Protein 1RP3 (pdb70)

GO terms:
  GO:0045152 antisigma factor binding (F, IDA)
  GO:1903865 sigma factor antagonist complex (C, IDA)
  GO:0097718 disordered domain specific binding (F, IPI)
  GO:0045152 antisigma factor binding (F, IPI)

InterPro domains:
  IPR000943 RNA polymerase sigma-70 [PIRSF000770] (9-232)
  IPR000943 RNA polymerase sigma-70 [PR00046] (41-54)
  IPR000943 RNA polymerase sigma-70 [PR00046] (185-197)
  IPR000943 RNA polymerase sigma-70 [PR00046] (202-217)
  IPR000943 RNA polymerase sigma-70 [PR00046] (217-228)
  IPR000943 RNA polymerase sigma-70 [PS00715] (41-54)
  IPR007624 RNA polymerase sigma-70 region 3 [PF04539] (93-146)
  IPR007627 RNA polymerase sigma-70 region 2 [PF04542] (14-84)
  IPR007630 RNA polymerase sigma-70 region 4 [PF04545] (182-230)
  IPR012845 RNA polymerase sigma factor, FliA/WhiG [TIGR02479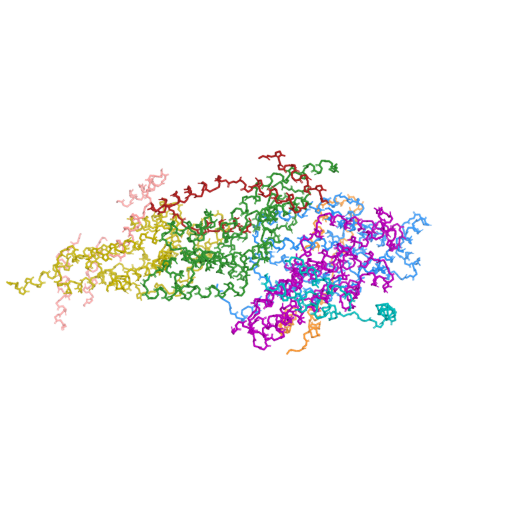] (14-233)
  IPR013324 RNA polymerase sigma factor, region 3/4-like [SSF88659] (88-150)
  IPR013324 RNA polymerase sigma factor, region 3/4-like [SSF88659] (161-234)
  IPR013325 RNA polymerase sigma factor, region 2 [SSF88946] (6-85)
  IPR014284 RNA polymerase sigma-70-like domain [TIGR02937] (10-232)

Secondary structure (DSSP, 8-state):
----HHHHHHHHHHHHHHHHHHHHHHHHHHHTTS-TTS-HHHHHHHHHHHHHHHHHT-----THHHHHHHHHHHHHHHHHHHHTSSTT-HHHHHHHHHHHHHHHHHHHHHSSPPPHHHHHHHHTS-HHHHHHHHHHHHHHHHHHHHHHHHHHHHHHTTTGGGS-HHHHHHHHHHHHHHHHHHHTTS-HHHHHHHIIIIIS---HHHHHHHTTS-HHHHHHHHHHHHHHHHHHHH-/-TTHHHHHHHHHHTT----HHHHHHHHHHHHHHHHTTT----SSHHHHHHHHHHHHHTT-----HHHHHHHHHHHH-/--HHHHHHHHHHHHHHHHHHHHHHHHHHHTTS-TTS-HHHHHHHHHHHHHHHHHTTSS--HHHHHHHHHHHHHHHHHHHHHTSSTT-HHHHHHHHHHHHHHHHHHHHHSSPPPHHHHHHHHTS-HHHHHHHHHHHHHHHHHHHHHHHHHHHHHHHS----SSTHHHHHHHHHHHHHHHHHHHTS-HHHHHHHIIIIITT--HHHHHHHHTS-HHHHHHHHHHHHHHHHHHHH--/-HHHHHHHHHHHHHH--HHHHHHHHHHHH---HHHHHHHHHHHHHHHHHHTT-----HHHHHHHHHHHH-/--HHHHHHHHHHHHHHHHHHHHHHHHHHHTTS-TTS-HHHHHHHHHHHHHHHHHH--S--HHHHHHHHHHHHHHHHHHHHTTSSTT-HHHHHHHHHHHHHHHHHHHHHSSPPPHHHHHHHHTS-HHHHHHHHHHHHHHHHHHHHHHHHHHHHHHHTS---SSSHHHHHHHHHHHHHHHHHHTTS-HHHHHHHIIIIIS---HHHHHHHHTS-HHHHHHHHHHHHHHHHHHHH---/--HHHHHHHHHHH--HHHHHHHHHHHTS---HHHHHHHHHHHHHTT-----HHHHHHHHHHHH-/---HHHHHHHHHHHHHHTHHHHHHHHHHHHTTS-TTS-HHHHHHHHHHHHHHHHHT-----HHHHHHHHHHHHHHHHHHHHHTSSTT-HHHHHHHHHHHHHHHHHHHHHSSPPPHHHHHHHHTS-HHHHHHHHHHHHHHHHHHHHHHHHHHHHH---HHHHHHHHHHHHHHHHTS-HHHHHHHIIIIIS---HHHHHHHHTS-HHHHHHHHHHHHHHHHHHHHS--/---HHHHHHHHHHHHGGGGT--TTHHHHHHHHHTT--HHHHHHHHHHHHHTT-PPP-HHHHHHHHHHHH-

B-factor: mean 50.84, std 18.84, range [17.92, 130.47]

Organism: Aquifex aeolicus (strain VF5) (NCBI:txid224324)

CATH classification: 1.10.1740.10 (+1 more: 1.20.140.160)

Sequence (1211 aa):
HMKNPYSNQIEREELILKYLPLVKAIATNIKKHLPEDVDIRDLISYGVIGLIKAVDNLSTENPKRAEAYIKLRIKGAIYDYLRSLDFGSRQVREKERRIKEVVEKLKEKLGREPTDEEVAKELGISTEELFKTLDKINFSYILSLEEVFRDFARDYSELIPSSTNVEEEVIKRELTEKVKEAVSKLPEREKLVIQLIFYEELPAKEVAKILETSVSRVSQLKAKALERLREMLSNVNRIELSRLIGLLLETSGTNKIEDKVTLSKIAQELSKNDVEEKDLEKKVKELKEKIEKGEYEVSDEKVVKGLIEFFTKNPYSNQIEREELILKYLPLVKAIATNIKKHLPEDVDIRDLISYGVIGLIKAVDNLSTENPKRAEAYIKLRIKGAIYDYLRSLDFGSRQVREKERRIKEVVEKLKEKLGREPTDEEVAKELGISTEELFKTLDKINFSYILSLEEVFRDFARDYSELIPSSTNVEEEVIKRELTEKVKEAVSKLPEREKLVIQLIFYEELPAKEVAKILETSVSRVSQLKAKALERLREMLSNPNRIELSRLIGLLLETEDKVTLSKIAQELSKNDVEEKDLEKKVKELKEKIEKGEYEVSDEKVVKGLIEFFTKNPYSNQIEREELILKYLPLVKAIATNIKKHLPEDVDIRDLISYGVIGLIKAVDNLSTENPKRAEAYIKLRIKGAIYDYLRSLDFGSRQVREKERRIKEVVEKLKEKLGREPTDEEVAKELGISTEELFKTLDKINFSYILSLEEVFRDFARDYSELIPSSTNVEEEVIKRELTEKVKEAVSKLPEREKLVIQLIFYEELPAKEVAKILETSVSRVSQLKAKALERLREMLSNPLRIELSRLIGLLLETDKVTLSKIAQELSKNDDLEKKVKELKEKIEKGEYEVSDEKVVKGLIEFFTMKNPYSNQIEREELILKYLPLVKAIATNIKKHLPEDVDIRDLISYGVIGLIKAVDNLSTENPKRAEAYIKLRIKGAIYDYLRSLDFGSRQVREKERRIKEVVEKLKEKLGREPTDEEVAKELGISTEELFKTLDKINFSYILSLEEVFRDFARDYSEEVIKRELTEKVKEAVSKLPEREKLVIQLIFYEELPAKEVAKILETSVSRVSQLKAKALERLREMLSNPLMVNRIELSRLIGLLLETEKRKDKVTLSKIAQELSKNDLEKKVKELKEKIEKGEYEVSDEKVVKGLIEFFT

Structure (mmCIF, N/CA/C/O backbone):
data_1RP3
#
_entry.id   1RP3
#
_cell.length_a   76.388
_cell.length_b   119.666
_cell.length_c   100.056
_cell.angle_alpha   90.00
_cell.angle_beta   107.00
_cell.angle_gamma   90.00
#
_symmetry.space_group_name_H-M   'P 1 21 1'
#
loop_
_entity.id
_entity.type
_entity.pdbx_description
1 polymer 'RNA polymerase sigma factor SIGMA-28 (FliA)'
2 polymer 'anti sigma factor FlgM'
3 water water
#
loop_
_atom_site.group_PDB
_atom_site.id
_atom_site.type_symbol
_atom_site.label_atom_id
_atom_site.label_alt_id
_atom_site.label_comp_id
_atom_site.label_asym_id
_atom_site.label_entity_id
_atom_site.label_seq_id
_atom_site.pdbx_PDB_ins_code
_atom_site.Cartn_x
_atom_site.Cartn_y
_atom_site.Cartn_z
_atom_site.occupancy
_atom_site.B_iso_or_equiv
_atom_site.auth_seq_id
_atom_site.auth_comp_id
_atom_site.auth_asym_id
_atom_site.auth_atom_id
_atom_site.pdbx_PDB_model_num
ATOM 1 N N . HIS A 1 3 ? -1.709 76.384 92.096 1.00 91.13 0 HIS A N 1
ATOM 2 C CA . HIS A 1 3 ? -0.833 76.969 93.159 1.00 90.63 0 HIS A CA 1
ATOM 3 C C . HIS A 1 3 ? 0.598 76.431 93.052 1.00 90.32 0 HIS A C 1
ATOM 4 O O . HIS A 1 3 ? 0.829 75.220 93.173 1.00 90.73 0 HIS A O 1
ATOM 6 N N . MET A 1 4 ? 1.549 77.342 92.830 1.00 88.41 1 MET A N 1
ATOM 7 C CA . MET A 1 4 ? 2.969 77.001 92.702 1.00 85.84 1 MET A CA 1
ATOM 8 C C . MET A 1 4 ? 3.501 76.170 93.876 1.00 83.28 1 MET A C 1
ATOM 9 O O . MET A 1 4 ? 2.936 76.194 94.975 1.00 83.09 1 MET A O 1
ATOM 11 N N . LYS A 1 5 ? 4.596 75.448 93.632 1.00 79.98 2 LYS A N 1
ATOM 12 C CA . LYS A 1 5 ? 5.210 74.593 94.646 1.00 75.16 2 LYS A CA 1
ATOM 13 C C . LYS A 1 5 ? 6.722 74.821 94.726 1.00 71.19 2 LYS A C 1
ATOM 14 O O . LYS A 1 5 ? 7.414 74.876 93.706 1.00 71.04 2 LYS A O 1
ATOM 20 N N . ASN A 1 6 ? 7.212 74.942 95.958 1.00 66.17 3 ASN A N 1
ATOM 21 C CA . ASN A 1 6 ? 8.625 75.164 96.281 1.00 60.29 3 ASN A CA 1
ATOM 22 C C . ASN A 1 6 ? 9.485 73.916 95.991 1.00 57.85 3 ASN A C 1
ATOM 23 O O . ASN A 1 6 ? 8.994 72.793 96.049 1.00 56.95 3 ASN A O 1
ATOM 28 N N . PRO A 1 7 ? 10.773 74.105 95.650 1.00 55.45 4 PRO A N 1
ATOM 29 C CA . PRO A 1 7 ? 11.692 73.002 95.346 1.00 53.94 4 PRO A CA 1
ATOM 30 C C . PRO A 1 7 ? 11.921 71.954 96.434 1.00 52.80 4 PRO A C 1
ATOM 31 O O . PRO A 1 7 ? 12.062 70.769 96.128 1.00 53.39 4 PRO A O 1
ATOM 35 N N . TYR A 1 8 ? 12.003 72.377 97.691 1.00 50.70 5 TYR A N 1
ATOM 36 C CA . TYR A 1 8 ? 12.206 71.420 98.778 1.00 48.28 5 TYR A CA 1
ATOM 37 C C . TYR A 1 8 ? 10.986 70.508 98.840 1.00 47.18 5 TYR A C 1
ATOM 38 O O . TYR A 1 8 ? 11.108 69.298 99.002 1.00 46.49 5 TYR A O 1
ATOM 47 N N . SER A 1 9 ? 9.814 71.110 98.697 1.00 45.62 6 SER A N 1
ATOM 48 C CA . SER A 1 9 ? 8.562 70.383 98.725 1.00 46.54 6 SER A CA 1
ATOM 49 C C . SER A 1 9 ? 8.488 69.332 97.616 1.00 45.81 6 SER A C 1
ATOM 50 O O . SER A 1 9 ? 8.203 68.170 97.888 1.00 46.07 6 SER A O 1
ATOM 53 N N . ASN A 1 10 ? 8.775 69.734 96.378 1.00 45.48 7 ASN A N 1
ATOM 54 C CA . ASN A 1 10 ? 8.745 68.808 95.251 1.00 45.19 7 ASN A CA 1
ATOM 55 C C . ASN A 1 10 ? 9.656 67.618 95.526 1.00 46.03 7 ASN A C 1
ATOM 56 O O . ASN A 1 10 ? 9.251 66.469 95.349 1.00 44.95 7 ASN A O 1
ATOM 61 N N . GLN A 1 11 ? 10.853 67.904 96.025 1.00 46.09 8 GLN A N 1
ATOM 62 C CA . GLN A 1 11 ? 11.841 66.886 96.337 1.00 48.31 8 GLN A CA 1
ATOM 63 C C . GLN A 1 11 ? 11.324 65.867 97.352 1.00 49.85 8 GLN A C 1
ATOM 64 O O . GLN A 1 11 ? 11.432 64.652 97.137 1.00 47.93 8 GLN A O 1
ATOM 70 N N . ILE A 1 12 ? 10.751 66.370 98.443 1.00 48.65 9 ILE A N 1
ATOM 71 C CA . ILE A 1 12 ? 10.225 65.524 99.504 1.00 48.79 9 ILE A CA 1
ATOM 72 C C . ILE A 1 12 ? 9.020 64.709 99.056 1.00 48.66 9 ILE A C 1
ATOM 73 O O . ILE A 1 12 ? 8.944 63.513 99.342 1.00 47.80 9 ILE A O 1
ATOM 78 N N . GLU A 1 13 ? 8.075 65.352 98.373 1.00 48.70 10 GLU A N 1
ATOM 79 C CA . GLU A 1 13 ? 6.881 64.647 97.908 1.00 50.24 10 GLU A CA 1
ATOM 80 C C . GLU A 1 13 ? 7.312 63.444 97.070 1.00 48.06 10 GLU A C 1
ATOM 81 O O . GLU A 1 13 ? 6.792 62.343 97.237 1.00 47.83 10 GLU A O 1
ATOM 87 N N . ARG A 1 14 ? 8.301 63.668 96.208 1.00 45.12 11 ARG A N 1
ATOM 88 C CA . ARG A 1 14 ? 8.843 62.651 95.330 1.00 43.44 11 ARG A CA 1
ATOM 89 C C . ARG A 1 14 ? 9.417 61.474 96.138 1.00 44.92 11 ARG A C 1
ATOM 90 O O . ARG A 1 14 ? 9.013 60.320 95.935 1.00 44.20 11 ARG A O 1
ATOM 98 N N . GLU A 1 15 ? 10.302 61.771 97.092 1.00 44.20 12 GLU A N 1
ATOM 99 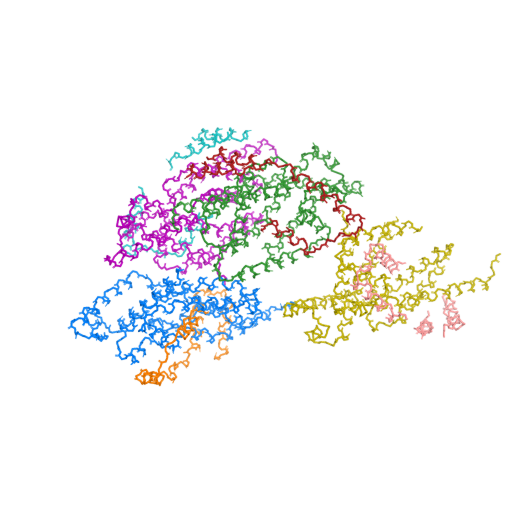C CA . GLU A 1 15 ? 10.910 60.723 97.915 1.00 45.84 12 GLU A CA 1
ATOM 100 C C . GLU A 1 15 ? 9.899 59.916 98.707 1.00 45.11 12 GLU A C 1
ATOM 101 O O . GLU A 1 15 ? 9.987 58.690 98.768 1.00 46.58 12 GLU A O 1
ATOM 107 N N . GLU A 1 16 ? 8.930 60.600 99.294 1.00 43.55 13 GLU A N 1
ATOM 108 C CA . GLU A 1 16 ? 7.897 59.929 100.060 1.00 42.08 13 GLU A CA 1
ATOM 109 C C . GLU A 1 16 ? 7.117 58.994 99.148 1.00 39.80 13 GLU A C 1
ATOM 110 O O . GLU A 1 16 ? 6.741 57.891 99.542 1.00 37.36 13 GLU A O 1
ATOM 116 N N . LEU A 1 17 ? 6.884 59.448 97.919 1.00 40.30 14 LEU A N 1
ATOM 117 C CA . LEU A 1 17 ? 6.138 58.668 96.935 1.00 39.36 14 LEU A CA 1
ATOM 118 C C . LEU A 1 17 ? 6.944 57.406 96.563 1.00 37.17 14 LEU A C 1
ATOM 119 O O . LEU A 1 17 ? 6.402 56.305 96.557 1.00 34.99 14 LEU A O 1
ATOM 124 N N . ILE A 1 18 ? 8.249 57.564 96.343 1.00 35.30 15 ILE A N 1
ATOM 125 C CA . ILE A 1 18 ? 9.124 56.442 96.017 1.00 35.06 15 ILE A CA 1
ATOM 126 C C . ILE A 1 18 ? 9.111 55.459 97.177 1.00 37.34 15 ILE A C 1
ATOM 127 O O . ILE A 1 18 ? 8.789 54.282 97.012 1.00 35.95 15 ILE A O 1
ATOM 132 N N . LEU A 1 19 ? 9.416 55.976 98.361 1.00 39.31 16 LEU A N 1
ATOM 133 C CA . LEU A 1 19 ? 9.441 55.201 99.596 1.00 40.23 16 LEU A CA 1
ATOM 134 C C . LEU A 1 19 ? 8.140 54.432 99.774 1.00 37.79 16 LEU A C 1
ATOM 135 O O . LEU A 1 19 ? 8.155 53.243 100.065 1.00 37.70 16 LEU A O 1
ATOM 140 N N . LYS A 1 20 ? 7.021 55.117 99.557 1.00 35.86 17 LYS A N 1
ATOM 141 C CA . LYS A 1 20 ? 5.695 54.530 99.713 1.00 36.24 17 LYS A CA 1
ATOM 142 C C . LYS A 1 20 ? 5.489 53.270 98.889 1.00 35.49 17 LYS A C 1
ATOM 143 O O . LYS A 1 20 ? 4.906 52.310 99.375 1.00 35.16 17 LYS A O 1
ATOM 149 N N . TYR A 1 21 ? 6.002 53.266 97.662 1.00 34.02 18 TYR A N 1
ATOM 150 C CA . TYR A 1 21 ? 5.832 52.131 96.769 1.00 33.79 18 TYR A CA 1
ATOM 151 C C . TYR A 1 21 ? 6.934 51.070 96.700 1.00 33.04 18 TYR A C 1
ATOM 152 O O . TYR A 1 21 ? 6.814 50.096 95.954 1.00 34.64 18 TYR A O 1
ATOM 161 N N . LEU A 1 22 ? 8.008 51.243 97.464 1.00 32.56 19 LEU A N 1
ATOM 162 C CA . LEU A 1 22 ? 9.065 50.231 97.491 1.00 32.77 19 LEU A CA 1
ATOM 163 C C . LEU A 1 22 ? 8.499 48.813 97.847 1.00 32.73 19 LEU A C 1
ATOM 164 O O . LEU A 1 22 ? 8.958 47.804 97.318 1.00 31.65 19 LEU A O 1
ATOM 169 N N . PRO A 1 23 ? 7.526 48.722 98.777 1.00 31.74 20 PRO A N 1
ATOM 170 C CA . PRO A 1 23 ? 6.979 47.397 99.109 1.00 33.14 20 PRO A CA 1
ATOM 171 C C . PRO A 1 23 ? 6.316 46.768 97.893 1.00 32.84 20 PRO A C 1
ATOM 172 O O . PRO A 1 23 ? 6.306 45.545 97.743 1.00 32.79 20 PRO A O 1
ATOM 176 N N . LEU A 1 24 ? 5.759 47.618 97.031 1.00 32.28 21 LEU A N 1
ATOM 177 C CA . LEU A 1 24 ? 5.116 47.163 95.810 1.00 30.43 21 LEU A CA 1
ATOM 178 C C . LEU A 1 24 ? 6.159 46.542 94.865 1.00 29.97 21 LEU A C 1
ATOM 179 O O . LEU A 1 24 ? 5.914 45.488 94.278 1.00 31.08 21 LEU A O 1
ATOM 184 N N . VAL A 1 25 ? 7.332 47.159 94.753 1.00 27.74 22 VAL A N 1
ATOM 185 C CA . VAL A 1 25 ? 8.380 46.605 93.906 1.00 26.44 22 VAL A CA 1
ATOM 186 C C . VAL A 1 25 ? 8.816 45.220 94.417 1.00 28.64 22 VAL A C 1
ATOM 187 O O . VAL A 1 25 ? 9.108 44.313 93.628 1.00 28.56 22 VAL A O 1
ATOM 191 N N . LYS A 1 26 ? 8.849 45.064 95.739 1.00 29.18 23 LYS A N 1
ATOM 192 C CA . LYS A 1 26 ? 9.255 43.813 96.367 1.00 29.35 23 LYS A CA 1
ATOM 193 C C . LYS A 1 26 ? 8.227 42.754 96.006 1.00 28.09 23 LYS A C 1
ATOM 194 O O . LYS A 1 26 ? 8.573 41.683 95.509 1.00 30.17 23 LYS A O 1
ATOM 200 N N . ALA A 1 27 ? 6.957 43.077 96.230 1.00 25.59 24 ALA A N 1
ATOM 201 C CA . ALA A 1 27 ? 5.864 42.159 95.957 1.00 22.90 24 ALA A CA 1
ATOM 202 C C . ALA A 1 27 ? 5.841 41.661 94.510 1.00 24.47 24 ALA A C 1
ATOM 203 O O . ALA A 1 27 ? 5.701 40.463 94.251 1.00 24.81 24 ALA A O 1
ATOM 205 N N . ILE A 1 28 ? 6.083 42.582 93.581 1.00 25.35 25 ILE A N 1
ATOM 206 C CA . ILE A 1 28 ? 6.088 42.276 92.158 1.00 22.20 25 ILE A CA 1
ATOM 207 C C . ILE A 1 28 ? 7.285 41.408 91.782 1.00 23.80 25 ILE A C 1
ATOM 208 O O . ILE A 1 28 ? 7.140 40.445 91.035 1.00 23.71 25 ILE A O 1
ATOM 213 N N . ALA A 1 29 ? 8.453 41.721 92.329 1.00 24.42 26 ALA A N 1
ATOM 214 C CA . ALA A 1 29 ? 9.662 40.961 92.037 1.00 23.34 26 ALA A CA 1
ATOM 215 C C . ALA A 1 29 ? 9.541 39.543 92.576 1.00 23.91 26 ALA A C 1
ATOM 216 O O . ALA A 1 29 ? 9.890 38.571 91.901 1.00 25.68 26 ALA A O 1
ATOM 218 N N . THR A 1 30 ? 8.971 39.423 93.769 1.00 25.59 27 THR A N 1
ATOM 219 C CA . THR A 1 30 ? 8.785 38.121 94.396 1.00 26.22 27 THR A CA 1
ATOM 220 C C . THR A 1 30 ? 7.820 37.268 93.550 1.00 28.14 27 THR A C 1
ATOM 221 O O . THR A 1 30 ? 8.062 36.087 93.312 1.00 28.60 27 THR A O 1
ATOM 225 N N . ASN A 1 31 ? 6.729 37.875 93.098 1.00 31.05 28 ASN A N 1
ATOM 226 C CA . ASN A 1 31 ? 5.738 37.164 92.305 1.00 32.49 28 ASN A CA 1
ATOM 227 C C . ASN A 1 31 ? 6.282 36.701 90.961 1.00 32.24 28 ASN A C 1
ATOM 228 O O . ASN A 1 31 ? 5.968 35.596 90.499 1.00 30.60 28 ASN A O 1
ATOM 233 N N . ILE A 1 32 ? 7.121 37.534 90.352 1.00 30.22 29 ILE A N 1
ATOM 234 C CA . ILE A 1 32 ? 7.731 37.190 89.078 1.00 29.78 29 ILE A CA 1
ATOM 235 C C . ILE A 1 32 ? 8.782 36.110 89.329 1.00 31.28 29 ILE A C 1
ATOM 236 O O . ILE A 1 32 ? 8.919 35.184 88.535 1.00 33.15 29 ILE A O 1
ATOM 241 N N . LYS A 1 33 ? 9.462 36.191 90.474 1.00 31.09 30 LYS A N 1
ATOM 242 C CA . LYS A 1 33 ? 10.487 35.207 90.836 1.00 30.78 30 LYS A CA 1
ATOM 243 C C . LYS A 1 33 ? 9.954 33.776 90.875 1.00 29.30 30 LYS A C 1
ATOM 244 O O . LYS A 1 33 ? 10.702 32.823 90.675 1.00 29.91 30 LYS A O 1
ATOM 250 N N . LYS A 1 34 ? 8.661 33.619 91.114 1.00 28.20 31 LYS A N 1
ATOM 251 C CA . LYS A 1 34 ? 8.074 32.280 91.163 1.00 31.25 31 LYS A CA 1
ATOM 252 C C . LYS A 1 34 ? 8.098 31.561 89.811 1.00 32.43 31 LYS A C 1
ATOM 253 O O . LYS A 1 34 ? 7.938 30.340 89.744 1.00 32.74 31 LYS A O 1
ATOM 259 N N . HIS A 1 35 ? 8.328 32.318 88.742 1.00 31.75 32 HIS A N 1
ATOM 260 C CA . HIS A 1 35 ? 8.354 31.765 87.393 1.00 32.50 32 HIS A CA 1
ATOM 261 C C . HIS A 1 35 ? 9.743 31.805 86.774 1.00 32.89 32 HIS A C 1
ATOM 262 O O . HIS A 1 35 ? 9.911 31.503 85.597 1.00 34.43 32 HIS A O 1
ATOM 269 N N . LEU A 1 36 ? 10.722 32.259 87.540 1.00 31.82 33 LEU A N 1
ATOM 270 C CA . LEU A 1 36 ? 12.070 32.370 87.031 1.00 30.62 33 LEU A CA 1
ATOM 271 C C . LEU A 1 36 ? 12.998 31.281 87.550 1.00 32.48 33 LEU A C 1
ATOM 272 O O . LEU A 1 36 ? 12.713 30.617 88.541 1.00 31.58 33 LEU A O 1
ATOM 277 N N . PRO A 1 37 ? 14.088 31.023 86.823 1.00 36.31 34 PRO A N 1
ATOM 278 C CA . PRO A 1 37 ? 15.028 30.002 87.286 1.00 37.89 34 PRO A CA 1
ATOM 279 C C . PRO A 1 37 ? 15.562 30.519 88.617 1.00 40.43 34 PRO A C 1
ATOM 280 O O . PRO A 1 37 ? 15.735 31.727 88.802 1.00 38.98 34 PRO A O 1
ATOM 284 N N . GLU A 1 38 ? 15.807 29.600 89.538 1.00 43.93 35 GLU A N 1
ATOM 285 C CA . GLU A 1 38 ? 16.327 29.913 90.860 1.00 47.37 35 GLU A CA 1
ATOM 286 C C . GLU A 1 38 ? 17.566 30.829 90.835 1.00 47.46 35 GLU A C 1
ATOM 287 O O . GLU A 1 38 ? 17.736 31.674 91.717 1.00 48.39 35 GLU A O 1
ATOM 293 N N . ASP A 1 39 ? 18.382 30.706 89.790 1.00 46.83 36 ASP A N 1
ATOM 294 C CA . ASP A 1 39 ? 19.606 31.496 89.648 1.00 47.81 36 ASP A CA 1
ATOM 295 C C . ASP A 1 39 ? 19.411 33.006 89.440 1.00 46.89 36 ASP A C 1
ATOM 296 O O . ASP A 1 39 ? 20.364 33.772 89.559 1.00 46.54 36 ASP A O 1
ATOM 301 N N . VAL A 1 40 ? 18.206 33.432 89.070 1.00 44.80 37 VAL A N 1
ATOM 302 C CA . VAL A 1 40 ? 17.960 34.862 88.871 1.00 42.46 37 VAL A CA 1
ATOM 303 C C . VAL A 1 40 ? 17.850 35.532 90.239 1.00 40.11 37 VAL A C 1
ATOM 304 O O . VAL A 1 40 ? 17.036 35.138 91.069 1.00 40.73 37 VAL A O 1
ATOM 308 N N . ASP A 1 41 ? 18.718 36.513 90.469 1.00 36.02 38 ASP A N 1
ATOM 309 C CA . ASP A 1 41 ? 18.788 37.250 91.726 1.00 33.95 38 ASP A CA 1
ATOM 310 C C . ASP A 1 41 ? 17.665 38.282 91.870 1.00 32.48 38 ASP A C 1
ATOM 311 O O . ASP A 1 41 ? 17.577 39.238 91.091 1.00 30.46 38 ASP A O 1
ATOM 316 N N . ILE A 1 42 ? 16.843 38.107 92.905 1.00 31.48 39 ILE A N 1
ATOM 317 C CA . ILE A 1 42 ? 15.720 39.006 93.139 1.00 31.33 39 ILE A CA 1
ATOM 318 C C . ILE A 1 42 ? 16.149 40.451 93.316 1.00 32.01 39 ILE A C 1
ATOM 319 O O . ILE A 1 42 ? 15.364 41.366 93.104 1.00 32.56 39 ILE A O 1
ATOM 324 N N . ARG A 1 43 ? 17.411 40.654 93.673 1.00 32.50 40 ARG A N 1
ATOM 325 C CA . ARG A 1 43 ? 17.932 41.995 93.862 1.00 31.85 40 ARG A CA 1
ATOM 326 C C . ARG A 1 43 ? 18.070 42.695 92.514 1.00 31.77 40 ARG A C 1
ATOM 327 O O . ARG A 1 43 ? 17.912 43.911 92.432 1.00 31.18 40 ARG A O 1
ATOM 335 N N . ASP A 1 44 ? 18.306 41.929 91.452 1.00 31.80 41 ASP A N 1
ATOM 336 C CA . ASP A 1 44 ? 18.403 42.511 90.110 1.00 32.31 41 ASP A CA 1
ATOM 337 C C . ASP A 1 44 ? 17.020 43.005 89.682 1.00 32.27 41 ASP A C 1
ATOM 338 O O . ASP A 1 44 ? 16.867 44.151 89.218 1.00 32.00 41 ASP A O 1
ATOM 343 N N . LEU A 1 45 ? 16.017 42.155 89.913 1.00 30.59 42 LEU A N 1
ATOM 344 C CA . LEU A 1 45 ? 14.632 42.461 89.586 1.00 30.34 42 LEU A CA 1
ATOM 345 C C . LEU A 1 45 ? 14.222 43.718 90.332 1.00 30.84 42 LEU A C 1
ATOM 346 O O . LEU A 1 45 ? 13.705 44.655 89.740 1.00 32.85 42 LEU A O 1
ATOM 351 N N . ILE A 1 46 ? 14.461 43.735 91.638 1.00 30.97 43 ILE A N 1
ATOM 352 C CA . ILE A 1 46 ? 14.116 44.888 92.454 1.00 28.37 43 ILE A CA 1
ATOM 353 C C . ILE A 1 46 ? 14.848 46.125 91.958 1.00 28.45 43 ILE A C 1
ATOM 354 O O . ILE A 1 46 ? 14.257 47.200 91.860 1.00 27.12 43 ILE A O 1
ATOM 359 N N . SER A 1 47 ? 16.123 45.959 91.616 1.00 28.12 44 SER A N 1
ATOM 360 C CA . SER A 1 47 ? 16.925 47.077 91.126 1.00 29.40 44 SER A CA 1
ATOM 361 C C . SER A 1 47 ? 16.262 47.751 89.948 1.00 28.80 44 SER A C 1
ATOM 362 O O . SER A 1 47 ? 15.982 48.939 90.003 1.00 30.01 44 SER A O 1
ATOM 365 N N . TYR A 1 48 ? 15.961 46.977 88.908 1.00 30.21 45 TYR A N 1
ATOM 366 C CA . TYR A 1 48 ? 15.307 47.514 87.723 1.00 28.41 45 TYR A CA 1
ATOM 367 C C . TYR A 1 48 ? 13.909 48.006 88.063 1.00 27.03 45 TYR A C 1
ATOM 368 O O . TYR A 1 48 ? 13.478 49.040 87.575 1.00 29.44 45 TYR A O 1
ATOM 377 N N . GLY A 1 49 ? 13.254 47.308 88.979 1.00 25.47 46 GLY A N 1
ATOM 378 C CA . GLY A 1 49 ? 11.919 47.672 89.403 1.00 24.54 46 GLY A CA 1
ATOM 379 C C . GLY A 1 49 ? 11.876 49.033 90.072 1.00 27.32 46 GLY A C 1
ATOM 380 O O . GLY A 1 49 ? 10.878 49.742 89.953 1.00 28.18 46 GLY A O 1
ATOM 381 N N . VAL A 1 50 ? 12.946 49.401 90.774 1.00 26.88 47 VAL A N 1
ATOM 382 C CA . VAL A 1 50 ? 13.015 50.689 91.448 1.00 26.59 47 VAL A CA 1
ATOM 383 C C . VAL A 1 50 ? 13.240 51.774 90.414 1.00 28.26 47 VAL A C 1
ATOM 384 O O . VAL A 1 50 ? 12.666 52.854 90.523 1.00 29.21 47 VAL A O 1
ATOM 388 N N . ILE A 1 51 ? 14.075 51.497 89.412 1.00 30.14 48 ILE A N 1
ATOM 389 C CA . ILE A 1 51 ? 14.311 52.481 88.362 1.00 32.22 48 ILE A CA 1
ATOM 390 C C . ILE A 1 51 ? 12.952 52.771 87.706 1.00 32.84 48 ILE A C 1
ATOM 391 O O . ILE A 1 51 ? 12.573 53.935 87.543 1.00 33.50 48 ILE A O 1
ATOM 396 N N . GLY A 1 52 ? 12.200 51.707 87.419 1.00 31.73 49 GLY A N 1
ATOM 397 C CA . GLY A 1 52 ? 10.885 51.853 86.827 1.00 31.89 49 GLY A CA 1
ATOM 398 C C . GLY A 1 52 ? 9.966 52.693 87.701 1.00 31.10 49 GLY A C 1
ATOM 399 O O . GLY A 1 52 ? 9.255 53.565 87.213 1.00 32.10 49 GLY A O 1
ATOM 400 N N . LEU A 1 53 ? 10.027 52.463 89.008 1.00 30.84 50 LEU A N 1
ATOM 401 C CA . LEU A 1 53 ? 9.217 53.193 89.971 1.00 27.68 50 LEU A CA 1
ATOM 402 C C . LEU A 1 53 ? 9.517 54.696 89.983 1.00 27.41 50 LEU A C 1
ATOM 403 O O . LEU A 1 53 ? 8.605 55.517 89.960 1.00 27.14 50 LEU A O 1
ATOM 408 N N . ILE A 1 54 ? 10.797 55.044 89.996 1.00 26.88 51 ILE A N 1
ATOM 409 C CA . ILE A 1 54 ? 11.216 56.438 90.026 1.00 28.27 51 ILE A CA 1
ATOM 410 C C . ILE A 1 54 ? 10.776 57.171 88.761 1.00 29.81 51 ILE A C 1
ATOM 411 O O . ILE A 1 54 ? 10.363 58.321 88.821 1.00 31.36 51 ILE A O 1
ATOM 416 N N . LYS A 1 55 ? 10.904 56.509 87.616 1.00 31.05 52 LYS A N 1
ATOM 417 C CA . LYS A 1 55 ? 10.500 57.098 86.348 1.00 31.70 52 LYS A CA 1
ATOM 418 C C . LYS A 1 55 ? 8.996 57.334 86.287 1.00 32.76 52 LYS A C 1
ATOM 419 O O . LYS A 1 55 ? 8.559 58.376 85.800 1.00 31.49 52 LYS A O 1
ATOM 425 N N . ALA A 1 56 ? 8.220 56.389 86.819 1.00 32.34 53 ALA A N 1
ATOM 426 C CA . ALA A 1 56 ? 6.763 56.497 86.849 1.00 34.50 53 ALA A CA 1
ATOM 427 C C . ALA A 1 56 ? 6.336 57.658 87.738 1.00 35.53 53 ALA A C 1
ATOM 428 O O . ALA A 1 56 ? 5.407 58.394 87.411 1.00 34.50 53 ALA A O 1
ATOM 430 N N . VAL A 1 57 ? 7.025 57.823 88.861 1.00 38.66 54 VAL A N 1
ATOM 431 C CA . VAL A 1 57 ? 6.704 58.900 89.793 1.00 39.90 54 VAL A CA 1
ATOM 432 C C . VAL A 1 57 ? 6.943 60.272 89.160 1.00 42.54 54 VAL A C 1
ATOM 433 O O . VAL A 1 57 ? 6.130 61.180 89.309 1.00 41.15 54 VAL A O 1
ATOM 437 N N . ASP A 1 58 ? 8.024 60.388 88.400 1.00 44.98 55 ASP A N 1
ATOM 438 C CA . ASP A 1 58 ? 8.370 61.641 87.755 1.00 49.38 55 ASP A CA 1
ATOM 439 C C . ASP A 1 58 ? 7.415 62.022 86.632 1.00 52.39 55 ASP A C 1
ATOM 440 O O . ASP A 1 58 ? 7.087 63.199 86.464 1.00 53.78 55 ASP A O 1
ATOM 445 N N . ASN A 1 59 ? 6.993 61.026 85.855 1.00 54.66 56 ASN A N 1
ATOM 446 C CA . ASN A 1 59 ? 6.079 61.240 84.736 1.00 57.13 56 ASN A CA 1
ATOM 447 C C . ASN A 1 59 ? 4.636 61.068 85.199 1.00 59.15 56 ASN A C 1
ATOM 448 O O . ASN A 1 59 ? 3.783 60.600 84.447 1.00 61.17 56 ASN A O 1
ATOM 450 N N . LEU A 1 60 ? 4.371 61.461 86.440 1.00 61.28 57 LEU A N 1
ATOM 451 C CA . LEU A 1 60 ? 3.042 61.346 87.025 1.00 64.16 57 LEU A CA 1
ATOM 452 C C . LEU A 1 60 ? 2.379 62.726 87.128 1.00 69.13 57 LEU A C 1
ATOM 453 O O . LEU A 1 60 ? 3.055 63.738 87.348 1.00 70.19 57 LEU A O 1
ATOM 458 N N . SER A 1 61 ? 1.060 62.757 86.937 1.00 73.44 58 SER A N 1
ATOM 459 C CA . SER A 1 61 ? 0.269 63.990 87.010 1.00 77.97 58 SER A CA 1
ATOM 460 C C . SER A 1 61 ? -1.191 63.667 87.329 1.00 80.70 58 SER A C 1
ATOM 461 O O . SER A 1 61 ? -1.993 64.567 87.602 1.00 81.60 58 SER A O 1
ATOM 464 N N . THR A 1 62 ? -1.517 62.376 87.302 1.00 82.64 59 THR A N 1
ATOM 465 C CA . THR A 1 62 ? -2.862 61.896 87.594 1.00 84.36 59 THR A CA 1
ATOM 466 C C . THR A 1 62 ? -3.170 62.046 89.086 1.00 84.93 59 THR A C 1
ATOM 467 O O . THR A 1 62 ? -2.365 61.669 89.939 1.00 84.97 59 THR A O 1
ATOM 471 N N . GLU A 1 63 ? -4.344 62.591 89.394 1.00 85.77 60 GLU A N 1
ATOM 472 C CA . GLU A 1 63 ? -4.753 62.809 90.781 1.00 85.46 60 GLU A CA 1
ATOM 473 C C . GLU A 1 63 ? -5.843 61.850 91.280 1.00 84.99 60 GLU A C 1
ATOM 474 O O . GLU A 1 63 ? -6.714 62.248 92.064 1.00 86.22 60 GLU A O 1
ATOM 476 N N . ASN A 1 64 ? -5.794 60.594 90.835 1.00 82.67 61 ASN A N 1
ATOM 477 C CA . ASN A 1 64 ? -6.779 59.596 91.259 1.00 80.59 61 ASN A CA 1
ATOM 478 C C . ASN A 1 64 ? -6.062 58.417 91.912 1.00 78.69 61 ASN A C 1
ATOM 479 O O . ASN A 1 64 ? -6.337 57.280 91.553 1.00 79.62 61 ASN A O 1
ATOM 484 N N . PRO A 1 65 ? -5.240 58.665 92.958 1.00 75.54 62 PRO A N 1
ATOM 485 C CA . PRO A 1 65 ? -4.461 57.671 93.705 1.00 72.25 62 PRO A CA 1
ATOM 486 C C . PRO A 1 65 ? -4.484 56.224 93.213 1.00 68.72 62 PRO A C 1
ATOM 487 O O . PRO A 1 65 ? -3.430 55.652 92.932 1.00 68.49 62 PRO A O 1
ATOM 491 N N . LYS A 1 66 ? -5.673 55.627 93.137 1.00 64.55 63 LYS A N 1
ATOM 492 C CA . LYS A 1 66 ? -5.810 54.253 92.654 1.00 61.29 63 LYS A CA 1
ATOM 493 C C . LYS A 1 66 ? -5.261 54.158 91.230 1.00 58.16 63 LYS A C 1
ATOM 494 O O . LYS A 1 66 ? -4.702 53.132 90.842 1.00 58.70 63 LYS A O 1
ATOM 496 N N . ARG A 1 67 ? -5.416 55.242 90.469 1.00 54.67 64 ARG A N 1
ATOM 497 C CA . ARG A 1 67 ? -4.938 55.320 89.093 1.00 50.30 64 ARG A CA 1
ATOM 498 C C . ARG A 1 67 ? -3.438 55.520 89.066 1.00 47.09 64 ARG A C 1
ATOM 499 O O . ARG A 1 67 ? -2.755 54.984 88.201 1.00 46.57 64 ARG A O 1
ATOM 507 N N . ALA A 1 68 ? -2.925 56.275 90.032 1.00 44.97 65 ALA A N 1
ATOM 508 C CA . ALA A 1 68 ? -1.486 56.514 90.128 1.00 43.16 65 ALA A CA 1
ATOM 509 C C . ALA A 1 68 ? -0.805 55.180 90.441 1.00 42.22 65 ALA A C 1
ATOM 510 O O . ALA A 1 68 ? 0.178 54.808 89.801 1.00 40.74 65 ALA A O 1
ATOM 512 N N . GLU A 1 69 ? -1.406 54.433 91.365 1.00 39.50 66 GLU A N 1
ATOM 513 C CA . GLU A 1 69 ? -0.890 53.145 91.777 1.00 39.96 66 GLU A CA 1
ATOM 514 C C . GLU A 1 69 ? -0.892 52.137 90.634 1.00 37.28 66 GLU A C 1
ATOM 515 O O . GLU A 1 69 ? 0.096 51.439 90.427 1.00 36.17 66 GLU A O 1
ATOM 521 N N . ALA A 1 70 ? -1.989 52.072 89.887 1.00 35.56 67 ALA A N 1
ATOM 522 C CA . ALA A 1 70 ? -2.098 51.146 88.757 1.00 34.10 67 ALA A CA 1
ATOM 523 C C . ALA A 1 70 ? -1.039 51.485 87.709 1.00 33.00 67 ALA A C 1
ATOM 524 O O . ALA A 1 70 ? -0.432 50.597 87.099 1.00 32.53 67 ALA A O 1
ATOM 526 N N . TYR A 1 71 ? -0.757 52.772 87.566 1.00 31.12 68 TYR A N 1
ATOM 527 C CA . TYR A 1 71 ? 0.257 53.189 86.616 1.00 32.20 68 TYR A CA 1
ATOM 528 C C . TYR A 1 71 ? 1.648 52.792 87.136 1.00 32.88 68 TYR A C 1
ATOM 529 O O . TYR A 1 71 ? 2.478 52.272 86.383 1.00 33.77 68 TYR A O 1
ATOM 538 N N . ILE A 1 72 ? 1.900 53.074 88.416 1.00 34.33 69 ILE A N 1
ATOM 539 C CA . ILE A 1 72 ? 3.174 52.752 89.068 1.00 34.55 69 ILE A CA 1
ATOM 540 C C . ILE A 1 72 ? 3.434 51.257 88.885 1.00 31.72 69 ILE A C 1
ATOM 541 O O . ILE A 1 72 ? 4.507 50.845 88.453 1.00 30.13 69 ILE A O 1
ATOM 546 N N . LYS A 1 73 ? 2.421 50.456 89.199 1.00 32.70 70 LYS A N 1
ATOM 547 C CA . LYS A 1 73 ? 2.529 49.009 89.094 1.00 35.57 70 LYS A CA 1
ATOM 548 C C . LYS A 1 73 ? 2.879 48.575 87.685 1.00 35.43 70 LYS A C 1
ATOM 549 O O . LYS A 1 73 ? 3.724 47.708 87.476 1.00 35.75 70 LYS A O 1
ATOM 555 N N . LEU A 1 74 ? 2.270 49.234 86.716 1.00 36.13 71 LEU A N 1
ATOM 556 C CA . LEU A 1 74 ? 2.500 48.912 85.325 1.00 36.46 71 LEU A CA 1
ATOM 557 C C . LEU A 1 74 ? 3.938 49.211 84.889 1.00 35.58 71 LEU A C 1
ATOM 558 O O . LEU A 1 74 ? 4.563 48.398 84.193 1.00 34.53 71 LEU A O 1
ATOM 563 N N . ARG A 1 75 ? 4.468 50.362 85.299 1.00 32.09 72 ARG A N 1
ATOM 564 C CA . ARG A 1 75 ? 5.838 50.728 84.939 1.00 29.84 72 ARG A CA 1
ATOM 565 C C . ARG A 1 75 ? 6.883 49.832 85.601 1.00 29.94 72 ARG A C 1
ATOM 566 O O . ARG A 1 75 ? 7.912 49.527 85.000 1.00 32.14 72 ARG A O 1
ATOM 574 N N . ILE A 1 76 ? 6.608 49.398 86.830 1.00 30.73 73 ILE A N 1
ATOM 575 C CA . ILE A 1 76 ? 7.514 48.526 87.572 1.00 27.91 73 ILE A CA 1
ATOM 576 C C . ILE A 1 76 ? 7.636 47.193 86.835 1.00 27.95 73 ILE A C 1
ATOM 577 O O . ILE A 1 76 ? 8.745 46.741 86.563 1.00 26.45 73 ILE A O 1
ATOM 582 N N . LYS A 1 77 ? 6.494 46.586 86.503 1.00 27.08 74 LYS A N 1
ATOM 583 C CA . LYS A 1 77 ? 6.476 45.309 85.775 1.00 28.28 74 LYS A CA 1
ATOM 584 C C . LYS A 1 77 ? 7.183 45.483 84.433 1.00 27.38 74 LYS A C 1
ATOM 585 O O . LYS A 1 77 ? 8.025 44.669 84.055 1.00 26.26 74 LYS A O 1
ATOM 591 N N . GLY A 1 78 ? 6.920 46.624 83.793 1.00 27.97 75 GLY A N 1
ATOM 592 C CA . GLY A 1 78 ? 7.502 46.931 82.505 1.00 27.38 75 GLY A CA 1
ATOM 593 C C . GLY A 1 78 ? 9.003 46.996 82.565 1.00 28.46 75 GLY A C 1
ATOM 594 O O . GLY A 1 78 ? 9.668 46.398 81.727 1.00 29.25 75 GLY A O 1
ATOM 595 N N . ALA A 1 79 ? 9.542 47.671 83.578 1.00 27.82 76 ALA A N 1
ATOM 596 C CA . ALA A 1 79 ? 10.993 47.790 83.709 1.00 26.77 76 ALA A CA 1
ATOM 597 C C . ALA A 1 79 ? 11.642 46.447 84.005 1.00 25.81 76 ALA A C 1
ATOM 598 O O . ALA A 1 79 ? 12.749 46.178 83.555 1.00 28.61 76 ALA A O 1
ATOM 600 N N . ILE A 1 80 ? 10.948 45.599 84.753 1.00 25.52 77 ILE A N 1
ATOM 601 C CA . ILE A 1 80 ? 11.494 44.297 85.105 1.00 26.21 77 ILE A CA 1
ATOM 602 C C . ILE A 1 80 ? 11.486 43.384 83.881 1.00 27.11 77 ILE A C 1
ATOM 603 O O . ILE A 1 80 ? 12.474 42.706 83.610 1.00 27.14 77 ILE A O 1
ATOM 608 N N . TYR A 1 81 ? 10.382 43.373 83.133 1.00 28.21 78 TYR A N 1
ATOM 609 C CA . TYR A 1 81 ? 10.301 42.553 81.923 1.00 29.31 78 TYR A CA 1
ATOM 610 C C . TYR A 1 81 ? 11.246 43.096 80.851 1.00 31.40 78 TYR A C 1
ATOM 611 O O . TYR A 1 81 ? 11.781 42.328 80.043 1.00 33.58 78 TYR A O 1
ATOM 620 N N . ASP A 1 82 ? 11.480 44.409 80.867 1.00 31.37 79 ASP A N 1
ATOM 621 C CA . ASP A 1 82 ? 12.403 45.030 79.917 1.00 31.85 79 ASP A CA 1
ATOM 622 C C . ASP A 1 82 ? 13.779 44.429 80.118 1.00 32.46 79 ASP A C 1
ATOM 623 O O . ASP A 1 82 ? 14.496 44.159 79.149 1.00 32.53 79 ASP A O 1
ATOM 628 N N . TYR A 1 83 ? 14.159 44.265 81.384 1.00 31.19 80 TYR A N 1
ATOM 629 C CA . TYR A 1 83 ? 15.455 43.707 81.709 1.00 33.00 80 TYR A CA 1
ATOM 630 C C . TYR A 1 83 ? 15.501 42.199 81.438 1.00 33.38 80 TYR A C 1
ATOM 631 O O . TYR A 1 83 ? 16.473 41.702 80.875 1.00 35.35 80 TYR A O 1
ATOM 640 N N . LEU A 1 84 ? 14.464 41.478 81.844 1.00 31.45 81 LEU A N 1
ATOM 641 C CA . LEU A 1 84 ? 14.446 40.039 81.628 1.00 31.64 81 LEU A CA 1
ATOM 642 C C . LEU A 1 84 ? 14.453 39.685 80.144 1.00 33.85 81 LEU A C 1
ATOM 643 O O . LEU A 1 84 ? 15.062 38.700 79.739 1.00 32.08 81 LEU A O 1
ATOM 648 N N . ARG A 1 85 ? 13.817 40.521 79.331 1.00 36.78 82 ARG A N 1
ATOM 649 C CA . ARG A 1 85 ? 13.761 40.295 77.894 1.00 39.19 82 ARG A CA 1
ATOM 650 C C . ARG A 1 85 ? 15.109 40.567 77.219 1.00 41.75 82 ARG A C 1
ATOM 651 O O . ARG A 1 85 ? 15.379 40.061 76.133 1.00 44.84 82 ARG A O 1
ATOM 659 N N . SER A 1 86 ? 15.973 41.335 77.873 1.00 44.07 83 SER A N 1
ATOM 660 C CA . SER A 1 86 ? 17.281 41.634 77.296 1.00 46.18 83 SER A CA 1
ATOM 661 C C . SER A 1 86 ? 18.211 40.451 77.510 1.00 47.43 83 SER A C 1
ATOM 662 O O . SER A 1 86 ? 19.340 40.442 77.014 1.00 49.18 83 SER A O 1
ATOM 665 N N . LEU A 1 87 ? 17.727 39.466 78.267 1.00 49.06 84 LEU A N 1
ATOM 666 C CA . LEU A 1 87 ? 18.484 38.251 78.559 1.00 51.06 84 LEU A CA 1
ATOM 667 C C . LEU A 1 87 ? 18.326 37.203 77.462 1.00 52.81 84 LEU A C 1
ATOM 668 O O . LEU A 1 87 ? 17.716 37.465 76.422 1.00 54.81 84 LEU A O 1
ATOM 673 N N . ASP A 1 88 ? 18.852 36.010 77.709 1.00 53.55 85 ASP A N 1
ATOM 674 C CA . ASP A 1 88 ? 18.832 34.931 76.725 1.00 54.02 85 ASP A CA 1
ATOM 675 C C . ASP A 1 88 ? 17.643 33.986 76.780 1.00 52.84 85 ASP A C 1
ATOM 676 O O . ASP A 1 88 ? 17.761 32.833 76.376 1.00 53.05 85 ASP A O 1
ATOM 681 N N . PHE A 1 89 ? 16.497 34.460 77.248 1.00 51.99 86 PHE A N 1
ATOM 682 C CA . PHE A 1 89 ? 15.332 33.588 77.352 1.00 50.85 86 PHE A CA 1
ATOM 683 C C . PHE A 1 89 ? 14.764 33.071 76.046 1.00 52.45 86 PHE A C 1
ATOM 684 O O . PHE A 1 89 ? 14.391 31.903 75.958 1.00 54.25 86 PHE A O 1
ATOM 692 N N . GLY A 1 90 ? 14.697 33.923 75.032 1.00 51.58 87 GLY A N 1
ATOM 693 C CA . GLY A 1 90 ? 14.162 33.473 73.760 1.00 52.63 87 GLY A CA 1
ATOM 694 C C . GLY A 1 90 ? 15.198 32.913 72.793 1.00 52.33 87 GLY A C 1
ATOM 695 O O . GLY A 1 90 ? 14.892 32.712 71.617 1.00 51.47 87 GLY A O 1
ATOM 696 N N . SER A 1 91 ? 16.405 32.637 73.293 1.00 51.22 88 SER A N 1
ATOM 697 C CA . SER A 1 91 ? 17.494 32.121 72.472 1.00 50.91 88 SER A CA 1
ATOM 698 C C . SER A 1 91 ? 17.201 30.767 71.823 1.00 52.11 88 SER A C 1
ATOM 699 O O . SER A 1 91 ? 16.333 30.017 72.276 1.00 51.56 88 SER A O 1
ATOM 702 N N . ARG A 1 92 ? 17.932 30.475 70.749 1.00 52.91 89 ARG A N 1
ATOM 703 C CA . ARG A 1 92 ? 17.778 29.222 70.012 1.00 53.23 89 ARG A CA 1
ATOM 704 C C . ARG A 1 92 ? 18.175 28.003 70.851 1.00 52.13 89 ARG A C 1
ATOM 705 O O . ARG A 1 92 ? 17.519 26.963 70.776 1.00 52.33 89 ARG A O 1
ATOM 707 N N . GLN A 1 93 ? 19.229 28.140 71.655 1.00 50.68 90 GLN A N 1
ATOM 708 C CA . GLN A 1 93 ? 19.686 27.049 72.515 1.00 50.41 90 GLN A CA 1
ATOM 709 C C . GLN A 1 93 ? 18.571 26.593 73.482 1.00 51.54 90 GLN A C 1
ATOM 710 O O . GLN A 1 93 ? 18.409 25.397 73.744 1.00 51.31 90 GLN A O 1
ATOM 712 N N . VAL A 1 94 ? 17.800 27.551 73.993 1.00 50.75 91 VAL A N 1
ATOM 713 C CA . VAL A 1 94 ? 16.707 27.245 74.909 1.00 50.96 91 VAL A CA 1
ATOM 714 C C . VAL A 1 94 ? 15.592 26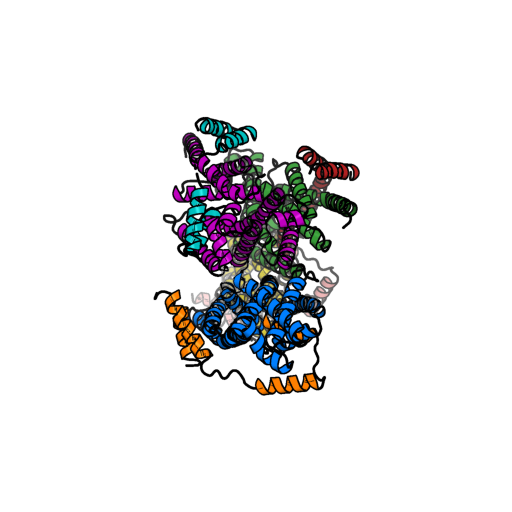.503 74.178 1.00 51.50 91 VAL A C 1
ATOM 715 O O . VAL A 1 94 ? 15.052 25.518 74.687 1.00 52.29 91 VAL A O 1
ATOM 719 N N . ARG A 1 95 ? 15.259 26.972 72.978 1.00 52.39 92 ARG A N 1
ATOM 720 C CA . ARG A 1 95 ? 14.206 26.358 72.176 1.00 51.62 92 ARG A CA 1
ATOM 721 C C . ARG A 1 95 ? 14.614 24.950 71.738 1.00 51.39 92 ARG A C 1
ATOM 722 O O . ARG A 1 95 ? 13.761 24.059 71.608 1.00 50.84 92 ARG A O 1
ATOM 724 N N . GLU A 1 96 ? 15.916 24.755 71.518 1.00 51.05 93 GLU A N 1
ATOM 725 C CA . GLU A 1 96 ? 16.442 23.450 71.116 1.00 50.76 93 GLU A CA 1
ATOM 726 C C . GLU A 1 96 ? 16.305 22.478 72.278 1.00 51.37 93 GLU A C 1
ATOM 727 O O . GLU A 1 96 ? 15.837 21.353 72.091 1.00 53.37 93 GLU A O 1
ATOM 729 N N . LYS A 1 97 ? 16.695 22.915 73.477 1.00 49.92 94 LYS A N 1
ATOM 730 C CA . LYS A 1 97 ? 16.598 22.077 74.671 1.00 48.14 94 LYS A CA 1
ATOM 731 C C . LYS A 1 97 ? 15.147 21.670 74.940 1.00 47.24 94 LYS A C 1
ATOM 732 O O . LYS A 1 97 ? 14.875 20.555 75.392 1.00 45.56 94 LYS A O 1
ATOM 738 N N . GLU A 1 98 ? 14.219 22.564 74.625 1.00 45.73 95 GLU A N 1
ATOM 739 C CA . GLU A 1 98 ? 12.813 22.272 74.815 1.00 46.22 95 GLU A CA 1
ATOM 740 C C . GLU A 1 98 ? 12.411 21.084 73.940 1.00 47.21 95 GLU A C 1
ATOM 741 O O . GLU A 1 98 ? 11.654 20.211 74.378 1.00 47.43 95 GLU A O 1
ATOM 747 N N . ARG A 1 99 ? 12.930 21.053 72.711 1.00 47.46 96 ARG A N 1
ATOM 748 C CA . ARG A 1 99 ? 12.637 19.970 71.775 1.00 47.54 96 ARG A CA 1
ATOM 749 C C . ARG A 1 99 ? 13.198 18.659 72.315 1.00 47.17 96 ARG A C 1
ATOM 750 O O . ARG A 1 99 ? 12.458 17.689 72.492 1.00 46.75 96 ARG A O 1
ATOM 752 N N . ARG A 1 100 ? 14.486 18.672 72.653 1.00 46.46 97 ARG A N 1
ATOM 753 C CA . ARG A 1 100 ? 15.165 17.501 73.190 1.00 48.49 97 ARG A CA 1
ATOM 754 C C . ARG A 1 100 ? 14.412 16.930 74.382 1.00 49.43 97 ARG A C 1
ATOM 755 O O . ARG A 1 100 ? 14.217 15.718 74.461 1.00 50.45 97 ARG A O 1
ATOM 757 N N . ILE A 1 101 ? 13.979 17.803 75.293 1.00 49.62 98 ILE A N 1
ATOM 758 C CA . ILE A 1 101 ? 13.239 17.385 76.487 1.00 49.10 98 ILE A CA 1
ATOM 759 C C . ILE A 1 101 ? 11.895 16.736 76.149 1.00 49.16 98 ILE A C 1
ATOM 760 O O . ILE A 1 101 ? 11.560 15.686 76.690 1.00 48.19 98 ILE A O 1
ATOM 765 N N . LYS A 1 102 ? 11.126 17.352 75.258 1.00 51.30 99 LYS A N 1
ATOM 766 C CA . LYS A 1 102 ? 9.836 16.784 74.864 1.00 53.51 99 LYS A CA 1
ATOM 767 C C . LYS A 1 102 ? 10.045 15.373 74.311 1.00 53.65 99 LYS A C 1
ATOM 768 O O . LYS A 1 102 ? 9.342 14.433 74.694 1.00 53.57 99 LYS A O 1
ATOM 774 N N . GLU A 1 103 ? 11.055 15.227 73.455 1.00 54.05 100 GLU A N 1
ATOM 775 C CA . GLU A 1 103 ? 11.377 13.938 72.850 1.00 54.86 100 GLU A CA 1
ATOM 776 C C . GLU A 1 103 ? 11.704 12.913 73.922 1.00 53.39 100 GLU A C 1
ATOM 777 O O . GLU A 1 103 ? 11.120 11.827 73.949 1.00 53.40 100 GLU A O 1
ATOM 783 N N . VAL A 1 104 ? 12.619 13.280 74.817 1.00 51.20 101 VAL A N 1
ATOM 784 C CA . VAL A 1 104 ? 13.020 12.407 75.906 1.00 48.57 101 VAL A CA 1
ATOM 785 C C . VAL A 1 104 ? 11.814 12.000 76.740 1.00 48.94 101 VAL A C 1
ATOM 786 O O . VAL A 1 104 ? 11.640 10.816 77.034 1.00 48.96 101 VAL A O 1
ATOM 790 N N . VAL A 1 105 ? 10.959 12.963 77.076 1.00 48.36 102 VAL A N 1
ATOM 791 C CA . VAL A 1 105 ? 9.775 12.673 77.881 1.00 49.41 102 VAL A CA 1
ATOM 792 C C . VAL A 1 105 ? 8.880 11.668 77.173 1.00 49.57 102 VAL A C 1
ATOM 793 O O . VAL A 1 105 ? 8.492 10.662 77.763 1.00 48.60 102 VAL A O 1
ATOM 797 N N . GLU A 1 106 ? 8.568 11.943 75.907 1.00 50.38 103 GLU A N 1
ATOM 798 C CA . GLU A 1 106 ? 7.719 11.057 75.114 1.00 51.09 103 GLU A CA 1
ATOM 799 C C . GLU A 1 106 ? 8.321 9.655 74.972 1.00 51.47 103 GLU A C 1
ATOM 800 O O . GLU A 1 106 ? 7.597 8.660 75.061 1.00 50.63 103 GLU A O 1
ATOM 802 N N . LYS A 1 107 ? 9.640 9.582 74.787 1.00 51.85 104 LYS A N 1
ATOM 803 C CA . LYS A 1 107 ? 10.340 8.304 74.645 1.00 54.48 104 LYS A CA 1
ATOM 804 C C . LYS A 1 107 ? 10.234 7.458 75.920 1.00 56.77 104 LYS A C 1
ATOM 805 O O . LYS A 1 107 ? 10.084 6.235 75.851 1.00 57.03 104 LYS A O 1
ATOM 807 N N . LEU A 1 108 ? 10.318 8.117 77.075 1.00 58.23 105 LEU A N 1
ATOM 808 C CA . LEU A 1 108 ? 10.224 7.442 78.368 1.00 60.24 105 LEU A CA 1
ATOM 809 C C . LEU A 1 108 ? 8.786 7.068 78.708 1.00 61.77 105 LEU A C 1
ATOM 810 O O . LEU A 1 108 ? 8.546 6.082 79.403 1.00 62.66 105 LEU A O 1
ATOM 815 N N . LYS A 1 109 ? 7.837 7.865 78.225 1.00 63.91 106 LYS A N 1
ATOM 816 C CA . LYS A 1 109 ? 6.425 7.614 78.472 1.00 67.37 106 LYS A CA 1
ATOM 817 C C . LYS A 1 109 ? 6.014 6.259 77.880 1.00 70.12 106 LYS A C 1
ATOM 818 O O . LYS A 1 109 ? 5.394 5.444 78.563 1.00 71.16 106 LYS A O 1
ATOM 820 N N . GLU A 1 110 ? 6.370 6.016 76.620 1.00 72.28 107 GLU A N 1
ATOM 821 C CA . GLU A 1 110 ? 6.043 4.750 75.969 1.00 73.98 107 GLU A CA 1
ATOM 822 C C . GLU A 1 110 ? 6.836 3.607 76.601 1.00 73.22 107 GLU A C 1
ATOM 823 O O . GLU A 1 110 ? 6.274 2.579 76.980 1.00 73.31 107 GLU A O 1
ATOM 829 N N . LYS A 1 111 ? 8.134 3.829 76.766 1.00 71.93 108 LYS A N 1
ATOM 830 C CA . LYS A 1 111 ? 9.033 2.845 77.353 1.00 71.90 108 LYS A CA 1
ATOM 831 C C . LYS A 1 111 ? 8.672 2.394 78.772 1.00 72.05 108 LYS A C 1
ATOM 832 O O . LYS A 1 111 ? 9.069 1.308 79.188 1.00 72.78 108 LYS A O 1
ATOM 838 N N . LEU A 1 112 ? 7.951 3.224 79.523 1.00 71.48 109 LEU A N 1
ATOM 839 C CA . LEU A 1 112 ? 7.581 2.874 80.898 1.00 69.21 109 LEU A CA 1
ATOM 840 C C . LEU A 1 112 ? 6.083 2.673 81.103 1.00 68.06 109 LEU A C 1
ATOM 841 O O . LEU A 1 112 ? 5.665 2.138 82.126 1.00 68.01 109 LEU A O 1
ATOM 846 N N . GLY A 1 113 ? 5.282 3.106 80.130 1.00 67.55 110 GLY A N 1
ATOM 847 C CA . GLY A 1 113 ? 3.833 2.977 80.226 1.00 65.73 110 GLY A CA 1
ATOM 848 C C . GLY A 1 113 ? 3.192 4.014 81.139 1.00 63.96 110 GLY A C 1
ATOM 849 O O . GLY A 1 113 ? 1.963 4.117 81.224 1.00 63.76 110 GLY A O 1
ATOM 850 N N . ARG A 1 114 ? 4.038 4.804 81.797 1.00 61.22 111 ARG A N 1
ATOM 851 C CA . ARG A 1 114 ? 3.605 5.848 82.722 1.00 57.20 111 ARG A CA 1
ATOM 852 C C . ARG A 1 114 ? 4.388 7.135 82.498 1.00 55.72 111 ARG A C 1
ATOM 853 O O . ARG A 1 114 ? 5.287 7.199 81.655 1.00 56.91 111 ARG A O 1
ATOM 861 N N . GLU A 1 115 ? 4.053 8.155 83.279 1.00 52.56 112 GLU A N 1
ATOM 862 C CA . GLU A 1 115 ? 4.744 9.434 83.206 1.00 50.92 112 GLU A CA 1
ATOM 863 C C . GLU A 1 115 ? 6.090 9.293 83.927 1.00 48.53 112 GLU A C 1
ATOM 864 O O . GLU A 1 115 ? 6.155 8.743 85.022 1.00 49.82 112 GLU A O 1
ATOM 870 N N . PRO A 1 116 ? 7.181 9.788 83.323 1.00 46.39 113 PRO A N 1
ATOM 871 C CA . PRO A 1 116 ? 8.516 9.703 83.937 1.00 44.46 113 PRO A CA 1
ATOM 872 C C . PRO A 1 116 ? 8.651 10.625 85.148 1.00 43.37 113 PRO A C 1
ATOM 873 O O . PRO A 1 116 ? 7.882 11.570 85.302 1.00 44.01 113 PRO A O 1
ATOM 877 N N . THR A 1 117 ? 9.624 10.353 86.007 1.00 41.49 114 THR A N 1
ATOM 878 C CA . THR A 1 117 ? 9.858 11.218 87.159 1.00 41.27 114 THR A CA 1
ATOM 879 C C . THR A 1 117 ? 10.883 12.240 86.684 1.00 40.93 114 THR A C 1
ATOM 880 O O . THR A 1 117 ? 11.487 12.056 85.629 1.00 40.31 114 THR A O 1
ATOM 884 N N . ASP A 1 118 ? 11.102 13.300 87.454 1.00 39.11 115 ASP A N 1
ATOM 885 C CA . ASP A 1 118 ? 12.091 14.303 87.068 1.00 41.88 115 ASP A CA 1
ATOM 886 C C . ASP A 1 118 ? 13.504 13.714 87.115 1.00 42.53 115 ASP A C 1
ATOM 887 O O . ASP A 1 118 ? 14.366 14.054 86.292 1.00 41.78 115 ASP A O 1
ATOM 892 N N . GLU A 1 119 ? 13.724 12.806 88.062 1.00 41.97 116 GLU A N 1
ATOM 893 C CA . GLU A 1 119 ? 15.022 12.160 88.212 1.00 44.88 116 GLU A CA 1
ATOM 894 C C . GLU A 1 119 ? 15.307 11.311 86.981 1.00 44.50 116 GLU A C 1
ATOM 895 O O . GLU A 1 119 ? 16.453 11.244 86.518 1.00 44.77 116 GLU A O 1
ATOM 901 N N . GLU A 1 120 ? 14.257 10.699 86.432 1.00 44.52 117 GLU A N 1
ATOM 902 C CA . GLU A 1 120 ? 14.396 9.857 85.244 1.00 46.87 117 GLU A CA 1
ATOM 903 C C . GLU A 1 120 ? 14.598 10.677 83.970 1.00 47.17 117 GLU A C 1
ATOM 904 O O . GLU A 1 120 ? 15.302 10.246 83.050 1.00 49.65 117 GLU A O 1
ATOM 910 N N . VAL A 1 121 ? 13.987 11.860 83.923 1.00 45.63 118 VAL A N 1
ATOM 911 C CA . VAL A 1 121 ? 14.104 12.745 82.771 1.00 42.96 118 VAL A CA 1
ATOM 912 C C . VAL A 1 121 ? 15.525 13.289 82.715 1.00 43.10 118 VAL A C 1
ATOM 913 O O . VAL A 1 121 ? 16.166 13.279 81.669 1.00 41.87 118 VAL A O 1
ATOM 917 N N . ALA A 1 122 ? 16.018 13.736 83.863 1.00 44.33 119 ALA A N 1
ATOM 918 C CA . ALA A 1 122 ? 17.361 14.290 83.970 1.00 46.78 119 ALA A CA 1
ATOM 919 C C . ALA A 1 122 ? 18.411 13.237 83.623 1.00 47.84 119 ALA A C 1
ATOM 920 O O . ALA A 1 122 ? 19.449 13.560 83.033 1.00 48.43 119 ALA A O 1
ATOM 922 N N . LYS A 1 123 ? 18.118 11.977 83.962 1.00 49.02 120 LYS A N 1
ATOM 923 C CA . LYS A 1 123 ? 19.029 10.860 83.686 1.00 50.53 120 LYS A CA 1
ATOM 924 C C . LYS A 1 123 ? 19.163 10.578 82.189 1.00 49.62 120 LYS A C 1
ATOM 925 O O . LYS A 1 123 ? 20.279 10.457 81.689 1.00 49.61 120 LYS A O 1
ATOM 927 N N . GLU A 1 124 ? 18.043 10.470 81.476 1.00 49.65 121 GLU A N 1
ATOM 928 C CA . GLU A 1 124 ? 18.109 10.228 80.032 1.00 52.00 121 GLU A CA 1
ATOM 929 C C . GLU A 1 124 ? 18.785 11.380 79.299 1.00 52.69 121 GLU A C 1
ATOM 930 O O . GLU A 1 124 ? 19.237 11.213 78.168 1.00 52.77 121 GLU A O 1
ATOM 936 N N . LEU A 1 125 ? 18.836 12.545 79.951 1.00 52.28 122 LEU A N 1
ATOM 937 C CA . LEU A 1 125 ? 19.453 13.744 79.386 1.00 51.22 122 LEU A CA 1
ATOM 938 C C . LEU A 1 125 ? 20.932 13.863 79.774 1.00 52.16 122 LEU A C 1
ATOM 939 O O . LEU A 1 125 ? 21.707 14.541 79.100 1.00 52.55 122 LEU A O 1
ATOM 944 N N . GLY A 1 126 ? 21.323 13.187 80.852 1.00 52.74 123 GLY A N 1
ATOM 945 C CA . GLY A 1 126 ? 22.705 13.236 81.303 1.00 52.27 123 GLY A CA 1
ATOM 946 C C . GLY A 1 126 ? 23.016 14.509 82.066 1.00 53.23 123 GLY A C 1
ATOM 947 O O . GLY A 1 126 ? 24.108 15.064 81.943 1.00 54.06 123 GLY A O 1
ATOM 948 N N . ILE A 1 127 ? 22.053 14.971 82.860 1.00 52.43 124 ILE A N 1
ATOM 949 C CA . ILE A 1 127 ? 22.206 16.190 83.653 1.00 51.65 124 ILE A CA 1
ATOM 950 C C . ILE A 1 127 ? 21.574 15.999 85.031 1.00 51.79 124 ILE A C 1
ATOM 951 O O . ILE A 1 127 ? 20.872 15.018 85.276 1.00 50.87 124 ILE A O 1
ATOM 956 N N . SER A 1 128 ? 21.836 16.933 85.938 1.00 51.72 125 SER A N 1
ATOM 957 C CA . SER A 1 128 ? 21.259 16.852 87.272 1.00 51.95 125 SER A CA 1
ATOM 958 C C . SER A 1 128 ? 19.818 17.356 87.222 1.00 51.62 125 SER A C 1
ATOM 959 O O . SER A 1 128 ? 19.399 17.980 86.238 1.00 50.25 125 SER A O 1
ATOM 962 N N . THR A 1 129 ? 19.058 17.073 88.275 1.00 51.49 126 THR A N 1
ATOM 963 C CA . THR A 1 129 ? 17.673 17.524 88.337 1.00 52.02 126 THR A CA 1
ATOM 964 C C . THR A 1 129 ? 17.635 19.046 88.521 1.00 51.63 126 THR A C 1
ATOM 965 O O . THR A 1 129 ? 16.691 19.713 88.090 1.00 52.38 126 THR A O 1
ATOM 969 N N . GLU A 1 130 ? 18.677 19.596 89.139 1.00 51.60 127 GLU A N 1
ATOM 970 C CA . GLU A 1 130 ? 18.757 21.042 89.329 1.00 51.72 127 GLU A CA 1
ATOM 971 C C . GLU A 1 130 ? 18.924 21.684 87.952 1.00 50.21 127 GLU A C 1
ATOM 972 O O . GLU A 1 130 ? 18.296 22.694 87.661 1.00 48.67 127 GLU A O 1
ATOM 974 N N . GLU A 1 131 ? 19.742 21.065 87.102 1.00 50.13 128 GLU A N 1
ATOM 975 C CA . GLU A 1 131 ? 19.985 21.560 85.745 1.00 49.59 128 GLU A CA 1
ATOM 976 C C . GLU A 1 131 ? 18.700 21.523 84.936 1.00 46.44 128 GLU A C 1
ATOM 977 O O . GLU A 1 131 ? 18.421 22.437 84.159 1.00 45.93 128 GLU A O 1
ATOM 983 N N . LEU A 1 132 ? 17.922 20.464 85.138 1.00 42.59 129 LEU A N 1
ATOM 984 C CA . LEU A 1 132 ? 16.647 20.283 84.455 1.00 39.75 129 LEU A CA 1
ATOM 985 C C . LEU A 1 132 ? 15.649 21.349 84.901 1.00 39.03 129 LEU A C 1
ATOM 986 O O . LEU A 1 132 ? 15.029 22.012 84.073 1.00 38.88 129 LEU A O 1
ATOM 991 N N . PHE A 1 133 ? 15.503 21.512 86.212 1.00 38.93 130 PHE A N 1
ATOM 992 C CA . PHE A 1 133 ? 14.577 22.496 86.759 1.00 39.65 130 PHE A CA 1
ATOM 993 C C . PHE A 1 133 ? 14.881 23.903 86.249 1.00 40.27 130 PHE A C 1
ATOM 994 O O . PHE A 1 133 ? 13.963 24.684 85.991 1.00 39.24 130 PHE A O 1
ATOM 1002 N N . LYS A 1 134 ? 16.165 24.210 86.076 1.00 39.22 131 LYS A N 1
ATOM 1003 C CA . LYS A 1 134 ? 16.566 25.511 85.561 1.00 40.82 131 LYS A CA 1
ATOM 1004 C C . LYS A 1 134 ? 16.076 25.635 84.121 1.00 40.47 131 LYS A C 1
ATOM 1005 O O . LYS A 1 134 ? 15.385 26.596 83.769 1.00 40.70 131 LYS A O 1
ATOM 1007 N N . THR A 1 135 ? 16.403 24.628 83.314 1.00 39.04 132 THR A N 1
ATOM 1008 C CA . THR A 1 135 ? 16.025 24.605 81.906 1.00 38.47 132 THR A CA 1
ATOM 1009 C C . THR A 1 135 ? 14.519 24.735 81.673 1.00 37.19 132 THR A C 1
ATOM 1010 O O . THR A 1 135 ? 14.089 25.514 80.817 1.00 35.35 132 THR A O 1
ATOM 1014 N N . LEU A 1 136 ? 13.732 23.991 82.450 1.00 35.69 133 LEU A N 1
ATOM 1015 C CA . LEU A 1 136 ? 12.275 24.058 82.368 1.00 35.39 133 LEU A CA 1
ATOM 1016 C C . LEU A 1 136 ? 11.785 25.464 82.759 1.00 37.13 133 LEU A C 1
ATOM 1017 O O . LEU A 1 136 ? 10.790 25.945 82.225 1.00 36.60 133 LEU A O 1
ATOM 1022 N N . ASP A 1 137 ? 12.508 26.134 83.663 1.00 37.58 134 ASP A N 1
ATOM 1023 C CA . ASP A 1 137 ? 12.134 27.477 84.086 1.00 38.36 134 ASP A CA 1
ATOM 1024 C C . ASP A 1 137 ? 12.411 28.505 82.997 1.00 37.98 134 ASP A C 1
ATOM 1025 O O . ASP A 1 137 ? 11.592 29.398 82.777 1.00 37.52 134 ASP A O 1
ATOM 1030 N N . LYS A 1 138 ? 13.546 28.369 82.309 1.00 35.51 135 LYS A N 1
ATOM 1031 C CA . LYS A 1 138 ? 13.898 29.280 81.221 1.00 35.96 135 LYS A CA 1
ATOM 1032 C C . LYS A 1 138 ? 12.917 29.106 80.073 1.00 36.27 135 LYS A C 1
ATOM 1033 O O . LYS A 1 138 ? 12.436 30.085 79.505 1.00 37.61 135 LYS A O 1
ATOM 1039 N N . ILE A 1 139 ? 12.589 27.852 79.770 1.00 34.67 136 ILE A N 1
ATOM 1040 C CA . ILE A 1 139 ? 11.661 27.533 78.696 1.00 34.14 136 ILE A CA 1
ATOM 1041 C C . ILE A 1 139 ? 10.314 28.182 78.981 1.00 34.48 136 ILE A C 1
ATOM 1042 O O . ILE A 1 139 ? 9.793 28.951 78.166 1.00 35.32 136 ILE A O 1
ATOM 1047 N N . ASN A 1 140 ? 9.780 27.888 80.159 1.00 35.18 137 ASN A N 1
ATOM 1048 C CA . ASN A 1 140 ? 8.511 28.441 80.598 1.00 36.41 137 ASN A CA 1
ATOM 1049 C C . ASN A 1 140 ? 8.524 29.958 80.681 1.00 34.14 137 ASN A C 1
ATOM 1050 O O . ASN A 1 140 ? 7.507 30.610 80.407 1.00 32.76 137 ASN A O 1
ATOM 1055 N N . PHE A 1 141 ? 9.671 30.536 81.036 1.00 34.13 138 PHE A N 1
ATOM 1056 C CA . PHE A 1 141 ? 9.699 31.984 81.119 1.00 34.43 138 PHE A CA 1
ATOM 1057 C C . PHE A 1 141 ? 9.646 32.640 79.736 1.00 36.32 138 PHE A C 1
ATOM 1058 O O . PHE A 1 141 ? 9.070 33.722 79.580 1.00 37.91 138 PHE A O 1
ATOM 1066 N N . SER A 1 142 ? 10.184 31.951 78.732 1.00 35.90 139 SER A N 1
ATOM 1067 C CA . SER A 1 142 ? 10.156 32.445 77.361 1.00 37.29 139 SER A CA 1
ATOM 1068 C C . SER A 1 142 ? 8.713 32.628 76.920 1.00 35.66 139 SER A C 1
ATOM 1069 O O . SER A 1 142 ? 8.397 33.586 76.224 1.00 34.83 139 SER A O 1
ATOM 1072 N N . TYR A 1 143 ? 7.844 31.703 77.318 1.00 34.68 140 TYR A N 1
ATOM 1073 C CA . TYR A 1 143 ? 6.435 31.794 76.964 1.00 37.73 140 TYR A CA 1
ATOM 1074 C C . TYR A 1 143 ? 5.741 32.873 77.777 1.00 38.61 140 TYR A C 1
ATOM 1075 O O . TYR A 1 143 ? 4.738 33.440 77.348 1.00 40.30 140 TYR A O 1
ATOM 1084 N N . ILE A 1 144 ? 6.279 33.164 78.955 1.00 38.51 141 ILE A N 1
ATOM 1085 C CA . ILE A 1 144 ? 5.717 34.216 79.787 1.00 36.68 141 ILE A CA 1
ATOM 1086 C C . ILE A 1 144 ? 6.055 35.543 79.129 1.00 35.84 141 ILE A C 1
ATOM 1087 O O . ILE A 1 144 ? 5.204 36.416 79.013 1.00 33.95 141 ILE A O 1
ATOM 1092 N N . LEU A 1 145 ? 7.290 35.666 78.660 1.00 35.20 142 LEU A N 1
ATOM 1093 C CA . LEU A 1 145 ? 7.743 36.882 77.996 1.00 37.01 142 LEU A CA 1
ATOM 1094 C C . LEU A 1 145 ? 6.909 37.173 76.758 1.00 39.31 142 LEU A C 1
ATOM 1095 O O . LEU A 1 145 ? 6.401 38.286 76.580 1.00 40.43 142 LEU A O 1
ATOM 1100 N N . SER A 1 146 ? 6.786 36.170 75.895 1.00 40.17 143 SER A N 1
ATOM 1101 C CA . SER A 1 146 ? 5.996 36.310 74.677 1.00 40.19 143 SER A CA 1
ATOM 1102 C C . SER A 1 146 ? 4.563 36.733 74.991 1.00 38.79 143 SER A C 1
ATOM 1103 O O . SER A 1 146 ? 4.008 37.589 74.317 1.00 40.34 143 SER A O 1
ATOM 1106 N N . LEU A 1 147 ? 3.971 36.143 76.020 1.00 37.25 144 LEU A N 1
ATOM 1107 C CA . LEU A 1 147 ? 2.616 36.514 76.383 1.00 38.26 144 LEU A CA 1
ATOM 1108 C C . LEU A 1 147 ? 2.571 37.931 76.960 1.00 37.78 144 LEU A C 1
ATOM 1109 O O . LEU A 1 147 ? 1.584 38.635 76.789 1.00 38.32 144 LEU A O 1
ATOM 1114 N N . GLU A 1 148 ? 3.648 38.345 77.625 1.00 36.78 145 GLU A N 1
ATOM 1115 C CA . GLU A 1 148 ? 3.736 39.679 78.215 1.00 36.73 145 GLU A CA 1
ATOM 1116 C C . GLU A 1 148 ? 3.738 40.735 77.104 1.00 35.70 145 GLU A C 1
ATOM 1117 O O . GLU A 1 148 ? 3.141 41.794 77.257 1.00 34.10 145 GLU A O 1
ATOM 1123 N N . GLU A 1 149 ? 4.407 40.431 75.990 1.00 36.28 146 GLU A N 1
ATOM 1124 C CA . GLU A 1 149 ? 4.464 41.339 74.847 1.00 36.87 146 GLU A CA 1
ATOM 1125 C C . GLU A 1 149 ? 3.056 41.695 74.381 1.00 36.38 146 GLU A C 1
ATOM 1126 O O . GLU A 1 149 ? 2.789 42.838 74.019 1.00 37.68 146 GLU A O 1
ATOM 1132 N N . VAL A 1 150 ? 2.164 40.708 74.413 1.00 35.84 147 VAL A N 1
ATOM 1133 C CA . VAL A 1 150 ? 0.783 40.900 74.006 1.00 37.19 147 VAL A CA 1
ATOM 1134 C C . VAL A 1 150 ? 0.063 41.809 74.992 1.00 37.89 147 VAL A C 1
ATOM 1135 O O . VAL A 1 150 ? -0.531 42.824 74.605 1.00 39.80 147 VAL A O 1
ATOM 1139 N N . PHE A 1 151 ? 0.154 41.467 76.271 1.00 38.57 148 PHE A N 1
ATOM 1140 C CA . PHE A 1 151 ? -0.467 42.268 77.314 1.00 38.35 148 PHE A CA 1
ATOM 1141 C C . PHE A 1 151 ? 0.072 43.688 77.359 1.00 38.15 148 PHE A C 1
ATOM 1142 O O . PHE A 1 151 ? -0.638 44.602 77.765 1.00 38.10 148 PHE A O 1
ATOM 1150 N N . ARG A 1 152 ? 1.341 43.864 76.994 1.00 38.42 149 ARG A N 1
ATOM 1151 C CA . ARG A 1 152 ? 1.940 45.199 76.983 1.00 40.78 149 ARG A CA 1
ATOM 1152 C C . ARG A 1 152 ? 1.364 46.026 75.832 1.00 43.45 149 ARG A C 1
ATOM 1153 O O . ARG A 1 152 ? 1.198 47.242 75.953 1.00 41.66 149 ARG A O 1
ATOM 1161 N N . ASP A 1 153 ? 1.086 45.364 74.710 1.00 46.93 150 ASP A N 1
ATOM 1162 C CA . ASP A 1 153 ? 0.493 46.028 73.554 1.00 50.39 150 ASP A CA 1
ATOM 1163 C C . ASP A 1 153 ? -0.838 46.640 73.999 1.00 50.98 150 ASP A C 1
ATOM 1164 O O . ASP A 1 153 ? -1.139 47.784 73.664 1.00 51.53 150 ASP A O 1
ATOM 1169 N N . PHE A 1 154 ? -1.607 45.895 74.795 1.00 51.38 151 PHE A N 1
ATOM 1170 C CA . PHE A 1 154 ? -2.890 46.391 75.286 1.00 51.89 151 PHE A CA 1
ATOM 1171 C C . PHE A 1 154 ? -2.668 47.562 76.228 1.00 53.93 151 PHE A C 1
ATOM 1172 O O . PHE A 1 154 ? -3.279 48.611 76.061 1.00 54.53 151 PHE A O 1
ATOM 1180 N N . ALA A 1 155 ? -1.771 47.380 77.198 1.00 54.57 152 ALA A N 1
ATOM 1181 C CA . ALA A 1 155 ? -1.450 48.400 78.195 1.00 55.86 152 ALA A CA 1
ATOM 1182 C C . ALA A 1 155 ? -0.910 49.692 77.594 1.00 57.64 152 ALA A C 1
ATOM 1183 O O . ALA A 1 155 ? -1.213 50.782 78.075 1.00 56.16 152 ALA A O 1
ATOM 1185 N N . ARG A 1 156 ? -0.089 49.557 76.556 1.00 60.60 153 ARG A N 1
ATOM 1186 C CA . ARG A 1 156 ? 0.508 50.696 75.867 1.00 63.43 153 ARG A CA 1
ATOM 1187 C C . ARG A 1 156 ? -0.593 51.590 75.297 1.00 65.62 153 ARG A C 1
ATOM 1188 O O . ARG A 1 156 ? -0.444 52.816 75.223 1.00 66.25 153 ARG A O 1
ATOM 1196 N N . ASP A 1 157 ? -1.716 50.967 74.944 1.00 68.05 154 ASP A N 1
ATOM 1197 C CA . ASP A 1 157 ? -2.863 51.680 74.384 1.00 70.55 154 ASP A CA 1
ATOM 1198 C C . ASP A 1 157 ? -3.792 52.281 75.444 1.00 71.08 154 ASP A C 1
ATOM 1199 O O . ASP A 1 157 ? -4.137 53.465 75.371 1.00 70.55 154 ASP A O 1
ATOM 1204 N N . TYR A 1 158 ? -4.188 51.478 76.430 1.00 71.78 155 TYR A N 1
ATOM 1205 C CA . TYR A 1 158 ? -5.087 51.972 77.464 1.00 73.30 155 TYR A CA 1
ATOM 1206 C C . TYR A 1 158 ? -4.479 52.875 78.534 1.00 73.56 155 TYR A C 1
ATOM 1207 O O . TYR A 1 158 ? -5.207 53.608 79.200 1.00 73.74 155 TYR A O 1
ATOM 1216 N N . SER A 1 159 ? -3.159 52.839 78.703 1.00 73.89 156 SER A N 1
ATOM 1217 C CA . SER A 1 159 ? -2.509 53.702 79.691 1.00 73.51 156 SER A CA 1
ATOM 1218 C C . SER A 1 159 ? -2.415 55.130 79.136 1.00 72.91 156 SER A C 1
ATOM 1219 O O . SER A 1 159 ? -1.963 56.050 79.823 1.00 73.63 156 SER A O 1
ATOM 1222 N N . GLU A 1 160 ? -2.843 55.296 77.885 1.00 70.98 157 GLU A N 1
ATOM 1223 C CA . GLU A 1 160 ? -2.843 56.592 77.215 1.00 69.51 157 GLU A CA 1
ATOM 1224 C C . GLU A 1 160 ? -4.260 57.182 77.222 1.00 68.17 157 GLU A C 1
ATOM 1225 O O . GLU A 1 160 ? -4.446 58.383 77.026 1.00 67.29 157 GLU A O 1
ATOM 1227 N N . LEU A 1 161 ? -5.250 56.324 77.459 1.00 67.19 158 LEU A N 1
ATOM 1228 C CA . LEU A 1 161 ? -6.652 56.733 77.492 1.00 66.88 158 LEU A CA 1
ATOM 1229 C C . LEU A 1 161 ? -7.230 56.961 78.885 1.00 66.19 158 LEU A C 1
ATOM 1230 O O . LEU A 1 161 ? -7.872 57.980 79.132 1.00 66.88 158 LEU A O 1
ATOM 1235 N N . ILE A 1 162 ? -6.979 56.029 79.800 1.00 65.38 159 ILE A N 1
ATOM 1236 C CA . ILE A 1 162 ? -7.521 56.127 81.149 1.00 65.34 159 ILE A CA 1
ATOM 1237 C C . ILE A 1 162 ? -7.289 57.446 81.898 1.00 65.25 159 ILE A C 1
ATOM 1238 O O . ILE A 1 162 ? -8.171 57.891 82.636 1.00 65.29 159 ILE A O 1
ATOM 1243 N N . PRO A 1 163 ? -6.125 58.105 81.705 1.00 64.68 160 PRO A N 1
ATOM 1244 C CA . PRO A 1 163 ? -5.925 59.366 82.428 1.00 64.34 160 PRO A CA 1
ATOM 1245 C C . PRO A 1 163 ? -6.918 60.457 82.022 1.00 62.72 160 PRO A C 1
ATOM 1246 O O . PRO A 1 163 ? -7.253 61.323 82.825 1.00 63.88 160 PRO A O 1
ATOM 1250 N N . SER A 1 164 ? -7.377 60.428 80.777 1.00 60.56 161 SER A N 1
ATOM 1251 C CA . SER A 1 164 ? -8.348 61.418 80.328 1.00 58.43 161 SER A CA 1
ATOM 1252 C C . SER A 1 164 ? -9.752 60.802 80.194 1.00 56.61 161 SER A C 1
ATOM 1253 O O . SER A 1 164 ? -10.651 61.392 79.593 1.00 56.35 161 SER A O 1
ATOM 1256 N N . SER A 1 165 ? -9.938 59.618 80.772 1.00 53.55 162 SER A N 1
ATOM 1257 C CA . SER A 1 165 ? -11.230 58.943 80.716 1.00 50.43 162 SER A CA 1
ATOM 1258 C C . SER A 1 165 ? -11.931 59.003 82.067 1.00 49.14 162 SER A C 1
ATOM 1259 O O . SER A 1 165 ? -11.310 59.293 83.085 1.00 49.19 162 SER A O 1
ATOM 1262 N N . THR A 1 166 ? -13.238 58.768 82.059 1.00 48.11 163 THR A N 1
ATOM 1263 C CA . THR A 1 166 ? -14.026 58.775 83.283 1.00 47.33 163 THR A CA 1
ATOM 1264 C C . THR A 1 166 ? -13.991 57.371 83.871 1.00 49.49 163 THR A C 1
ATOM 1265 O O . THR A 1 166 ? -13.612 56.402 83.184 1.00 47.48 163 THR A O 1
ATOM 1269 N N . ASN A 1 167 ? -14.421 57.266 85.128 1.00 50.27 164 ASN A N 1
ATOM 1270 C CA . ASN A 1 167 ? -14.441 55.996 85.830 1.00 52.19 164 ASN A CA 1
ATOM 1271 C C . ASN A 1 167 ? -15.305 54.990 85.102 1.00 51.79 164 ASN A C 1
ATOM 1272 O O . ASN A 1 167 ? -14.937 53.826 84.989 1.00 53.96 164 ASN A O 1
ATOM 1277 N N . VAL A 1 168 ? -16.430 55.451 84.564 1.00 52.13 165 VAL A N 1
ATOM 1278 C CA . VAL A 1 168 ? -17.348 54.576 83.834 1.00 51.29 165 VAL A CA 1
ATOM 1279 C C . VAL A 1 168 ? -16.717 54.064 82.539 1.00 49.88 165 VAL A C 1
ATOM 1280 O O . VAL A 1 168 ? -16.859 52.893 82.185 1.00 48.53 165 VAL A O 1
ATOM 1284 N N . GLU A 1 169 ? -15.983 54.943 81.865 1.00 49.90 166 GLU A N 1
ATOM 1285 C CA . GLU A 1 169 ? -15.299 54.601 80.625 1.00 49.71 166 GLU A CA 1
ATOM 1286 C C . GLU A 1 169 ? -14.131 53.661 80.915 1.00 50.00 166 GLU A C 1
ATOM 1287 O O . GLU A 1 169 ? -13.862 52.741 80.147 1.00 50.29 166 GLU A O 1
ATOM 1293 N N . GLU A 1 170 ? -13.436 53.901 82.026 1.00 50.65 167 GLU A N 1
ATOM 1294 C CA . GLU A 1 170 ? -12.318 53.056 82.431 1.00 50.60 167 GLU A CA 1
ATOM 1295 C C . GLU A 1 170 ? -12.842 51.631 82.639 1.00 49.45 167 GLU A C 1
ATOM 1296 O O . GLU A 1 170 ? -12.261 50.663 82.140 1.00 48.94 167 GLU A O 1
ATOM 1302 N N . GLU A 1 171 ? -13.982 51.527 83.320 1.00 47.60 168 GLU A N 1
ATOM 1303 C CA . GLU A 1 171 ? -14.609 50.242 83.595 1.00 47.68 168 GLU A CA 1
ATOM 1304 C C . GLU A 1 171 ? -14.937 49.518 82.298 1.00 47.75 168 GLU A C 1
ATOM 1305 O O . GLU A 1 171 ? -14.809 48.295 82.222 1.00 47.97 168 GLU A O 1
ATOM 1307 N N . VAL A 1 172 ? -15.332 50.280 81.276 1.00 47.64 169 VAL A N 1
ATOM 1308 C CA . VAL A 1 172 ? -15.662 49.712 79.966 1.00 48.22 169 VAL A CA 1
ATOM 1309 C C . VAL A 1 172 ? -14.402 49.191 79.275 1.00 47.92 169 VAL A C 1
ATOM 1310 O O . VAL A 1 172 ? -14.389 48.088 78.729 1.00 47.60 169 VAL A O 1
ATOM 1314 N N . ILE A 1 173 ? -13.354 50.008 79.285 1.00 48.64 170 ILE A N 1
ATOM 1315 C CA . ILE A 1 173 ? -12.076 49.641 78.690 1.00 49.78 170 ILE A CA 1
ATOM 1316 C C . ILE A 1 173 ? -11.548 48.375 79.373 1.00 50.00 170 ILE A C 1
ATOM 1317 O O . ILE A 1 173 ? -11.069 47.459 78.708 1.00 49.58 170 ILE A O 1
ATOM 1322 N N . LYS A 1 174 ? -11.670 48.324 80.699 1.00 51.53 171 LYS A N 1
ATOM 1323 C CA . LYS A 1 174 ? -11.219 47.167 81.465 1.00 53.67 171 LYS A CA 1
ATOM 1324 C C . LYS A 1 174 ? -12.054 45.932 81.132 1.00 54.62 171 LYS A C 1
ATOM 1325 O O . LYS A 1 174 ? -11.508 44.838 81.019 1.00 54.65 171 LYS A O 1
ATOM 1327 N N . ARG A 1 175 ? -13.366 46.112 80.956 1.00 55.19 172 ARG A N 1
ATOM 1328 C CA . ARG A 1 175 ? -14.254 44.998 80.613 1.00 56.30 172 ARG A CA 1
ATOM 1329 C C . ARG A 1 175 ? -13.945 44.412 79.248 1.00 55.61 172 ARG A C 1
ATOM 1330 O O . ARG A 1 175 ? -14.075 43.209 79.047 1.00 55.76 172 ARG A O 1
ATOM 1338 N N . GLU A 1 176 ? -13.527 45.258 78.312 1.00 54.39 173 GLU A N 1
ATOM 1339 C CA . GLU A 1 176 ? -13.180 44.782 76.981 1.00 54.99 173 GLU A CA 1
ATOM 1340 C C . GLU A 1 176 ? -11.934 43.896 77.067 1.00 55.51 173 GLU A C 1
ATOM 1341 O O . GLU A 1 176 ? -11.778 42.948 76.293 1.00 55.08 173 GLU A O 1
ATOM 1343 N N . LEU A 1 177 ? -11.062 44.197 78.028 1.00 56.78 174 LEU A N 1
ATOM 1344 C CA . LEU A 1 177 ? -9.841 43.427 78.209 1.00 56.96 174 LEU A CA 1
ATOM 1345 C C . LEU A 1 177 ? -10.144 42.097 78.861 1.00 57.25 174 LEU A C 1
ATOM 1346 O O . LEU A 1 177 ? -9.658 41.068 78.402 1.00 57.12 174 LEU A O 1
ATOM 1351 N N . THR A 1 178 ? -10.946 42.116 79.924 1.00 57.93 175 THR A N 1
ATOM 1352 C CA . THR A 1 178 ? -11.292 40.885 80.623 1.00 61.29 175 THR A CA 1
ATOM 1353 C C . THR A 1 178 ? -12.046 39.901 79.730 1.00 62.93 175 THR A C 1
ATOM 1354 O O . THR A 1 178 ? -11.763 38.703 79.750 1.00 63.55 175 THR A O 1
ATOM 1358 N N . GLU A 1 179 ? -12.973 40.412 78.921 1.00 64.56 176 GLU A N 1
ATOM 1359 C CA . GLU A 1 179 ? -13.761 39.567 78.026 1.00 66.34 176 GLU A CA 1
ATOM 1360 C C . GLU A 1 179 ? -12.924 38.990 76.885 1.00 65.45 176 GLU A C 1
ATOM 1361 O O . GLU A 1 179 ? -13.184 37.883 76.415 1.00 64.83 176 GLU A O 1
ATOM 1367 N N . LYS A 1 180 ? -11.917 39.739 76.450 1.00 65.21 177 LYS A N 1
ATOM 1368 C CA . LYS A 1 180 ? -11.041 39.293 75.374 1.00 65.38 177 LYS A CA 1
ATOM 1369 C C . LYS A 1 180 ? -10.170 38.139 75.873 1.00 66.22 177 LYS A C 1
ATOM 1370 O O . LYS A 1 180 ? -9.861 37.212 75.121 1.00 65.73 177 LYS A O 1
ATOM 1376 N N . VAL A 1 181 ? -9.778 38.211 77.145 1.00 65.74 178 VAL A N 1
ATOM 1377 C CA . VAL A 1 181 ? -8.967 37.175 77.774 1.00 65.74 178 VAL A CA 1
ATOM 1378 C C . VAL A 1 181 ? -9.850 35.967 78.092 1.00 65.70 178 VAL A C 1
ATOM 1379 O O . VAL A 1 181 ? -9.410 34.827 77.979 1.00 65.89 178 VAL A O 1
ATOM 1383 N N . LYS A 1 182 ? -11.095 36.229 78.488 1.00 66.29 179 LYS A N 1
ATOM 1384 C CA . LYS A 1 182 ? -12.054 35.175 78.824 1.00 67.06 179 LYS A CA 1
ATOM 1385 C C . LYS A 1 182 ? -12.368 34.309 77.612 1.00 68.01 179 LYS A C 1
ATOM 1386 O O . LYS A 1 182 ? -12.620 33.110 77.740 1.00 68.03 179 LYS A O 1
ATOM 1392 N N . GLU A 1 183 ? -12.352 34.919 76.432 1.00 68.49 180 GLU A N 1
ATOM 1393 C CA . GLU A 1 183 ? -12.626 34.186 75.209 1.00 69.15 180 GLU A CA 1
ATOM 1394 C C . GLU A 1 183 ? -11.515 33.172 74.963 1.00 68.28 180 GLU A C 1
ATOM 1395 O O . GLU A 1 183 ? -11.786 32.008 74.679 1.00 68.99 180 GLU A O 1
ATOM 1401 N N . ALA A 1 184 ? -10.267 33.612 75.110 1.00 66.72 181 ALA A N 1
ATOM 1402 C CA . ALA A 1 184 ? -9.106 32.748 74.907 1.00 64.96 181 ALA A CA 1
ATOM 1403 C C . ALA A 1 184 ? -9.014 31.642 75.958 1.00 64.02 181 ALA A C 1
ATOM 1404 O O . ALA A 1 184 ? -8.764 30.485 75.630 1.00 63.19 181 ALA A O 1
ATOM 1406 N N . VAL A 1 185 ? -9.245 32.002 77.217 1.00 63.09 182 VAL A N 1
ATOM 1407 C CA . VAL A 1 185 ? -9.184 31.050 78.318 1.00 63.15 182 VAL A CA 1
ATOM 1408 C C . VAL A 1 185 ? -10.151 29.883 78.132 1.00 63.56 182 VAL A C 1
ATOM 1409 O O . VAL A 1 185 ? -9.793 28.728 78.367 1.00 63.97 182 VAL A O 1
ATOM 1413 N N . SER A 1 186 ? -11.355 30.188 77.664 1.00 63.53 183 SER A N 1
ATOM 1414 C CA . SER A 1 186 ? -12.382 29.176 77.443 1.00 63.86 183 SER A CA 1
ATOM 1415 C C . SER A 1 186 ? -11.965 28.082 76.467 1.00 63.87 183 SER A C 1
ATOM 1416 O O . SER A 1 186 ? -12.516 26.985 76.500 1.00 64.14 183 SER A O 1
ATOM 1419 N N . LYS A 1 187 ? -10.989 28.377 75.614 1.00 64.28 184 LYS A N 1
ATOM 1420 C CA . LYS A 1 187 ? -10.526 27.409 74.625 1.00 65.10 184 LYS A CA 1
ATOM 1421 C C . LYS A 1 187 ? -9.308 26.576 75.030 1.00 64.31 184 LYS A C 1
ATOM 1422 O O . LYS A 1 187 ? -8.578 26.064 74.179 1.00 64.83 184 LYS A O 1
ATOM 1428 N N . LEU A 1 188 ? -9.117 26.427 76.338 1.00 63.03 185 LEU A N 1
ATOM 1429 C CA . LEU A 1 188 ? -8.018 25.643 76.885 1.00 61.12 185 LEU A CA 1
ATOM 1430 C C . LEU A 1 188 ? -8.560 24.307 77.371 1.00 60.82 185 LEU A C 1
ATOM 1431 O O . LEU A 1 188 ? -9.715 24.216 77.796 1.00 61.11 185 LEU A O 1
ATOM 1436 N N . PRO A 1 189 ? -7.749 23.241 77.272 1.00 60.58 186 PRO A N 1
ATOM 1437 C CA . PRO A 1 189 ? -8.150 21.905 77.720 1.00 60.67 186 PRO A CA 1
ATOM 1438 C C . PRO A 1 189 ? -8.253 21.924 79.244 1.00 61.74 186 PRO A C 1
ATOM 1439 O O . PRO A 1 189 ? -7.529 22.668 79.910 1.00 61.14 186 PRO A O 1
ATOM 1443 N N . GLU A 1 190 ? -9.142 21.103 79.793 1.00 61.83 187 GLU A N 1
ATOM 1444 C CA . GLU A 1 190 ? -9.348 21.047 81.237 1.00 62.35 187 GLU A CA 1
ATOM 1445 C C . GLU A 1 190 ? -8.057 20.933 82.040 1.00 62.28 187 GLU A C 1
ATOM 1446 O O . GLU A 1 190 ? -7.887 21.632 83.033 1.00 63.26 187 GLU A O 1
ATOM 1448 N N . ARG A 1 191 ? -7.138 20.084 81.588 1.00 62.14 188 ARG A N 1
ATOM 1449 C CA . ARG A 1 191 ? -5.876 19.872 82.288 1.00 61.66 188 ARG A CA 1
ATOM 1450 C C . ARG A 1 191 ? -5.020 21.137 82.313 1.00 60.11 188 ARG A C 1
ATOM 1451 O O . ARG A 1 191 ? -4.506 21.514 83.362 1.00 59.14 188 ARG A O 1
ATOM 1459 N N . GLU A 1 192 ? -4.895 21.792 81.161 1.00 57.90 189 GLU A N 1
ATOM 1460 C CA . GLU A 1 192 ? -4.108 23.017 81.041 1.00 57.35 189 GLU A CA 1
ATOM 1461 C C . GLU A 1 192 ? -4.705 24.167 81.856 1.00 56.72 189 GLU A C 1
ATOM 1462 O O . GLU A 1 192 ? -3.988 24.868 82.577 1.00 56.51 189 GLU A O 1
ATOM 1468 N N . LYS A 1 193 ? -6.018 24.344 81.738 1.00 55.63 190 LYS A N 1
ATOM 1469 C CA . LYS A 1 193 ? -6.750 25.382 82.449 1.00 53.88 190 LYS A CA 1
ATOM 1470 C C . LYS A 1 193 ? -6.539 25.221 83.949 1.00 51.92 190 LYS A C 1
ATOM 1471 O O . LYS A 1 193 ? -6.286 26.203 84.646 1.00 51.98 190 LYS A O 1
ATOM 1477 N N . LEU A 1 194 ? -6.595 23.979 84.430 1.00 48.74 191 LEU A N 1
ATOM 1478 C CA . LEU A 1 194 ? -6.392 23.676 85.853 1.00 47.65 191 LEU A CA 1
ATOM 1479 C C . LEU A 1 194 ? -4.985 24.066 86.296 1.00 46.54 191 LEU A C 1
ATOM 1480 O O . LEU A 1 194 ? -4.801 24.598 87.386 1.00 47.14 191 LEU A O 1
ATOM 1485 N N . VAL A 1 195 ? -3.995 23.780 85.457 1.00 44.10 192 VAL A N 1
ATOM 1486 C CA . VAL A 1 195 ? -2.618 24.116 85.773 1.00 43.13 192 VAL A CA 1
ATOM 1487 C C . VAL A 1 195 ? -2.455 25.632 85.798 1.00 43.23 192 VAL A C 1
ATOM 1488 O O . VAL A 1 195 ? -1.813 26.175 86.694 1.00 43.01 192 VAL A O 1
ATOM 1492 N N . ILE A 1 196 ? -3.074 26.317 84.840 1.00 42.28 193 ILE A N 1
ATOM 1493 C CA . ILE A 1 196 ? -2.979 27.766 84.775 1.00 41.28 193 ILE A CA 1
ATOM 1494 C C . ILE A 1 196 ? -3.604 28.405 86.006 1.00 41.56 193 ILE A C 1
ATOM 1495 O O . ILE A 1 196 ? -3.045 29.346 86.570 1.00 40.64 193 ILE A O 1
ATOM 1500 N N . GLN A 1 197 ? -4.732 27.863 86.456 1.00 41.92 194 GLN A N 1
ATOM 1501 C CA . GLN A 1 197 ? -5.396 28.425 87.622 1.00 42.36 194 GLN A CA 1
ATOM 1502 C C . GLN A 1 197 ? -4.545 28.247 88.876 1.00 43.55 194 GLN A C 1
ATOM 1503 O O . GLN A 1 197 ? -4.389 29.188 89.664 1.00 43.94 194 GLN A O 1
ATOM 1509 N N . LEU A 1 198 ? -3.973 27.057 89.057 1.00 41.73 195 LEU A N 1
ATOM 1510 C CA . LEU A 1 198 ? -3.152 26.805 90.237 1.00 41.64 195 LEU A CA 1
ATOM 1511 C C . LEU A 1 198 ? -1.897 27.669 90.250 1.00 41.27 195 LEU A C 1
ATOM 1512 O O . LEU A 1 198 ? -1.425 28.086 91.313 1.00 42.33 195 LEU A O 1
ATOM 1517 N N . ILE A 1 199 ? -1.382 27.966 89.061 1.00 39.98 196 ILE A N 1
ATOM 1518 C CA . ILE A 1 199 ? -0.176 28.764 88.941 1.00 37.32 196 ILE A CA 1
ATOM 1519 C C . ILE A 1 199 ? -0.379 30.262 89.083 1.00 37.41 196 ILE A C 1
ATOM 1520 O O . ILE A 1 199 ? 0.325 30.908 89.854 1.00 35.23 196 ILE A O 1
ATOM 1525 N N . PHE A 1 200 ? -1.375 30.798 88.385 1.00 35.81 197 PHE A N 1
ATOM 1526 C CA . PHE A 1 200 ? -1.625 32.232 88.396 1.00 35.03 197 PHE A CA 1
ATOM 1527 C C . PHE A 1 200 ? -2.701 32.742 89.327 1.00 37.07 197 PHE A C 1
ATOM 1528 O O . PHE A 1 200 ? -2.589 33.851 89.841 1.00 37.00 197 PHE A O 1
ATOM 1536 N N . TYR A 1 201 ? -3.775 31.979 89.495 1.00 39.70 198 TYR A N 1
ATOM 1537 C CA . TYR A 1 201 ? -4.839 32.411 90.385 1.00 42.24 198 TYR A CA 1
ATOM 1538 C C . TYR A 1 201 ? -4.480 32.033 91.820 1.00 42.98 198 TYR A C 1
ATOM 1539 O O . TYR A 1 201 ? -4.714 32.807 92.740 1.00 44.80 198 TYR A O 1
ATOM 1548 N N . GLU A 1 202 ? -3.905 30.849 92.009 1.00 42.15 199 GLU A N 1
ATOM 1549 C CA . GLU A 1 202 ? -3.494 30.422 93.343 1.00 42.11 199 GLU A CA 1
ATOM 1550 C C . GLU A 1 202 ? -2.069 30.892 93.662 1.00 42.06 199 GLU A C 1
ATOM 1551 O O . GLU A 1 202 ? -1.631 30.830 94.805 1.00 41.47 199 GLU A O 1
ATOM 1557 N N . GLU A 1 203 ? -1.361 31.377 92.644 1.00 42.99 200 GLU A N 1
ATOM 1558 C CA . GLU A 1 203 ? 0.004 31.882 92.786 1.00 42.69 200 GLU A CA 1
ATOM 1559 C C . GLU A 1 203 ? 0.969 30.852 93.373 1.00 42.60 200 GLU A C 1
ATOM 1560 O O . GLU A 1 203 ? 1.682 31.104 94.344 1.00 42.92 200 GLU A O 1
ATOM 1566 N N . LEU A 1 204 ? 1.002 29.690 92.733 1.00 42.50 201 LEU A N 1
ATOM 1567 C CA . LEU A 1 204 ? 1.859 28.603 93.157 1.00 40.06 201 LEU A CA 1
ATOM 1568 C C . LEU A 1 204 ? 2.890 28.252 92.109 1.00 38.85 201 LEU A C 1
ATOM 1569 O O . LEU A 1 204 ? 2.561 28.113 90.946 1.00 41.48 201 LEU A O 1
ATOM 1574 N N . PRO A 1 205 ? 4.160 28.113 92.508 1.00 37.71 202 PRO A N 1
ATOM 1575 C CA . PRO A 1 205 ? 5.211 27.760 91.549 1.00 35.87 202 PRO A CA 1
ATOM 1576 C C . PRO A 1 205 ? 4.910 26.365 90.995 1.00 35.75 202 PRO A C 1
ATOM 1577 O O . PRO A 1 205 ? 4.103 25.620 91.553 1.00 34.37 202 PRO A O 1
ATOM 1581 N N . ALA A 1 206 ? 5.562 26.022 89.895 1.00 37.10 203 ALA A N 1
ATOM 1582 C CA . ALA A 1 206 ? 5.367 24.735 89.246 1.00 38.02 203 ALA A CA 1
ATOM 1583 C C . ALA A 1 206 ? 5.664 23.577 90.195 1.00 38.40 203 ALA A C 1
ATOM 1584 O O . ALA A 1 206 ? 4.944 22.575 90.195 1.00 39.62 203 ALA A O 1
ATOM 1586 N N . LYS A 1 207 ? 6.690 23.736 91.033 1.00 38.86 204 LYS A N 1
ATOM 1587 C CA . LYS A 1 207 ? 7.070 22.688 91.983 1.00 39.86 204 LYS A CA 1
ATOM 1588 C C . LYS A 1 207 ? 5.932 22.325 92.939 1.00 40.69 204 LYS A C 1
ATOM 1589 O O . LYS A 1 207 ? 5.730 21.153 93.252 1.00 40.73 204 LYS A O 1
ATOM 1591 N N . GLU A 1 208 ? 5.175 23.324 93.376 1.00 41.02 205 GLU A N 1
ATOM 1592 C CA . GLU A 1 208 ? 4.059 23.092 94.280 1.00 42.35 205 GLU A CA 1
ATOM 1593 C C . GLU A 1 208 ? 2.887 22.493 93.528 1.00 43.41 205 GLU A C 1
ATOM 1594 O O . GLU A 1 208 ? 2.149 21.663 94.058 1.00 45.14 205 GLU A O 1
ATOM 1600 N N . VAL A 1 209 ? 2.719 22.908 92.281 1.00 43.88 206 VAL A N 1
ATOM 1601 C CA . VAL A 1 209 ? 1.628 22.401 91.472 1.00 43.34 206 VAL A CA 1
ATOM 1602 C C . VAL A 1 209 ? 1.850 20.916 91.214 1.00 44.36 206 VAL A C 1
ATOM 1603 O O . VAL A 1 209 ? 0.901 20.136 91.202 1.00 45.92 206 VAL A O 1
ATOM 1607 N N . ALA A 1 210 ? 3.115 20.523 91.082 1.00 44.56 207 ALA A N 1
ATOM 1608 C CA . ALA A 1 210 ? 3.475 19.125 90.849 1.00 46.10 207 ALA A CA 1
ATOM 1609 C C . ALA A 1 210 ? 3.044 18.223 92.011 1.00 46.38 207 ALA A C 1
ATOM 1610 O O . ALA A 1 210 ? 2.601 17.098 91.802 1.00 45.89 207 ALA A O 1
ATOM 1612 N N . LYS A 1 211 ? 3.177 18.734 93.231 1.00 48.15 208 LYS A N 1
ATOM 1613 C CA . LYS A 1 211 ? 2.803 17.997 94.432 1.00 50.13 208 LYS A CA 1
ATOM 1614 C C . LYS A 1 211 ? 1.285 17.844 94.521 1.00 51.30 208 LYS A C 1
ATOM 1615 O O . LYS A 1 211 ? 0.776 16.773 94.860 1.00 52.49 208 LYS A O 1
ATOM 1621 N N . ILE A 1 212 ? 0.568 18.906 94.169 1.00 51.42 209 ILE A N 1
ATOM 1622 C CA . ILE A 1 212 ? -0.888 18.895 94.202 1.00 48.95 209 ILE A CA 1
ATOM 1623 C C . ILE A 1 212 ? -1.439 17.899 93.187 1.00 48.65 209 ILE A C 1
ATOM 1624 O O . ILE A 1 212 ? -2.262 17.056 93.534 1.00 50.76 209 ILE A O 1
ATOM 1629 N N . LEU A 1 213 ? -0.979 17.981 91.941 1.00 47.64 210 LEU A N 1
ATOM 1630 C CA . LEU A 1 213 ? -1.469 17.078 90.897 1.00 47.64 210 LEU A CA 1
ATOM 1631 C C . LEU A 1 213 ? -0.845 15.674 90.897 1.00 47.89 210 LEU A C 1
ATOM 1632 O O . LEU A 1 213 ? -1.190 14.825 90.059 1.00 46.87 210 LEU A O 1
ATOM 1637 N N . GLU A 1 214 ? 0.038 15.429 91.866 1.00 46.27 211 GLU A N 1
ATOM 1638 C CA . GLU A 1 214 ? 0.716 14.145 92.022 1.00 46.35 211 GLU A CA 1
ATOM 1639 C C . GLU A 1 214 ? 1.481 13.698 90.774 1.00 46.02 211 GLU A C 1
ATOM 1640 O O . GLU A 1 214 ? 1.494 12.513 90.439 1.00 46.03 211 GLU A O 1
ATOM 1642 N N . THR A 1 215 ? 2.112 14.646 90.086 1.00 43.02 212 THR A N 1
ATOM 1643 C CA . THR A 1 215 ? 2.883 14.326 88.892 1.00 40.23 212 THR A CA 1
ATOM 1644 C C . THR A 1 215 ? 4.288 14.921 89.004 1.00 39.44 212 THR A C 1
ATOM 1645 O O . THR A 1 215 ? 4.703 15.338 90.092 1.00 39.52 212 THR A O 1
ATOM 1649 N N . SER A 1 216 ? 5.020 14.936 87.887 1.00 37.33 213 SER A N 1
ATOM 1650 C CA . SER A 1 216 ? 6.377 15.488 87.837 1.00 37.27 213 SER A CA 1
ATOM 1651 C C . SER A 1 216 ? 6.366 16.980 87.497 1.00 37.24 213 SER A C 1
ATOM 1652 O O . SER A 1 216 ? 5.371 17.507 87.004 1.00 36.96 213 SER A O 1
ATOM 1655 N N . VAL A 1 217 ? 7.497 17.640 87.732 1.00 37.23 214 VAL A N 1
ATOM 1656 C CA . VAL A 1 217 ? 7.639 19.056 87.422 1.00 36.85 214 VAL A CA 1
ATOM 1657 C C . VAL A 1 217 ? 7.702 19.195 85.903 1.00 37.31 214 VAL A C 1
ATOM 1658 O O . VAL A 1 217 ? 7.145 20.131 85.340 1.00 37.95 214 VAL A O 1
ATOM 1662 N N . SER A 1 218 ? 8.344 18.237 85.243 1.00 37.86 215 SER A N 1
ATOM 1663 C CA . SER A 1 218 ? 8.434 18.241 83.785 1.00 38.70 215 SER A CA 1
ATOM 1664 C C . SER A 1 218 ? 7.044 18.235 83.143 1.00 39.81 215 SER A C 1
ATOM 1665 O O . SER A 1 218 ? 6.805 18.926 82.151 1.00 38.90 215 SER A O 1
ATOM 1668 N N . ARG A 1 219 ? 6.129 17.466 83.728 1.00 39.79 216 ARG A N 1
ATOM 1669 C CA . ARG A 1 219 ? 4.765 17.381 83.227 1.00 41.20 216 ARG A CA 1
ATOM 1670 C C . ARG A 1 219 ? 4.008 18.695 83.424 1.00 41.14 216 ARG A C 1
ATOM 1671 O O . ARG A 1 219 ? 3.322 19.164 82.509 1.00 41.33 216 ARG A O 1
ATOM 1679 N N . VAL A 1 220 ? 4.110 19.276 84.618 1.00 39.31 217 VAL A N 1
ATOM 1680 C CA . VAL A 1 220 ? 3.425 20.531 84.893 1.00 38.29 217 VAL A CA 1
ATOM 1681 C C . VAL A 1 220 ? 3.970 21.628 83.985 1.00 38.19 217 VAL A C 1
ATOM 1682 O O . VAL A 1 220 ? 3.221 22.463 83.488 1.00 36.27 217 VAL A O 1
ATOM 1686 N N . SER A 1 221 ? 5.261 21.542 83.684 1.00 38.69 218 SER A N 1
ATOM 1687 C CA . SER A 1 221 ? 5.917 22.511 82.818 1.00 39.86 218 SER A CA 1
ATOM 1688 C C . SER A 1 221 ? 5.466 22.459 81.364 1.00 40.15 218 SER A C 1
ATOM 1689 O O . SER A 1 221 ? 5.259 23.512 80.754 1.00 39.34 218 SER A O 1
ATOM 1692 N N . GLN A 1 222 ? 5.306 21.259 80.803 1.00 41.03 219 GLN A N 1
ATOM 1693 C CA . GLN A 1 222 ? 4.850 21.158 79.412 1.00 42.89 219 GLN A CA 1
ATOM 1694 C C . GLN A 1 222 ? 3.409 21.665 79.316 1.00 40.33 219 GLN A C 1
ATOM 1695 O O . GLN A 1 222 ? 3.039 22.338 78.361 1.00 38.95 219 GLN A O 1
ATOM 1701 N N . LEU A 1 223 ? 2.610 21.365 80.335 1.00 40.33 220 LEU A N 1
ATOM 1702 C CA . LEU A 1 223 ? 1.228 21.813 80.381 1.00 40.03 220 LEU A CA 1
ATOM 1703 C C . LEU A 1 223 ? 1.133 23.346 80.485 1.00 40.04 220 LEU A C 1
ATOM 1704 O O . LEU A 1 223 ? 0.250 23.954 79.881 1.00 38.98 220 LEU A O 1
ATOM 1709 N N . LYS A 1 224 ? 2.049 23.957 81.244 1.00 40.68 221 LYS A N 1
ATOM 1710 C CA . LYS A 1 224 ? 2.090 25.411 81.423 1.00 38.86 221 LYS A CA 1
ATOM 1711 C C . LYS A 1 224 ? 2.539 26.055 80.113 1.00 38.07 221 LYS A C 1
ATOM 1712 O O . LYS A 1 224 ? 1.902 26.973 79.622 1.00 37.57 221 LYS A O 1
ATOM 1718 N N .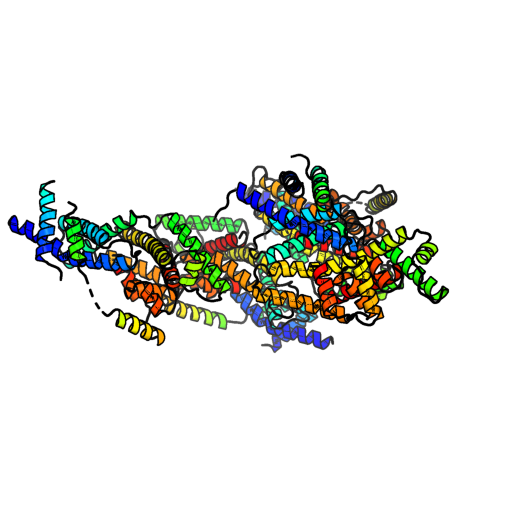 ALA A 1 225 ? 3.620 25.542 79.539 1.00 39.01 222 ALA A N 1
ATOM 1719 C CA . ALA A 1 225 ? 4.146 26.063 78.278 1.00 40.94 222 ALA A CA 1
ATOM 1720 C C . ALA A 1 225 ? 3.125 25.972 77.145 1.00 42.23 222 ALA A C 1
ATOM 1721 O O . ALA A 1 225 ? 2.977 26.916 76.363 1.00 41.93 222 ALA A O 1
ATOM 1723 N N . LYS A 1 226 ? 2.407 24.850 77.073 1.00 42.21 223 LYS A N 1
ATOM 1724 C CA . LYS A 1 226 ? 1.393 24.659 76.037 1.00 41.96 223 LYS A CA 1
ATOM 1725 C C . LYS A 1 226 ? 0.255 25.642 76.244 1.00 41.41 223 LYS A C 1
ATOM 1726 O O . LYS A 1 226 ? -0.161 26.330 75.314 1.00 43.35 223 LYS A O 1
ATOM 1728 N N . ALA A 1 227 ? -0.212 25.755 77.478 1.00 40.22 224 ALA A N 1
ATOM 1729 C CA . ALA A 1 227 ? -1.284 26.693 77.777 1.00 39.51 224 ALA A CA 1
ATOM 1730 C C . ALA A 1 227 ? -0.860 28.133 77.450 1.00 39.58 224 ALA A C 1
ATOM 1731 O O . ALA A 1 227 ? -1.608 28.882 76.829 1.00 39.06 224 ALA A O 1
ATOM 1733 N N . LEU A 1 228 ? 0.363 28.497 77.828 1.00 40.77 225 LEU A N 1
ATOM 1734 C CA . LEU A 1 228 ? 0.866 29.843 77.578 1.00 42.10 225 LEU A CA 1
ATOM 1735 C C . LEU A 1 228 ? 1.031 30.122 76.092 1.00 44.28 225 LEU A C 1
ATOM 1736 O O . LEU A 1 228 ? 0.807 31.247 75.650 1.00 43.44 225 LEU A O 1
ATOM 1741 N N . GLU A 1 229 ? 1.419 29.100 75.328 1.00 46.32 226 GLU A N 1
ATOM 1742 C CA . GLU A 1 229 ? 1.584 29.234 73.885 1.00 47.54 226 GLU A CA 1
ATOM 1743 C C . GLU A 1 229 ? 0.221 29.471 73.251 1.00 49.08 226 GLU A C 1
ATOM 1744 O O . GLU A 1 229 ? 0.064 30.384 72.442 1.00 48.66 226 GLU A O 1
ATOM 1746 N N . ARG A 1 230 ? -0.770 28.667 73.637 1.00 50.03 227 ARG A N 1
ATOM 1747 C CA . ARG A 1 230 ? -2.113 28.827 73.094 1.00 52.01 227 ARG A CA 1
ATOM 1748 C C . ARG A 1 230 ? -2.589 30.258 73.288 1.00 52.09 227 ARG A C 1
ATOM 1749 O O . ARG A 1 230 ? -2.888 30.956 72.317 1.00 53.89 227 ARG A O 1
ATOM 1757 N N . LEU A 1 231 ? -2.604 30.703 74.542 1.00 51.49 228 LEU A N 1
ATOM 1758 C CA . LEU A 1 231 ? -3.054 32.046 74.882 1.00 51.02 228 LEU A CA 1
ATOM 1759 C C . LEU A 1 231 ? -2.427 33.134 74.024 1.00 51.53 228 LEU A C 1
ATOM 1760 O O . LEU A 1 231 ? -3.127 34.034 73.575 1.00 51.07 228 LEU A O 1
ATOM 1765 N N . ARG A 1 232 ? -1.123 33.051 73.774 1.00 52.39 229 ARG A N 1
ATOM 1766 C CA . ARG A 1 232 ? -0.468 34.065 72.955 1.00 54.72 229 ARG A CA 1
ATOM 1767 C C . ARG A 1 232 ? -1.058 34.119 71.543 1.00 56.68 229 ARG A C 1
ATOM 1768 O O . ARG A 1 232 ? -1.363 35.200 71.044 1.00 57.03 229 ARG A O 1
ATOM 1776 N N . GLU A 1 233 ? -1.207 32.956 70.906 1.00 57.76 230 GLU A N 1
ATOM 1777 C CA . GLU A 1 233 ? -1.757 32.877 69.552 1.00 58.16 230 GLU A CA 1
ATOM 1778 C C . GLU A 1 233 ? -3.201 33.362 69.539 1.00 58.62 230 GLU A C 1
ATOM 1779 O O . GLU A 1 233 ? -3.582 34.165 68.695 1.00 58.61 230 GLU A O 1
ATOM 1781 N N . MET A 1 234 ? -3.980 32.901 70.511 1.00 60.94 231 MET A N 1
ATOM 1782 C CA . MET A 1 234 ? -5.384 33.284 70.657 1.00 63.81 231 MET A CA 1
ATOM 1783 C C . MET A 1 234 ? -5.562 34.800 70.777 1.00 64.22 231 MET A C 1
ATOM 1784 O O . MET A 1 234 ? -6.415 35.385 70.115 1.00 64.49 231 MET A O 1
ATOM 1789 N N . LEU A 1 235 ? -4.779 35.422 71.655 1.00 65.67 232 LEU A N 1
ATOM 1790 C CA . LEU A 1 235 ? -4.872 36.860 71.884 1.00 67.03 232 LEU A CA 1
ATOM 1791 C C . LEU A 1 235 ? -4.259 37.699 70.775 1.00 68.53 232 LEU A C 1
ATOM 1792 O O . LEU A 1 235 ? -4.621 38.862 70.610 1.00 69.56 232 LEU A O 1
ATOM 1797 N N . SER A 1 236 ? -3.336 37.107 70.022 1.00 70.06 233 SER A N 1
ATOM 1798 C CA . SER A 1 236 ? -2.688 37.788 68.906 1.00 72.73 233 SER A CA 1
ATOM 1799 C C . SER A 1 236 ? -3.590 37.814 67.671 1.00 74.49 233 SER A C 1
ATOM 1800 O O . SER A 1 236 ? -3.440 38.684 66.813 1.00 74.94 233 SER A O 1
ATOM 1803 N N . ASN A 1 237 ? -4.515 36.856 67.585 1.00 76.44 234 ASN A N 1
ATOM 1804 C CA . ASN A 1 237 ? -5.449 36.756 66.453 1.00 77.36 234 ASN A CA 1
ATOM 1805 C C . ASN A 1 237 ? -6.861 37.268 66.801 1.00 78.16 234 ASN A C 1
ATOM 1806 O O . ASN A 1 237 ? -7.063 38.505 66.742 1.00 78.69 234 ASN A O 1
ATOM 1808 N N . VAL B 2 2 ? 16.688 52.086 109.584 1.00 75.47 2 VAL B N 1
ATOM 1809 C CA . VAL B 2 2 ? 17.001 51.058 108.558 1.00 75.93 2 VAL B CA 1
ATOM 1810 C C . VAL B 2 2 ? 15.800 50.835 107.646 1.00 76.08 2 VAL B C 1
ATOM 1811 O O . VAL B 2 2 ? 15.729 51.390 106.545 1.00 77.64 2 VAL B O 1
ATOM 1813 N N . ASN B 2 3 ? 14.848 50.039 108.117 1.00 74.70 3 ASN B N 1
ATOM 1814 C CA . ASN B 2 3 ? 13.643 49.742 107.358 1.00 72.77 3 ASN B CA 1
ATOM 1815 C C . ASN B 2 3 ? 12.772 50.995 107.235 1.00 70.42 3 ASN B C 1
ATOM 1816 O O . ASN B 2 3 ? 11.549 50.926 107.406 1.00 70.15 3 ASN B O 1
ATOM 1821 N N . ARG B 2 4 ? 13.426 52.129 106.954 1.00 66.33 4 ARG B N 1
ATOM 1822 C CA . ARG B 2 4 ? 12.796 53.441 106.781 1.00 63.52 4 ARG B CA 1
ATOM 1823 C C . ARG B 2 4 ? 13.861 54.532 106.690 1.00 61.98 4 ARG B C 1
ATOM 1824 O O . ARG B 2 4 ? 13.943 55.264 105.699 1.00 61.22 4 ARG B O 1
ATOM 1826 N N . ILE B 2 5 ? 14.676 54.636 107.736 1.00 59.62 5 ILE B N 1
ATOM 1827 C CA . ILE B 2 5 ? 15.740 55.633 107.794 1.00 56.43 5 ILE B CA 1
ATOM 1828 C C . ILE B 2 5 ? 16.802 55.326 106.743 1.00 54.38 5 ILE B C 1
ATOM 1829 O O . ILE B 2 5 ? 17.273 56.222 106.037 1.00 53.69 5 ILE B O 1
ATOM 1834 N N . GLU B 2 6 ? 17.169 54.052 106.642 1.00 51.67 6 GLU B N 1
ATOM 1835 C CA . GLU B 2 6 ? 18.173 53.622 105.680 1.00 49.54 6 GLU B CA 1
ATOM 1836 C C . GLU B 2 6 ? 17.669 53.767 104.242 1.00 48.11 6 GLU B C 1
ATOM 1837 O O . GLU B 2 6 ? 18.395 54.255 103.369 1.00 47.92 6 GLU B O 1
ATOM 1843 N N . LEU B 2 7 ? 16.421 53.372 104.004 1.00 45.67 7 LEU B N 1
ATOM 1844 C CA . LEU B 2 7 ? 15.842 53.474 102.668 1.00 43.84 7 LEU B CA 1
ATOM 1845 C C . LEU B 2 7 ? 15.844 54.921 102.191 1.00 44.29 7 LEU B C 1
ATOM 1846 O O . LEU B 2 7 ? 16.258 55.206 101.066 1.00 43.98 7 LEU B O 1
ATOM 1851 N N . SER B 2 8 ? 15.422 55.831 103.069 1.00 43.90 8 SER B N 1
ATOM 1852 C CA . SER B 2 8 ? 15.372 57.259 102.758 1.00 42.77 8 SER B CA 1
ATOM 1853 C C . SER B 2 8 ? 16.757 57.789 102.427 1.00 40.50 8 SER B C 1
ATOM 1854 O O . SER B 2 8 ? 16.919 58.637 101.560 1.00 40.71 8 SER B O 1
ATOM 1857 N N . ARG B 2 9 ? 17.764 57.255 103.104 1.00 41.17 9 ARG B N 1
ATOM 1858 C CA . ARG B 2 9 ? 19.133 57.684 102.881 1.00 41.05 9 ARG B CA 1
ATOM 1859 C C . ARG B 2 9 ? 19.620 57.164 101.540 1.00 40.07 9 ARG B C 1
ATOM 1860 O O . ARG B 2 9 ? 20.238 57.898 100.767 1.00 42.15 9 ARG B O 1
ATOM 1868 N N . LEU B 2 10 ? 19.304 55.903 101.256 1.00 37.95 10 LEU B N 1
ATOM 1869 C CA . LEU B 2 10 ? 19.704 55.264 100.010 1.00 37.61 10 LEU B CA 1
ATOM 1870 C C . LEU B 2 10 ? 19.064 55.941 98.809 1.00 37.91 10 LEU B C 1
ATOM 1871 O O . LEU B 2 10 ? 19.734 56.187 97.810 1.00 38.42 10 LEU B O 1
ATOM 1876 N N . ILE B 2 11 ? 17.781 56.283 98.927 1.00 38.74 11 ILE B N 1
ATOM 1877 C CA . ILE B 2 11 ? 17.058 56.977 97.862 1.00 39.42 11 ILE B CA 1
ATOM 1878 C C . ILE B 2 11 ? 17.729 58.326 97.599 1.00 39.87 11 ILE B C 1
ATOM 1879 O O . ILE B 2 11 ? 17.877 58.752 96.446 1.00 38.41 11 ILE B O 1
ATOM 1884 N N . GLY B 2 12 ? 18.184 58.961 98.681 1.00 42.20 12 GLY B N 1
ATOM 1885 C CA . GLY B 2 12 ? 18.875 60.236 98.587 1.00 40.79 12 GLY B CA 1
ATOM 1886 C C . GLY B 2 12 ? 20.136 60.160 97.742 1.00 42.54 12 GLY B C 1
ATOM 1887 O O . GLY B 2 12 ? 20.413 61.075 96.964 1.00 40.87 12 GLY B O 1
ATOM 1888 N N . LEU B 2 13 ? 20.890 59.063 97.876 1.00 43.93 13 LEU B N 1
ATOM 1889 C CA . LEU B 2 13 ? 22.128 58.869 97.104 1.00 45.36 13 LEU B CA 1
ATOM 1890 C C . LEU B 2 13 ? 21.790 58.661 95.639 1.00 46.04 13 LEU B C 1
ATOM 1891 O O . LEU B 2 13 ? 22.470 59.169 94.750 1.00 46.79 13 LEU B O 1
ATOM 1896 N N . LEU B 2 14 ? 20.709 57.928 95.411 1.00 46.12 14 LEU B N 1
ATOM 1897 C CA . LEU B 2 14 ? 20.231 57.609 94.078 1.00 46.42 14 LEU B CA 1
ATOM 1898 C C . LEU B 2 14 ? 19.787 58.860 93.328 1.00 48.58 14 LEU B C 1
ATOM 1899 O O . LEU B 2 14 ? 20.227 59.100 92.200 1.00 46.78 14 LEU B O 1
ATOM 1904 N N . LEU B 2 15 ? 18.920 59.650 93.964 1.00 51.58 15 LEU B N 1
ATOM 1905 C CA . LEU B 2 15 ? 18.383 60.877 93.380 1.00 56.23 15 LEU B CA 1
ATOM 1906 C C . LEU B 2 15 ? 19.369 62.039 93.309 1.00 59.18 15 LEU B C 1
ATOM 1907 O O . LEU B 2 15 ? 19.032 63.100 92.771 1.00 59.24 15 LEU B O 1
ATOM 1912 N N . GLU B 2 16 ? 20.558 61.865 93.884 1.00 63.60 16 GLU B N 1
ATOM 1913 C CA . GLU B 2 16 ? 21.588 62.902 93.826 1.00 67.02 16 GLU B CA 1
ATOM 1914 C C . GLU B 2 16 ? 22.461 62.768 92.564 1.00 70.13 16 GLU B C 1
ATOM 1915 O O . GLU B 2 16 ? 23.234 63.672 92.246 1.00 70.89 16 GLU B O 1
ATOM 1917 N N . THR B 2 17 ? 22.346 61.632 91.870 1.00 73.37 17 THR B N 1
ATOM 1918 C CA . THR B 2 17 ? 23.099 61.377 90.636 1.00 75.57 17 THR B CA 1
ATOM 1919 C C . THR B 2 17 ? 22.145 61.488 89.447 1.00 76.82 17 THR B C 1
ATOM 1920 O O . THR B 2 17 ? 22.550 61.378 88.297 1.00 78.52 17 THR B O 1
ATOM 1924 N N . SER B 2 28 ? 29.656 64.579 90.782 1.00 101.46 28 SER B N 1
ATOM 1925 C CA . SER B 2 28 ? 28.968 63.420 90.226 1.00 101.28 28 SER B CA 1
ATOM 1926 C C . SER B 2 28 ? 29.179 62.166 91.091 1.00 101.05 28 SER B C 1
ATOM 1927 O O . SER B 2 28 ? 28.611 62.046 92.181 1.00 101.54 28 SER B O 1
ATOM 1930 N N . GLY B 2 29 ? 30.001 61.242 90.597 1.00 100.18 29 GLY B N 1
ATOM 1931 C CA . GLY B 2 29 ? 30.282 60.013 91.315 1.00 98.20 29 GLY B CA 1
ATOM 1932 C C . GLY B 2 29 ? 30.194 58.798 90.410 1.00 97.28 29 GLY B C 1
ATOM 1933 O O . GLY B 2 29 ? 30.367 57.674 90.871 1.00 97.18 29 GLY B O 1
ATOM 1934 N N . THR B 2 30 ? 29.947 59.031 89.119 1.00 96.34 30 THR B N 1
ATOM 1935 C CA . THR B 2 30 ? 29.814 57.968 88.116 1.00 94.46 30 THR B CA 1
ATOM 1936 C C . THR B 2 30 ? 28.551 57.132 88.373 1.00 93.14 30 THR B C 1
ATOM 1937 O O . THR B 2 30 ? 28.595 56.092 89.046 1.00 92.79 30 THR B O 1
ATOM 1939 N N . ASN B 2 31 ? 27.437 57.603 87.810 1.00 90.90 31 ASN B N 1
ATOM 1940 C CA . ASN B 2 31 ? 26.111 56.989 87.940 1.00 88.04 31 ASN B CA 1
ATOM 1941 C C . ASN B 2 31 ? 26.008 55.460 87.932 1.00 85.63 31 ASN B C 1
ATOM 1942 O O . ASN B 2 31 ? 26.120 54.832 88.985 1.00 86.39 31 ASN B O 1
ATOM 1944 N N . LYS B 2 32 ? 25.777 54.884 86.749 1.00 81.90 32 LYS B N 1
ATOM 1945 C CA . LYS B 2 32 ? 25.614 53.435 86.559 1.00 77.57 32 LYS B CA 1
ATOM 1946 C C . LYS B 2 32 ? 26.330 52.529 87.561 1.00 74.79 32 LYS B C 1
ATOM 1947 O O . LYS B 2 32 ? 25.717 51.611 88.110 1.00 74.23 32 LYS B O 1
ATOM 1949 N N . ILE B 2 33 ? 27.611 52.808 87.810 1.00 70.85 33 ILE B N 1
ATOM 1950 C CA . ILE B 2 33 ? 28.421 52.020 88.740 1.00 66.53 33 ILE B CA 1
ATOM 1951 C C . ILE B 2 33 ? 27.946 52.167 90.170 1.00 63.12 33 ILE B C 1
ATOM 1952 O O . ILE B 2 33 ? 27.630 51.173 90.827 1.00 63.06 33 ILE B O 1
ATOM 1957 N N . GLU B 2 34 ? 27.925 53.407 90.652 1.00 58.35 34 GLU B N 1
ATOM 1958 C CA . GLU B 2 34 ? 27.481 53.704 92.006 1.00 54.78 34 GLU B CA 1
ATOM 1959 C C . GLU B 2 34 ? 26.042 53.266 92.252 1.00 50.41 34 GLU B C 1
ATOM 1960 O O . GLU B 2 34 ? 25.732 52.667 93.282 1.00 48.07 34 GLU B O 1
ATOM 1966 N N . ASP B 2 35 ? 25.169 53.564 91.294 1.00 45.82 35 ASP B N 1
ATOM 1967 C CA . ASP B 2 35 ? 23.759 53.230 91.406 1.00 43.02 35 ASP B CA 1
ATOM 1968 C C . ASP B 2 35 ? 23.489 51.736 91.490 1.00 39.93 35 ASP B C 1
ATOM 1969 O O . ASP B 2 35 ? 22.597 51.308 92.226 1.00 37.24 35 ASP B O 1
ATOM 1974 N N . LYS B 2 36 ? 24.289 50.944 90.782 1.00 38.55 36 LYS B N 1
ATOM 1975 C CA . LYS B 2 36 ? 24.127 49.498 90.824 1.00 38.76 36 LYS B CA 1
ATOM 1976 C C . LYS B 2 36 ? 24.272 49.037 92.276 1.00 39.63 36 LYS B C 1
ATOM 1977 O O . LYS B 2 36 ? 23.473 48.238 92.753 1.00 41.39 36 LYS B O 1
ATOM 1979 N N . VAL B 2 37 ? 25.242 49.594 92.998 1.00 38.31 37 VAL B N 1
ATOM 1980 C CA . VAL B 2 37 ? 25.441 49.231 94.398 1.00 36.89 37 VAL B CA 1
ATOM 1981 C C . VAL B 2 37 ? 24.328 49.771 95.287 1.00 35.62 37 VAL B C 1
ATOM 1982 O O . VAL B 2 37 ? 23.820 49.070 96.162 1.00 38.60 37 VAL B O 1
ATOM 1986 N N . THR B 2 38 ? 23.972 51.028 95.087 1.00 33.74 38 THR B N 1
ATOM 1987 C CA . THR B 2 38 ? 22.911 51.639 95.876 1.00 32.50 38 THR B CA 1
ATOM 1988 C C . THR B 2 38 ? 21.604 50.860 95.683 1.00 31.84 38 THR B C 1
ATOM 1989 O O . THR B 2 38 ? 20.915 50.554 96.654 1.00 32.19 38 THR B O 1
ATOM 1993 N N . LEU B 2 39 ? 21.291 50.518 94.431 1.00 30.05 39 LEU B N 1
ATOM 1994 C CA . LEU B 2 39 ? 20.078 49.761 94.113 1.00 30.70 39 LEU B CA 1
ATOM 1995 C C . LEU B 2 39 ? 20.104 48.407 94.807 1.00 30.34 39 LEU B C 1
ATOM 1996 O O . LEU B 2 39 ? 19.085 47.959 95.359 1.00 28.38 39 LEU B O 1
ATOM 2001 N N . SER B 2 40 ? 21.280 47.782 94.815 1.00 30.74 40 SER B N 1
ATOM 2002 C CA . SER B 2 40 ? 21.448 46.496 95.477 1.00 31.60 40 SER B CA 1
ATOM 2003 C C . SER B 2 40 ? 21.183 46.627 96.980 1.00 33.13 40 SER B C 1
ATOM 2004 O O . SER B 2 40 ? 20.514 45.782 97.587 1.00 33.09 40 SER B O 1
ATOM 2007 N N . LYS B 2 41 ? 21.677 47.710 97.570 1.00 34.41 41 LYS B N 1
ATOM 2008 C CA . LYS B 2 41 ? 21.465 47.928 98.992 1.00 35.92 41 LYS B CA 1
ATOM 2009 C C . LYS B 2 41 ? 19.996 48.131 99.297 1.00 36.36 41 LYS B C 1
ATOM 2010 O O . LYS B 2 41 ? 19.512 47.649 100.317 1.00 37.63 41 LYS B O 1
ATOM 2016 N N . ILE B 2 42 ? 19.296 48.876 98.437 1.00 35.73 42 ILE B N 1
ATOM 2017 C CA . ILE B 2 42 ? 17.864 49.098 98.622 1.00 31.70 42 ILE B CA 1
ATOM 2018 C C . ILE B 2 42 ? 17.152 47.738 98.583 1.00 31.88 42 ILE B C 1
ATOM 2019 O O . ILE B 2 42 ? 16.300 47.461 99.428 1.00 30.34 42 ILE B O 1
ATOM 2024 N N . ALA B 2 43 ? 17.551 46.877 97.645 1.00 29.79 43 ALA B N 1
ATOM 2025 C CA . ALA B 2 43 ? 16.965 45.543 97.517 1.00 32.15 43 ALA B CA 1
ATOM 2026 C C . ALA B 2 43 ? 17.238 44.689 98.759 1.00 34.15 43 ALA B C 1
ATOM 2027 O O . ALA B 2 43 ? 16.360 43.946 99.220 1.00 32.52 43 ALA B O 1
ATOM 2029 N N . GLN B 2 44 ? 18.456 44.803 99.292 1.00 37.13 44 GLN B N 1
ATOM 2030 C CA . GLN B 2 44 ? 18.858 44.054 100.480 1.00 39.41 44 GLN B CA 1
ATOM 2031 C C . GLN B 2 44 ? 17.992 44.441 101.673 1.00 42.19 44 GLN B C 1
ATOM 2032 O O . GLN B 2 44 ? 17.586 43.575 102.447 1.00 42.13 44 GLN B O 1
ATOM 2038 N N . GLU B 2 45 ? 17.659 45.727 101.787 1.00 44.39 45 GLU B N 1
ATOM 2039 C CA . GLU B 2 45 ? 16.817 46.202 102.889 1.00 49.74 45 GLU B CA 1
ATOM 2040 C C . GLU B 2 45 ? 15.382 45.704 102.787 1.00 51.87 45 GLU B C 1
ATOM 2041 O O . GLU B 2 45 ? 14.754 45.372 103.796 1.00 52.91 45 GLU B O 1
ATOM 2047 N N . LEU B 2 46 ? 14.872 45.642 101.564 1.00 52.88 46 LEU B N 1
ATOM 2048 C CA . LEU B 2 46 ? 13.506 45.205 101.337 1.00 55.30 46 LEU B CA 1
ATOM 2049 C C . LEU B 2 46 ? 13.290 43.711 101.517 1.00 57.74 46 LEU B C 1
ATOM 2050 O O . LEU B 2 46 ? 12.174 43.271 101.777 1.00 58.12 46 LEU B O 1
ATOM 2055 N N . SER B 2 47 ? 14.352 42.931 101.365 1.00 61.64 47 SER B N 1
ATOM 2056 C CA . SER B 2 47 ? 14.240 41.487 101.496 1.00 66.54 47 SER B CA 1
ATOM 2057 C C . SER B 2 47 ? 15.119 40.931 102.604 1.00 70.70 47 SER B C 1
ATOM 2058 O O . SER B 2 47 ? 15.551 39.779 102.549 1.00 72.02 47 SER B O 1
ATOM 2061 N N . LYS B 2 48 ? 15.332 41.743 103.635 1.00 75.70 48 LYS B N 1
ATOM 2062 C CA . LYS B 2 48 ? 16.163 41.355 104.768 1.00 80.14 48 LYS B CA 1
ATOM 2063 C C . LYS B 2 48 ? 15.537 40.224 105.586 1.00 84.07 48 LYS B C 1
ATOM 2064 O O . LYS B 2 48 ? 16.143 39.160 105.753 1.00 84.19 48 LYS B O 1
ATOM 2066 N N . ASN B 2 49 ? 14.316 40.453 106.069 1.00 88.15 49 ASN B N 1
ATOM 2067 C CA . ASN B 2 49 ? 13.602 39.477 106.894 1.00 91.79 49 ASN B CA 1
ATOM 2068 C C . ASN B 2 49 ? 12.676 38.562 106.090 1.00 94.02 49 ASN B C 1
ATOM 2069 O O . ASN B 2 49 ? 11.522 38.338 106.473 1.00 94.38 49 ASN B O 1
ATOM 2074 N N . ASP B 2 50 ? 13.200 38.002 105.003 1.00 96.53 50 ASP B N 1
ATOM 2075 C CA . ASP B 2 50 ? 12.418 37.122 104.137 1.00 99.19 50 ASP B CA 1
ATOM 2076 C C . ASP B 2 50 ? 12.281 35.660 104.563 1.00 100.98 50 ASP B C 1
ATOM 2077 O O . ASP B 2 50 ? 13.258 34.907 104.619 1.00 100.95 50 ASP B O 1
ATOM 2082 N N . VAL B 2 51 ? 11.038 35.283 104.850 1.00 102.80 51 VAL B N 1
ATOM 2083 C CA . VAL B 2 51 ? 10.658 33.928 105.243 1.00 104.44 51 VAL B CA 1
ATOM 2084 C C . VAL B 2 51 ? 9.410 33.634 104.405 1.00 105.79 51 VAL B C 1
ATOM 2085 O O . VAL B 2 51 ? 8.396 33.146 104.912 1.00 106.32 51 VAL B O 1
ATOM 2087 N N . GLU B 2 52 ? 9.518 33.973 103.117 1.00 106.68 52 GLU B N 1
ATOM 2088 C CA . GLU B 2 52 ? 8.472 33.833 102.097 1.00 107.42 52 GLU B CA 1
ATOM 2089 C C . GLU B 2 52 ? 7.262 32.930 102.364 1.00 107.76 52 GLU B C 1
ATOM 2090 O O . GLU B 2 52 ? 6.120 33.398 102.342 1.00 108.32 52 GLU B O 1
ATOM 2092 N N . GLU B 2 53 ? 7.509 31.642 102.591 1.00 107.34 53 GLU B N 1
ATOM 2093 C CA . GLU B 2 53 ? 6.434 30.682 102.834 1.00 107.16 53 GLU B CA 1
ATOM 2094 C C . GLU B 2 53 ? 5.705 30.886 104.163 1.00 106.67 53 GLU B C 1
ATOM 2095 O O . GLU B 2 53 ? 6.206 30.505 105.226 1.00 106.67 53 GLU B O 1
ATOM 2097 N N . LYS B 2 54 ? 4.520 31.491 104.088 1.00 105.81 54 LYS B N 1
ATOM 2098 C CA . LYS B 2 54 ? 3.697 31.747 105.270 1.00 104.68 54 LYS B CA 1
ATOM 2099 C C . LYS B 2 54 ? 2.802 30.541 105.546 1.00 103.71 54 LYS B C 1
ATOM 2100 O O . LYS B 2 54 ? 2.914 29.900 106.593 1.00 104.17 54 LYS B O 1
ATOM 2102 N N . ASP B 2 55 ? 1.918 30.239 104.598 1.00 101.98 55 ASP B N 1
ATOM 2103 C CA . ASP B 2 55 ? 1.005 29.102 104.709 1.00 100.00 55 ASP B CA 1
ATOM 2104 C C . ASP B 2 55 ? 1.101 28.265 103.436 1.00 98.66 55 ASP B C 1
ATOM 2105 O O . ASP B 2 55 ? 0.153 27.580 103.054 1.00 98.14 55 ASP B O 1
ATOM 2107 N N . LEU B 2 56 ? 2.269 28.316 102.801 1.00 97.38 56 LEU B N 1
ATOM 2108 C CA . LEU B 2 56 ? 2.537 27.594 101.565 1.00 95.86 56 LEU B CA 1
ATOM 2109 C C . LEU B 2 56 ? 2.261 26.095 101.701 1.00 95.05 56 LEU B C 1
ATOM 2110 O O . LEU B 2 56 ? 1.475 25.539 100.931 1.00 94.57 56 LEU B O 1
ATOM 2115 N N . GLU B 2 57 ? 2.860 25.461 102.710 1.00 93.97 57 GLU B N 1
ATOM 2116 C CA . GLU B 2 57 ? 2.680 24.025 102.946 1.00 92.73 57 GLU B CA 1
ATOM 2117 C C . GLU B 2 57 ? 1.221 23.631 103.203 1.00 91.86 57 GLU B C 1
ATOM 2118 O O . GLU B 2 57 ? 0.751 22.603 102.706 1.00 91.64 57 GLU B O 1
ATOM 2120 N N . LYS B 2 58 ? 0.515 24.453 103.978 1.00 90.59 58 LYS B N 1
ATOM 2121 C CA . LYS B 2 58 ? -0.888 24.205 104.301 1.00 88.99 58 LYS B CA 1
ATOM 2122 C C . LYS B 2 58 ? -1.773 24.437 103.081 1.00 88.46 58 LYS B C 1
ATOM 2123 O O . LYS B 2 58 ? -2.672 23.644 102.797 1.00 88.25 58 LYS B O 1
ATOM 2125 N N . LYS B 2 59 ? -1.500 25.519 102.357 1.00 88.04 59 LYS B N 1
ATOM 2126 C CA . LYS B 2 59 ? -2.257 25.871 101.158 1.00 87.52 59 LYS B CA 1
ATOM 2127 C C . LYS B 2 59 ? -2.201 24.734 100.148 1.00 87.92 59 LYS B C 1
ATOM 2128 O O . LYS B 2 59 ? -3.203 24.414 99.506 1.00 87.78 59 LYS B O 1
ATOM 2134 N N . VAL B 2 60 ? -1.020 24.130 100.022 1.00 88.07 60 VAL B N 1
ATOM 2135 C CA . VAL B 2 60 ? -0.800 23.021 99.105 1.00 87.83 60 VAL B CA 1
ATOM 2136 C C . VAL B 2 60 ? -1.659 21.838 99.530 1.00 87.81 60 VAL B C 1
ATOM 2137 O O . VAL B 2 60 ? -2.412 21.289 98.726 1.00 87.63 60 VAL B O 1
ATOM 2141 N N . LYS B 2 61 ? -1.566 21.478 100.808 1.00 87.71 61 LYS B N 1
ATOM 2142 C CA . LYS B 2 61 ? -2.334 20.365 101.354 1.00 87.58 61 LYS B CA 1
ATOM 2143 C C . LYS B 2 61 ? -3.838 20.602 101.216 1.00 87.51 61 LYS B C 1
ATOM 2144 O O . LYS B 2 61 ? -4.560 19.749 100.696 1.00 87.35 61 LYS B O 1
ATOM 2146 N N . GLU B 2 62 ? -4.296 21.772 101.657 1.00 87.00 62 GLU B N 1
ATOM 2147 C CA . GLU B 2 62 ? -5.710 22.131 101.587 1.00 86.84 62 GLU B CA 1
ATOM 2148 C C . GLU B 2 62 ? -6.221 22.076 100.150 1.00 87.23 62 GLU B C 1
ATOM 2149 O O . GLU B 2 62 ? -7.335 21.614 99.895 1.00 87.55 62 GLU B O 1
ATOM 2151 N N . LEU B 2 63 ? -5.389 22.531 99.215 1.00 87.39 63 LEU B N 1
ATOM 2152 C CA . LEU B 2 63 ? -5.739 22.536 97.797 1.00 87.27 63 LEU B CA 1
ATOM 2153 C C . LEU B 2 63 ? -5.765 21.126 97.211 1.00 87.54 63 LEU B C 1
ATOM 2154 O O . LEU B 2 63 ? -6.700 20.769 96.498 1.00 86.78 63 LEU B O 1
ATOM 2159 N N . LYS B 2 64 ? -4.740 20.331 97.520 1.00 88.29 64 LYS B N 1
ATOM 2160 C CA . LYS B 2 64 ? -4.639 18.953 97.026 1.00 88.86 64 LYS B CA 1
ATOM 2161 C C . LYS B 2 64 ? -5.772 18.091 97.574 1.00 88.73 64 LYS B C 1
ATOM 2162 O O . LYS B 2 64 ? -6.395 17.326 96.834 1.00 87.59 64 LYS B O 1
ATOM 2164 N N . GLU B 2 65 ? -6.034 18.235 98.873 1.00 89.04 65 GLU B N 1
ATOM 2165 C CA . GLU B 2 65 ? -7.101 17.500 99.546 1.00 89.32 65 GLU B CA 1
ATOM 2166 C C . GLU B 2 65 ? -8.453 17.868 98.939 1.00 88.89 65 GLU B C 1
ATOM 2167 O O . GLU B 2 65 ? -9.331 17.019 98.806 1.00 88.99 65 GLU B O 1
ATOM 2169 N N . LYS B 2 66 ? -8.601 19.135 98.555 1.00 88.28 66 LYS B N 1
ATOM 2170 C CA . LYS B 2 66 ? -9.835 19.626 97.952 1.00 87.91 66 LYS B CA 1
ATOM 2171 C C . LYS B 2 66 ? -9.981 19.188 96.495 1.00 87.72 66 LYS B C 1
ATOM 2172 O O . LYS B 2 66 ? -11.093 19.074 95.992 1.00 87.18 66 LYS B O 1
ATOM 2174 N N . ILE B 2 67 ? -8.859 18.953 95.815 1.00 88.01 67 ILE B N 1
ATOM 2175 C CA . ILE B 2 67 ? -8.893 18.524 94.415 1.00 88.13 67 ILE B CA 1
ATOM 2176 C C . ILE B 2 67 ? -9.205 17.036 94.317 1.00 88.71 67 ILE B C 1
ATOM 2177 O O . ILE B 2 67 ? -9.854 16.587 93.368 1.00 88.46 67 ILE B O 1
ATOM 2182 N N . GLU B 2 68 ? -8.729 16.276 95.300 1.00 89.33 68 GLU B N 1
ATOM 2183 C CA . GLU B 2 68 ? -8.965 14.838 95.346 1.00 89.68 68 GLU B CA 1
ATOM 2184 C C . GLU B 2 68 ? -10.389 14.586 95.816 1.00 89.58 68 GLU B C 1
ATOM 2185 O O . GLU B 2 68 ? -11.046 13.649 95.357 1.00 89.88 68 GLU B O 1
ATOM 2191 N N . LYS B 2 69 ? -10.862 15.436 96.727 1.00 88.83 69 LYS B N 1
ATOM 2192 C CA . LYS B 2 69 ? -12.220 15.334 97.255 1.00 88.15 69 LYS B CA 1
ATOM 2193 C C . LYS B 2 69 ? -13.223 15.828 96.209 1.00 87.68 69 LYS B C 1
ATOM 2194 O O . LYS B 2 69 ? -14.435 15.799 96.436 1.00 88.12 69 LYS B O 1
ATOM 2196 N N . GLY B 2 70 ? -12.707 16.259 95.056 1.00 87.26 70 GLY B N 1
ATOM 2197 C CA . GLY B 2 70 ? -13.554 16.767 93.987 1.00 86.67 70 GLY B CA 1
ATOM 2198 C C . GLY B 2 70 ? -14.192 18.096 94.366 1.00 85.86 70 GLY B C 1
ATOM 2199 O O . GLY B 2 70 ? -15.204 18.502 93.789 1.00 85.55 70 GLY B O 1
ATOM 2200 N N . GLU B 2 71 ? -13.578 18.769 95.338 1.00 84.47 71 GLU B N 1
ATOM 2201 C CA . GLU B 2 71 ? -14.052 20.050 95.852 1.00 82.71 71 GLU B CA 1
ATOM 2202 C C . GLU B 2 71 ? -13.146 21.232 95.469 1.00 80.83 71 GLU B C 1
ATOM 2203 O O . GLU B 2 71 ? -12.595 21.921 96.338 1.00 80.10 71 GLU B O 1
ATOM 2209 N N . TYR B 2 72 ? -12.972 21.433 94.163 1.00 77.37 72 TYR B N 1
ATOM 2210 C CA . TYR B 2 72 ? -12.172 22.535 93.644 1.00 73.89 72 TYR B CA 1
ATOM 2211 C C . TYR B 2 72 ? -12.743 22.953 92.306 1.00 72.68 72 TYR B C 1
ATOM 2212 O O . TYR B 2 72 ? -12.754 22.179 91.349 1.00 71.71 72 TYR B O 1
ATOM 2221 N N . GLU B 2 73 ? -13.204 24.195 92.247 1.00 71.89 73 GLU B N 1
ATOM 2222 C CA . GLU B 2 73 ? -13.801 24.724 91.035 1.00 70.95 73 GLU B CA 1
ATOM 2223 C C . GLU B 2 73 ? -12.811 25.432 90.125 1.00 69.54 73 GLU B C 1
ATOM 2224 O O . GLU B 2 73 ? -12.065 26.305 90.561 1.00 69.23 73 GLU B O 1
ATOM 2226 N N . VAL B 2 74 ? -12.800 25.017 88.863 1.00 68.47 74 VAL B N 1
ATOM 2227 C CA . VAL B 2 74 ? -11.949 25.613 87.845 1.00 67.42 74 VAL B CA 1
ATOM 2228 C C . VAL B 2 74 ? -12.885 26.431 86.958 1.00 69.05 74 VAL B C 1
ATOM 2229 O O . VAL B 2 74 ? -13.732 25.870 86.259 1.00 69.64 74 VAL B O 1
ATOM 2233 N N . SER B 2 75 ? -12.765 27.753 87.020 1.00 69.44 75 SER B N 1
ATOM 2234 C CA . SER B 2 75 ? -13.612 28.626 86.214 1.00 69.34 75 SER B CA 1
ATOM 2235 C C . SER B 2 75 ? -12.776 29.524 85.324 1.00 69.05 75 SER B C 1
ATOM 2236 O O . SER B 2 75 ? -11.616 29.811 85.625 1.00 70.26 75 SER B O 1
ATOM 2239 N N . ASP B 2 76 ? -13.372 29.976 84.228 1.00 67.52 76 ASP B N 1
ATOM 2240 C CA . ASP B 2 76 ? -12.680 30.862 83.310 1.00 66.11 76 ASP B CA 1
ATOM 2241 C C . ASP B 2 76 ? -12.475 32.222 83.966 1.00 64.19 76 ASP B C 1
ATOM 2242 O O . ASP B 2 76 ? -11.507 32.914 83.667 1.00 64.03 76 ASP B O 1
ATOM 2247 N N . GLU B 2 77 ? -13.368 32.584 84.886 1.00 62.27 77 GLU B N 1
ATOM 2248 C CA . GLU B 2 77 ? -13.266 33.858 85.593 1.00 60.87 77 GLU B CA 1
ATOM 2249 C C . GLU B 2 77 ? -11.969 33.914 86.400 1.00 59.51 77 GLU B C 1
ATOM 2250 O O . GLU B 2 77 ? -11.172 34.839 86.248 1.00 60.13 77 GLU B O 1
ATOM 2252 N N . LYS B 2 78 ? -11.748 32.900 87.231 1.00 57.98 78 LYS B N 1
ATOM 2253 C CA . LYS B 2 78 ? -10.551 32.819 88.063 1.00 55.37 78 LYS B CA 1
ATOM 2254 C C . LYS B 2 78 ? -9.252 32.835 87.250 1.00 52.89 78 LYS B C 1
ATOM 2255 O O . LYS B 2 78 ? -8.296 33.510 87.617 1.00 52.86 78 LYS B O 1
ATOM 2261 N N . VAL B 2 79 ? -9.224 32.088 86.150 1.00 50.43 79 VAL B N 1
ATOM 2262 C CA . VAL B 2 79 ? -8.049 32.022 85.286 1.00 49.37 79 VAL B CA 1
ATOM 2263 C C . VAL B 2 79 ? -7.804 33.394 84.675 1.00 48.85 79 VAL B C 1
ATOM 2264 O O . VAL B 2 79 ? -6.661 33.812 84.496 1.00 47.94 79 VAL B O 1
ATOM 2268 N N . VAL B 2 80 ? -8.892 34.081 84.338 1.00 47.84 80 VAL B N 1
ATOM 2269 C CA . VAL B 2 80 ? -8.810 35.417 83.759 1.00 46.55 80 VAL B CA 1
ATOM 2270 C C . VAL B 2 80 ? -8.281 36.380 84.815 1.00 44.77 80 VAL B C 1
ATOM 2271 O O . VAL B 2 80 ? -7.382 37.176 84.538 1.00 44.87 80 VAL B O 1
ATOM 2275 N N . LYS B 2 81 ? -8.825 36.292 86.026 1.00 41.71 81 LYS B N 1
ATOM 2276 C CA . LYS B 2 81 ? -8.384 37.151 87.122 1.00 40.57 81 LYS B CA 1
ATOM 2277 C C . LYS B 2 81 ? -6.897 36.904 87.376 1.00 38.68 81 LYS B C 1
ATOM 2278 O O . LYS B 2 81 ? -6.125 37.851 87.562 1.00 37.90 81 LYS B O 1
ATOM 2280 N N . GLY B 2 82 ? -6.501 35.634 87.301 1.00 35.93 82 GLY B N 1
ATOM 2281 C CA . GLY B 2 82 ? -5.114 35.257 87.513 1.00 36.12 82 GLY B CA 1
ATOM 2282 C C . GLY B 2 82 ? -4.144 35.873 86.521 1.00 35.16 82 GLY B C 1
ATOM 2283 O O . GLY B 2 82 ? -3.177 36.547 86.897 1.00 36.69 82 GLY B O 1
ATOM 2284 N N . LEU B 2 83 ? -4.417 35.660 85.242 1.00 35.91 83 LEU B N 1
ATOM 2285 C CA . LEU B 2 83 ? -3.568 36.176 84.180 1.00 37.36 83 LEU B CA 1
ATOM 2286 C C . LEU B 2 83 ? -3.529 37.695 84.140 1.00 37.58 83 LEU B C 1
ATOM 2287 O O . LEU B 2 83 ? -2.456 38.294 84.039 1.00 37.04 83 LEU B O 1
ATOM 2292 N N . ILE B 2 84 ? -4.692 38.321 84.255 1.00 38.03 84 ILE B N 1
ATOM 2293 C CA . ILE B 2 84 ? -4.748 39.771 84.207 1.00 40.71 84 ILE B CA 1
ATOM 2294 C C . ILE B 2 84 ? -4.015 40.416 85.377 1.00 40.24 84 ILE B C 1
ATOM 2295 O O . ILE B 2 84 ? -3.268 41.366 85.184 1.00 40.20 84 ILE B O 1
ATOM 2300 N N . GLU B 2 85 ? -4.225 39.900 86.583 1.00 41.46 85 GLU B N 1
ATOM 2301 C CA . GLU B 2 85 ? -3.559 40.431 87.774 1.00 43.37 85 GLU B CA 1
ATOM 2302 C C . GLU B 2 85 ? -2.044 40.260 87.673 1.00 41.68 85 GLU B C 1
ATOM 2303 O O . GLU B 2 85 ? -1.288 41.122 88.105 1.00 44.45 85 GLU B O 1
ATOM 2309 N N . PHE B 2 86 ? -1.603 39.150 87.089 1.00 38.60 86 PHE B N 1
ATOM 2310 C CA . PHE B 2 86 ? -0.184 38.893 86.944 1.00 37.07 86 PHE B CA 1
ATOM 2311 C C . PHE B 2 86 ? 0.491 39.777 85.900 1.00 38.42 86 PHE B C 1
ATOM 2312 O O . PHE B 2 86 ? 1.569 40.327 86.147 1.00 36.94 86 PHE B O 1
ATOM 2320 N N . PHE B 2 87 ? -0.134 39.906 84.733 1.00 39.48 87 PHE B N 1
ATOM 2321 C CA . PHE B 2 87 ? 0.461 40.698 83.655 1.00 43.74 87 PHE B CA 1
ATOM 2322 C C . PHE B 2 87 ? 0.289 42.225 83.687 1.00 45.19 87 PHE B C 1
ATOM 2323 O O . PHE B 2 87 ? 1.229 42.957 83.367 1.00 46.16 87 PHE B O 1
ATOM 2331 N N . THR B 2 88 ? -0.879 42.701 84.114 1.00 47.10 88 THR B N 1
ATOM 2332 C CA . THR B 2 88 ? -1.157 44.142 84.164 1.00 48.04 88 THR B CA 1
ATOM 2333 C C . THR B 2 88 ? -0.890 44.811 85.519 1.00 49.15 88 THR B C 1
ATOM 2334 O O . THR B 2 88 ? -0.711 46.048 85.533 1.00 51.03 88 THR B O 1
ATOM 2339 N N . LYS C 1 5 ? -15.124 36.884 51.064 1.00 60.15 2 LYS C N 1
ATOM 2340 C CA . LYS C 1 5 ? -13.813 36.272 50.679 1.00 59.32 2 LYS C CA 1
ATOM 2341 C C . LYS C 1 5 ? -13.751 35.943 49.185 1.00 57.95 2 LYS C C 1
ATOM 2342 O O . LYS C 1 5 ? -12.681 35.636 48.658 1.00 58.83 2 LYS C O 1
ATOM 2344 N N . ASN C 1 6 ? -14.908 35.960 48.521 1.00 54.70 3 ASN C N 1
ATOM 2345 C CA . ASN C 1 6 ? -14.986 35.688 47.082 1.00 51.28 3 ASN C CA 1
ATOM 2346 C C . ASN C 1 6 ? -14.420 36.928 46.386 1.00 48.70 3 ASN C C 1
ATOM 2347 O O . ASN C 1 6 ? -14.857 38.041 46.654 1.00 47.14 3 ASN C O 1
ATOM 2352 N N . PRO C 1 7 ? -13.457 36.740 45.467 1.00 47.22 4 PRO C N 1
ATOM 2353 C CA . PRO C 1 7 ? -12.788 37.808 44.708 1.00 45.22 4 PRO C CA 1
ATOM 2354 C C . PRO C 1 7 ? -13.701 38.838 44.051 1.00 44.10 4 PRO C C 1
ATOM 2355 O O . PRO C 1 7 ? -13.421 40.037 44.099 1.00 45.26 4 PRO C O 1
ATOM 2359 N N . TYR C 1 8 ? -14.768 38.368 43.410 1.00 42.34 5 TYR C N 1
ATOM 2360 C CA . TYR C 1 8 ? -15.698 39.252 42.728 1.00 40.40 5 TYR C CA 1
ATOM 2361 C C . TYR C 1 8 ? -16.438 40.126 43.725 1.00 42.09 5 TYR C C 1
ATOM 2362 O O . TYR C 1 8 ? -16.686 41.299 43.461 1.00 42.77 5 TYR C O 1
ATOM 2371 N N . SER C 1 9 ? -16.817 39.539 44.855 1.00 42.89 6 SER C N 1
ATOM 2372 C CA . SER C 1 9 ? -17.498 40.287 45.893 1.00 43.16 6 SER C CA 1
ATOM 2373 C C . SER C 1 9 ? -16.553 41.395 46.327 1.00 44.26 6 SER C C 1
ATOM 2374 O O . SER C 1 9 ? -16.939 42.559 46.356 1.00 44.29 6 SER C O 1
ATOM 2377 N N . ASN C 1 10 ? -15.294 41.031 46.584 1.00 45.20 7 ASN C N 1
ATOM 2378 C CA . ASN C 1 10 ? -14.272 41.989 47.005 1.00 47.34 7 ASN C CA 1
ATOM 2379 C C . ASN C 1 10 ? -14.083 43.137 46.021 1.00 47.59 7 ASN C C 1
ATOM 2380 O O . ASN C 1 10 ? -14.154 44.300 46.423 1.00 47.64 7 ASN C O 1
ATOM 2385 N N . GLN C 1 11 ? -13.881 42.810 44.743 1.00 47.43 8 GLN C N 1
ATOM 2386 C CA . GLN C 1 11 ? -13.677 43.816 43.701 1.00 48.90 8 GLN C CA 1
ATOM 2387 C C . GLN C 1 11 ? -14.847 44.783 43.581 1.00 47.47 8 GLN C C 1
ATOM 2388 O O . GLN C 1 11 ? -14.644 45.979 43.388 1.00 46.61 8 GLN C O 1
ATOM 2394 N N . ILE C 1 12 ? -16.066 44.252 43.657 1.00 46.50 9 ILE C N 1
ATOM 2395 C CA . ILE C 1 12 ? -17.272 45.065 43.554 1.00 45.78 9 ILE C CA 1
ATOM 2396 C C . ILE C 1 12 ? -17.451 45.935 44.795 1.00 45.06 9 ILE C C 1
ATOM 2397 O O . ILE C 1 12 ? -17.677 47.140 44.688 1.00 43.86 9 ILE C O 1
ATOM 2402 N N . GLU C 1 13 ? -17.312 45.333 45.971 1.00 45.34 10 GLU C N 1
ATOM 2403 C CA . GLU C 1 13 ? -17.451 46.074 47.219 1.00 47.55 10 GLU C CA 1
ATOM 2404 C C . GLU C 1 13 ? -16.428 47.213 47.267 1.00 49.49 10 GLU C C 1
ATOM 2405 O O . GLU C 1 13 ? -16.709 48.296 47.789 1.00 49.81 10 GLU C O 1
ATOM 2411 N N . ARG C 1 14 ? -15.258 46.962 46.680 1.00 49.08 11 ARG C N 1
ATOM 2412 C CA . ARG C 1 14 ? -14.171 47.927 46.625 1.00 49.14 11 ARG C CA 1
ATOM 2413 C C . ARG C 1 14 ? -14.560 49.116 45.745 1.00 47.88 11 ARG C C 1
ATOM 2414 O O . ARG C 1 14 ? -14.509 50.262 46.189 1.00 46.60 11 ARG C O 1
ATOM 2422 N N . GLU C 1 15 ? -14.940 48.834 44.502 1.00 46.25 12 GLU C N 1
ATOM 2423 C CA . GLU C 1 15 ? -15.333 49.870 43.558 1.00 47.04 12 GLU C CA 1
ATOM 2424 C C . GLU C 1 15 ? -16.529 50.686 44.056 1.00 47.23 12 GLU C C 1
ATOM 2425 O O . GLU C 1 15 ? -16.557 51.904 43.889 1.00 46.77 12 GLU C O 1
ATOM 2427 N N . GLU C 1 16 ? -17.485 50.024 44.706 1.00 47.45 13 GLU C N 1
ATOM 2428 C CA . GLU C 1 16 ? -18.675 50.699 45.225 1.00 49.00 13 GLU C CA 1
ATOM 2429 C C . GLU C 1 16 ? -18.316 51.664 46.347 1.00 47.68 13 GLU C C 1
ATOM 2430 O O . GLU C 1 16 ? -18.826 52.779 46.411 1.00 46.29 13 GLU C O 1
ATOM 2436 N N . LEU C 1 17 ? -17.447 51.212 47.240 1.00 47.36 14 LEU C N 1
ATOM 2437 C CA . LEU C 1 17 ? -16.999 52.017 48.366 1.00 47.20 14 LEU C CA 1
ATOM 2438 C C . LEU C 1 17 ? -16.263 53.257 47.844 1.00 46.24 14 LEU C C 1
ATOM 2439 O O . LEU C 1 17 ? -16.422 54.360 48.372 1.00 46.15 14 LEU C O 1
ATOM 2444 N N . ILE C 1 18 ? -15.507 53.083 46.764 1.00 44.64 15 ILE C N 1
ATOM 2445 C CA . ILE C 1 18 ? -14.783 54.190 46.158 1.00 43.66 15 ILE C CA 1
ATOM 2446 C C . ILE C 1 18 ? -15.772 55.187 45.560 1.00 45.13 15 ILE C C 1
ATOM 2447 O O . ILE C 1 18 ? -15.687 56.384 45.827 1.00 46.26 15 ILE C O 1
ATOM 2452 N N . LEU C 1 19 ? -16.704 54.698 44.745 1.00 45.57 16 LEU C N 1
ATOM 2453 C CA . LEU C 1 19 ? -17.702 55.567 44.115 1.00 45.16 16 LEU C CA 1
ATOM 2454 C C . LEU C 1 19 ? -18.487 56.373 45.157 1.00 43.29 16 LEU C C 1
ATOM 2455 O O . LEU C 1 19 ? -18.750 57.559 44.970 1.00 44.42 16 LEU C O 1
ATOM 2457 N N . LYS C 1 20 ? -18.813 55.732 46.270 1.00 42.16 17 LYS C N 1
ATOM 2458 C CA . LYS C 1 20 ? -19.558 56.372 47.348 1.00 41.88 17 LYS C CA 1
ATOM 2459 C C . LYS C 1 20 ? -18.857 57.621 47.911 1.00 42.42 17 LYS C C 1
ATOM 2460 O O . LYS C 1 20 ? -19.502 58.636 48.155 1.00 41.13 17 LYS C O 1
ATOM 2466 N N . TYR C 1 21 ? -17.533 57.555 48.067 1.00 44.33 18 TYR C N 1
ATOM 2467 C CA . TYR C 1 21 ? -16.767 58.666 48.622 1.00 41.96 18 TYR C CA 1
ATOM 2468 C C . TYR C 1 21 ? -16.094 59.624 47.653 1.00 42.38 18 TYR C C 1
ATOM 2469 O O . TYR C 1 21 ? -15.365 60.523 48.068 1.00 43.84 18 TYR C O 1
ATOM 2478 N N . LEU C 1 22 ? -16.369 59.463 46.365 1.00 40.92 19 LEU C N 1
ATOM 2479 C CA . LEU C 1 22 ? -15.820 60.362 45.367 1.00 42.57 19 LEU C CA 1
ATOM 2480 C C . LEU C 1 22 ? -16.388 61.781 45.611 1.00 43.87 19 LEU C C 1
ATOM 2481 O O . LEU C 1 22 ? -15.690 62.774 45.391 1.00 44.87 19 LEU C O 1
ATOM 2486 N N . PRO C 1 23 ? -17.662 61.898 46.057 1.00 43.00 20 PRO C N 1
ATOM 2487 C CA . PRO C 1 23 ? -18.192 63.247 46.301 1.00 43.18 20 PRO C CA 1
ATOM 2488 C C . PRO C 1 23 ? -17.478 63.912 47.480 1.00 42.97 20 PRO C C 1
ATOM 2489 O O . PRO C 1 23 ? -17.333 65.139 47.518 1.00 43.74 20 PRO C O 1
ATOM 2493 N N . LEU C 1 24 ? -17.056 63.101 48.449 1.00 41.45 21 LEU C N 1
ATOM 2494 C CA . LEU C 1 24 ? -16.340 63.604 49.620 1.00 40.46 21 LEU C CA 1
ATOM 2495 C C . LEU C 1 24 ? -14.997 64.244 49.235 1.00 39.04 21 LEU C C 1
ATOM 2496 O O . LEU C 1 24 ? -14.666 65.321 49.723 1.00 38.65 21 LEU C O 1
ATOM 2501 N N . VAL C 1 25 ? -14.243 63.605 48.341 1.00 38.32 22 VAL C N 1
ATOM 2502 C CA . VAL C 1 25 ? -12.958 64.166 47.938 1.00 38.50 22 VAL C CA 1
ATOM 2503 C C . VAL C 1 25 ? -13.179 65.481 47.215 1.00 38.22 22 VAL C C 1
ATOM 2504 O O . VAL C 1 25 ? -12.348 66.397 47.277 1.00 38.12 22 VAL C O 1
ATOM 2508 N N . LYS C 1 26 ? -14.314 65.579 46.540 1.00 37.65 23 LYS C N 1
ATOM 2509 C CA . LYS C 1 26 ? -14.648 66.801 45.825 1.00 36.46 23 LYS C CA 1
ATOM 2510 C C . LYS C 1 26 ? -14.928 67.900 46.856 1.00 33.18 23 LYS C C 1
ATOM 2511 O O . LYS C 1 26 ? -14.412 69.007 46.739 1.00 33.61 23 LYS C O 1
ATOM 2517 N N . ALA C 1 27 ? -15.713 67.575 47.878 1.00 30.08 24 ALA C N 1
ATOM 2518 C CA . ALA C 1 27 ? -16.060 68.536 48.920 1.00 30.51 24 ALA C CA 1
ATOM 2519 C C . ALA C 1 27 ? -14.842 68.996 49.716 1.00 30.74 24 ALA C C 1
ATOM 2520 O O . ALA C 1 27 ? -14.711 70.180 50.041 1.00 31.56 24 ALA C O 1
ATOM 2522 N N . ILE C 1 28 ? -13.952 68.053 50.013 1.00 30.56 25 ILE C N 1
ATOM 2523 C CA . ILE C 1 28 ? -12.735 68.340 50.755 1.00 29.61 25 ILE C CA 1
ATOM 2524 C C . ILE C 1 28 ? -11.780 69.226 49.965 1.00 29.65 25 ILE C C 1
ATOM 2525 O O . ILE C 1 28 ? -11.291 70.223 50.480 1.00 29.85 25 ILE C O 1
ATOM 2530 N N . ALA C 1 29 ? -11.538 68.880 48.705 1.00 30.81 26 ALA C N 1
ATOM 2531 C CA . ALA C 1 29 ? -10.633 69.661 47.857 1.00 29.29 26 ALA C CA 1
ATOM 2532 C C . ALA C 1 29 ? -11.154 71.090 47.697 1.00 29.62 26 ALA C C 1
ATOM 2533 O O . ALA C 1 29 ? -10.391 72.058 47.695 1.00 27.29 26 ALA C O 1
ATOM 2535 N N . THR C 1 30 ? -12.470 71.201 47.558 1.00 29.67 27 THR C N 1
ATOM 2536 C CA . THR C 1 30 ? -13.134 72.485 47.386 1.00 31.10 27 THR C CA 1
ATOM 2537 C C . THR C 1 30 ? -12.981 73.350 48.652 1.00 30.55 27 THR C C 1
ATOM 2538 O O . THR C 1 30 ? -12.747 74.551 48.578 1.00 30.32 27 THR C O 1
ATOM 2542 N N . ASN C 1 31 ? -13.116 72.722 49.812 1.00 31.46 28 ASN C N 1
ATOM 2543 C CA . ASN C 1 31 ? -12.974 73.426 51.069 1.00 30.64 28 ASN C CA 1
ATOM 2544 C C . ASN C 1 31 ? -11.534 73.919 51.260 1.00 30.22 28 ASN C C 1
ATOM 2545 O O . ASN C 1 31 ? -11.307 75.088 51.568 1.00 30.14 28 ASN C O 1
ATOM 2550 N N . ILE C 1 32 ? -10.569 73.045 50.988 1.00 27.67 29 ILE C N 1
ATOM 2551 C CA . ILE C 1 32 ? -9.163 73.385 51.127 1.00 29.10 29 ILE C CA 1
ATOM 2552 C C . ILE C 1 32 ? -8.801 74.497 50.168 1.00 29.12 29 ILE C C 1
ATOM 2553 O O . ILE C 1 32 ? -8.017 75.374 50.504 1.00 30.30 29 ILE C O 1
ATOM 2558 N N . LYS C 1 33 ? -9.400 74.459 48.982 1.00 29.84 30 LYS C N 1
ATOM 2559 C CA . LYS C 1 33 ? -9.156 75.454 47.942 1.00 28.95 30 LYS C CA 1
ATOM 2560 C C . LYS C 1 33 ? -9.559 76.865 48.384 1.00 28.47 30 LYS C C 1
ATOM 2561 O O . LYS C 1 33 ? -9.015 77.847 47.899 1.00 26.50 30 LYS C O 1
ATOM 2567 N N . LYS C 1 34 ? -10.472 76.971 49.343 1.00 28.57 31 LYS C N 1
ATOM 2568 C CA . LYS C 1 34 ? -10.883 78.281 49.833 1.00 31.89 31 LYS C CA 1
ATOM 2569 C C . LYS C 1 34 ? -9.722 79.015 50.516 1.00 34.45 31 LYS C C 1
ATOM 2570 O O . LYS C 1 34 ? -9.746 80.244 50.640 1.00 37.18 31 LYS C O 1
ATOM 2576 N N . HIS C 1 35 ? -8.695 78.272 50.926 1.00 35.03 32 HIS C N 1
ATOM 2577 C CA . HIS C 1 35 ? -7.550 78.865 51.619 1.00 37.09 32 HIS C CA 1
ATOM 2578 C C . HIS C 1 35 ? -6.307 78.901 50.748 1.00 37.62 32 HIS C C 1
ATOM 2579 O O . HIS C 1 35 ? -5.250 79.389 51.166 1.00 38.27 32 HIS C O 1
ATOM 2586 N N . LEU C 1 36 ? -6.411 78.340 49.553 1.00 36.91 33 LEU C N 1
ATOM 2587 C CA . LEU C 1 36 ? -5.276 78.307 48.654 1.00 36.43 33 LEU C CA 1
ATOM 2588 C C . LEU C 1 36 ? -5.229 79.456 47.664 1.00 38.11 33 LEU C C 1
ATOM 2589 O O . LEU C 1 36 ? -6.228 80.156 47.458 1.00 37.53 33 LEU C O 1
ATOM 2594 N N . PRO C 1 37 ? -4.027 79.739 47.123 1.00 38.84 34 PRO C N 1
ATOM 2595 C CA . PRO C 1 37 ? -3.854 80.806 46.133 1.00 40.19 34 PRO C CA 1
ATOM 2596 C C . PRO C 1 37 ? -4.672 80.346 44.932 1.00 41.11 34 PRO C C 1
ATOM 2597 O O . PRO C 1 37 ? -4.796 79.145 44.703 1.00 39.62 34 PRO C O 1
ATOM 2601 N N . GLU C 1 38 ? -5.215 81.287 44.169 1.00 42.96 35 GLU C N 1
ATOM 2602 C CA . GLU C 1 38 ? -6.039 80.955 43.017 1.00 45.62 35 GLU C CA 1
ATOM 2603 C C . GLU C 1 38 ? -5.332 80.108 41.966 1.00 47.05 35 GLU C C 1
ATOM 2604 O O . GLU C 1 38 ? -5.967 79.296 41.306 1.00 49.13 35 GLU C O 1
ATOM 2606 N N . ASP C 1 39 ? -4.013 80.234 41.854 1.00 49.28 36 ASP C N 1
ATOM 2607 C CA . ASP C 1 39 ? -3.274 79.464 40.853 1.00 51.56 36 ASP C CA 1
ATOM 2608 C C . ASP C 1 39 ? -3.049 77.961 41.123 1.00 51.35 36 ASP C C 1
ATOM 2609 O O . ASP C 1 39 ? -2.254 77.306 40.431 1.00 51.27 36 ASP C O 1
ATOM 2614 N N . VAL C 1 40 ? -3.714 77.430 42.147 1.00 49.69 37 VAL C N 1
ATOM 2615 C CA . VAL C 1 40 ? -3.616 76.009 42.473 1.00 47.16 37 VAL C CA 1
ATOM 2616 C C . VAL C 1 40 ? -4.877 75.364 41.908 1.00 46.45 37 VAL C C 1
ATOM 2617 O O . VAL C 1 40 ? -5.989 75.677 42.332 1.00 45.24 37 VAL C O 1
ATOM 2621 N N . ASP C 1 41 ? -4.684 74.497 40.919 1.00 45.06 38 ASP C N 1
ATOM 2622 C CA . ASP C 1 41 ? -5.772 73.808 40.228 1.00 44.53 38 ASP C CA 1
ATOM 2623 C C . ASP C 1 41 ? -6.479 72.795 41.115 1.00 43.14 38 ASP C C 1
ATOM 2624 O O . ASP C 1 41 ? -5.855 71.845 41.589 1.00 43.24 38 ASP C O 1
ATOM 2629 N N . ILE C 1 42 ? -7.789 72.959 41.292 1.00 41.19 39 ILE C N 1
ATOM 2630 C CA . ILE C 1 42 ? -8.545 72.027 42.128 1.00 41.83 39 ILE C CA 1
ATOM 2631 C C . ILE C 1 42 ? -8.486 70.605 41.560 1.00 43.22 39 ILE C C 1
ATOM 2632 O O . ILE C 1 42 ? -8.665 69.625 42.289 1.00 41.92 39 ILE C O 1
ATOM 2637 N N . ARG C 1 43 ? -8.223 70.504 40.256 1.00 44.42 40 ARG C N 1
ATOM 2638 C CA . ARG C 1 43 ? -8.120 69.209 39.588 1.00 45.60 40 ARG C CA 1
ATOM 2639 C C . ARG C 1 43 ? -6.900 68.447 40.091 1.00 44.93 40 ARG C C 1
ATOM 2640 O O . ARG C 1 43 ? -6.887 67.218 40.098 1.00 45.34 40 ARG C O 1
ATOM 2648 N N . ASP C 1 44 ? -5.870 69.175 40.512 1.00 44.23 41 ASP C N 1
ATOM 2649 C CA . ASP C 1 44 ? -4.676 68.540 41.058 1.00 43.83 41 ASP C CA 1
ATOM 2650 C C . ASP C 1 44 ? -5.035 67.955 42.422 1.00 42.62 41 ASP C C 1
ATOM 2651 O O . ASP C 1 44 ? -4.740 66.798 42.705 1.00 43.42 41 ASP C O 1
ATOM 2656 N N . LEU C 1 45 ? -5.718 68.752 43.240 1.00 40.13 42 LEU C N 1
ATOM 2657 C CA . LEU C 1 45 ? -6.137 68.335 44.573 1.00 38.45 42 LEU C CA 1
ATOM 2658 C C . LEU C 1 45 ? -7.022 67.098 44.520 1.00 36.67 42 LEU C C 1
ATOM 2659 O O . LEU C 1 45 ? -6.805 66.143 45.269 1.00 37.06 42 LEU C O 1
ATOM 2664 N N . ILE C 1 46 ? -8.021 67.120 43.643 1.00 37.09 43 ILE C N 1
ATOM 2665 C CA . ILE C 1 46 ? -8.931 65.984 43.499 1.00 37.14 43 ILE C CA 1
ATOM 2666 C C . ILE C 1 46 ? -8.152 64.743 43.086 1.00 36.16 43 ILE C C 1
ATOM 2667 O O . ILE C 1 46 ? -8.388 63.664 43.618 1.00 35.77 43 ILE C O 1
ATOM 2672 N N . SER C 1 47 ? -7.203 64.909 42.168 1.00 35.20 44 SER C N 1
ATOM 2673 C CA . SER C 1 47 ? -6.379 63.788 41.731 1.00 37.47 44 SER C CA 1
ATOM 2674 C C . SER C 1 47 ? -5.740 63.107 42.940 1.00 36.78 44 SER C C 1
ATOM 2675 O O . SER C 1 47 ? -5.948 61.908 43.160 1.00 35.37 44 SER C O 1
ATOM 2678 N N . TYR C 1 48 ? -5.009 63.879 43.745 1.00 35.09 45 TYR C N 1
ATOM 2679 C CA . TYR C 1 48 ? -4.366 63.328 44.932 1.00 34.79 45 TYR C CA 1
ATOM 2680 C C . TYR C 1 48 ? -5.370 62.827 45.952 1.00 33.67 45 TYR C C 1
ATOM 2681 O O . TYR C 1 48 ? -5.144 61.801 46.582 1.00 34.80 45 TYR C O 1
ATOM 2690 N N . GLY C 1 49 ? -6.493 63.524 46.087 1.00 32.70 46 GLY C N 1
ATOM 2691 C CA . GLY C 1 49 ? -7.518 63.086 47.015 1.00 33.41 46 GLY C CA 1
ATOM 2692 C C . GLY C 1 49 ? -8.057 61.725 46.602 1.00 35.53 46 GLY C C 1
ATOM 2693 O O . GLY C 1 49 ? -8.362 60.892 47.460 1.00 35.02 46 GLY C O 1
ATOM 2694 N N . VAL C 1 50 ? -8.162 61.490 45.290 1.00 34.86 47 VAL C N 1
ATOM 2695 C CA . VAL C 1 50 ? -8.656 60.222 44.772 1.00 34.95 47 VAL C CA 1
ATOM 2696 C C . VAL C 1 50 ? -7.651 59.118 45.062 1.00 34.63 47 VAL C C 1
ATOM 2697 O O . VAL C 1 50 ? -8.042 58.010 45.435 1.00 36.29 47 VAL C O 1
ATOM 2701 N N . ILE C 1 51 ? -6.362 59.427 44.913 1.00 34.47 48 ILE C N 1
ATOM 2702 C CA . ILE C 1 51 ? -5.306 58.465 45.208 1.00 33.26 48 ILE C CA 1
ATOM 2703 C C . ILE C 1 51 ? -5.388 58.070 46.691 1.00 33.70 48 ILE C C 1
ATOM 2704 O O . ILE C 1 51 ? -5.311 56.892 47.035 1.00 33.84 48 ILE C O 1
ATOM 2709 N N . GLY C 1 52 ? -5.633 59.048 47.556 1.00 32.40 49 GLY C N 1
ATOM 2710 C CA . GLY C 1 52 ? -5.737 58.761 48.973 1.00 33.74 49 GLY C CA 1
ATOM 2711 C C . GLY C 1 52 ? -6.956 57.944 49.341 1.00 35.30 49 GLY C C 1
ATOM 2712 O O . GLY C 1 52 ? -6.939 57.176 50.310 1.00 37.64 49 GLY C O 1
ATOM 2713 N N . LEU C 1 53 ? -8.041 58.159 48.602 1.00 35.25 50 LEU C N 1
ATOM 2714 C CA . LEU C 1 53 ? -9.285 57.439 48.823 1.00 32.49 50 LEU C CA 1
ATOM 2715 C C . LEU C 1 53 ? -9.091 55.957 48.513 1.00 32.55 50 LEU C C 1
ATOM 2716 O O . LEU C 1 53 ? -9.489 55.098 49.287 1.00 29.98 50 LEU C O 1
ATOM 2721 N N . ILE C 1 54 ? -8.481 55.667 47.373 1.00 33.02 51 ILE C N 1
ATOM 2722 C CA . ILE C 1 54 ? -8.260 54.281 46.987 1.00 35.96 51 ILE C CA 1
ATOM 2723 C C . ILE C 1 54 ? -7.357 53.553 47.994 1.00 38.01 51 ILE C C 1
ATOM 2724 O O . ILE C 1 54 ? -7.659 52.422 48.402 1.00 38.21 51 ILE C O 1
ATOM 2729 N N . LYS C 1 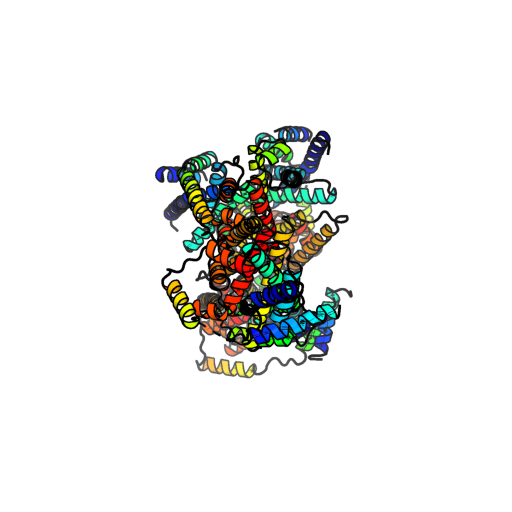55 ? -6.287 54.214 48.434 1.00 37.37 52 LYS C N 1
ATOM 2730 C CA . LYS C 1 55 ? -5.389 53.607 49.408 1.00 37.41 52 LYS C CA 1
ATOM 2731 C C . LYS C 1 55 ? -6.136 53.318 50.710 1.00 37.07 52 LYS C C 1
ATOM 2732 O O . LYS C 1 55 ? -5.974 52.251 51.302 1.00 35.41 52 LYS C O 1
ATOM 2738 N N . ALA C 1 56 ? -6.978 54.257 51.137 1.00 38.17 53 ALA C N 1
ATOM 2739 C CA . ALA C 1 56 ? -7.757 54.074 52.360 1.00 39.56 53 ALA C CA 1
ATOM 2740 C C . ALA C 1 56 ? -8.715 52.887 52.223 1.00 41.20 53 ALA C C 1
ATOM 2741 O O . ALA C 1 56 ? -8.893 52.111 53.165 1.00 42.69 53 ALA C O 1
ATOM 2743 N N . VAL C 1 57 ? -9.334 52.754 51.053 1.00 42.02 54 VAL C N 1
ATOM 2744 C CA . VAL C 1 57 ? -10.258 51.655 50.827 1.00 43.47 54 VAL C CA 1
ATOM 2745 C C . VAL C 1 57 ? -9.505 50.313 50.849 1.00 45.24 54 VAL C C 1
ATOM 2746 O O . VAL C 1 57 ? -9.927 49.380 51.520 1.00 43.32 54 VAL C O 1
ATOM 2750 N N . ASP C 1 58 ? -8.364 50.247 50.168 1.00 48.07 55 ASP C N 1
ATOM 2751 C CA . ASP C 1 58 ? -7.565 49.026 50.139 1.00 52.39 55 ASP C CA 1
ATOM 2752 C C . ASP C 1 58 ? -7.024 48.651 51.508 1.00 54.34 55 ASP C C 1
ATOM 2753 O O . ASP C 1 58 ? -6.813 47.479 51.799 1.00 54.08 55 ASP C O 1
ATOM 2758 N N . ASN C 1 59 ? -6.844 49.653 52.356 1.00 57.05 56 ASN C N 1
ATOM 2759 C CA . ASN C 1 59 ? -6.304 49.446 53.686 1.00 60.82 56 ASN C CA 1
ATOM 2760 C C . ASN C 1 59 ? -7.407 49.260 54.722 1.00 63.40 56 ASN C C 1
ATOM 2761 O O . ASN C 1 59 ? -7.144 49.201 55.923 1.00 65.06 56 ASN C O 1
ATOM 2766 N N . LEU C 1 60 ? -8.644 49.146 54.255 1.00 67.18 57 LEU C N 1
ATOM 2767 C CA . LEU C 1 60 ? -9.779 48.991 55.154 1.00 71.30 57 LEU C CA 1
ATOM 2768 C C . LEU C 1 60 ? -10.069 47.543 55.565 1.00 74.82 57 LEU C C 1
ATOM 2769 O O . LEU C 1 60 ? -9.808 47.162 56.707 1.00 75.74 57 LEU C O 1
ATOM 2774 N N . SER C 1 61 ? -10.581 46.742 54.628 1.00 78.11 58 SER C N 1
ATOM 2775 C CA . SER C 1 61 ? -10.944 45.334 54.869 1.00 81.36 58 SER C CA 1
ATOM 2776 C C . SER C 1 61 ? -12.278 45.164 55.608 1.00 82.49 58 SER C C 1
ATOM 2777 O O . SER C 1 61 ? -13.301 44.886 54.980 1.00 83.06 58 SER C O 1
ATOM 2779 N N . THR C 1 62 ? -12.270 45.329 56.931 1.00 83.41 59 THR C N 1
ATOM 2780 C CA . THR C 1 62 ? -13.494 45.179 57.719 1.00 85.17 59 THR C CA 1
ATOM 2781 C C . THR C 1 62 ? -13.500 45.985 59.005 1.00 86.48 59 THR C C 1
ATOM 2782 O O . THR C 1 62 ? -12.763 45.668 59.945 1.00 87.53 59 THR C O 1
ATOM 2784 N N . GLU C 1 63 ? -14.353 47.007 59.047 1.00 86.68 60 GLU C N 1
ATOM 2785 C CA . GLU C 1 63 ? -14.502 47.868 60.219 1.00 86.55 60 GLU C CA 1
ATOM 2786 C C . GLU C 1 63 ? -15.897 48.509 60.235 1.00 86.63 60 GLU C C 1
ATOM 2787 O O . GLU C 1 63 ? -16.650 48.440 59.255 1.00 86.17 60 GLU C O 1
ATOM 2793 N N . ASN C 1 64 ? -16.235 49.105 61.376 1.00 86.25 61 ASN C N 1
ATOM 2794 C CA . ASN C 1 64 ? -17.507 49.792 61.576 1.00 85.26 61 ASN C CA 1
ATOM 2795 C C . ASN C 1 64 ? -17.657 50.883 60.504 1.00 83.68 61 ASN C C 1
ATOM 2796 O O . ASN C 1 64 ? -16.764 51.707 60.318 1.00 84.33 61 ASN C O 1
ATOM 2801 N N . PRO C 1 65 ? -18.779 50.877 59.766 1.00 81.75 62 PRO C N 1
ATOM 2802 C CA . PRO C 1 65 ? -19.077 51.843 58.701 1.00 79.79 62 PRO C CA 1
ATOM 2803 C C . PRO C 1 65 ? -18.770 53.302 59.035 1.00 78.36 62 PRO C C 1
ATOM 2804 O O . PRO C 1 65 ? -18.423 54.077 58.147 1.00 78.31 62 PRO C O 1
ATOM 2808 N N . LYS C 1 66 ? -18.917 53.675 60.305 1.00 76.65 63 LYS C N 1
ATOM 2809 C CA . LYS C 1 66 ? -18.654 55.045 60.748 1.00 74.08 63 LYS C CA 1
ATOM 2810 C C . LYS C 1 66 ? -17.160 55.262 60.965 1.00 72.05 63 LYS C C 1
ATOM 2811 O O . LYS C 1 66 ? -16.651 56.368 60.769 1.00 70.77 63 LYS C O 1
ATOM 2813 N N . ARG C 1 67 ? -16.476 54.207 61.403 1.00 69.80 64 ARG C N 1
ATOM 2814 C CA . ARG C 1 67 ? -15.032 54.256 61.624 1.00 67.94 64 ARG C CA 1
ATOM 2815 C C . ARG C 1 67 ? -14.344 54.290 60.254 1.00 66.35 64 ARG C C 1
ATOM 2816 O O . ARG C 1 67 ? -13.311 54.940 60.076 1.00 66.59 64 ARG C O 1
ATOM 2818 N N . ALA C 1 68 ? -14.951 53.603 59.288 1.00 63.93 65 ALA C N 1
ATOM 2819 C CA . ALA C 1 68 ? -14.442 53.546 57.923 1.00 61.23 65 ALA C CA 1
ATOM 2820 C C . ALA C 1 68 ? -14.461 54.937 57.284 1.00 59.52 65 ALA C C 1
ATOM 2821 O O . ALA C 1 68 ? -13.456 55.390 56.739 1.00 59.19 65 ALA C O 1
ATOM 2823 N N . GLU C 1 69 ? -15.603 55.615 57.372 1.00 57.69 66 GLU C N 1
ATOM 2824 C CA . GLU C 1 69 ? -15.749 56.952 56.809 1.00 56.29 66 GLU C CA 1
ATOM 2825 C C . GLU C 1 69 ? -14.759 57.924 57.438 1.00 53.62 66 GLU C C 1
ATOM 2826 O O . GLU C 1 69 ? -14.180 58.759 56.740 1.00 52.97 66 GLU C O 1
ATOM 2832 N N . ALA C 1 70 ? -14.563 57.806 58.750 1.00 50.72 67 ALA C N 1
ATOM 2833 C CA . ALA C 1 70 ? -13.640 58.684 59.462 1.00 47.66 67 ALA C CA 1
ATOM 2834 C C . ALA C 1 70 ? -12.226 58.486 58.935 1.00 45.74 67 ALA C C 1
ATOM 2835 O O . ALA C 1 70 ? -11.522 59.455 58.639 1.00 44.05 67 ALA C O 1
ATOM 2837 N N . TYR C 1 71 ? -11.850 57.221 58.761 1.00 43.07 68 TYR C N 1
ATOM 2838 C CA . TYR C 1 71 ? -10.531 56.862 58.262 1.00 41.07 68 TYR C CA 1
ATOM 2839 C C . TYR C 1 71 ? -10.357 57.302 56.818 1.00 40.36 68 TYR C C 1
ATOM 2840 O O . TYR C 1 71 ? -9.271 57.718 56.425 1.00 42.78 68 TYR C O 1
ATOM 2849 N N . ILE C 1 72 ? -11.426 57.220 56.033 1.00 38.69 69 ILE C N 1
ATOM 2850 C CA . ILE C 1 72 ? -11.369 57.611 54.633 1.00 37.18 69 ILE C CA 1
ATOM 2851 C C . ILE C 1 72 ? -11.177 59.119 54.514 1.00 36.77 69 ILE C C 1
ATOM 2852 O O . ILE C 1 72 ? -10.398 59.592 53.681 1.00 38.23 69 ILE C O 1
ATOM 2857 N N . LYS C 1 73 ? -11.860 59.867 55.375 1.00 35.95 70 LYS C N 1
ATOM 2858 C CA . LYS C 1 73 ? -11.763 61.317 55.369 1.00 37.99 70 LYS C CA 1
ATOM 2859 C C . LYS C 1 73 ? -10.337 61.739 55.725 1.00 36.67 70 LYS C C 1
ATOM 2860 O O . LYS C 1 73 ? -9.745 62.606 55.067 1.00 36.07 70 LYS C O 1
ATOM 2866 N N . LEU C 1 74 ? -9.779 61.078 56.735 1.00 34.56 71 LEU C N 1
ATOM 2867 C CA . LEU C 1 74 ? -8.430 61.368 57.195 1.00 35.07 71 LEU C CA 1
ATOM 2868 C C . LEU C 1 74 ? -7.413 61.115 56.097 1.00 34.16 71 LEU C C 1
ATOM 2869 O O . LEU C 1 74 ? -6.525 61.935 55.877 1.00 34.63 71 LEU C O 1
ATOM 2871 N N . ARG C 1 75 ? -7.564 59.991 55.395 1.00 33.58 72 ARG C N 1
ATOM 2872 C CA . ARG C 1 75 ? -6.650 59.625 54.319 1.00 30.44 72 ARG C CA 1
ATOM 2873 C C . ARG C 1 75 ? -6.748 60.551 53.122 1.00 28.40 72 ARG C C 1
ATOM 2874 O O . ARG C 1 75 ? -5.737 60.872 52.516 1.00 28.96 72 ARG C O 1
ATOM 2882 N N . ILE C 1 76 ? -7.958 60.999 52.785 1.00 29.27 73 ILE C N 1
ATOM 2883 C CA . ILE C 1 76 ? -8.141 61.908 51.649 1.00 27.89 73 ILE C CA 1
ATOM 2884 C C . ILE C 1 76 ? -7.414 63.223 51.959 1.00 26.95 73 ILE C C 1
ATOM 2885 O O . ILE C 1 76 ? -6.608 63.694 51.161 1.00 24.98 73 ILE C O 1
ATOM 2890 N N . LYS C 1 77 ? -7.658 63.773 53.149 1.00 28.15 74 LYS C N 1
ATOM 2891 C CA . LYS C 1 77 ? -7.018 65.025 53.558 1.00 29.46 74 LYS C CA 1
ATOM 2892 C C . LYS C 1 77 ? -5.511 64.890 53.629 1.00 28.00 74 LYS C C 1
ATOM 2893 O O . LYS C 1 77 ? -4.793 65.770 53.152 1.00 28.81 74 LYS C O 1
ATOM 2899 N N . GLY C 1 78 ? -5.048 63.741 54.125 1.00 25.21 75 GLY C N 1
ATOM 2900 C CA . GLY C 1 78 ? -3.623 63.477 54.243 1.00 25.20 75 GLY C CA 1
ATOM 2901 C C . GLY C 1 78 ? -2.918 63.513 52.906 1.00 26.02 75 GLY C C 1
ATOM 2902 O O . GLY C 1 78 ? -1.897 64.184 52.746 1.00 26.46 75 GLY C O 1
ATOM 2903 N N . ALA C 1 79 ? -3.480 62.797 51.939 1.00 26.71 76 ALA C N 1
ATOM 2904 C CA . ALA C 1 79 ? -2.914 62.735 50.593 1.00 26.90 76 ALA C CA 1
ATOM 2905 C C . ALA C 1 79 ? -2.857 64.110 49.939 1.00 26.89 76 ALA C C 1
ATOM 2906 O O . ALA C 1 79 ? -1.913 64.407 49.220 1.00 30.32 76 ALA C O 1
ATOM 2908 N N . ILE C 1 80 ? -3.860 64.944 50.208 1.00 27.98 77 ILE C N 1
ATOM 2909 C CA . ILE C 1 80 ? -3.898 66.302 49.664 1.00 28.83 77 ILE C CA 1
ATOM 2910 C C . ILE C 1 80 ? -2.833 67.162 50.343 1.00 30.42 77 ILE C C 1
ATOM 2911 O O . ILE C 1 80 ? -2.054 67.834 49.666 1.00 30.77 77 ILE C O 1
ATOM 2916 N N . TYR C 1 81 ? -2.768 67.117 51.672 1.00 30.38 78 TYR C N 1
ATOM 2917 C CA . TYR C 1 81 ? -1.747 67.879 52.393 1.00 33.71 78 TYR C CA 1
ATOM 2918 C C . TYR C 1 81 ? -0.304 67.441 52.039 1.00 33.61 78 TYR C C 1
ATOM 2919 O O . TYR C 1 81 ? 0.586 68.291 51.907 1.00 31.83 78 TYR C O 1
ATOM 2928 N N . ASP C 1 82 ? -0.093 66.134 51.828 1.00 33.79 79 ASP C N 1
ATOM 2929 C CA . ASP C 1 82 ? 1.231 65.615 51.443 1.00 34.66 79 ASP C CA 1
ATOM 2930 C C . ASP C 1 82 ? 1.636 66.285 50.132 1.00 35.33 79 ASP C C 1
ATOM 2931 O O . ASP C 1 82 ? 2.769 66.765 49.995 1.00 36.32 79 ASP C O 1
ATOM 2936 N N . TYR C 1 83 ? 0.695 66.368 49.191 1.00 34.89 80 TYR C N 1
ATOM 2937 C CA . TYR C 1 83 ? 0.981 67.014 47.918 1.00 35.92 80 TYR C CA 1
ATOM 2938 C C . TYR C 1 83 ? 1.256 68.513 48.090 1.00 35.24 80 TYR C C 1
ATOM 2939 O O . TYR C 1 83 ? 2.223 69.027 47.540 1.00 34.06 80 TYR C O 1
ATOM 2948 N N . LEU C 1 84 ? 0.405 69.200 48.853 1.00 34.84 81 LEU C N 1
ATOM 2949 C CA . LEU C 1 84 ? 0.555 70.640 49.082 1.00 35.84 81 LEU C CA 1
ATOM 2950 C C . LEU C 1 84 ? 1.861 70.962 49.794 1.00 37.06 81 LEU C C 1
ATOM 2951 O O . LEU C 1 84 ? 2.521 71.947 49.475 1.00 35.31 81 LEU C O 1
ATOM 2956 N N . ARG C 1 85 ? 2.265 70.079 50.697 1.00 38.93 82 ARG C N 1
ATOM 2957 C CA . ARG C 1 85 ? 3.499 70.247 51.455 1.00 40.97 82 ARG C CA 1
ATOM 2958 C C . ARG C 1 85 ? 4.724 70.112 50.530 1.00 43.31 82 ARG C C 1
ATOM 2959 O O . ARG C 1 85 ? 5.825 70.531 50.885 1.00 43.78 82 ARG C O 1
ATOM 2967 N N . SER C 1 86 ? 4.523 69.565 49.331 1.00 43.91 83 SER C N 1
ATOM 2968 C CA . SER C 1 86 ? 5.622 69.411 48.382 1.00 44.35 83 SER C CA 1
ATOM 2969 C C . SER C 1 86 ? 5.799 70.672 47.538 1.00 46.96 83 SER C C 1
ATOM 2970 O O . SER C 1 86 ? 6.699 70.751 46.699 1.00 46.83 83 SER C O 1
ATOM 2973 N N . LEU C 1 87 ? 4.885 71.621 47.704 1.00 48.74 84 LEU C N 1
ATOM 2974 C CA . LEU C 1 87 ? 4.971 72.882 46.980 1.00 50.78 84 LEU C CA 1
ATOM 2975 C C . LEU C 1 87 ? 5.890 73.840 47.766 1.00 51.64 84 LEU C C 1
ATOM 2976 O O . LEU C 1 87 ? 6.585 73.409 48.695 1.00 51.61 84 LEU C O 1
ATOM 2981 N N . ASP C 1 88 ? 5.891 75.125 47.426 1.00 52.34 85 ASP C N 1
ATOM 2982 C CA . ASP C 1 88 ? 6.790 76.071 48.096 1.00 55.27 85 ASP C CA 1
ATOM 2983 C C . ASP C 1 88 ? 6.204 76.925 49.218 1.00 54.22 85 ASP C C 1
ATOM 2984 O O . ASP C 1 88 ? 6.672 78.043 49.446 1.00 53.84 85 ASP C O 1
ATOM 2989 N N . PHE C 1 89 ? 5.249 76.383 49.964 1.00 52.20 86 PHE C N 1
ATOM 2990 C CA . PHE C 1 89 ? 4.599 77.138 51.030 1.00 50.26 86 PHE C CA 1
ATOM 2991 C C . PHE C 1 89 ? 5.460 77.570 52.216 1.00 49.47 86 PHE C C 1
ATOM 2992 O O . PHE C 1 89 ? 5.407 78.726 52.632 1.00 50.01 86 PHE C O 1
ATOM 3000 N N . GLY C 1 90 ? 6.253 76.664 52.769 1.00 48.15 87 GLY C N 1
ATOM 3001 C CA . GLY C 1 90 ? 7.075 77.044 53.903 1.00 47.64 87 GLY C CA 1
ATOM 3002 C C . GLY C 1 90 ? 8.474 77.522 53.543 1.00 47.32 87 GLY C C 1
ATOM 3003 O O . GLY C 1 90 ? 9.380 77.383 54.355 1.00 47.16 87 GLY C O 1
ATOM 3004 N N . SER C 1 91 ? 8.635 78.118 52.361 1.00 46.80 88 SER C N 1
ATOM 3005 C CA . SER C 1 91 ? 9.932 78.589 51.874 1.00 49.73 88 SER C CA 1
ATOM 3006 C C . SER C 1 91 ? 10.446 79.879 52.515 1.00 51.92 88 SER C C 1
ATOM 3007 O O . SER C 1 91 ? 9.679 80.644 53.101 1.00 51.92 88 SER C O 1
ATOM 3010 N N . ARG C 1 92 ? 11.749 80.121 52.367 1.00 53.44 89 ARG C N 1
ATOM 3011 C CA . ARG C 1 92 ? 12.397 81.307 52.914 1.00 54.57 89 ARG C CA 1
ATOM 3012 C C . ARG C 1 92 ? 11.921 82.545 52.166 1.00 53.67 89 ARG C C 1
ATOM 3013 O O . ARG C 1 92 ? 11.782 83.614 52.748 1.00 54.44 89 ARG C O 1
ATOM 3021 N N . GLN C 1 93 ? 11.627 82.376 50.885 1.00 52.83 90 GLN C N 1
ATOM 3022 C CA . GLN C 1 93 ? 11.147 83.471 50.060 1.00 53.29 90 GLN C CA 1
ATOM 3023 C C . GLN C 1 93 ? 9.711 83.885 50.416 1.00 52.40 90 GLN C C 1
ATOM 3024 O O . GLN C 1 93 ? 9.355 85.056 50.288 1.00 52.74 90 GLN C O 1
ATOM 3030 N N . VAL C 1 94 ? 8.900 82.944 50.891 1.00 51.78 91 VAL C N 1
ATOM 3031 C CA . VAL C 1 94 ? 7.529 83.264 51.287 1.00 51.09 91 VAL C CA 1
ATOM 3032 C C . VAL C 1 94 ? 7.596 84.007 52.612 1.00 51.42 91 VAL C C 1
ATOM 3033 O O . VAL C 1 94 ? 6.830 84.938 52.841 1.00 50.63 91 VAL C O 1
ATOM 3037 N N . ARG C 1 95 ? 8.519 83.589 53.476 1.00 52.54 92 ARG C N 1
ATOM 3038 C CA . ARG C 1 95 ? 8.710 84.229 54.775 1.00 53.79 92 ARG C CA 1
ATOM 3039 C C . ARG C 1 95 ? 9.270 85.651 54.595 1.00 53.18 92 ARG C C 1
ATOM 3040 O O . ARG C 1 95 ? 8.947 86.554 55.361 1.00 50.84 92 ARG C O 1
ATOM 3048 N N . GLU C 1 96 ? 10.086 85.837 53.559 1.00 53.38 93 GLU C N 1
ATOM 3049 C CA . GLU C 1 96 ? 10.674 87.135 53.248 1.00 54.46 93 GLU C CA 1
ATOM 3050 C C . GLU C 1 96 ? 9.538 88.074 52.832 1.00 53.44 93 GLU C C 1
ATOM 3051 O O . GLU C 1 96 ? 9.524 89.259 53.183 1.00 53.36 93 GLU C O 1
ATOM 3057 N N . LYS C 1 97 ? 8.590 87.537 52.073 1.00 50.30 94 LYS C N 1
ATOM 3058 C CA . LYS C 1 97 ? 7.452 88.324 51.624 1.00 47.47 94 LYS C CA 1
ATOM 3059 C C . LYS C 1 97 ? 6.541 88.699 52.791 1.00 44.57 94 LYS C C 1
ATOM 3060 O O . LYS C 1 97 ? 6.034 89.810 52.842 1.00 41.46 94 LYS C O 1
ATOM 3066 N N . GLU C 1 98 ? 6.392 87.795 53.758 1.00 43.56 95 GLU C N 1
ATOM 3067 C CA . GLU C 1 98 ? 5.551 88.070 54.924 1.00 43.47 95 GLU C CA 1
ATOM 3068 C C . GLU C 1 98 ? 6.115 89.248 55.707 1.00 44.83 95 GLU C C 1
ATOM 3069 O O . GLU C 1 98 ? 5.372 90.152 56.101 1.00 45.46 95 GLU C O 1
ATOM 3075 N N . ARG C 1 99 ? 7.436 89.253 55.893 1.00 45.98 96 ARG C N 1
ATOM 3076 C CA . ARG C 1 99 ? 8.105 90.328 56.627 1.00 47.13 96 ARG C CA 1
ATOM 3077 C C . ARG C 1 99 ? 7.936 91.665 55.897 1.00 46.10 96 ARG C C 1
ATOM 3078 O O . ARG C 1 99 ? 7.652 92.687 56.521 1.00 45.90 96 ARG C O 1
ATOM 3080 N N . ARG C 1 100 ? 8.061 91.631 54.572 1.00 45.01 97 ARG C N 1
ATOM 3081 C CA . ARG C 1 100 ? 7.918 92.821 53.745 1.00 45.16 97 ARG C CA 1
ATOM 3082 C C . ARG C 1 100 ? 6.496 93.391 53.805 1.00 47.08 97 ARG C C 1
ATOM 3083 O O . ARG C 1 100 ? 6.307 94.604 53.930 1.00 48.40 97 ARG C O 1
ATOM 3085 N N . ILE C 1 101 ? 5.494 92.515 53.751 1.00 47.17 98 ILE C N 1
ATOM 3086 C CA . ILE C 1 101 ? 4.105 92.962 53.804 1.00 45.75 98 ILE C CA 1
ATOM 3087 C C . ILE C 1 101 ? 3.782 93.572 55.164 1.00 46.86 98 ILE C C 1
ATOM 3088 O O . ILE C 1 101 ? 3.169 94.639 55.240 1.00 46.32 98 ILE C O 1
ATOM 3093 N N . LYS C 1 102 ? 4.228 92.912 56.229 1.00 46.23 99 LYS C N 1
ATOM 3094 C CA . LYS C 1 102 ? 3.992 93.400 57.577 1.00 47.12 99 LYS C CA 1
ATOM 3095 C C . LYS C 1 102 ? 4.582 94.795 57.790 1.00 47.35 99 LYS C C 1
ATOM 3096 O O . LYS C 1 102 ? 3.971 95.632 58.456 1.00 45.51 99 LYS C O 1
ATOM 3102 N N . GLU C 1 103 ? 5.765 95.038 57.226 1.00 48.05 100 GLU C N 1
ATOM 3103 C CA . GLU C 1 103 ? 6.423 96.333 57.368 1.00 49.94 100 GLU C CA 1
ATOM 3104 C C . GLU C 1 103 ? 5.596 97.395 56.668 1.00 49.66 100 GLU C C 1
ATOM 3105 O O . GLU C 1 103 ? 5.298 98.436 57.251 1.00 50.60 100 GLU C O 1
ATOM 3107 N N . VAL C 1 104 ? 5.209 97.117 55.427 1.00 49.48 101 VAL C N 1
ATOM 3108 C CA . VAL C 1 104 ? 4.392 98.044 54.656 1.00 50.98 101 VAL C CA 1
ATOM 3109 C C . VAL C 1 104 ? 3.085 98.403 55.370 1.00 51.45 101 VAL C C 1
ATOM 3110 O O . VAL C 1 104 ? 2.741 99.584 55.480 1.00 52.22 101 VAL C O 1
ATOM 3114 N N . VAL C 1 105 ? 2.388 97.397 55.893 1.00 50.22 102 VAL C N 1
ATOM 3115 C CA . VAL C 1 105 ? 1.126 97.630 56.582 1.00 49.89 102 VAL C CA 1
ATOM 3116 C C . VAL C 1 105 ? 1.338 98.525 57.798 1.00 51.58 102 VAL C C 1
ATOM 3117 O O . VAL C 1 105 ? 0.523 99.407 58.061 1.00 49.92 102 VAL C O 1
ATOM 3121 N N . GLU C 1 106 ? 2.440 98.320 58.517 1.00 52.98 103 GLU C N 1
ATOM 3122 C CA . GLU C 1 106 ? 2.732 99.135 59.693 1.00 55.71 103 GLU C CA 1
ATOM 3123 C C . GLU C 1 106 ? 3.134 100.567 59.339 1.00 54.56 103 GLU C C 1
ATOM 3124 O O . GLU C 1 106 ? 2.731 101.511 60.019 1.00 52.96 103 GLU C O 1
ATOM 3130 N N . LYS C 1 107 ? 3.890 100.729 58.253 1.00 53.78 104 LYS C N 1
ATOM 3131 C CA . LYS C 1 107 ? 4.313 102.056 57.807 1.00 53.67 104 LYS C CA 1
ATOM 3132 C C . LYS C 1 107 ? 3.081 102.842 57.359 1.00 54.13 104 LYS C C 1
ATOM 3133 O O . LYS C 1 107 ? 2.833 103.954 57.841 1.00 54.48 104 LYS C O 1
ATOM 3135 N N . LEU C 1 108 ? 2.300 102.241 56.461 1.00 53.31 105 LEU C N 1
ATOM 3136 C CA . LEU C 1 108 ? 1.082 102.863 55.951 1.00 53.29 105 LEU C CA 1
ATOM 3137 C C . LEU C 1 108 ? 0.133 103.220 57.088 1.00 54.00 105 LEU C C 1
ATOM 3138 O O . LEU C 1 108 ? -0.435 104.305 57.109 1.00 55.53 105 LEU C O 1
ATOM 3143 N N . LYS C 1 109 ? 0.004 102.319 58.051 1.00 54.15 106 LYS C N 1
ATOM 3144 C CA . LYS C 1 109 ? -0.868 102.528 59.191 1.00 56.13 106 LYS C CA 1
ATOM 3145 C C . LYS C 1 109 ? -0.455 103.757 59.995 1.00 58.08 106 LYS C C 1
ATOM 3146 O O . LYS C 1 109 ? -1.308 104.514 60.461 1.00 57.63 106 LYS C O 1
ATOM 3152 N N . GLU C 1 110 ? 0.854 103.952 60.153 1.00 59.82 107 GLU C N 1
ATOM 3153 C CA . GLU C 1 110 ? 1.396 105.084 60.910 1.00 60.06 107 GLU C CA 1
ATOM 3154 C C . GLU C 1 110 ? 1.205 106.404 60.175 1.00 60.28 107 GLU C C 1
ATOM 3155 O O . GLU C 1 110 ? 0.860 107.419 60.788 1.00 60.71 107 GLU C O 1
ATOM 3157 N N . LYS C 1 111 ? 1.412 106.373 58.860 1.00 59.83 108 LYS C N 1
ATOM 3158 C CA . LYS C 1 111 ? 1.276 107.556 58.020 1.00 59.98 108 LYS C CA 1
ATOM 3159 C C . LYS C 1 111 ? -0.173 107.987 57.853 1.00 60.12 108 LYS C C 1
ATOM 3160 O O . LYS C 1 111 ? -0.490 109.167 57.994 1.00 62.40 108 LYS C O 1
ATOM 3166 N N . LEU C 1 112 ? -1.045 107.022 57.571 1.00 59.08 109 LEU C N 1
ATOM 3167 C CA . LEU C 1 112 ? -2.462 107.281 57.338 1.00 56.19 109 LEU C CA 1
ATOM 3168 C C . LEU C 1 112 ? -3.328 107.387 58.583 1.00 55.44 109 LEU C C 1
ATOM 3169 O O . LEU C 1 112 ? -4.393 108.000 58.544 1.00 56.73 109 LEU C O 1
ATOM 3174 N N . GLY C 1 113 ? -2.876 106.801 59.686 1.00 54.45 110 GLY C N 1
ATOM 3175 C CA . GLY C 1 113 ? -3.653 106.845 60.919 1.00 52.55 110 GLY C CA 1
ATOM 3176 C C . GLY C 1 113 ? -4.863 105.919 60.900 1.00 52.18 110 GLY C C 1
ATOM 3177 O O . GLY C 1 113 ? -5.795 106.078 61.696 1.00 53.70 110 GLY C O 1
ATOM 3178 N N . ARG C 1 114 ? -4.835 104.936 60.001 1.00 49.81 111 ARG C N 1
ATOM 3179 C CA . ARG C 1 114 ? -5.926 103.974 59.847 1.00 46.40 111 ARG C CA 1
ATOM 3180 C C . ARG C 1 114 ? -5.452 102.739 59.084 1.00 44.57 111 ARG C C 1
ATOM 3181 O O . ARG C 1 114 ? -4.365 102.737 58.507 1.00 43.13 111 ARG C O 1
ATOM 3189 N N . GLU C 1 115 ? -6.289 101.705 59.058 1.00 42.92 112 GLU C N 1
ATOM 3190 C CA . GLU C 1 115 ? -5.956 100.484 58.337 1.00 42.61 112 GLU C CA 1
ATOM 3191 C C . GLU C 1 115 ? -5.887 100.844 56.867 1.00 40.44 112 GLU C C 1
ATOM 3192 O O . GLU C 1 115 ? -6.790 101.491 56.351 1.00 41.69 112 GLU C O 1
ATOM 3198 N N . PRO C 1 116 ? -4.778 100.506 56.194 1.00 38.02 113 PRO C N 1
ATOM 3199 C CA . PRO C 1 116 ? -4.674 100.833 54.772 1.00 35.90 113 PRO C CA 1
ATOM 3200 C C . PRO C 1 116 ? -5.567 99.905 53.959 1.00 37.29 113 PRO C C 1
ATOM 3201 O O . PRO C 1 116 ? -5.929 98.816 54.419 1.00 37.14 113 PRO C O 1
ATOM 3205 N N . THR C 1 117 ? -5.964 100.346 52.775 1.00 37.37 114 THR C N 1
ATOM 3206 C CA . THR C 1 117 ? -6.795 99.510 51.917 1.00 39.01 114 THR C CA 1
ATOM 3207 C C . THR C 1 117 ? -5.852 98.521 51.236 1.00 40.27 114 THR C C 1
ATOM 3208 O O . THR C 1 117 ? -4.622 98.685 51.272 1.00 39.73 114 THR C O 1
ATOM 3212 N N . ASP C 1 118 ? -6.430 97.514 50.593 1.00 39.59 115 ASP C N 1
ATOM 3213 C CA . ASP C 1 118 ? -5.624 96.531 49.898 1.00 40.68 115 ASP C CA 1
ATOM 3214 C C . ASP C 1 118 ? -4.838 97.228 48.788 1.00 41.21 115 ASP C C 1
ATOM 3215 O O . ASP C 1 118 ? -3.619 97.054 48.685 1.00 41.27 115 ASP C O 1
ATOM 3220 N N . GLU C 1 119 ? -5.523 98.096 48.040 1.00 41.59 116 GLU C N 1
ATOM 3221 C CA . GLU C 1 119 ? -4.915 98.851 46.940 1.00 42.75 116 GLU C CA 1
ATOM 3222 C C . GLU C 1 119 ? -3.734 99.701 47.414 1.00 40.95 116 GLU C C 1
ATOM 3223 O O . GLU C 1 119 ? -2.744 99.865 46.693 1.00 40.71 116 GLU C O 1
ATOM 3229 N N . GLU C 1 120 ? -3.849 100.248 48.622 1.00 41.99 117 GLU C N 1
ATOM 3230 C CA . GLU C 1 120 ? -2.776 101.064 49.191 1.00 41.26 117 GLU C CA 1
ATOM 3231 C C . GLU C 1 120 ? -1.598 100.179 49.567 1.00 41.08 117 GLU C C 1
ATOM 3232 O O . GLU C 1 120 ? -0.449 100.543 49.313 1.00 40.13 117 GLU C O 1
ATOM 3238 N N . VAL C 1 121 ? -1.890 99.002 50.129 1.00 40.45 118 VAL C N 1
ATOM 3239 C CA . VAL C 1 121 ? -0.849 98.053 50.517 1.00 38.15 118 VAL C CA 1
ATOM 3240 C C . VAL C 1 121 ? -0.127 97.586 49.247 1.00 38.03 118 VAL C C 1
ATOM 3241 O O . VAL C 1 121 ? 1.101 97.596 49.179 1.00 37.51 118 VAL C O 1
ATOM 3245 N N . ALA C 1 122 ? -0.906 97.249 48.224 1.00 39.68 119 ALA C N 1
ATOM 3246 C CA . ALA C 1 122 ? -0.354 96.806 46.949 1.00 42.06 119 ALA C CA 1
ATOM 3247 C C . ALA C 1 122 ? 0.474 97.878 46.230 1.00 45.32 119 ALA C C 1
ATOM 3248 O O . ALA C 1 122 ? 1.507 97.559 45.640 1.00 46.46 119 ALA C O 1
ATOM 3250 N N . LYS C 1 123 ? 0.023 99.138 46.267 1.00 46.39 120 LYS C N 1
ATOM 3251 C CA . LYS C 1 123 ? 0.747 100.223 45.601 1.00 47.93 120 LYS C CA 1
ATOM 3252 C C . LYS C 1 123 ? 2.139 100.385 46.198 1.00 49.33 120 LYS C C 1
ATOM 3253 O O . LYS C 1 123 ? 3.131 100.447 45.464 1.00 49.02 120 LYS C O 1
ATOM 3255 N N . GLU C 1 124 ? 2.207 100.435 47.527 1.00 49.88 121 GLU C N 1
ATOM 3256 C CA . GLU C 1 124 ? 3.476 100.554 48.231 1.00 52.73 121 GLU C CA 1
ATOM 3257 C C . GLU C 1 124 ? 4.459 99.469 47.767 1.00 53.78 121 GLU C C 1
ATOM 3258 O O . GLU C 1 124 ? 5.610 99.755 47.415 1.00 54.65 121 GLU C O 1
ATOM 3264 N N . LEU C 1 125 ? 3.963 98.237 47.698 1.00 53.25 122 LEU C N 1
ATOM 3265 C CA . LEU C 1 125 ? 4.767 97.090 47.301 1.00 52.65 122 LEU C CA 1
ATOM 3266 C C . LEU C 1 125 ? 5.155 97.028 45.827 1.00 52.78 122 LEU C C 1
ATOM 3267 O O . LEU C 1 125 ? 6.042 96.264 45.461 1.00 53.58 122 LEU C O 1
ATOM 3272 N N . GLY C 1 126 ? 4.493 97.819 44.988 1.00 53.27 123 GLY C N 1
ATOM 3273 C CA . GLY C 1 126 ? 4.800 97.815 43.565 1.00 52.86 123 GLY C CA 1
ATOM 3274 C C . GLY C 1 126 ? 4.171 96.648 42.822 1.00 52.30 123 GLY C C 1
ATOM 3275 O O . GLY C 1 126 ? 4.550 96.335 41.685 1.00 53.09 123 GLY C O 1
ATOM 3276 N N . ILE C 1 127 ? 3.190 96.014 43.455 1.00 50.61 124 ILE C N 1
ATOM 3277 C CA . ILE C 1 127 ? 2.512 94.872 42.852 1.00 49.28 124 ILE C CA 1
ATOM 3278 C C . ILE C 1 127 ? 1.031 95.138 42.673 1.00 47.06 124 ILE C C 1
ATOM 3279 O O . ILE C 1 127 ? 0.512 96.167 43.109 1.00 48.17 124 ILE C O 1
ATOM 3284 N N . SER C 1 128 ? 0.362 94.229 41.979 1.00 44.70 125 SER C N 1
ATOM 3285 C CA . SER C 1 128 ? -1.069 94.351 41.776 1.00 44.73 125 SER C CA 1
ATOM 3286 C C . SER C 1 128 ? -1.738 93.695 42.981 1.00 45.42 125 SER C C 1
ATOM 3287 O O . SER C 1 128 ? -1.116 92.903 43.693 1.00 44.25 125 SER C O 1
ATOM 3290 N N . THR C 1 129 ? -2.994 94.046 43.232 1.00 45.78 126 THR C N 1
ATOM 3291 C CA . THR C 1 129 ? -3.712 93.455 44.350 1.00 45.11 126 THR C CA 1
ATOM 3292 C C . THR C 1 129 ? -3.849 91.953 44.109 1.00 46.00 126 THR C C 1
ATOM 3293 O O . THR C 1 129 ? -3.912 91.164 45.051 1.00 45.95 126 THR C O 1
ATOM 3297 N N . GLU C 1 130 ? -3.875 91.565 42.837 1.00 47.18 127 GLU C N 1
ATOM 3298 C CA . GLU C 1 130 ? -3.988 90.163 42.472 1.00 49.69 127 GLU C CA 1
ATOM 3299 C C . GLU C 1 130 ? -2.782 89.400 42.993 1.00 48.20 127 GLU C C 1
ATOM 3300 O O . GLU C 1 130 ? -2.926 88.308 43.525 1.00 48.38 127 GLU C O 1
ATOM 3306 N N . GLU C 1 131 ? -1.594 89.972 42.828 1.00 47.66 128 GLU C N 1
ATOM 3307 C CA . GLU C 1 131 ? -0.375 89.328 43.305 1.00 48.14 128 GLU C CA 1
ATOM 3308 C C . GLU C 1 131 ? -0.344 89.399 44.834 1.00 46.51 128 GLU C C 1
ATOM 3309 O O . GLU C 1 131 ? 0.157 88.487 45.499 1.00 45.98 128 GLU C O 1
ATOM 3315 N N . LEU C 1 132 ? -0.892 90.475 45.395 1.00 43.65 129 LEU C N 1
ATOM 3316 C CA . LEU C 1 132 ? -0.921 90.609 46.844 1.00 42.36 129 LEU C CA 1
ATOM 3317 C C . LEU C 1 132 ? -1.778 89.506 47.464 1.00 40.46 129 LEU C C 1
ATOM 3318 O O . LEU C 1 132 ? -1.342 88.844 48.405 1.00 40.84 129 LEU C O 1
ATOM 3323 N N . PHE C 1 133 ? -2.977 89.298 46.916 1.00 38.57 130 PHE C N 1
ATOM 3324 C CA . PHE C 1 133 ? -3.896 88.280 47.428 1.00 37.23 130 PHE C CA 1
ATOM 3325 C C . PHE C 1 133 ? -3.331 86.868 47.328 1.00 37.42 130 PHE C C 1
ATOM 3326 O O . PHE C 1 133 ? -3.524 86.057 48.233 1.00 36.78 130 PHE C O 1
ATOM 3334 N N . LYS C 1 134 ? -2.614 86.588 46.242 1.00 38.17 131 LYS C N 1
ATOM 3335 C CA . LYS C 1 134 ? -1.991 85.286 46.057 1.00 39.51 131 LYS C CA 1
ATOM 3336 C C . LYS C 1 134 ? -0.916 85.062 47.123 1.00 38.01 131 LYS C C 1
ATOM 3337 O O . LYS C 1 134 ? -0.797 83.963 47.677 1.00 37.97 131 LYS C O 1
ATOM 3343 N N . THR C 1 135 ? -0.150 86.108 47.420 1.00 35.48 132 THR C N 1
ATOM 3344 C CA . THR C 1 135 ? 0.910 86.015 48.424 1.00 33.64 132 THR C CA 1
ATOM 3345 C C . THR C 1 135 ? 0.332 85.799 49.818 1.00 33.83 132 THR C C 1
ATOM 3346 O O . THR C 1 135 ? 0.836 84.975 50.585 1.00 32.34 132 THR C O 1
ATOM 3350 N N . LEU C 1 136 ? -0.745 86.519 50.124 1.00 32.28 133 LEU C N 1
ATOM 3351 C CA . LEU C 1 136 ? -1.402 86.383 51.413 1.00 33.30 133 LEU C CA 1
ATOM 3352 C C . LEU C 1 136 ? -1.932 84.968 51.614 1.00 33.90 133 LEU C C 1
ATOM 3353 O O . LEU C 1 136 ? -1.801 84.409 52.702 1.00 36.22 133 LEU C O 1
ATOM 3358 N N . ASP C 1 137 ? -2.501 84.374 50.569 1.00 35.08 134 ASP C N 1
ATOM 3359 C CA . ASP C 1 137 ? -2.999 83.005 50.691 1.00 36.31 134 ASP C CA 1
ATOM 3360 C C . ASP C 1 137 ? -1.824 82.031 50.850 1.00 36.00 134 ASP C C 1
ATOM 3361 O O . ASP C 1 137 ? -1.926 81.052 51.573 1.00 35.78 134 ASP C O 1
ATOM 3366 N N . LYS C 1 138 ? -0.712 82.301 50.170 1.00 35.10 135 LYS C N 1
ATOM 3367 C CA . LYS C 1 138 ? 0.460 81.441 50.269 1.00 36.12 135 LYS C CA 1
ATOM 3368 C C . LYS C 1 138 ? 1.023 81.513 51.685 1.00 34.78 135 LYS C C 1
ATOM 3369 O O . LYS C 1 138 ? 1.302 80.484 52.305 1.00 35.24 135 LYS C O 1
ATOM 3375 N N . ILE C 1 139 ? 1.075 82.724 52.236 1.00 33.10 136 ILE C N 1
ATOM 3376 C CA . ILE C 1 139 ? 1.565 82.907 53.595 1.00 31.24 136 ILE C CA 1
ATOM 3377 C C . ILE C 1 139 ? 0.659 82.186 54.584 1.00 31.62 136 ILE C C 1
ATOM 3378 O O . ILE C 1 139 ? 1.121 81.420 55.432 1.00 31.89 136 ILE C O 1
ATOM 3383 N N . ASN C 1 140 ? -0.639 82.412 54.454 1.00 30.04 137 ASN C N 1
ATOM 3384 C CA . ASN C 1 140 ? -1.599 81.778 55.339 1.00 30.80 137 ASN C CA 1
ATOM 3385 C C . ASN C 1 140 ? -1.629 80.266 55.220 1.00 30.02 137 ASN C C 1
ATOM 3386 O O . ASN C 1 140 ? -1.802 79.571 56.226 1.00 29.58 137 ASN C O 1
ATOM 3391 N N . PHE C 1 141 ? -1.449 79.738 54.011 1.00 28.35 138 PHE C N 1
ATOM 3392 C CA . PHE C 1 141 ? -1.491 78.291 53.874 1.00 30.22 138 PHE C CA 1
ATOM 3393 C C . PHE C 1 141 ? -0.294 77.628 54.566 1.00 31.93 138 PHE C C 1
ATOM 3394 O O . PHE C 1 141 ? -0.410 76.501 55.056 1.00 30.68 138 PHE C O 1
ATOM 3402 N N . SER C 1 142 ? 0.829 78.350 54.648 1.00 30.89 139 SER C N 1
ATOM 3403 C CA . SER C 1 142 ? 2.025 77.856 55.332 1.00 29.29 139 SER C CA 1
ATOM 3404 C C . SER C 1 142 ? 1.632 77.610 56.778 1.00 27.43 139 SER C C 1
ATOM 3405 O O . SER C 1 142 ? 1.970 76.583 57.359 1.00 28.11 139 SER C O 1
ATOM 3408 N N . TYR C 1 143 ? 0.879 78.550 57.342 1.00 28.38 140 TYR C N 1
ATOM 3409 C CA . TYR C 1 143 ? 0.399 78.408 58.705 1.00 29.30 140 TYR C CA 1
ATOM 3410 C C . TYR C 1 143 ? -0.584 77.269 58.811 1.00 30.49 140 TYR C C 1
ATOM 3411 O O . TYR C 1 143 ? -0.521 76.496 59.762 1.00 33.46 140 TYR C O 1
ATOM 3420 N N . ILE C 1 144 ? -1.458 77.123 57.814 1.00 32.56 141 ILE C N 1
ATOM 3421 C CA . ILE C 1 144 ? -2.420 76.020 57.834 1.00 31.92 141 ILE C CA 1
ATOM 3422 C C . ILE C 1 144 ? -1.630 74.708 57.830 1.00 32.56 141 ILE C C 1
ATOM 3423 O O . ILE C 1 144 ? -1.897 73.816 58.634 1.00 31.29 141 ILE C O 1
ATOM 3428 N N . LEU C 1 145 ? -0.604 74.634 56.986 1.00 33.83 142 LEU C N 1
ATOM 3429 C CA . LEU C 1 145 ? 0.246 73.443 56.932 1.00 35.78 142 LEU C CA 1
ATOM 3430 C C . LEU C 1 145 ? 0.941 73.183 58.277 1.00 34.89 142 LEU C C 1
ATOM 3431 O O . LEU C 1 145 ? 0.907 72.068 58.787 1.00 33.98 142 LEU C O 1
ATOM 3436 N N . SER C 1 146 ? 1.523 74.217 58.878 1.00 36.09 143 SER C N 1
ATOM 3437 C CA . SER C 1 146 ? 2.183 74.036 60.165 1.00 35.42 143 SER C CA 1
ATOM 3438 C C . SER C 1 146 ? 1.212 73.558 61.221 1.00 34.06 143 SER C C 1
ATOM 3439 O O . SER C 1 146 ? 1.537 72.650 61.966 1.00 38.69 143 SER C O 1
ATOM 3442 N N . LEU C 1 147 ? 0.018 74.139 61.276 1.00 33.12 144 LEU C N 1
ATOM 3443 C CA . LEU C 1 147 ? -0.976 73.722 62.265 1.00 33.67 144 LEU C CA 1
ATOM 3444 C C . LEU C 1 147 ? -1.500 72.316 61.977 1.00 34.58 144 LEU C C 1
ATOM 3445 O O . LEU C 1 147 ? -1.812 71.569 62.903 1.00 34.18 144 LEU C O 1
ATOM 3450 N N . GLU C 1 148 ? -1.551 71.944 60.698 1.00 35.28 145 GLU C N 1
ATOM 3451 C CA . GLU C 1 148 ? -2.014 70.611 60.302 1.00 36.83 145 GLU C CA 1
ATOM 3452 C C . GLU C 1 148 ? -1.076 69.511 60.817 1.00 37.71 145 GLU C C 1
ATOM 3453 O O . GLU C 1 148 ? -1.534 68.418 61.101 1.00 36.81 145 GLU C O 1
ATOM 3459 N N . GLU C 1 149 ? 0.222 69.797 60.940 1.00 39.32 146 GLU C N 1
ATOM 3460 C CA . GLU C 1 149 ? 1.190 68.824 61.460 1.00 42.65 146 GLU C CA 1
ATOM 3461 C C . GLU C 1 149 ? 0.828 68.449 62.895 1.00 42.73 146 GLU C C 1
ATOM 3462 O O . GLU C 1 149 ? 0.851 67.281 63.264 1.00 40.79 146 GLU C O 1
ATOM 3468 N N . VAL C 1 150 ? 0.498 69.455 63.700 1.00 43.36 147 VAL C N 1
ATOM 3469 C CA . VAL C 1 150 ? 0.124 69.247 65.091 1.00 44.09 147 VAL C CA 1
ATOM 3470 C C . VAL C 1 150 ? -1.131 68.376 65.228 1.00 46.77 147 VAL C C 1
ATOM 3471 O O . VAL C 1 150 ? -1.228 67.545 66.139 1.00 47.91 147 VAL C O 1
ATOM 3475 N N . PHE C 1 151 ? -2.089 68.555 64.321 1.00 47.76 148 PHE C N 1
ATOM 3476 C CA . PHE C 1 151 ? -3.308 67.753 64.362 1.00 47.72 148 PHE C CA 1
ATOM 3477 C C . PHE C 1 151 ? -3.035 66.348 63.839 1.00 50.92 148 PHE C C 1
ATOM 3478 O O . PHE C 1 151 ? -3.742 65.408 64.197 1.00 51.18 148 PHE C O 1
ATOM 3486 N N . ARG C 1 152 ? -2.044 66.209 62.957 1.00 53.02 149 ARG C N 1
ATOM 3487 C CA . ARG C 1 152 ? -1.709 64.896 62.417 1.00 56.65 149 ARG C CA 1
ATOM 3488 C C . ARG C 1 152 ? -0.961 64.065 63.474 1.00 61.16 149 ARG C C 1
ATOM 3489 O O . ARG C 1 152 ? -1.069 62.835 63.492 1.00 62.10 149 ARG C O 1
ATOM 3497 N N . ASP C 1 153 ? -0.230 64.741 64.365 1.00 64.97 150 ASP C N 1
ATOM 3498 C CA . ASP C 1 153 ? 0.508 64.075 65.443 1.00 69.39 150 ASP C CA 1
ATOM 3499 C C . ASP C 1 153 ? -0.480 63.398 66.380 1.00 72.88 150 ASP C C 1
ATOM 3500 O O . ASP C 1 153 ? -0.101 62.560 67.200 1.00 74.53 150 ASP C O 1
ATOM 3505 N N . PHE C 1 154 ? -1.737 63.820 66.291 1.00 76.46 151 PHE C N 1
ATOM 3506 C CA . PHE C 1 154 ? -2.811 63.247 67.091 1.00 79.85 151 PHE C CA 1
ATOM 3507 C C . PHE C 1 154 ? -3.593 62.262 66.213 1.00 82.57 151 PHE C C 1
ATOM 3508 O O . PHE C 1 154 ? -4.250 61.357 66.718 1.00 83.73 151 PHE C O 1
ATOM 3510 N N . ALA C 1 155 ? -3.503 62.438 64.896 1.00 85.95 152 ALA C N 1
ATOM 3511 C CA . ALA C 1 155 ? -4.186 61.566 63.939 1.00 90.06 152 ALA C CA 1
ATOM 3512 C C . ALA C 1 155 ? -3.462 60.227 63.785 1.00 93.04 152 ALA C C 1
ATOM 3513 O O . ALA C 1 155 ? -3.955 59.319 63.108 1.00 92.95 152 ALA C O 1
ATOM 3515 N N . ARG C 1 156 ? -2.278 60.124 64.388 1.00 96.42 153 ARG C N 1
ATOM 3516 C CA . ARG C 1 156 ? -1.487 58.898 64.334 1.00 99.83 153 ARG C CA 1
ATOM 3517 C C . ARG C 1 156 ? -1.919 57.927 65.429 1.00 101.93 153 ARG C C 1
ATOM 3518 O O . ARG C 1 156 ? -1.976 56.713 65.209 1.00 102.30 153 ARG C O 1
ATOM 3526 N N . ASP C 1 157 ? -2.252 58.472 66.596 1.00 103.84 154 ASP C N 1
ATOM 3527 C CA . ASP C 1 157 ? -2.701 57.662 67.722 1.00 105.69 154 ASP C CA 1
ATOM 3528 C C . ASP C 1 157 ? -4.193 57.338 67.599 1.00 107.29 154 ASP C C 1
ATOM 3529 O O . ASP C 1 157 ? -4.661 56.336 68.143 1.00 106.94 154 ASP C O 1
ATOM 3531 N N . TYR C 1 158 ? -4.922 58.173 66.855 1.00 109.46 155 TYR C N 1
ATOM 3532 C CA . TYR C 1 158 ? -6.366 58.005 66.655 1.00 111.21 155 TYR C CA 1
ATOM 3533 C C . TYR C 1 158 ? -6.753 57.069 65.509 1.00 112.21 155 TYR C C 1
ATOM 3534 O O . TYR C 1 158 ? -7.809 56.434 65.558 1.00 112.21 155 TYR C O 1
ATOM 3536 N N . SER C 1 159 ? -5.920 57.011 64.471 1.00 113.40 156 SER C N 1
ATOM 3537 C CA . SER C 1 159 ? -6.173 56.149 63.314 1.00 114.68 156 SER C CA 1
ATOM 3538 C C . SER C 1 159 ? -5.784 54.702 63.620 1.00 115.51 156 SER C C 1
ATOM 3539 O O . SER C 1 159 ? -6.597 53.780 63.474 1.00 115.42 156 SER C O 1
ATOM 3542 N N . GLU C 1 160 ? -4.531 54.516 64.032 1.00 115.98 157 GLU C N 1
ATOM 3543 C CA . GLU C 1 160 ? -4.006 53.199 64.373 1.00 116.11 157 GLU C CA 1
ATOM 3544 C C . GLU C 1 160 ? -4.310 52.865 65.836 1.00 116.09 157 GLU C C 1
ATOM 3545 O O . GLU C 1 160 ? -3.405 52.672 66.650 1.00 116.30 157 GLU C O 1
ATOM 3547 N N . LEU C 1 161 ? -5.597 52.837 66.166 1.00 116.12 158 LEU C N 1
ATOM 3548 C CA . LEU C 1 161 ? -6.044 52.521 67.517 1.00 116.07 158 LEU C CA 1
ATOM 3549 C C . LEU C 1 161 ? -6.541 51.081 67.540 1.00 116.09 158 LEU C C 1
ATOM 3550 O O . LEU C 1 161 ? -7.150 50.619 66.570 1.00 116.37 158 LEU C O 1
ATOM 3552 N N . ILE C 1 162 ? -6.254 50.367 68.628 1.00 115.73 159 ILE C N 1
ATOM 3553 C CA . ILE C 1 162 ? -6.691 48.977 68.775 1.00 115.07 159 ILE C CA 1
ATOM 3554 C C . ILE C 1 162 ? -8.220 48.964 68.800 1.00 114.76 159 ILE C C 1
ATOM 3555 O O . ILE C 1 162 ? -8.833 49.362 69.794 1.00 114.77 159 ILE C O 1
ATOM 3557 N N . PRO C 1 163 ? -8.853 48.500 67.704 1.00 114.30 160 PRO C N 1
ATOM 3558 C CA . PRO C 1 163 ? -10.316 48.437 67.585 1.00 113.69 160 PRO C CA 1
ATOM 3559 C C . PRO C 1 163 ? -11.019 47.697 68.729 1.00 113.30 160 PRO C C 1
ATOM 3560 O O . PRO C 1 163 ? -10.863 46.484 68.895 1.00 113.43 160 PRO C O 1
ATOM 3564 N N . SER C 1 164 ? -11.771 48.456 69.527 1.00 112.49 161 SER C N 1
ATOM 3565 C CA . SER C 1 164 ? -12.517 47.916 70.663 1.00 111.51 161 SER C CA 1
ATOM 3566 C C . SER C 1 164 ? -13.964 47.609 70.278 1.00 110.92 161 SER C C 1
ATOM 3567 O O . SER C 1 164 ? -14.416 47.970 69.190 1.00 111.47 161 SER C O 1
ATOM 3569 N N . SER C 1 165 ? -14.683 46.942 71.179 1.00 109.65 162 SER C N 1
ATOM 3570 C CA . SER C 1 165 ? -16.083 46.580 70.958 1.00 108.04 162 SER C CA 1
ATOM 3571 C C . SER C 1 165 ? -16.970 47.827 70.906 1.00 107.06 162 SER C C 1
ATOM 3572 O O . SER C 1 165 ? -17.997 47.849 70.223 1.00 107.37 162 SER C O 1
ATOM 3575 N N . THR C 1 166 ? -16.563 48.860 71.639 1.00 105.52 163 THR C N 1
ATOM 3576 C CA . THR C 1 166 ? -17.290 50.123 71.688 1.00 103.38 163 THR C CA 1
ATOM 3577 C C . THR C 1 166 ? -16.361 51.231 71.192 1.00 101.41 163 THR C C 1
ATOM 3578 O O . THR C 1 166 ? -15.134 51.079 71.199 1.00 101.28 163 THR C O 1
ATOM 3582 N N . ASN C 1 167 ? -16.951 52.327 70.729 1.00 98.79 164 ASN C N 1
ATOM 3583 C CA . ASN C 1 167 ? -16.174 53.459 70.247 1.00 96.41 164 ASN C CA 1
ATOM 3584 C C . ASN C 1 167 ? -15.728 54.314 71.432 1.00 94.27 164 ASN C C 1
ATOM 3585 O O . ASN C 1 167 ? -15.487 55.514 71.280 1.00 94.66 164 ASN C O 1
ATOM 3587 N N . VAL C 1 168 ? -15.626 53.688 72.607 1.00 90.61 165 VAL C N 1
ATOM 3588 C CA . VAL C 1 168 ? -15.212 54.364 73.835 1.00 85.98 165 VAL C CA 1
ATOM 3589 C C . VAL C 1 168 ? -13.832 54.992 73.668 1.00 83.60 165 VAL C C 1
ATOM 3590 O O . VAL C 1 168 ? -13.544 56.042 74.239 1.00 83.53 165 VAL C O 1
ATOM 3594 N N . GLU C 1 169 ? -12.991 54.358 72.859 1.00 80.57 166 GLU C N 1
ATOM 3595 C CA . GLU C 1 169 ? -11.655 54.873 72.604 1.00 78.57 166 GLU C CA 1
ATOM 3596 C C . GLU C 1 169 ? -11.777 56.196 71.843 1.00 76.74 166 GLU C C 1
ATOM 3597 O O . GLU C 1 169 ? -11.139 57.190 72.197 1.00 76.25 166 GLU C O 1
ATOM 3599 N N . GLU C 1 170 ? -12.641 56.207 70.829 1.00 75.24 167 GLU C N 1
ATOM 3600 C CA . GLU C 1 170 ? -12.863 57.393 70.004 1.00 73.84 167 GLU C CA 1
ATOM 3601 C C . GLU C 1 170 ? -13.531 58.525 70.780 1.00 71.90 167 GLU C C 1
ATOM 3602 O O . GLU C 1 170 ? -13.255 59.695 70.535 1.00 72.15 167 GLU C O 1
ATOM 3604 N N . GLU C 1 171 ? -14.406 58.171 71.715 1.00 70.37 168 GLU C N 1
ATOM 3605 C CA . GLU C 1 171 ? -15.103 59.157 72.536 1.00 68.85 168 GLU C CA 1
ATOM 3606 C C . GLU C 1 171 ? -14.123 59.892 73.442 1.00 66.56 168 GLU C C 1
ATOM 3607 O O . GLU C 1 171 ? -14.195 61.111 73.584 1.00 66.99 168 GLU C O 1
ATOM 3613 N N . VAL C 1 172 ? -13.208 59.137 74.047 1.00 62.99 169 VAL C N 1
ATOM 3614 C CA . VAL C 1 172 ? -12.212 59.689 74.956 1.00 59.58 169 VAL C CA 1
ATOM 3615 C C . VAL C 1 172 ? -11.209 60.551 74.215 1.00 58.72 169 VAL C C 1
ATOM 3616 O O . VAL C 1 172 ? -10.874 61.652 74.666 1.00 57.37 169 VAL C O 1
ATOM 3620 N N . ILE C 1 173 ? -10.740 60.043 73.077 1.00 58.11 170 ILE C N 1
ATOM 3621 C CA . ILE C 1 173 ? -9.778 60.759 72.249 1.00 58.96 170 ILE C CA 1
ATOM 3622 C C . ILE C 1 173 ? -10.389 62.084 71.789 1.00 58.40 170 ILE C C 1
ATOM 3623 O O . ILE C 1 173 ? -9.753 63.136 71.885 1.00 57.06 170 ILE C O 1
ATOM 3628 N N . LYS C 1 174 ? -11.640 62.016 71.334 1.00 58.83 171 LYS C N 1
ATOM 3629 C CA . LYS C 1 174 ? -12.378 63.181 70.846 1.00 58.90 171 LYS C CA 1
ATOM 3630 C C . LYS C 1 174 ? -12.507 64.269 71.900 1.00 58.81 171 LYS C C 1
ATOM 3631 O O . LYS C 1 174 ? -12.262 65.444 71.618 1.00 59.65 171 LYS C O 1
ATOM 3633 N N . ARG C 1 175 ? -12.887 63.881 73.115 1.00 58.79 172 ARG C N 1
ATOM 3634 C CA . ARG C 1 175 ? -13.041 64.844 74.194 1.00 58.65 172 ARG C CA 1
ATOM 3635 C C . ARG C 1 175 ? -11.694 65.470 74.545 1.00 58.69 172 ARG C C 1
ATOM 3636 O O . ARG C 1 175 ? -11.625 66.644 74.900 1.00 58.87 172 ARG C O 1
ATOM 3644 N N . GLU C 1 176 ? -10.628 64.683 74.412 1.00 59.09 173 GLU C N 1
ATOM 3645 C CA . GLU C 1 176 ? -9.268 65.133 74.701 1.00 60.01 173 GLU C CA 1
ATOM 3646 C C . GLU C 1 176 ? -8.855 66.251 73.748 1.00 58.74 173 GLU C C 1
ATOM 3647 O O . GLU C 1 176 ? -8.344 67.286 74.177 1.00 59.11 173 GLU C O 1
ATOM 3653 N N . LEU C 1 177 ? -9.060 66.017 72.454 1.00 57.76 174 LEU C N 1
ATOM 3654 C CA . LEU C 1 177 ? -8.725 66.979 71.404 1.00 56.60 174 LEU C CA 1
ATOM 3655 C C . LEU C 1 177 ? -9.513 68.272 71.591 1.00 54.97 174 LEU C C 1
ATOM 3656 O O . LEU C 1 177 ? -8.944 69.364 71.579 1.00 54.83 174 LEU C O 1
ATOM 3661 N N . THR C 1 178 ? -10.827 68.137 71.747 1.00 53.08 175 THR C N 1
ATOM 3662 C CA . THR C 1 178 ? -11.695 69.289 71.937 1.00 53.17 175 THR C CA 1
ATOM 3663 C C . THR C 1 178 ? -11.229 70.181 73.083 1.00 52.55 175 THR C C 1
ATOM 3664 O O . THR C 1 178 ? -11.079 71.388 72.910 1.00 50.97 175 THR C O 1
ATOM 3668 N N . GLU C 1 179 ? -10.952 69.572 74.233 1.00 53.07 176 GLU C N 1
ATOM 3669 C CA . GLU C 1 179 ? -10.509 70.312 75.410 1.00 52.93 176 GLU C CA 1
ATOM 3670 C C . GLU C 1 179 ? -9.143 70.953 75.220 1.00 50.99 176 GLU C C 1
ATOM 3671 O O . GLU C 1 179 ? -8.868 72.012 75.774 1.00 51.69 176 GLU C O 1
ATOM 3677 N N . LYS C 1 180 ? -8.313 70.342 74.387 1.00 50.32 177 LYS C N 1
ATOM 3678 C CA . LYS C 1 180 ? -6.985 70.875 74.113 1.00 49.55 177 LYS C CA 1
ATOM 3679 C C . LYS C 1 180 ? -7.096 72.071 73.167 1.00 48.91 177 LYS C C 1
ATOM 3680 O O . LYS C 1 180 ? -6.406 73.082 73.352 1.00 50.14 177 LYS C O 1
ATOM 3682 N N . VAL C 1 181 ? -7.969 71.959 72.164 1.00 46.92 178 VAL C N 1
ATOM 3683 C CA . VAL C 1 181 ? -8.179 73.042 71.195 1.00 45.64 178 VAL C CA 1
ATOM 3684 C C . VAL C 1 181 ? -8.917 74.212 71.866 1.00 44.56 178 VAL C C 1
ATOM 3685 O O . VAL C 1 181 ? -8.604 75.377 71.629 1.00 40.20 178 VAL C O 1
ATOM 3689 N N . LYS C 1 182 ? -9.841 73.879 72.761 1.00 45.71 179 LYS C N 1
ATOM 3690 C CA . LYS C 1 182 ? -10.626 74.874 73.483 1.00 49.08 179 LYS C CA 1
ATOM 3691 C C . LYS C 1 182 ? -9.729 75.760 74.337 1.00 49.04 179 LYS C C 1
ATOM 3692 O O . LYS C 1 182 ? -9.868 76.984 74.322 1.00 50.30 179 LYS C O 1
ATOM 3698 N N . GLU C 1 183 ? -8.762 75.145 75.014 1.00 48.46 180 GLU C N 1
ATOM 3699 C CA . GLU C 1 183 ? -7.834 75.881 75.865 1.00 47.60 180 GLU C CA 1
ATOM 3700 C C . GLU C 1 183 ? -6.941 76.841 75.087 1.00 46.97 180 GLU C C 1
ATOM 3701 O O . GLU C 1 183 ? -6.586 77.910 75.584 1.00 48.16 180 GLU C O 1
ATOM 3703 N N . ALA C 1 184 ? -6.543 76.454 73.883 1.00 44.86 181 ALA C N 1
ATOM 3704 C CA . ALA C 1 184 ? -5.693 77.321 73.076 1.00 44.85 181 ALA C CA 1
ATOM 3705 C C . ALA C 1 184 ? -6.526 78.496 72.571 1.00 45.53 181 ALA C C 1
ATOM 3706 O O . ALA C 1 184 ? -6.121 79.651 72.674 1.00 46.04 181 ALA C O 1
ATOM 3708 N N . VAL C 1 185 ? -7.733 78.187 72.117 1.00 44.93 182 VAL C N 1
ATOM 3709 C CA . VAL C 1 185 ? -8.650 79.177 71.582 1.00 45.98 182 VAL C CA 1
ATOM 3710 C C . VAL C 1 185 ? -8.997 80.273 72.586 1.00 47.62 182 VAL C C 1
ATOM 3711 O O . VAL C 1 185 ? -9.023 81.460 72.234 1.00 45.37 182 VAL C O 1
ATOM 3715 N N . SER C 1 186 ? -9.238 79.870 73.833 1.00 49.52 183 SER C N 1
ATOM 3716 C CA . SER C 1 186 ? -9.595 80.802 74.899 1.00 50.10 183 SER C CA 1
ATOM 3717 C C . SER C 1 186 ? -8.507 81.842 75.139 1.00 50.04 183 SER C C 1
ATOM 3718 O O . SER C 1 186 ? -8.791 82.922 75.656 1.00 51.30 183 SER C O 1
ATOM 3721 N N . LYS C 1 187 ? -7.271 81.532 74.744 1.00 47.55 184 LYS C N 1
ATOM 3722 C CA . LYS C 1 187 ? -6.176 82.486 74.901 1.00 46.63 184 LYS C CA 1
ATOM 3723 C C . LYS C 1 187 ? -6.095 83.445 73.708 1.00 45.01 184 LYS C C 1
ATOM 3724 O O . LYS C 1 187 ? -5.320 84.403 73.723 1.00 45.97 184 LYS C O 1
ATOM 3726 N N . LEU C 1 188 ? -6.899 83.191 72.677 1.00 43.20 185 LEU C N 1
ATOM 3727 C CA . LEU C 1 188 ? -6.906 84.029 71.478 1.00 39.37 185 LEU C CA 1
ATOM 3728 C C . LEU C 1 188 ? -7.605 85.357 71.677 1.00 36.33 185 LEU C C 1
ATOM 3729 O O . LEU C 1 188 ? -8.565 85.470 72.440 1.00 35.72 185 LEU C O 1
ATOM 3734 N N . PRO C 1 189 ? -7.091 86.406 71.028 1.00 35.99 186 PRO C N 1
ATOM 3735 C CA . PRO C 1 189 ? -7.726 87.716 71.154 1.00 35.07 186 PRO C CA 1
ATOM 3736 C C . PRO C 1 189 ? -9.110 87.611 70.470 1.00 37.39 186 PRO C C 1
ATOM 3737 O O . PRO C 1 189 ? -9.274 86.875 69.480 1.00 35.46 186 PRO C O 1
ATOM 3741 N N . GLU C 1 190 ? -10.096 88.319 71.014 1.00 38.75 187 GLU C N 1
ATOM 3742 C CA . GLU C 1 190 ? -11.459 88.294 70.484 1.00 39.99 187 GLU C CA 1
ATOM 3743 C C . GLU C 1 190 ? -11.534 88.577 68.984 1.00 39.55 187 GLU C C 1
ATOM 3744 O O . GLU C 1 190 ? -12.186 87.829 68.244 1.00 39.68 187 GLU C O 1
ATOM 3750 N N . ARG C 1 191 ? -10.811 89.595 68.526 1.00 35.81 188 ARG C N 1
ATOM 3751 C CA . ARG C 1 191 ? -10.805 89.937 67.109 1.00 35.51 188 ARG C CA 1
ATOM 3752 C C . ARG C 1 191 ? -10.248 88.788 66.235 1.00 35.43 188 ARG C C 1
ATOM 3753 O O . ARG C 1 191 ? -10.667 88.614 65.096 1.00 33.85 188 ARG C O 1
ATOM 3761 N N . GLU C 1 192 ? -9.329 87.988 66.769 1.00 34.42 189 GLU C N 1
ATOM 3762 C CA . GLU C 1 192 ? -8.793 86.865 66.002 1.00 36.48 189 GLU C CA 1
ATOM 3763 C C . GLU C 1 192 ? -9.781 85.692 65.975 1.00 34.59 189 GLU C C 1
ATOM 3764 O O . GLU C 1 192 ? -9.823 84.919 65.022 1.00 34.18 189 GLU C O 1
ATOM 3770 N N . LYS C 1 193 ? -10.552 85.566 67.045 1.00 32.62 190 LYS C N 1
ATOM 3771 C CA . LYS C 1 193 ? -11.556 84.527 67.195 1.00 34.75 190 LYS C CA 1
ATOM 3772 C C . LYS C 1 193 ? -12.655 84.747 66.147 1.00 33.86 190 LYS C C 1
ATOM 3773 O O . LYS C 1 193 ? -13.173 83.805 65.545 1.00 33.11 190 LYS C O 1
ATOM 3779 N N . LEU C 1 194 ? -12.987 86.011 65.929 1.00 33.01 191 LEU C N 1
ATOM 3780 C CA . LEU C 1 194 ? -13.993 86.391 64.959 1.00 31.79 191 LEU C CA 1
ATOM 3781 C C . LEU C 1 194 ? -13.583 85.963 63.551 1.00 31.82 191 LEU C C 1
ATOM 3782 O O . LEU C 1 194 ? -14.363 85.363 62.813 1.00 34.82 191 LEU C O 1
ATOM 3787 N N . VAL C 1 195 ? -12.359 86.300 63.176 1.00 29.05 192 VAL C N 1
ATOM 3788 C CA . VAL C 1 195 ? -11.842 85.970 61.861 1.00 28.78 192 VAL C CA 1
ATOM 3789 C C . VAL C 1 195 ? -11.759 84.466 61.649 1.00 30.82 192 VAL C C 1
ATOM 3790 O O . VAL C 1 195 ? -12.203 83.958 60.617 1.00 32.98 192 VAL C O 1
ATOM 3794 N N . ILE C 1 196 ? -11.259 83.756 62.657 1.00 29.51 193 ILE C N 1
ATOM 3795 C CA . ILE C 1 196 ? -11.120 82.311 62.596 1.00 26.93 193 ILE C CA 1
ATOM 3796 C C . ILE C 1 196 ? -12.481 81.633 62.501 1.00 27.67 193 ILE C C 1
ATOM 3797 O O . ILE C 1 196 ? -12.612 80.621 61.818 1.00 27.11 193 ILE C O 1
ATOM 3802 N N . GLN C 1 197 ? -13.492 82.194 63.162 1.00 27.37 194 GLN C N 1
ATOM 3803 C CA . GLN C 1 197 ? -14.829 81.621 63.124 1.00 27.93 194 GLN C CA 1
ATOM 3804 C C . GLN C 1 197 ? -15.452 81.804 61.748 1.00 28.10 194 GLN C C 1
ATOM 3805 O O . GLN C 1 197 ? -15.990 80.860 61.173 1.00 27.86 194 GLN C O 1
ATOM 3811 N N . LEU C 1 198 ? -15.339 83.009 61.202 1.00 28.50 195 LEU C N 1
ATOM 3812 C CA . LEU C 1 198 ? -15.899 83.276 59.890 1.00 30.15 195 LEU C CA 1
ATOM 3813 C C . LEU C 1 198 ? -15.205 82.452 58.811 1.00 30.12 195 LEU C C 1
ATOM 3814 O O . LEU C 1 198 ? -15.865 81.881 57.940 1.00 30.61 195 LEU C O 1
ATOM 3819 N N . ILE C 1 199 ? -13.892 82.295 58.943 1.00 30.14 196 ILE C N 1
ATOM 3820 C CA . ILE C 1 199 ? -13.125 81.534 57.970 1.00 29.03 196 ILE C CA 1
ATOM 3821 C C . ILE C 1 199 ? -13.296 80.017 58.032 1.00 31.28 196 ILE C C 1
ATOM 3822 O O . ILE C 1 199 ? -13.602 79.394 57.016 1.00 32.66 196 ILE C O 1
ATOM 3827 N N . PHE C 1 200 ? -13.121 79.436 59.218 1.00 29.67 197 PHE C N 1
ATOM 3828 C CA . PHE C 1 200 ? -13.199 77.997 59.387 1.00 29.11 197 PHE C CA 1
ATOM 3829 C C . PHE C 1 200 ? -14.551 77.389 59.742 1.00 31.39 197 PHE C C 1
ATOM 3830 O O . PHE C 1 200 ? -14.918 76.355 59.195 1.00 37.55 197 PHE C O 1
ATOM 3838 N N . TYR C 1 201 ? -15.264 77.977 60.686 1.00 31.94 198 TYR C N 1
ATOM 3839 C CA . TYR C 1 201 ? -16.563 77.466 61.087 1.00 31.63 198 TYR C CA 1
ATOM 3840 C C . TYR C 1 201 ? -17.611 77.739 60.002 1.00 33.01 198 TYR C C 1
ATOM 3841 O O . TYR C 1 201 ? -18.454 76.888 59.721 1.00 32.19 198 TYR C O 1
ATOM 3850 N N . GLU C 1 202 ? -17.576 78.942 59.430 1.00 33.42 199 GLU C N 1
ATOM 3851 C CA . GLU C 1 202 ? -18.501 79.329 58.374 1.00 34.01 199 GLU C CA 1
ATOM 3852 C C . GLU C 1 202 ? -17.951 78.956 56.993 1.00 33.95 199 GLU C C 1
ATOM 3853 O O . GLU C 1 202 ? -18.645 79.104 55.994 1.00 31.85 199 GLU C O 1
ATOM 3859 N N . GLU C 1 203 ? -16.700 78.502 56.944 1.00 34.31 200 GLU C N 1
ATOM 3860 C CA . GLU C 1 203 ? -16.053 78.069 55.697 1.00 35.80 200 GLU C CA 1
ATOM 3861 C C . GLU C 1 203 ? -16.061 79.123 54.592 1.00 35.61 200 GLU C C 1
ATOM 3862 O O . GLU C 1 203 ? -16.530 78.871 53.486 1.00 34.85 200 GLU C O 1
ATOM 3868 N N . LEU C 1 204 ? -15.527 80.301 54.893 1.00 36.38 201 LEU C N 1
ATOM 3869 C CA . LEU C 1 204 ? -15.484 81.389 53.927 1.00 35.03 201 LEU C CA 1
ATOM 3870 C C . LEU C 1 204 ? -14.074 81.786 53.544 1.00 33.58 201 LEU C C 1
ATOM 3871 O O . LEU C 1 204 ? -13.168 81.674 54.352 1.00 34.98 201 LEU C O 1
ATOM 3876 N N . PRO C 1 205 ? -13.854 82.159 52.269 1.00 34.22 202 PRO C N 1
ATOM 3877 C CA . PRO C 1 205 ? -12.517 82.575 51.827 1.00 32.39 202 PRO C CA 1
ATOM 3878 C C . PRO C 1 205 ? -12.278 83.947 52.463 1.00 31.99 202 PRO C C 1
ATOM 3879 O O . PRO C 1 205 ? -13.234 84.634 52.869 1.00 31.20 202 PRO C O 1
ATOM 3883 N N . ALA C 1 206 ? -11.018 84.358 52.523 1.00 31.56 203 ALA C N 1
ATOM 3884 C CA . ALA C 1 206 ? -10.654 85.640 53.108 1.00 30.29 203 ALA C CA 1
ATOM 3885 C C . ALA C 1 206 ? -11.345 86.843 52.452 1.00 30.15 203 ALA C C 1
ATOM 3886 O O . ALA C 1 206 ? -11.764 87.752 53.164 1.00 29.36 203 ALA C O 1
ATOM 3888 N N . LYS C 1 207 ? -11.498 86.852 51.125 1.00 30.32 204 LYS C N 1
ATOM 3889 C CA . LYS C 1 207 ? -12.160 87.992 50.457 1.00 34.54 204 LYS C CA 1
ATOM 3890 C C . LYS C 1 207 ? -13.601 88.172 50.948 1.00 33.89 204 LYS C C 1
ATOM 3891 O O . LYS C 1 207 ? -14.062 89.301 51.152 1.00 36.34 204 LYS C O 1
ATOM 3893 N N . GLU C 1 208 ? -14.275 87.059 51.218 1.00 34.13 205 GLU C N 1
ATOM 3894 C CA . GLU C 1 208 ? -15.655 87.102 51.703 1.00 36.17 205 GLU C CA 1
ATOM 3895 C C . GLU C 1 208 ? -15.752 87.614 53.132 1.00 33.79 205 GLU C C 1
ATOM 3896 O O . GLU C 1 208 ? -16.648 88.386 53.463 1.00 32.96 205 GLU C O 1
ATOM 3902 N N . VAL C 1 209 ? -14.839 87.167 53.986 1.00 31.18 206 VAL C N 1
ATOM 3903 C CA . VAL C 1 209 ? -14.839 87.605 55.371 1.00 29.38 206 VAL C CA 1
ATOM 3904 C C . VAL C 1 209 ? -14.500 89.108 55.447 1.00 28.99 206 VAL C C 1
ATOM 3905 O O . VAL C 1 209 ? -15.032 89.845 56.288 1.00 28.19 206 VAL C O 1
ATOM 3909 N N . ALA C 1 210 ? -13.624 89.560 54.554 1.00 27.05 207 ALA C N 1
ATOM 3910 C CA . ALA C 1 210 ? -13.266 90.967 54.528 1.00 29.67 207 ALA C CA 1
ATOM 3911 C C . ALA C 1 210 ? -14.487 91.780 54.094 1.00 31.90 207 ALA C C 1
ATOM 3912 O O . ALA C 1 210 ? -14.717 92.858 54.641 1.00 33.33 207 ALA C O 1
ATOM 3914 N N . LYS C 1 211 ? -15.288 91.256 53.152 1.00 31.33 208 LYS C N 1
ATOM 3915 C CA . LYS C 1 211 ? -16.484 91.986 52.709 1.00 33.75 208 LYS C CA 1
ATOM 3916 C C . LYS C 1 211 ? -17.522 92.012 53.827 1.00 33.91 208 LYS C C 1
ATOM 3917 O O . LYS C 1 211 ? -18.170 93.033 54.049 1.00 35.84 208 LYS C O 1
ATOM 3919 N N . ILE C 1 212 ? -17.649 90.909 54.555 1.00 34.24 209 ILE C N 1
ATOM 3920 C CA . ILE C 1 212 ? -18.593 90.823 55.672 1.00 35.56 209 ILE C CA 1
ATOM 3921 C C . ILE C 1 212 ? -18.243 91.757 56.847 1.00 37.70 209 ILE C C 1
ATOM 3922 O O . ILE C 1 212 ? -19.131 92.370 57.445 1.00 37.96 209 ILE C O 1
ATOM 3927 N N . LEU C 1 213 ? -16.958 91.827 57.191 1.00 38.36 210 LEU C N 1
ATOM 3928 C CA . LEU C 1 213 ? -16.503 92.636 58.315 1.00 37.87 210 LEU C CA 1
ATOM 3929 C C . LEU C 1 213 ? -16.205 94.070 57.937 1.00 40.04 210 LEU C C 1
ATOM 3930 O O . LEU C 1 213 ? -15.911 94.895 58.810 1.00 41.65 210 LEU C O 1
ATOM 3935 N N . GLU C 1 214 ? -16.266 94.357 56.639 1.00 39.96 211 GLU C N 1
ATOM 3936 C CA . GLU C 1 214 ? -16.008 95.693 56.107 1.00 40.67 211 GLU C CA 1
ATOM 3937 C C . GLU C 1 214 ? -14.602 96.187 56.412 1.00 39.82 211 GLU C C 1
ATOM 3938 O O . GLU C 1 214 ? -14.401 97.311 56.883 1.00 40.54 211 GLU C O 1
ATOM 3944 N N . THR C 1 215 ? -13.630 95.326 56.142 1.00 37.70 212 THR C N 1
ATOM 3945 C CA . THR C 1 215 ? -12.231 95.663 56.335 1.00 35.27 212 THR C CA 1
ATOM 3946 C C . THR C 1 215 ? -11.485 95.113 55.134 1.00 33.43 212 THR C C 1
ATOM 3947 O O . THR C 1 215 ? -12.109 94.542 54.245 1.00 33.92 212 THR C O 1
ATOM 3951 N N . SER C 1 216 ? -10.175 95.333 55.062 1.00 31.02 213 SER C N 1
ATOM 3952 C CA . SER C 1 216 ? -9.388 94.851 53.927 1.00 29.88 213 SER C CA 1
ATOM 3953 C C . SER C 1 216 ? -9.106 93.363 54.056 1.00 30.30 213 SER C C 1
ATOM 3954 O O . SER C 1 216 ? -9.250 92.798 55.140 1.00 30.36 213 SER C O 1
ATOM 3957 N N . VAL C 1 217 ? -8.731 92.716 52.955 1.00 30.31 214 VAL C N 1
ATOM 3958 C CA . VAL C 1 217 ? -8.402 91.304 53.029 1.00 34.18 214 VAL C CA 1
ATOM 3959 C C . VAL C 1 217 ? -7.035 91.205 53.723 1.00 33.55 214 VAL C C 1
ATOM 3960 O O . VAL C 1 217 ? -6.754 90.232 54.411 1.00 31.63 214 VAL C O 1
ATOM 3964 N N . SER C 1 218 ? -6.218 92.250 53.579 1.00 32.86 215 SER C N 1
ATOM 3965 C CA . SER C 1 218 ? -4.917 92.298 54.218 1.00 33.42 215 SER C CA 1
ATOM 3966 C C . SER C 1 218 ? -5.106 92.207 55.734 1.00 33.75 215 SER C C 1
ATOM 3967 O O . SER C 1 218 ? -4.376 91.491 56.423 1.00 33.03 215 SER C O 1
ATOM 3970 N N . ARG C 1 219 ? -6.116 92.900 56.245 1.00 31.64 216 ARG C N 1
ATOM 3971 C CA . ARG C 1 219 ? -6.384 92.877 57.670 1.00 32.63 216 ARG C CA 1
ATOM 3972 C C . ARG C 1 219 ? -6.885 91.507 58.112 1.00 33.78 216 ARG C C 1
ATOM 3973 O O . ARG C 1 219 ? -6.472 91.014 59.161 1.00 35.92 216 ARG C O 1
ATOM 3981 N N . VAL C 1 220 ? -7.752 90.876 57.320 1.00 31.81 217 VAL C N 1
ATOM 3982 C CA . VAL C 1 220 ? -8.262 89.554 57.694 1.00 27.49 217 VAL C CA 1
ATOM 3983 C C . VAL C 1 220 ? -7.122 88.527 57.677 1.00 28.38 217 VAL C C 1
ATOM 3984 O O . VAL C 1 220 ? -7.011 87.691 58.584 1.00 22.58 217 VAL C O 1
ATOM 3988 N N . SER C 1 221 ? -6.264 88.615 56.662 1.00 27.04 218 SER C N 1
ATOM 3989 C CA . SER C 1 221 ? -5.136 87.696 56.506 1.00 30.65 218 SER C CA 1
ATOM 3990 C C . SER C 1 221 ? -4.109 87.778 57.624 1.00 31.66 218 SER C C 1
ATOM 3991 O O . SER C 1 221 ? -3.541 86.763 58.047 1.00 33.64 218 SER C O 1
ATOM 3994 N N . GLN C 1 222 ? -3.867 88.999 58.079 1.00 32.24 219 GLN C N 1
ATOM 3995 C CA . GLN C 1 222 ? -2.922 89.252 59.146 1.00 33.25 219 GLN C CA 1
ATOM 3996 C C . GLN C 1 222 ? -3.461 88.629 60.429 1.00 31.22 219 GLN C C 1
ATOM 3997 O O . GLN C 1 222 ? -2.717 87.966 61.161 1.00 32.40 219 GLN C O 1
ATOM 4003 N N . LEU C 1 223 ? -4.754 88.803 60.679 1.00 26.87 220 LEU C N 1
ATOM 4004 C CA . LEU C 1 223 ? -5.356 88.247 61.873 1.00 27.85 220 LEU C CA 1
ATOM 4005 C C . LEU C 1 223 ? -5.445 86.735 61.813 1.00 29.88 220 LEU C C 1
ATOM 4006 O O . LEU C 1 223 ? -5.243 86.065 62.816 1.00 32.15 220 LEU C O 1
ATOM 4011 N N . LYS C 1 224 ? -5.705 86.200 60.625 1.00 31.54 221 LYS C N 1
ATOM 4012 C CA . LYS C 1 224 ? -5.791 84.764 60.423 1.00 30.48 221 LYS C CA 1
ATOM 4013 C C . LYS C 1 224 ? -4.400 84.143 60.654 1.00 30.14 221 LYS C C 1
ATOM 4014 O O . LYS C 1 224 ? -4.260 83.189 61.427 1.00 27.22 221 LYS C O 1
ATOM 4020 N N . ALA C 1 225 ? -3.375 84.718 60.031 1.00 29.03 222 ALA C N 1
ATOM 4021 C CA . ALA C 1 225 ? -2.016 84.207 60.185 1.00 31.11 222 ALA C CA 1
ATOM 4022 C C . ALA C 1 225 ? -1.596 84.270 61.646 1.00 32.56 222 ALA C C 1
ATOM 4023 O O . ALA C 1 225 ? -1.076 83.294 62.190 1.00 32.90 222 ALA C O 1
ATOM 4025 N N . LYS C 1 226 ? -1.860 85.403 62.285 1.00 31.61 223 LYS C N 1
ATOM 4026 C CA . LYS C 1 226 ? -1.511 85.573 63.675 1.00 32.28 223 LYS C CA 1
ATOM 4027 C C . LYS C 1 226 ? -2.183 84.514 64.557 1.00 32.97 223 LYS C C 1
ATOM 4028 O O . LYS C 1 226 ? -1.513 83.882 65.370 1.00 34.61 223 LYS C O 1
ATOM 4034 N N . ALA C 1 227 ? -3.481 84.283 64.370 1.00 32.52 224 ALA C N 1
ATOM 4035 C CA . ALA C 1 227 ? -4.201 83.295 65.178 1.00 32.40 224 ALA C CA 1
ATOM 4036 C C . ALA C 1 227 ? -3.712 81.867 64.962 1.00 33.90 224 ALA C C 1
ATOM 4037 O O . ALA C 1 227 ? -3.641 81.081 65.912 1.00 33.33 224 ALA C O 1
ATOM 4039 N N . LEU C 1 228 ? -3.424 81.516 63.709 1.00 33.49 225 LEU C N 1
ATOM 4040 C CA . LEU C 1 228 ? -2.950 80.173 63.401 1.00 37.25 225 LEU C CA 1
ATOM 4041 C C . LEU C 1 228 ? -1.606 79.910 64.066 1.00 39.50 225 LEU C C 1
ATOM 4042 O O . LEU C 1 228 ? -1.388 78.850 64.662 1.00 39.66 225 LEU C O 1
ATOM 4047 N N . GLU C 1 229 ? -0.717 80.896 63.983 1.00 42.37 226 GLU C N 1
ATOM 4048 C CA . GLU C 1 229 ? 0.602 80.794 64.586 1.00 46.58 226 GLU C CA 1
ATOM 4049 C C . GLU C 1 229 ? 0.451 80.617 66.096 1.00 46.63 226 GLU C C 1
ATOM 4050 O O . GLU C 1 229 ? 1.101 79.760 66.688 1.00 46.95 226 GLU C O 1
ATOM 4056 N N . ARG C 1 230 ? -0.471 81.367 66.689 1.00 46.55 227 ARG C N 1
ATOM 4057 C CA . ARG C 1 230 ? -0.726 81.288 68.120 1.00 48.06 227 ARG C CA 1
ATOM 4058 C C . ARG C 1 230 ? -1.257 79.892 68.482 1.00 48.26 227 ARG C C 1
ATOM 4059 O O . ARG C 1 230 ? -0.749 79.247 69.404 1.00 50.09 227 ARG C O 1
ATOM 4067 N N . LEU C 1 231 ? -2.249 79.413 67.732 1.00 45.82 228 LEU C N 1
ATOM 4068 C CA . LEU C 1 231 ? -2.823 78.095 67.971 1.00 44.57 228 LEU C CA 1
ATOM 4069 C C . LEU C 1 231 ? -1.792 76.985 67.849 1.00 45.60 228 LEU C C 1
ATOM 4070 O O . LEU C 1 231 ? -1.810 76.034 68.622 1.00 44.45 228 LEU C O 1
ATOM 4075 N N . ARG C 1 232 ? -0.880 77.094 66.889 1.00 46.91 229 ARG C N 1
ATOM 4076 C CA . ARG C 1 232 ? 0.104 76.036 66.745 1.00 49.69 229 ARG C CA 1
ATOM 4077 C C . ARG C 1 232 ? 1.122 76.063 67.866 1.00 48.57 229 ARG C C 1
ATOM 4078 O O . ARG C 1 232 ? 1.583 75.019 68.292 1.00 48.28 229 ARG C O 1
ATOM 4086 N N . GLU C 1 233 ? 1.450 77.253 68.357 1.00 48.43 230 GLU C N 1
ATOM 4087 C CA . GLU C 1 233 ? 2.428 77.381 69.424 1.00 49.36 230 GLU C CA 1
ATOM 4088 C C . GLU C 1 233 ? 1.886 76.789 70.714 1.00 51.80 230 GLU C C 1
ATOM 4089 O O . GLU C 1 233 ? 2.598 76.080 71.418 1.00 53.16 230 GLU C O 1
ATOM 4091 N N . MET C 1 234 ? 0.611 77.043 70.991 1.00 53.42 231 MET C N 1
ATOM 4092 C CA . MET C 1 234 ? -0.037 76.540 72.193 1.00 55.31 231 MET C CA 1
ATOM 4093 C C . MET C 1 234 ? -0.448 75.075 72.130 1.00 56.26 231 MET C C 1
ATOM 4094 O O . MET C 1 234 ? -0.679 74.447 73.158 1.00 56.45 231 MET C O 1
ATOM 4099 N N . LEU C 1 235 ? -0.575 74.534 70.927 1.00 58.42 232 LEU C N 1
ATOM 4100 C CA . LEU C 1 235 ? -0.964 73.141 70.780 1.00 60.05 232 LEU C CA 1
ATOM 4101 C C . LEU C 1 235 ? 0.240 72.205 70.722 1.00 62.64 232 LEU C C 1
ATOM 4102 O O . LEU C 1 235 ? 0.218 71.142 71.336 1.00 62.78 232 LEU C O 1
ATOM 4107 N N . SER C 1 236 ? 1.296 72.619 70.021 1.00 65.90 233 SER C N 1
ATOM 4108 C CA . SER C 1 236 ? 2.509 71.811 69.894 1.00 70.91 233 SER C CA 1
ATOM 4109 C C . SER C 1 236 ? 3.200 71.621 71.250 1.00 74.91 233 SER C C 1
ATOM 4110 O O . SER C 1 236 ? 3.599 70.505 71.599 1.00 76.36 233 SER C O 1
ATOM 4113 N N . ASN C 1 237 ? 3.388 72.715 71.988 1.00 78.28 234 ASN C N 1
ATOM 4114 C CA . ASN C 1 237 ? 3.976 72.640 73.327 1.00 81.70 234 ASN C CA 1
ATOM 4115 C C . ASN C 1 237 ? 2.912 73.115 74.323 1.00 83.36 234 ASN C C 1
ATOM 4116 O O . ASN C 1 237 ? 2.828 74.300 74.664 1.00 82.48 234 ASN C O 1
ATOM 4121 N N . PRO C 1 238 ? 2.071 72.173 74.789 1.00 85.24 235 PRO C N 1
ATOM 4122 C CA . PRO C 1 238 ? 0.966 72.370 75.737 1.00 86.83 235 PRO C CA 1
ATOM 4123 C C . PRO C 1 238 ? 1.259 73.232 76.965 1.00 87.88 235 PRO C C 1
ATOM 4124 O O . PRO C 1 238 ? 0.587 74.280 77.096 1.00 88.68 235 PRO C O 1
ATOM 4128 N N . ASN D 2 3 ? -23.050 62.011 37.092 1.00 89.20 3 ASN D N 1
ATOM 4129 C CA . ASN D 2 3 ? -22.988 60.920 36.073 1.00 88.71 3 ASN D CA 1
ATOM 4130 C C . ASN D 2 3 ? -22.255 59.702 36.635 1.00 88.33 3 ASN D C 1
ATOM 4131 O O . ASN D 2 3 ? -21.105 59.433 36.282 1.00 88.61 3 ASN D O 1
ATOM 4133 N N . ARG D 2 4 ? -22.943 58.971 37.509 1.00 87.52 4 ARG D N 1
ATOM 4134 C CA . ARG D 2 4 ? -22.400 57.778 38.159 1.00 86.52 4 ARG D CA 1
ATOM 4135 C C . ARG D 2 4 ? -21.956 56.672 37.204 1.00 85.92 4 ARG D C 1
ATOM 4136 O O . ARG D 2 4 ? -21.107 55.850 37.559 1.00 86.24 4 ARG D O 1
ATOM 4138 N N . ILE D 2 5 ? -22.548 56.633 36.012 1.00 84.82 5 ILE D N 1
ATOM 4139 C CA . ILE D 2 5 ? -22.199 55.621 35.014 1.00 82.83 5 ILE D CA 1
ATOM 4140 C C . ILE D 2 5 ? -20.795 55.879 34.458 1.00 81.07 5 ILE D C 1
ATOM 4141 O O . ILE D 2 5 ? -20.009 54.947 34.264 1.00 80.16 5 ILE D O 1
ATOM 4143 N N . GLU D 2 6 ? -20.481 57.156 34.248 1.00 78.69 6 GLU D N 1
ATOM 4144 C CA . GLU D 2 6 ? -19.185 57.566 33.724 1.00 77.16 6 GLU D CA 1
ATOM 4145 C C . GLU D 2 6 ? -18.052 57.407 34.736 1.00 75.92 6 GLU D C 1
ATOM 4146 O O . GLU D 2 6 ? -16.931 57.044 34.372 1.00 75.39 6 GLU D O 1
ATOM 4152 N N . LEU D 2 7 ? -18.353 57.691 36.002 1.00 73.79 7 LEU D N 1
ATOM 4153 C CA . LEU D 2 7 ? -17.380 57.580 37.087 1.00 70.09 7 LEU D CA 1
ATOM 4154 C C . LEU D 2 7 ? -16.908 56.137 37.280 1.00 68.40 7 LEU D C 1
ATOM 4155 O O . LEU D 2 7 ? -15.707 55.873 37.335 1.00 67.66 7 LEU D O 1
ATOM 4160 N N . SER D 2 8 ? -17.860 55.207 37.342 1.00 66.45 8 SER D N 1
ATOM 4161 C CA . SER D 2 8 ? -17.556 53.790 37.522 1.00 64.92 8 SER D CA 1
ATOM 4162 C C . SER D 2 8 ? -16.653 53.287 36.409 1.00 64.63 8 SER D C 1
ATOM 4163 O O . SER D 2 8 ? -15.814 52.412 36.629 1.00 64.35 8 SER D O 1
ATOM 4165 N N . ARG D 2 9 ? -16.813 53.862 35.220 1.00 64.00 9 ARG D N 1
ATOM 4166 C CA . ARG D 2 9 ? -16.004 53.472 34.072 1.00 64.26 9 ARG D CA 1
ATOM 4167 C C . ARG D 2 9 ? -14.554 53.874 34.304 1.00 64.79 9 ARG D C 1
ATOM 4168 O O . ARG D 2 9 ? -13.645 53.047 34.175 1.00 65.24 9 ARG D O 1
ATOM 4176 N N . LEU D 2 10 ? -14.345 55.147 34.640 1.00 64.36 10 LEU D N 1
ATOM 4177 C CA . LEU D 2 10 ? -13.002 55.669 34.878 1.00 64.56 10 LEU D CA 1
ATOM 4178 C C . LEU D 2 10 ? -12.318 54.969 36.040 1.00 63.86 10 LEU D C 1
ATOM 4179 O O . LEU D 2 10 ? -11.132 54.659 35.970 1.00 63.07 10 LEU D O 1
ATOM 4184 N N . ILE D 2 11 ? -13.074 54.716 37.102 1.00 64.81 11 ILE D N 1
ATOM 4185 C CA . ILE D 2 11 ? -12.540 54.027 38.267 1.00 65.88 11 ILE D CA 1
ATOM 4186 C C . ILE D 2 11 ? -12.074 52.647 37.824 1.00 66.74 11 ILE D C 1
ATOM 4187 O O . ILE D 2 11 ? -10.972 52.220 38.165 1.00 67.70 11 ILE D O 1
ATOM 4192 N N . GLY D 2 12 ? -12.908 51.973 37.034 1.00 67.64 12 GLY D N 1
ATOM 4193 C CA . GLY D 2 12 ? -12.567 50.651 36.540 1.00 67.91 12 GLY D CA 1
ATOM 4194 C C . GLY D 2 12 ? -11.258 50.692 35.780 1.00 68.82 12 GLY D C 1
ATOM 4195 O O . GLY D 2 12 ? -10.358 49.898 36.047 1.00 67.63 12 GLY D O 1
ATOM 4196 N N . LEU D 2 13 ? -11.142 51.650 34.863 1.00 70.36 13 LEU D N 1
ATOM 4197 C CA . LEU D 2 13 ? -9.935 51.819 34.065 1.00 72.88 13 LEU D CA 1
ATOM 4198 C C . LEU D 2 13 ? -8.737 52.078 34.966 1.00 74.10 13 LEU D C 1
ATOM 4199 O O . LEU D 2 13 ? -7.637 51.596 34.695 1.00 75.38 13 LEU D O 1
ATOM 4204 N N . LEU D 2 14 ? -8.952 52.844 36.033 1.00 74.90 14 LEU D N 1
ATOM 4205 C CA . LEU D 2 14 ? -7.882 53.164 36.970 1.00 75.24 14 LEU D CA 1
ATOM 4206 C C . LEU D 2 14 ? -7.498 51.931 37.786 1.00 75.92 14 LEU D C 1
ATOM 4207 O O . LEU D 2 14 ? -6.328 51.554 37.840 1.00 75.74 14 LEU D O 1
ATOM 4212 N N . LEU D 2 15 ? -8.503 51.288 38.375 1.00 77.66 15 LEU D N 1
ATOM 4213 C CA . LEU D 2 15 ? -8.315 50.095 39.196 1.00 79.65 15 LEU D CA 1
ATOM 4214 C C . LEU D 2 15 ? -7.708 48.915 38.441 1.00 81.47 15 LEU D C 1
ATOM 4215 O O . LEU D 2 15 ? -6.943 48.136 39.013 1.00 81.89 15 LEU D O 1
ATOM 4220 N N . GLU D 2 16 ? -8.052 48.787 37.161 1.00 83.76 16 GLU D N 1
ATOM 4221 C CA . GLU D 2 16 ? -7.545 47.692 36.330 1.00 85.72 16 GLU D CA 1
ATOM 4222 C C . GLU D 2 16 ? -6.148 47.979 35.796 1.00 86.80 16 GLU D C 1
ATOM 4223 O O . GLU D 2 16 ? -5.332 47.062 35.667 1.00 87.54 16 GLU D O 1
ATOM 4225 N N . THR D 2 17 ? -5.873 49.249 35.502 1.00 87.74 17 THR D N 1
ATOM 4226 C CA . THR D 2 17 ? -4.565 49.659 34.990 1.00 88.22 17 THR D CA 1
ATOM 4227 C C . THR D 2 17 ? -3.491 49.393 36.031 1.00 88.44 17 THR D C 1
ATOM 4228 O O . THR D 2 17 ? -2.304 49.381 35.718 1.00 88.76 17 THR D O 1
ATOM 4230 N N . GLU D 2 18 ? -3.926 49.182 37.271 1.00 89.41 18 GLU D N 1
ATOM 4231 C CA . GLU D 2 18 ? -3.027 48.900 38.383 1.00 89.71 18 GLU D CA 1
ATOM 4232 C C . GLU D 2 18 ? -3.103 47.420 38.759 1.00 89.53 18 GLU D C 1
ATOM 4233 O O . GLU D 2 18 ? -2.194 46.877 39.390 1.00 89.22 18 GLU D O 1
ATOM 4235 N N . ASP D 2 35 ? -3.500 55.205 34.379 1.00 86.21 35 ASP D N 1
ATOM 4236 C CA . ASP D 2 35 ? -2.548 55.823 35.296 1.00 85.28 35 ASP D CA 1
ATOM 4237 C C . ASP D 2 35 ? -2.822 57.321 35.486 1.00 84.52 35 ASP D C 1
ATOM 4238 O O . ASP D 2 35 ? -3.811 57.702 36.113 1.00 84.28 35 ASP D O 1
ATOM 4240 N N . LYS D 2 36 ? -1.957 58.162 34.925 1.00 83.94 36 LYS D N 1
ATOM 4241 C CA . LYS D 2 36 ? -2.085 59.615 35.043 1.00 83.15 36 LYS D CA 1
ATOM 4242 C C . LYS D 2 36 ? -3.299 60.202 34.325 1.00 82.59 36 LYS D C 1
ATOM 4243 O O . LYS D 2 36 ? -4.124 60.889 34.938 1.00 82.55 36 LYS D O 1
ATOM 4245 N N . VAL D 2 37 ? -3.398 59.929 33.025 1.00 81.15 37 VAL D N 1
ATOM 4246 C CA . VAL D 2 37 ? -4.488 60.440 32.197 1.00 79.42 37 VAL D CA 1
ATOM 4247 C C . VAL D 2 37 ? -5.888 60.140 32.747 1.00 77.76 37 VAL D C 1
ATOM 4248 O O . VAL D 2 37 ? -6.703 61.055 32.909 1.00 77.44 37 VAL D O 1
ATOM 4250 N N . THR D 2 38 ? -6.153 58.867 33.042 1.00 75.36 38 THR D N 1
ATOM 4251 C CA . THR D 2 38 ? -7.451 58.438 33.566 1.00 72.48 38 THR D CA 1
ATOM 4252 C C . THR D 2 38 ? -7.816 59.178 34.856 1.00 70.93 38 THR D C 1
ATOM 4253 O O . THR D 2 38 ? -8.982 59.511 35.087 1.00 70.80 38 THR D O 1
ATOM 4255 N N . LEU D 2 39 ? -6.809 59.452 35.681 1.00 68.45 39 LEU D N 1
ATOM 4256 C CA . LEU D 2 39 ? -7.017 60.153 36.944 1.00 65.59 39 LEU D CA 1
ATOM 4257 C C . LEU D 2 39 ? -7.455 61.591 36.687 1.00 63.43 39 LEU D C 1
ATOM 4258 O O . LEU D 2 39 ? -8.347 62.107 37.357 1.00 62.25 39 LEU D O 1
ATOM 4263 N N . SER D 2 40 ? -6.839 62.215 35.687 1.00 62.20 40 SER D N 1
ATOM 4264 C CA . SER D 2 40 ? -7.154 63.587 35.308 1.00 61.45 40 SER D CA 1
ATOM 4265 C C . SER D 2 40 ? -8.601 63.704 34.837 1.00 61.77 40 SER D C 1
ATOM 4266 O O . SER D 2 40 ? -9.250 64.730 35.063 1.00 62.78 40 SER D O 1
ATOM 4268 N N . LYS D 2 41 ? -9.102 62.647 34.196 1.00 60.56 41 LYS D N 1
ATOM 4269 C CA . LYS D 2 41 ? -10.476 62.617 33.696 1.00 59.44 41 LYS D CA 1
ATOM 4270 C C . LYS D 2 41 ? -11.482 62.478 34.838 1.00 58.77 41 LYS D C 1
ATOM 4271 O O . LYS D 2 41 ? -12.602 62.983 34.747 1.00 59.41 41 LYS D O 1
ATOM 4273 N N . ILE D 2 42 ? -11.103 61.764 35.896 1.00 57.95 42 ILE D N 1
ATOM 4274 C CA . ILE D 2 42 ? -11.983 61.610 37.054 1.00 57.68 42 ILE D CA 1
ATOM 4275 C C . ILE D 2 42 ? -12.117 62.980 37.739 1.00 59.91 42 ILE D C 1
ATOM 4276 O O . ILE D 2 42 ? -13.200 63.365 38.187 1.00 58.66 42 ILE D O 1
ATOM 4281 N N . ALA D 2 43 ? -11.013 63.727 37.757 1.00 61.46 43 ALA D N 1
ATOM 4282 C CA . ALA D 2 43 ? -10.972 65.055 38.359 1.00 64.45 43 ALA D CA 1
ATOM 4283 C C . ALA D 2 43 ? -11.821 66.047 37.570 1.00 66.59 43 ALA D C 1
ATOM 4284 O O . ALA D 2 43 ? -12.533 66.856 38.158 1.00 65.97 43 ALA D O 1
ATOM 4286 N N . GLN D 2 44 ? -11.735 65.986 36.241 1.00 69.81 44 GLN D N 1
ATOM 4287 C CA . GLN D 2 44 ? -12.516 66.869 35.376 1.00 72.24 44 GLN D CA 1
ATOM 4288 C C . GLN D 2 44 ? -14.011 66.609 35.529 1.00 73.53 44 GLN D C 1
ATOM 4289 O O . GLN D 2 44 ? -14.818 67.539 35.500 1.00 73.74 44 GLN D O 1
ATOM 4295 N N . GLU D 2 45 ? -14.376 65.342 35.703 1.00 75.32 45 GLU D N 1
ATOM 4296 C CA . GLU D 2 45 ? -15.779 64.971 35.854 1.00 77.45 45 GLU D CA 1
ATOM 4297 C C . GLU D 2 45 ? -16.346 65.432 37.195 1.00 78.37 45 GLU D C 1
ATOM 4298 O O . GLU D 2 45 ? -17.524 65.787 37.290 1.00 78.56 45 GLU D O 1
ATOM 4304 N N . LEU D 2 46 ? -15.510 65.415 38.229 1.00 79.29 46 LEU D N 1
ATOM 4305 C CA . LEU D 2 46 ? -15.931 65.855 39.556 1.00 80.72 46 LEU D CA 1
ATOM 4306 C C . LEU D 2 46 ? -15.812 67.371 39.682 1.00 81.64 46 LEU D C 1
ATOM 4307 O O . LEU D 2 46 ? -16.566 68.003 40.422 1.00 81.22 46 LEU D O 1
ATOM 4312 N N . SER D 2 47 ? -14.875 67.942 38.929 1.00 83.65 47 SER D N 1
ATOM 4313 C CA . SER D 2 47 ? -14.619 69.380 38.929 1.00 87.00 47 SER D CA 1
ATOM 4314 C C . SER D 2 47 ? -15.814 70.178 38.417 1.00 89.61 47 SER D C 1
ATOM 4315 O O . SER D 2 47 ? -16.006 71.334 38.805 1.00 89.60 47 SER D O 1
ATOM 4318 N N . LYS D 2 48 ? -16.600 69.557 37.537 1.00 92.54 48 LYS D N 1
ATOM 4319 C CA . LYS D 2 48 ? -17.784 70.184 36.954 1.00 94.88 48 LYS D CA 1
ATOM 4320 C C . LYS D 2 48 ? -18.823 70.475 38.036 1.00 96.63 48 LYS D C 1
ATOM 4321 O O . LYS D 2 48 ? -19.716 69.661 38.294 1.00 96.37 48 LYS D O 1
ATOM 4323 N N . ASN D 2 49 ? -18.683 71.636 38.672 1.00 99.12 49 ASN D N 1
ATOM 4324 C CA . ASN D 2 49 ? -19.590 72.055 39.737 1.00 101.31 49 ASN D CA 1
ATOM 4325 C C . ASN D 2 49 ? -19.621 73.571 39.913 1.00 102.36 49 ASN D C 1
ATOM 4326 O O . ASN D 2 49 ? -18.640 74.182 40.349 1.00 102.07 49 ASN D O 1
ATOM 4328 N N . ASP D 2 50 ? -20.759 74.162 39.553 1.00 103.38 50 ASP D N 1
ATOM 4329 C CA . ASP D 2 50 ? -20.984 75.601 39.670 1.00 103.43 50 ASP D CA 1
ATOM 4330 C C . ASP D 2 50 ? -22.028 75.864 40.761 1.00 103.79 50 ASP D C 1
ATOM 4331 O O . ASP D 2 50 ? -22.276 77.014 41.128 1.00 103.94 50 ASP D O 1
ATOM 4333 N N . VAL D 2 51 ? -22.626 74.786 41.274 1.00 103.84 51 VAL D N 1
ATOM 4334 C CA . VAL D 2 51 ? -23.645 74.860 42.324 1.00 103.71 51 VAL D CA 1
ATOM 4335 C C . VAL D 2 51 ? -23.049 75.215 43.687 1.00 103.80 51 VAL D C 1
ATOM 4336 O O . VAL D 2 51 ? -23.781 75.533 44.628 1.00 103.31 51 VAL D O 1
ATOM 4338 N N . GLU D 2 52 ? -21.723 75.138 43.788 1.00 103.94 52 GLU D N 1
ATOM 4339 C CA . GLU D 2 52 ? -21.013 75.459 45.024 1.00 103.75 52 GLU D CA 1
ATOM 4340 C C . GLU D 2 52 ? -20.839 76.972 45.160 1.00 103.35 52 GLU D C 1
ATOM 4341 O O . GLU D 2 52 ? -20.980 77.523 46.253 1.00 103.35 52 GLU D O 1
ATOM 4343 N N . GLU D 2 53 ? -20.547 77.634 44.041 1.00 102.48 53 GLU D N 1
ATOM 4344 C CA . GLU D 2 53 ? -20.358 79.082 44.013 1.00 101.59 53 GLU D CA 1
ATOM 4345 C C . GLU D 2 53 ? -21.647 79.824 44.383 1.00 101.34 53 GLU D C 1
ATOM 4346 O O . GLU D 2 53 ? -21.603 80.947 44.896 1.00 101.32 53 GLU D O 1
ATOM 4348 N N . LYS D 2 54 ? -22.789 79.185 44.125 1.00 100.69 54 LYS D N 1
ATOM 4349 C CA . LYS D 2 54 ? -24.099 79.761 44.428 1.00 99.25 54 LYS D CA 1
ATOM 4350 C C . LYS D 2 54 ? -24.360 79.755 45.933 1.00 98.01 54 LYS D C 1
ATOM 4351 O O . LYS D 2 54 ? -24.876 80.732 46.482 1.00 97.55 54 LYS D O 1
ATOM 4353 N N . ASP D 2 55 ? -23.992 78.655 46.590 1.00 96.56 55 ASP D N 1
ATOM 4354 C CA . ASP D 2 55 ? -24.171 78.511 48.035 1.00 95.51 55 ASP D CA 1
ATOM 4355 C C . ASP D 2 55 ? -23.221 79.388 48.852 1.00 93.55 55 ASP D C 1
ATOM 4356 O O . ASP D 2 55 ? -23.402 79.539 50.060 1.00 94.12 55 ASP D O 1
ATOM 4361 N N . LEU D 2 56 ? -22.198 79.935 48.198 1.00 90.36 56 LEU D N 1
ATOM 4362 C CA . LEU D 2 56 ? -21.236 80.807 48.867 1.00 87.42 56 LEU D CA 1
ATOM 4363 C C . LEU D 2 56 ? -21.806 82.215 48.953 1.00 85.15 56 LEU D C 1
ATOM 4364 O O . LEU D 2 56 ? -21.899 82.786 50.039 1.00 85.40 56 LEU D O 1
ATOM 4366 N N . GLU D 2 57 ? -22.215 82.754 47.806 1.00 81.81 57 GLU D N 1
ATOM 4367 C CA . GLU D 2 57 ? -22.781 84.095 47.728 1.00 78.82 57 GLU D CA 1
ATOM 4368 C C . GLU D 2 57 ? -24.032 84.230 48.594 1.00 76.96 57 GLU D C 1
ATOM 4369 O O . GLU D 2 57 ? -24.357 85.323 49.071 1.00 76.95 57 GLU D O 1
ATOM 4371 N N . LYS D 2 58 ? -24.724 83.112 48.799 1.00 74.50 58 LYS D N 1
ATOM 4372 C CA . LYS D 2 58 ? -25.937 83.086 49.611 1.00 72.13 58 LYS D CA 1
ATOM 4373 C C . LYS D 2 58 ? -25.583 83.321 51.079 1.00 70.47 58 LYS D C 1
ATOM 4374 O O . LYS D 2 58 ? -26.019 84.302 51.690 1.00 69.79 58 LYS D O 1
ATOM 4376 N N . LYS D 2 59 ? -24.756 82.422 51.611 1.00 68.47 59 LYS D N 1
ATOM 4377 C CA . LYS D 2 59 ? -24.296 82.450 52.995 1.00 65.27 59 LYS D CA 1
ATOM 4378 C C . LYS D 2 59 ? -23.734 83.814 53.380 1.00 62.62 59 LYS D C 1
ATOM 4379 O O . LYS D 2 59 ? -24.067 84.351 54.435 1.00 61.88 59 LYS D O 1
ATOM 4385 N N . VAL D 2 60 ? -22.928 84.390 52.494 1.00 59.89 60 VAL D N 1
ATOM 4386 C CA . VAL D 2 60 ? -22.328 85.697 52.725 1.00 58.30 60 VAL D CA 1
ATOM 4387 C C . VAL D 2 60 ? -23.380 86.754 53.011 1.00 58.67 60 VAL D C 1
ATOM 4388 O O . VAL D 2 60 ? -23.207 87.590 53.891 1.00 59.17 60 VAL D O 1
ATOM 4392 N N . LYS D 2 61 ? -24.477 86.705 52.263 1.00 60.33 61 LYS D N 1
ATOM 4393 C CA . LYS D 2 61 ? -25.567 87.665 52.424 1.00 59.13 61 LYS D CA 1
ATOM 4394 C C . LYS D 2 61 ? -26.283 87.467 53.758 1.00 57.27 61 LYS D C 1
ATOM 4395 O O . LYS D 2 61 ? -26.490 88.426 54.501 1.00 56.78 61 LYS D O 1
ATOM 4397 N N . GLU D 2 62 ? -26.630 86.221 54.066 1.00 55.68 62 GLU D N 1
ATOM 4398 C CA . GLU D 2 62 ? -27.310 85.901 55.319 1.00 55.70 62 GLU D CA 1
ATOM 4399 C C . GLU D 2 62 ? -26.456 86.317 56.522 1.00 55.48 62 GLU D C 1
ATOM 4400 O O . GLU D 2 62 ? -26.920 87.059 57.395 1.00 55.07 62 GLU D O 1
ATOM 4402 N N . LEU D 2 63 ? -25.207 85.849 56.539 1.00 53.91 63 LEU D N 1
ATOM 4403 C CA . LEU D 2 63 ? -24.250 86.147 57.606 1.00 52.03 63 LEU D CA 1
ATOM 4404 C C . LEU D 2 63 ? -24.138 87.643 57.862 1.00 52.31 63 LEU D C 1
ATOM 4405 O O . LEU D 2 63 ? -24.304 88.095 58.996 1.00 52.08 63 LEU D O 1
ATOM 4410 N N . LYS D 2 64 ? -23.911 88.421 56.809 1.00 52.11 64 LYS D N 1
ATOM 4411 C CA . LYS D 2 64 ? -23.789 89.864 56.978 1.00 53.93 64 LYS D CA 1
ATOM 4412 C C . LYS D 2 64 ? -25.066 90.515 57.518 1.00 53.93 64 LYS D C 1
ATOM 4413 O O . LYS D 2 64 ? -25.005 91.549 58.185 1.00 54.81 64 LYS D O 1
ATOM 4419 N N . GLU D 2 65 ? -26.218 89.906 57.240 1.00 52.65 65 GLU D N 1
ATOM 4420 C CA . GLU D 2 65 ? -27.487 90.437 57.721 1.00 51.39 65 GLU D CA 1
ATOM 4421 C C . GLU D 2 65 ? -27.629 90.168 59.217 1.00 50.95 65 GLU D C 1
ATOM 4422 O O . GLU D 2 65 ? -28.106 91.027 59.961 1.00 50.42 65 GLU D O 1
ATOM 4424 N N . LYS D 2 66 ? -27.239 88.963 59.642 1.00 49.91 66 LYS D N 1
ATOM 4425 C CA . LYS D 2 66 ? -27.297 88.569 61.048 1.00 49.56 66 LYS D CA 1
ATOM 4426 C C . LYS D 2 66 ? -26.306 89.423 61.843 1.00 50.82 66 LYS D C 1
ATOM 4427 O O . LYS D 2 66 ? -26.580 89.823 62.978 1.00 49.44 66 LYS D O 1
ATOM 4429 N N . ILE D 2 67 ? -25.178 89.738 61.213 1.00 52.18 67 ILE D N 1
ATOM 4430 C CA . ILE D 2 67 ? -24.146 90.557 61.833 1.00 56.36 67 ILE D CA 1
ATOM 4431 C C . ILE D 2 67 ? -24.606 92.011 61.958 1.00 59.10 67 ILE D C 1
ATOM 4432 O O . ILE D 2 67 ? -24.481 92.615 63.024 1.00 60.51 67 ILE D O 1
ATOM 4437 N N . GLU D 2 68 ? -25.147 92.565 60.874 1.00 60.96 68 GLU D N 1
ATOM 4438 C CA . GLU D 2 68 ? -25.636 93.947 60.873 1.00 61.69 68 GLU D CA 1
ATOM 4439 C C . GLU D 2 68 ? -26.806 94.130 61.849 1.00 61.56 68 GLU D C 1
ATOM 4440 O O . GLU D 2 68 ? -27.010 95.219 62.396 1.00 62.43 68 GLU D O 1
ATOM 4442 N N . LYS D 2 69 ? -27.564 93.058 62.069 1.00 61.73 69 LYS D N 1
ATOM 4443 C CA . LYS D 2 69 ? -28.698 93.089 62.988 1.00 61.64 69 LYS D CA 1
ATOM 4444 C C . LYS D 2 69 ? -28.223 92.743 64.400 1.00 62.24 69 LYS D C 1
ATOM 4445 O O . LYS D 2 69 ? -29.028 92.672 65.339 1.00 62.26 69 LYS D O 1
ATOM 4447 N N . GLY D 2 70 ? -26.914 92.515 64.534 1.00 62.25 70 GLY D N 1
ATOM 4448 C CA . GLY D 2 70 ? -26.325 92.173 65.819 1.00 61.51 70 GLY D CA 1
ATOM 4449 C C . GLY D 2 70 ? -26.867 90.897 66.445 1.00 60.86 70 GLY D C 1
ATOM 4450 O O . GLY D 2 70 ? -27.122 90.858 67.649 1.00 61.67 70 GLY D O 1
ATOM 4451 N N . GLU D 2 71 ? -27.071 89.864 65.631 1.00 59.35 71 GLU D N 1
ATOM 4452 C CA . GLU D 2 71 ? -27.578 88.585 66.122 1.00 58.07 71 GLU D CA 1
ATOM 4453 C C . GLU D 2 71 ? -26.612 87.448 65.793 1.00 54.77 71 GLU D C 1
ATOM 4454 O O . GLU D 2 71 ? -27.005 86.280 65.739 1.00 54.19 71 GLU D O 1
ATOM 4460 N N . TYR D 2 72 ? -25.344 87.799 65.596 1.00 50.42 72 TYR D N 1
ATOM 4461 C CA . TYR D 2 72 ? -24.322 86.814 65.282 1.00 47.56 72 TYR D CA 1
ATOM 4462 C C . TYR D 2 72 ? -23.291 86.719 66.398 1.00 46.83 72 TYR D C 1
ATOM 4463 O O . TYR D 2 72 ? -22.527 87.663 66.647 1.00 46.66 72 TYR D O 1
ATOM 4472 N N . GLU D 2 73 ? -23.268 85.568 67.058 1.00 44.84 73 GLU D N 1
ATOM 4473 C CA . GLU D 2 73 ? -22.344 85.344 68.155 1.00 45.79 73 GLU D CA 1
ATOM 4474 C C . GLU D 2 73 ? -21.020 84.663 67.792 1.00 44.60 73 GLU D C 1
ATOM 4475 O O . GLU D 2 73 ? -20.968 83.742 66.970 1.00 45.07 73 GLU D O 1
ATOM 4481 N N . VAL D 2 74 ? -19.942 85.176 68.372 1.00 43.33 74 VAL D N 1
ATOM 4482 C CA . VAL D 2 74 ? -18.620 84.582 68.191 1.00 44.34 74 VAL D CA 1
ATOM 4483 C C . VAL D 2 74 ? -18.327 83.886 69.516 1.00 44.31 74 VAL D C 1
ATOM 4484 O O . VAL D 2 74 ? -18.326 84.524 70.577 1.00 43.25 74 VAL D O 1
ATOM 4488 N N . SER D 2 75 ? -18.117 82.576 69.464 1.00 43.49 75 SER D N 1
ATOM 4489 C CA . SER D 2 75 ? -17.845 81.841 70.684 1.00 44.05 75 SER D CA 1
ATOM 4490 C C . SER D 2 75 ? -16.748 80.811 70.522 1.00 44.04 75 SER D C 1
ATOM 4491 O O . SER D 2 75 ? -16.568 80.245 69.445 1.00 45.38 75 SER D O 1
ATOM 4494 N N . ASP D 2 76 ? -16.039 80.555 71.617 1.00 45.18 76 ASP D N 1
ATOM 4495 C CA . ASP D 2 76 ? -14.958 79.582 71.644 1.00 46.05 76 ASP D CA 1
ATOM 4496 C C . ASP D 2 76 ? -15.438 78.224 71.139 1.00 45.87 76 ASP D C 1
ATOM 4497 O O . ASP D 2 76 ? -14.713 77.526 70.432 1.00 47.01 76 ASP D O 1
ATOM 4502 N N . GLU D 2 77 ? -16.690 77.896 71.441 1.00 44.22 77 GLU D N 1
ATOM 4503 C CA . GLU D 2 77 ? -17.287 76.637 71.021 1.00 43.07 77 GLU D CA 1
ATOM 4504 C C . GLU D 2 77 ? -17.319 76.515 69.491 1.00 42.06 77 GLU D C 1
ATOM 4505 O O . GLU D 2 77 ? -16.850 75.522 68.929 1.00 41.67 77 GLU D O 1
ATOM 4511 N N . LYS D 2 78 ? -17.829 77.542 68.813 1.00 40.10 78 LYS D N 1
ATOM 4512 C CA . LYS D 2 78 ? -17.901 77.514 67.353 1.00 37.85 78 LYS D CA 1
ATOM 4513 C C . LYS D 2 78 ? -16.529 77.523 66.684 1.00 34.57 78 LYS D C 1
ATOM 4514 O O . LYS D 2 78 ? -16.320 76.838 65.688 1.00 32.56 78 LYS D O 1
ATOM 4520 N N . VAL D 2 79 ? -15.598 78.293 67.237 1.00 33.49 79 VAL D N 1
ATOM 4521 C CA . VAL D 2 79 ? -14.236 78.361 66.713 1.00 33.97 79 VAL D CA 1
ATOM 4522 C C . VAL D 2 79 ? -13.618 76.959 66.766 1.00 34.92 79 VAL D C 1
ATOM 4523 O O . VAL D 2 79 ? -13.048 76.483 65.782 1.00 35.28 79 VAL D O 1
ATOM 4527 N N . VAL D 2 80 ? -13.788 76.289 67.910 1.00 35.40 80 VAL D N 1
ATOM 4528 C CA . VAL D 2 80 ? -13.276 74.935 68.128 1.00 32.76 80 VAL D CA 1
ATOM 4529 C C . VAL D 2 80 ? -13.904 73.947 67.139 1.00 32.23 80 VAL D C 1
ATOM 4530 O O . VAL D 2 80 ? -13.200 73.158 66.522 1.00 32.90 80 VAL D O 1
ATOM 4534 N N . LYS D 2 81 ? -15.215 74.011 66.952 1.00 31.94 81 LYS D N 1
ATOM 4535 C CA . LYS D 2 81 ? -15.869 73.101 66.008 1.00 32.42 81 LYS D CA 1
ATOM 4536 C C . LYS D 2 81 ? -15.340 73.341 64.578 1.00 32.58 81 LYS D C 1
ATOM 4537 O O . LYS D 2 81 ? -15.091 72.394 63.826 1.00 32.32 81 LYS D O 1
ATOM 4539 N N . GLY D 2 82 ? -15.103 74.610 64.242 1.00 32.43 82 GLY D N 1
ATOM 4540 C CA . GLY D 2 82 ? -14.580 74.961 62.936 1.00 30.94 82 GLY D CA 1
ATOM 4541 C C . GLY D 2 82 ? -13.188 74.401 62.703 1.00 33.22 82 GLY D C 1
ATOM 4542 O O . GLY D 2 82 ? -12.942 73.742 61.685 1.00 31.42 82 GLY D O 1
ATOM 4543 N N . LEU D 2 83 ? -12.284 74.639 63.660 1.00 33.51 83 LEU D N 1
ATOM 4544 C CA . LEU D 2 83 ? -10.902 74.162 63.568 1.00 34.96 83 LEU D CA 1
ATOM 4545 C C . LEU D 2 83 ? -10.819 72.645 63.521 1.00 35.64 83 LEU D C 1
ATOM 4546 O O . LEU D 2 83 ? -10.097 72.084 62.701 1.00 35.46 83 LEU D O 1
ATOM 4551 N N . ILE D 2 84 ? -11.572 71.985 64.390 1.00 36.13 84 ILE D N 1
ATOM 4552 C CA . ILE D 2 84 ? -11.574 70.533 64.441 1.00 37.31 84 ILE D CA 1
ATOM 4553 C C . ILE D 2 84 ? -12.176 69.915 63.173 1.00 37.97 84 ILE D C 1
ATOM 4554 O O . ILE D 2 84 ? -11.658 68.925 62.664 1.00 37.17 84 ILE D O 1
ATOM 4559 N N . GLU D 2 85 ? -13.265 70.490 62.665 1.00 38.84 85 GLU D N 1
ATOM 4560 C CA . GLU D 2 85 ? -13.883 69.976 61.446 1.00 38.33 85 GLU D CA 1
ATOM 4561 C C . GLU D 2 85 ? -12.945 70.159 60.260 1.00 38.24 85 GLU D C 1
ATOM 4562 O O . GLU D 2 85 ? -12.911 69.318 59.367 1.00 39.22 85 GLU D O 1
ATOM 4564 N N . PHE D 2 86 ? -12.160 71.234 60.253 1.00 36.63 86 PHE D N 1
ATOM 4565 C CA . PHE D 2 86 ? -11.260 71.457 59.134 1.00 36.86 86 PHE D CA 1
ATOM 4566 C C . PHE D 2 86 ? -10.037 70.546 59.166 1.00 40.13 86 PHE D C 1
ATOM 4567 O O . PHE D 2 86 ? -9.780 69.810 58.213 1.00 40.22 86 PHE D O 1
ATOM 4575 N N . PHE D 2 87 ? -9.317 70.565 60.283 1.00 42.88 87 PHE D N 1
ATOM 4576 C CA . PHE D 2 87 ? -8.095 69.782 60.428 1.00 45.73 87 PHE D CA 1
ATOM 4577 C C . PHE D 2 87 ? -8.205 68.263 60.630 1.00 49.51 87 PHE D C 1
ATOM 4578 O O . PHE D 2 87 ? -7.204 67.554 60.496 1.00 51.18 87 PHE D O 1
ATOM 4586 N N . THR D 2 88 ? -9.399 67.772 60.972 1.00 51.41 88 THR D N 1
ATOM 4587 C CA . THR D 2 88 ? -9.636 66.336 61.161 1.00 52.75 88 THR D CA 1
ATOM 4588 C C . THR D 2 88 ? -10.939 65.914 60.444 1.00 55.24 88 THR D C 1
ATOM 4589 O O . THR D 2 88 ? -12.020 65.840 61.081 1.00 57.70 88 THR D O 1
ATOM 4594 N N . LYS E 1 5 ? 21.956 88.810 49.315 1.00 61.96 2 LYS E N 1
ATOM 4595 C CA . LYS E 1 5 ? 22.751 89.979 48.828 1.00 61.09 2 LYS E CA 1
ATOM 4596 C C . LYS E 1 5 ? 22.576 90.143 47.321 1.00 60.15 2 LYS E C 1
ATOM 4597 O O . LYS E 1 5 ? 21.460 90.029 46.801 1.00 61.16 2 LYS E O 1
ATOM 4599 N N . ASN E 1 6 ? 23.688 90.419 46.636 1.00 56.69 3 ASN E N 1
ATOM 4600 C CA . ASN E 1 6 ? 23.718 90.605 45.189 1.00 52.56 3 ASN E CA 1
ATOM 4601 C C . ASN E 1 6 ? 23.198 89.344 44.483 1.00 50.31 3 ASN E C 1
ATOM 4602 O O . ASN E 1 6 ? 23.703 88.241 44.699 1.00 48.70 3 ASN E O 1
ATOM 4607 N N . PRO E 1 7 ? 22.156 89.493 43.656 1.00 48.16 4 PRO E N 1
ATOM 4608 C CA . PRO E 1 7 ? 21.549 88.378 42.920 1.00 47.56 4 PRO E CA 1
ATOM 4609 C C . PRO E 1 7 ? 22.479 87.506 42.077 1.00 45.97 4 PRO E C 1
ATOM 4610 O O . PRO E 1 7 ? 22.282 86.286 42.006 1.00 48.28 4 PRO E O 1
ATOM 4614 N N . TYR E 1 8 ? 23.502 88.092 41.465 1.00 42.06 5 TYR E N 1
ATOM 4615 C CA . TYR E 1 8 ? 24.405 87.280 40.666 1.00 39.99 5 TYR E CA 1
ATOM 4616 C C . TYR E 1 8 ? 25.169 86.311 41.557 1.00 40.16 5 TYR E C 1
ATOM 4617 O O . TYR E 1 8 ? 25.313 85.141 41.222 1.00 41.91 5 TYR E O 1
ATOM 4626 N N . SER E 1 9 ? 25.658 86.809 42.686 1.00 40.14 6 SER E N 1
ATOM 4627 C CA . SER E 1 9 ? 26.397 85.987 43.634 1.00 39.42 6 SER E CA 1
ATOM 4628 C C . SER E 1 9 ? 25.545 84.856 44.154 1.00 40.06 6 SER E C 1
ATOM 4629 O O . SER E 1 9 ? 26.010 83.722 44.229 1.00 42.69 6 SER E O 1
ATOM 4632 N N . ASN E 1 10 ? 24.311 85.173 44.533 1.00 40.70 7 ASN E N 1
ATOM 4633 C CA . ASN E 1 10 ? 23.408 84.162 45.057 1.00 43.93 7 ASN E CA 1
ATOM 4634 C C . ASN E 1 10 ? 23.125 83.053 44.044 1.00 45.11 7 ASN E C 1
ATOM 4635 O O . ASN E 1 10 ? 23.108 81.883 44.408 1.00 45.54 7 ASN E O 1
ATOM 4640 N N . GLN E 1 11 ? 22.973 83.409 42.769 1.00 46.38 8 GLN E N 1
ATOM 4641 C CA . GLN E 1 11 ? 22.691 82.417 41.729 1.00 47.11 8 GLN E CA 1
ATOM 4642 C C . GLN E 1 11 ? 23.882 81.482 41.529 1.00 46.08 8 GLN E C 1
ATOM 4643 O O . GLN E 1 11 ? 23.720 80.271 41.351 1.00 45.87 8 GLN E O 1
ATOM 4649 N N . ILE E 1 12 ? 25.077 82.059 41.548 1.00 43.67 9 ILE E N 1
ATOM 4650 C CA . ILE E 1 12 ? 26.298 81.298 41.368 1.00 41.90 9 ILE E CA 1
ATOM 4651 C C . ILE E 1 12 ? 26.543 80.376 42.553 1.00 42.12 9 ILE E C 1
ATOM 4652 O O . ILE E 1 12 ? 26.823 79.191 42.365 1.00 41.77 9 ILE E O 1
ATOM 4657 N N . GLU E 1 13 ? 26.444 80.917 43.766 1.00 41.29 10 GLU E N 1
ATOM 4658 C CA . GLU E 1 13 ? 26.667 80.118 44.967 1.00 43.78 10 GLU E CA 1
ATOM 4659 C C . GLU E 1 13 ? 25.620 79.023 45.135 1.00 43.63 10 GLU E C 1
ATOM 4660 O O . GLU E 1 13 ? 25.935 77.926 45.587 1.00 42.64 10 GLU E O 1
ATOM 4666 N N . ARG E 1 14 ? 24.395 79.311 44.705 1.00 43.34 11 ARG E N 1
ATOM 4667 C CA . ARG E 1 14 ? 23.299 78.365 44.779 1.00 44.95 11 ARG E CA 1
ATOM 4668 C C . ARG E 1 14 ? 23.668 77.159 43.924 1.00 45.39 11 ARG E C 1
ATOM 4669 O O . ARG E 1 14 ? 23.590 76.016 44.377 1.00 44.73 11 ARG E O 1
ATOM 4677 N N . GLU E 1 15 ? 24.103 77.426 42.696 1.00 45.83 12 GLU E N 1
ATOM 4678 C CA . GLU E 1 15 ? 24.497 76.364 41.781 1.00 48.12 12 GLU E CA 1
ATOM 4679 C C . GLU E 1 15 ? 25.646 75.494 42.260 1.00 47.30 12 GLU E C 1
ATOM 4680 O O . GLU E 1 15 ? 25.536 74.269 42.244 1.00 48.79 12 GLU E O 1
ATOM 4686 N N . GLU E 1 16 ? 26.742 76.110 42.697 1.00 46.00 13 GLU E N 1
ATOM 4687 C CA . GLU E 1 16 ? 27.877 75.314 43.146 1.00 46.09 13 GLU E CA 1
ATOM 4688 C C . GLU E 1 16 ? 27.624 74.540 44.442 1.00 42.17 13 GLU E C 1
ATOM 4689 O O . GLU E 1 16 ? 28.255 73.521 44.674 1.00 38.97 13 GLU E O 1
ATOM 4695 N N . LEU E 1 17 ? 26.675 74.996 45.256 1.00 40.25 14 LEU E N 1
ATOM 4696 C CA . LEU E 1 17 ? 26.345 74.285 46.482 1.00 40.31 14 LEU E CA 1
ATOM 4697 C C . LEU E 1 17 ? 25.553 73.018 46.118 1.00 40.56 14 LEU E C 1
ATOM 4698 O O . LEU E 1 17 ? 25.816 71.935 46.651 1.00 38.05 14 LEU E O 1
ATOM 4703 N N . ILE E 1 18 ? 24.635 73.146 45.160 1.00 40.44 15 ILE E N 1
ATOM 4704 C CA . ILE E 1 18 ? 23.845 72.008 44.702 1.00 41.68 15 ILE E CA 1
ATOM 4705 C C . ILE E 1 18 ? 24.791 70.977 44.101 1.00 42.87 15 ILE E C 1
ATOM 4706 O O . ILE E 1 18 ? 24.681 69.784 44.369 1.00 43.01 15 ILE E O 1
ATOM 4711 N N . LEU E 1 19 ? 25.727 71.461 43.291 1.00 43.64 16 LEU E N 1
ATOM 4712 C CA . LEU E 1 19 ? 26.724 70.622 42.638 1.00 43.78 16 LEU E CA 1
ATOM 4713 C C . LEU E 1 19 ? 27.594 69.883 43.648 1.00 42.51 16 LEU E C 1
ATOM 4714 O O . LEU E 1 19 ? 27.872 68.687 43.493 1.00 43.24 16 LEU E O 1
ATOM 4719 N N . LYS E 1 20 ? 28.029 70.605 44.676 1.00 41.59 17 LYS E N 1
ATOM 4720 C CA . LYS E 1 20 ? 28.884 70.036 45.711 1.00 42.15 17 LYS E CA 1
ATOM 4721 C C . LYS E 1 20 ? 28.210 68.871 46.442 1.00 42.24 17 LYS E C 1
ATOM 4722 O O . LYS E 1 20 ? 28.882 67.941 46.886 1.00 41.99 17 LYS E O 1
ATOM 4728 N N . TYR E 1 21 ? 26.883 68.912 46.538 1.00 40.46 18 TYR E N 1
ATOM 4729 C CA . TYR E 1 21 ? 26.158 67.869 47.234 1.00 38.98 18 TYR E CA 1
ATOM 4730 C C . TYR E 1 21 ? 25.472 66.795 46.396 1.00 39.05 18 TYR E C 1
ATOM 4731 O O . TYR E 1 21 ? 24.867 65.866 46.939 1.00 37.90 18 TYR E O 1
ATOM 4740 N N . LEU E 1 22 ? 25.607 66.896 45.077 1.00 38.85 19 LEU E N 1
ATOM 4741 C CA . LEU E 1 22 ? 25.052 65.897 44.173 1.00 39.58 19 LEU E CA 1
ATOM 4742 C C . LEU E 1 22 ? 25.581 64.510 44.568 1.00 39.74 19 LEU E C 1
ATOM 4743 O O . LEU E 1 22 ? 24.841 63.528 44.541 1.00 40.39 19 LEU E O 1
ATOM 4748 N N . PRO E 1 23 ? 26.876 64.413 44.944 1.00 39.00 20 PRO E N 1
ATOM 4749 C CA . PRO E 1 23 ? 27.403 63.103 45.334 1.00 38.31 20 PRO E CA 1
ATOM 4750 C C . PRO E 1 23 ? 26.748 62.569 46.603 1.00 37.17 20 PRO E C 1
ATOM 4751 O O . PRO E 1 23 ? 26.524 61.367 46.724 1.00 38.60 20 PRO E O 1
ATOM 4755 N N . LEU E 1 24 ? 26.451 63.464 47.546 1.00 36.02 21 LEU E N 1
ATOM 4756 C CA . LEU E 1 24 ? 25.822 63.075 48.806 1.00 34.19 21 LEU E CA 1
ATOM 4757 C C . LEU E 1 24 ? 24.477 62.417 48.528 1.00 34.80 21 LEU E C 1
ATOM 4758 O O . LEU E 1 24 ? 24.141 61.412 49.152 1.00 34.92 21 LEU E O 1
ATOM 4763 N N . VAL E 1 25 ? 23.727 62.964 47.573 1.00 32.75 22 VAL E N 1
ATOM 4764 C CA . VAL E 1 25 ? 22.439 62.392 47.196 1.00 31.94 22 VAL E CA 1
ATOM 4765 C C . VAL E 1 25 ? 22.655 60.948 46.723 1.00 32.93 22 VAL E C 1
ATOM 4766 O O . VAL E 1 25 ? 21.888 60.045 47.066 1.00 31.47 22 VAL E O 1
ATOM 4770 N N . LYS E 1 26 ? 23.709 60.746 45.937 1.00 32.50 23 LYS E N 1
ATOM 4771 C CA . LYS E 1 26 ? 24.041 59.423 45.413 1.00 34.52 23 LYS E CA 1
ATOM 4772 C C . LYS E 1 26 ? 24.289 58.437 46.555 1.00 31.72 23 LYS E C 1
ATOM 4773 O O . LYS E 1 26 ? 23.699 57.357 46.609 1.00 29.78 23 LYS E O 1
ATOM 4779 N N . ALA E 1 27 ? 25.165 58.836 47.465 1.00 29.33 24 ALA E N 1
ATOM 4780 C CA . ALA E 1 27 ? 25.523 58.005 48.599 1.00 30.10 24 ALA E CA 1
ATOM 4781 C C . ALA E 1 27 ? 24.304 57.614 49.443 1.00 28.75 24 ALA E C 1
ATOM 4782 O O . ALA E 1 27 ? 24.092 56.439 49.741 1.00 30.94 24 ALA E O 1
ATOM 4784 N N . ILE E 1 28 ? 23.480 58.602 49.768 1.00 28.27 25 ILE E N 1
ATOM 4785 C CA . ILE E 1 28 ? 22.284 58.384 50.560 1.00 27.72 25 ILE E CA 1
ATOM 4786 C C . ILE E 1 28 ? 21.319 57.393 49.895 1.00 29.45 25 ILE E C 1
ATOM 4787 O O . ILE E 1 28 ? 20.877 56.433 50.531 1.00 29.71 25 ILE E O 1
ATOM 4792 N N . ALA E 1 29 ? 21.013 57.613 48.616 1.00 30.84 26 ALA E N 1
ATOM 4793 C CA . ALA E 1 29 ? 20.117 56.722 47.871 1.00 30.24 26 ALA E CA 1
ATOM 4794 C C . ALA E 1 29 ? 20.714 55.314 47.809 1.00 30.06 26 ALA E C 1
ATOM 4795 O O . ALA E 1 29 ? 20.003 54.311 47.950 1.00 28.79 26 ALA E O 1
ATOM 4797 N N . THR E 1 30 ? 22.026 55.253 47.610 1.00 30.31 27 THR E N 1
ATOM 4798 C CA . THR E 1 30 ? 22.739 53.989 47.546 1.00 32.56 27 THR E CA 1
ATOM 4799 C C . THR E 1 30 ? 22.581 53.197 48.854 1.00 32.52 27 THR E C 1
ATOM 4800 O O . THR E 1 30 ? 22.276 52.003 48.823 1.00 30.51 27 THR E O 1
ATOM 4804 N N . ASN E 1 31 ? 22.756 53.874 49.990 1.00 31.91 28 ASN E N 1
ATOM 4805 C CA . ASN E 1 31 ? 22.639 53.240 51.290 1.00 32.27 28 ASN E CA 1
ATOM 4806 C C . ASN E 1 31 ? 21.201 52.780 51.557 1.00 31.20 28 ASN E C 1
ATOM 4807 O O . ASN E 1 31 ? 20.980 51.667 52.039 1.00 29.26 28 ASN E O 1
ATOM 4812 N N . ILE E 1 32 ? 20.225 53.613 51.200 1.00 30.83 29 ILE E N 1
ATOM 4813 C CA . ILE E 1 32 ? 18.822 53.254 51.394 1.00 30.49 29 ILE E CA 1
ATOM 4814 C C . ILE E 1 32 ? 18.478 52.050 50.511 1.00 30.38 29 ILE E C 1
ATOM 4815 O O . ILE E 1 32 ? 17.704 51.191 50.913 1.00 33.16 29 ILE E O 1
ATOM 4820 N N . LYS E 1 33 ? 19.095 51.968 49.334 1.00 31.09 30 LYS E N 1
ATOM 4821 C CA . LYS E 1 33 ? 18.852 50.856 48.407 1.00 33.86 30 LYS E CA 1
ATOM 4822 C C . LYS E 1 33 ? 19.211 49.489 48.969 1.00 31.74 30 LYS E C 1
ATOM 4823 O O . LYS E 1 33 ? 18.671 48.479 48.542 1.00 31.27 30 LYS E O 1
ATOM 4829 N N . LYS E 1 34 ? 20.112 49.461 49.938 1.00 30.45 31 LYS E N 1
ATOM 4830 C CA . LYS E 1 34 ? 20.511 48.210 50.573 1.00 32.34 31 LYS E CA 1
ATOM 4831 C C . LYS E 1 34 ? 19.347 47.565 51.350 1.00 30.61 31 LYS E C 1
ATOM 4832 O O . LYS E 1 34 ? 19.363 46.366 51.619 1.00 32.70 31 LYS E O 1
ATOM 4838 N N . HIS E 1 35 ? 18.339 48.365 51.694 1.00 32.32 32 HIS E N 1
ATOM 4839 C CA . HIS E 1 35 ? 17.177 47.887 52.452 1.00 33.04 32 HIS E CA 1
ATOM 4840 C C . HIS E 1 35 ? 15.907 47.794 51.618 1.00 33.26 32 HIS E C 1
ATOM 4841 O O . HIS E 1 35 ? 14.872 47.371 52.117 1.00 34.73 32 HIS E O 1
ATOM 4848 N N . LEU E 1 36 ? 15.979 48.215 50.362 1.00 33.75 33 LEU E N 1
ATOM 4849 C CA . LEU E 1 36 ? 14.822 48.189 49.486 1.00 32.91 33 LEU E CA 1
ATOM 4850 C C . LEU E 1 36 ? 14.758 47.004 48.558 1.00 33.95 33 LEU E C 1
ATOM 4851 O O . LEU E 1 36 ? 15.773 46.373 48.270 1.00 36.50 33 LEU E O 1
ATOM 4856 N N . PRO E 1 37 ? 13.546 46.629 48.135 1.00 33.96 34 PRO E N 1
ATOM 4857 C CA . PRO E 1 37 ? 13.438 45.501 47.214 1.00 35.43 34 PRO E CA 1
ATOM 4858 C C . PRO E 1 37 ? 14.254 45.843 45.972 1.00 39.09 34 PRO E C 1
ATOM 4859 O O . PRO E 1 37 ? 14.466 47.024 45.679 1.00 38.57 34 PRO E O 1
ATOM 4863 N N . GLU E 1 38 ? 14.773 44.830 45.283 1.00 43.26 35 GLU E N 1
ATOM 4864 C CA . GLU E 1 38 ? 15.592 45.072 44.097 1.00 47.27 35 GLU E CA 1
ATOM 4865 C C . GLU E 1 38 ? 14.888 45.875 42.998 1.00 47.39 35 GLU E C 1
ATOM 4866 O O . GLU E 1 38 ? 15.531 46.658 42.300 1.00 47.20 35 GLU E O 1
ATOM 4872 N N . ASP E 1 39 ? 13.568 45.736 42.892 1.00 48.72 36 ASP E N 1
ATOM 4873 C CA . ASP E 1 39 ? 12.818 46.443 41.863 1.00 51.77 36 ASP E CA 1
ATOM 4874 C C . ASP E 1 39 ? 12.579 47.939 42.061 1.00 51.59 36 ASP E C 1
ATOM 4875 O O . ASP E 1 39 ? 11.857 48.563 41.276 1.00 52.79 36 ASP E O 1
ATOM 4880 N N . VAL E 1 40 ? 13.154 48.525 43.105 1.00 48.90 37 VAL E N 1
ATOM 4881 C CA . VAL E 1 40 ? 13.002 49.963 43.291 1.00 47.70 37 VAL E CA 1
ATOM 4882 C C . VAL E 1 40 ? 14.208 50.598 42.626 1.00 46.26 37 VAL E C 1
ATOM 4883 O O . VAL E 1 40 ? 15.348 50.357 43.024 1.00 48.29 37 VAL E O 1
ATOM 4887 N N . ASP E 1 41 ? 13.956 51.366 41.575 1.00 44.86 38 ASP E N 1
ATOM 4888 C CA . ASP E 1 41 ? 15.019 52.018 40.826 1.00 42.83 38 ASP E CA 1
ATOM 4889 C C . ASP E 1 41 ? 15.663 53.168 41.598 1.00 41.17 38 ASP E C 1
ATOM 4890 O O . ASP E 1 41 ? 14.980 54.086 42.046 1.00 38.61 38 ASP E O 1
ATOM 4895 N N . ILE E 1 42 ? 16.989 53.124 41.695 1.00 41.51 39 ILE E N 1
ATOM 4896 C CA . ILE E 1 42 ? 17.763 54.129 42.406 1.00 41.29 39 ILE E CA 1
ATOM 4897 C C . ILE E 1 42 ? 17.679 55.524 41.774 1.00 43.75 39 ILE E C 1
ATOM 4898 O O . ILE E 1 42 ? 17.895 56.531 42.456 1.00 43.32 39 ILE E O 1
ATOM 4903 N N . ARG E 1 43 ? 17.367 55.586 40.480 1.00 45.34 40 ARG E N 1
ATOM 4904 C CA . ARG E 1 43 ? 17.244 56.873 39.790 1.00 46.59 40 ARG E CA 1
ATOM 4905 C C . ARG E 1 43 ? 15.997 57.621 40.276 1.00 45.06 40 ARG E C 1
ATOM 4906 O O . ARG E 1 43 ? 15.972 58.848 40.296 1.00 45.98 40 ARG E O 1
ATOM 4914 N N . ASP E 1 44 ? 14.975 56.880 40.694 1.00 43.94 41 ASP E N 1
ATOM 4915 C CA . ASP E 1 44 ? 13.773 57.510 41.214 1.00 43.88 41 ASP E CA 1
ATOM 4916 C C . ASP E 1 44 ? 14.117 58.116 42.572 1.00 42.78 41 ASP E C 1
ATOM 4917 O O . ASP E 1 44 ? 13.646 59.210 42.919 1.00 40.58 41 ASP E O 1
ATOM 4922 N N . LEU E 1 45 ? 14.951 57.398 43.326 1.00 38.15 42 LEU E N 1
ATOM 4923 C CA . LEU E 1 45 ? 15.398 57.846 44.638 1.00 36.13 42 LEU E CA 1
ATOM 4924 C C . LEU E 1 45 ? 16.274 59.094 44.505 1.00 34.72 42 LEU E C 1
ATOM 4925 O O . LEU E 1 45 ? 16.078 60.092 45.201 1.00 33.89 42 LEU E O 1
ATOM 4930 N N . ILE E 1 46 ? 17.244 59.022 43.603 1.00 34.28 43 ILE E N 1
ATOM 4931 C CA . ILE E 1 46 ? 18.146 60.128 43.360 1.00 33.71 43 ILE E CA 1
ATOM 4932 C C . ILE E 1 46 ? 17.364 61.352 42.878 1.00 35.86 43 ILE E C 1
ATOM 4933 O O . ILE E 1 46 ? 17.665 62.479 43.281 1.00 34.57 43 ILE E O 1
ATOM 4938 N N . SER E 1 47 ? 16.290 61.122 42.125 1.00 36.21 44 SER E N 1
ATOM 4939 C CA . SER E 1 47 ? 15.505 62.235 41.597 1.00 37.85 44 SER E CA 1
ATOM 4940 C C . SER E 1 47 ? 14.801 63.036 42.659 1.00 37.57 44 SER E C 1
ATOM 4941 O O . SER E 1 47 ? 14.821 64.269 42.627 1.00 38.00 44 SER E O 1
ATOM 4944 N N . TYR E 1 48 ? 14.151 62.341 43.583 1.00 36.58 45 TYR E N 1
ATOM 4945 C CA . TYR E 1 48 ? 13.463 63.024 44.658 1.00 36.72 45 TYR E CA 1
ATOM 4946 C C . TYR E 1 48 ? 14.493 63.613 45.607 1.00 36.09 45 TYR E C 1
ATOM 4947 O O . TYR E 1 48 ? 14.308 64.709 46.124 1.00 36.08 45 TYR E O 1
ATOM 4956 N N . GLY E 1 49 ? 15.627 62.921 45.738 1.00 36.07 46 GLY E N 1
ATOM 4957 C CA . GLY E 1 49 ? 16.707 63.379 46.590 1.00 34.88 46 GLY E CA 1
ATOM 4958 C C . GLY E 1 49 ? 17.292 64.685 46.078 1.00 35.60 46 GLY E C 1
ATOM 4959 O O . GLY E 1 49 ? 17.581 65.594 46.871 1.00 37.61 46 GLY E O 1
ATOM 4960 N N . VAL E 1 50 ? 17.460 64.800 44.760 1.00 34.22 47 VAL E N 1
ATOM 4961 C CA . VAL E 1 50 ? 18.009 66.024 44.187 1.00 33.68 47 VAL E CA 1
ATOM 4962 C C . VAL E 1 50 ? 17.053 67.171 44.475 1.00 34.60 47 VAL E C 1
ATOM 4963 O O . VAL E 1 50 ? 17.488 68.254 44.891 1.00 34.67 47 VAL E O 1
ATOM 4967 N N . ILE E 1 51 ? 15.753 66.891 44.345 1.00 34.04 48 ILE E N 1
ATOM 4968 C CA . ILE E 1 51 ? 14.708 67.879 44.603 1.00 34.00 48 ILE E CA 1
ATOM 4969 C C . ILE E 1 51 ? 14.820 68.391 46.027 1.00 32.84 48 ILE E C 1
ATOM 4970 O O . ILE E 1 51 ? 14.789 69.598 46.251 1.00 31.20 48 ILE E O 1
ATOM 4975 N N . GLY E 1 52 ? 14.944 67.472 46.984 1.00 31.07 49 GLY E N 1
ATOM 4976 C CA . GLY E 1 52 ? 15.086 67.868 48.375 1.00 31.77 49 GLY E CA 1
ATOM 4977 C C . GLY E 1 52 ? 16.324 68.730 48.599 1.00 30.25 49 GLY E C 1
ATOM 4978 O O . GLY E 1 52 ? 16.271 69.707 49.341 1.00 28.86 49 GLY E O 1
ATOM 4979 N N . LEU E 1 53 ? 17.424 68.389 47.924 1.00 29.25 50 LEU E N 1
ATOM 4980 C CA . LEU E 1 53 ? 18.668 69.136 48.043 1.00 29.50 50 LEU E CA 1
ATOM 4981 C C . LEU E 1 53 ? 18.512 70.586 47.595 1.00 30.60 50 LEU E C 1
ATOM 4982 O O . LEU E 1 53 ? 19.014 71.486 48.255 1.00 30.69 50 LEU E O 1
ATOM 4987 N N . ILE E 1 54 ? 17.833 70.799 46.469 1.00 33.15 51 ILE E N 1
ATOM 4988 C CA . ILE E 1 54 ? 17.609 72.139 45.919 1.00 33.70 51 ILE E CA 1
ATOM 4989 C C . ILE E 1 54 ? 16.727 72.951 46.841 1.00 34.59 51 ILE E C 1
ATOM 4990 O O . ILE E 1 54 ? 17.004 74.118 47.087 1.00 34.21 51 ILE E O 1
ATOM 4995 N N . LYS E 1 55 ? 15.671 72.331 47.358 1.00 36.25 52 LYS E N 1
ATOM 4996 C CA . LYS E 1 55 ? 14.777 73.016 48.280 1.00 38.54 52 LYS E CA 1
ATOM 4997 C C . LYS E 1 55 ? 15.567 73.405 49.516 1.00 39.13 52 LYS E C 1
ATOM 4998 O O . LYS E 1 55 ? 15.453 74.523 49.998 1.00 39.49 52 LYS E O 1
ATOM 5004 N N . ALA E 1 56 ? 16.395 72.481 49.998 1.00 38.23 53 ALA E N 1
ATOM 5005 C CA . ALA E 1 56 ? 17.219 72.718 51.174 1.00 38.94 53 ALA E CA 1
ATOM 5006 C C . ALA E 1 56 ? 18.132 73.913 50.959 1.00 38.08 53 ALA E C 1
ATOM 5007 O O . ALA E 1 56 ? 18.210 74.802 51.803 1.00 36.41 53 ALA E O 1
ATOM 5009 N N . VAL E 1 57 ? 18.805 73.935 49.815 1.00 38.00 54 VAL E N 1
ATOM 5010 C CA . VAL E 1 57 ? 19.717 75.019 49.492 1.00 39.03 54 VAL E CA 1
ATOM 5011 C C . VAL E 1 57 ? 18.989 76.367 49.476 1.00 41.36 54 VAL E C 1
ATOM 5012 O O . VAL E 1 57 ? 19.448 77.332 50.084 1.00 40.08 54 VAL E O 1
ATOM 5016 N N . ASP E 1 58 ? 17.818 76.406 48.849 1.00 43.71 55 ASP E N 1
ATOM 5017 C CA . ASP E 1 58 ? 17.037 77.634 48.784 1.00 46.33 55 ASP E CA 1
ATOM 5018 C C . ASP E 1 58 ? 16.410 78.042 50.118 1.00 49.30 55 ASP E C 1
ATOM 5019 O O . ASP E 1 58 ? 15.835 79.121 50.235 1.00 52.08 55 ASP E O 1
ATOM 5024 N N . ASN E 1 59 ? 16.529 77.189 51.128 1.00 50.49 56 ASN E N 1
ATOM 5025 C CA . ASN E 1 59 ? 15.984 77.503 52.439 1.00 52.09 56 ASN E CA 1
ATOM 5026 C C . ASN E 1 59 ? 17.100 78.001 53.350 1.00 53.33 56 ASN E C 1
ATOM 5027 O O . ASN E 1 59 ? 16.838 78.597 54.392 1.00 54.31 56 ASN E O 1
ATOM 5032 N N . LEU E 1 60 ? 18.346 77.770 52.939 1.00 54.40 57 LEU E N 1
ATOM 5033 C CA . LEU E 1 60 ? 19.507 78.196 53.705 1.00 56.16 57 LEU E CA 1
ATOM 5034 C C . LEU E 1 60 ? 19.752 79.684 53.541 1.00 59.92 57 LEU E C 1
ATOM 5035 O O . LEU E 1 60 ? 19.620 80.230 52.439 1.00 60.37 57 LEU E O 1
ATOM 5040 N N . SER E 1 61 ? 20.134 80.327 54.640 1.00 63.13 58 SER E N 1
ATOM 5041 C CA . SER E 1 61 ? 20.428 81.752 54.647 1.00 67.46 58 SER E CA 1
ATOM 5042 C C . SER E 1 61 ? 21.399 82.098 55.770 1.00 70.44 58 SER E C 1
ATOM 5043 O O . SER E 1 61 ? 20.994 82.234 56.934 1.00 71.36 58 SER E O 1
ATOM 5045 N N . THR E 1 62 ? 22.677 82.231 55.413 1.00 72.29 59 THR E N 1
ATOM 5046 C CA . THR E 1 62 ? 23.736 82.584 56.365 1.00 74.79 59 THR E CA 1
ATOM 5047 C C . THR E 1 62 ? 23.755 81.700 57.617 1.00 75.28 59 THR E C 1
ATOM 5048 O O . THR E 1 62 ? 23.343 82.120 58.705 1.00 76.72 59 THR E O 1
ATOM 5050 N N . GLU E 1 63 ? 24.231 80.471 57.447 1.00 75.2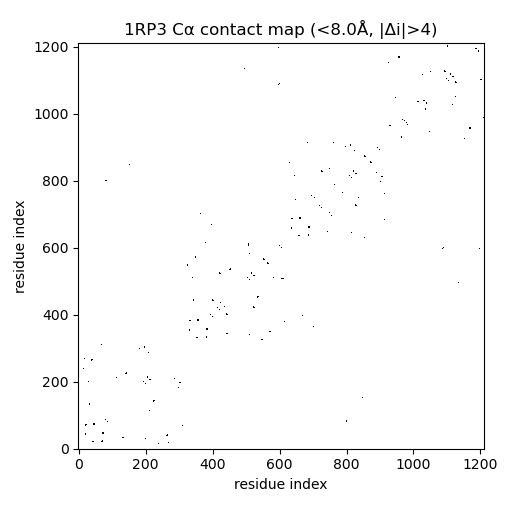3 60 GLU E N 1
ATOM 5051 C CA . GLU E 1 63 ? 24.311 79.506 58.537 1.00 74.58 60 GLU E CA 1
ATOM 5052 C C . GLU E 1 63 ? 25.636 78.751 58.420 1.00 73.58 60 GLU E C 1
ATOM 5053 O O . GLU E 1 63 ? 26.161 78.573 57.316 1.00 73.28 60 GLU E O 1
ATOM 5059 N N . ASN E 1 64 ? 26.186 78.337 59.561 1.00 72.58 61 ASN E N 1
ATOM 5060 C CA . ASN E 1 64 ? 27.457 77.604 59.608 1.00 70.62 61 ASN E CA 1
ATOM 5061 C C . ASN E 1 64 ? 27.492 76.465 58.588 1.00 69.10 61 ASN E C 1
ATOM 5062 O O . ASN E 1 64 ? 26.495 75.771 58.392 1.00 70.00 61 ASN E O 1
ATOM 5064 N N . PRO E 1 65 ? 28.642 76.264 57.921 1.00 67.46 62 PRO E N 1
ATOM 5065 C CA . PRO E 1 65 ? 28.821 75.212 56.911 1.00 65.49 62 PRO E CA 1
ATOM 5066 C C . PRO E 1 65 ? 28.605 73.794 57.438 1.00 63.91 62 PRO E C 1
ATOM 5067 O O . PRO E 1 65 ? 28.377 72.866 56.660 1.00 62.88 62 PRO E O 1
ATOM 5071 N N . LYS E 1 66 ? 28.702 73.625 58.755 1.00 61.16 63 LYS E N 1
ATOM 5072 C CA . LYS E 1 66 ? 28.493 72.317 59.367 1.00 58.40 63 LYS E CA 1
ATOM 5073 C C . LYS E 1 66 ? 26.999 72.080 59.554 1.00 56.45 63 LYS E C 1
ATOM 5074 O O . LYS E 1 66 ? 26.508 70.978 59.300 1.00 56.16 63 LYS E O 1
ATOM 5076 N N . ARG E 1 67 ? 26.292 73.122 59.996 1.00 53.70 64 ARG E N 1
ATOM 5077 C CA . ARG E 1 67 ? 24.852 73.061 60.217 1.00 52.35 64 ARG E CA 1
ATOM 5078 C C . ARG E 1 67 ? 24.115 72.965 58.882 1.00 52.20 64 ARG E C 1
ATOM 5079 O O . ARG E 1 67 ? 23.098 72.277 58.778 1.00 52.22 64 ARG E O 1
ATOM 5081 N N . ALA E 1 68 ? 24.651 73.643 57.869 1.00 51.12 65 ALA E N 1
ATOM 5082 C CA . ALA E 1 68 ? 24.083 73.654 56.527 1.00 50.05 65 ALA E CA 1
ATOM 5083 C C . ALA E 1 68 ? 24.146 72.262 55.941 1.00 49.80 65 ALA E C 1
ATOM 5084 O O . ALA E 1 68 ? 23.171 71.773 55.373 1.00 49.81 65 ALA E O 1
ATOM 5086 N N . GLU E 1 69 ? 25.300 71.622 56.085 1.00 48.33 66 GLU E N 1
ATOM 5087 C CA . GLU E 1 69 ? 25.490 70.275 55.578 1.00 47.34 66 GLU E CA 1
ATOM 5088 C C . GLU E 1 69 ? 24.553 69.307 56.295 1.00 45.91 66 GLU E C 1
ATOM 5089 O O . GLU E 1 69 ? 23.931 68.449 55.666 1.00 45.26 66 GLU E O 1
ATOM 5095 N N . ALA E 1 70 ? 24.427 69.476 57.608 1.00 43.45 67 ALA E N 1
ATOM 5096 C CA . ALA E 1 70 ? 23.569 68.615 58.406 1.00 41.25 67 ALA E CA 1
ATOM 5097 C C . ALA E 1 70 ? 22.137 68.757 57.924 1.00 40.50 67 ALA E C 1
ATOM 5098 O O . ALA E 1 70 ? 21.451 67.755 57.705 1.00 41.62 67 ALA E O 1
ATOM 5100 N N . TYR E 1 71 ? 21.720 70.005 57.709 1.00 38.22 68 TYR E N 1
ATOM 5101 C CA . TYR E 1 71 ? 20.378 70.325 57.236 1.00 37.06 68 TYR E CA 1
ATOM 5102 C C . TYR E 1 71 ? 20.128 69.770 55.837 1.00 36.78 68 TYR E C 1
ATOM 5103 O O . TYR E 1 71 ? 19.051 69.243 55.553 1.00 37.42 68 TYR E O 1
ATOM 5112 N N . ILE E 1 72 ? 21.125 69.901 54.965 1.00 35.20 69 ILE E N 1
ATOM 5113 C CA . ILE E 1 72 ? 21.026 69.398 53.596 1.00 33.90 69 ILE E CA 1
ATOM 5114 C C . ILE E 1 72 ? 20.840 67.882 53.606 1.00 33.03 69 ILE E C 1
ATOM 5115 O O . ILE E 1 72 ? 19.999 67.362 52.882 1.00 31.89 69 ILE E O 1
ATOM 5120 N N . LYS E 1 73 ? 21.595 67.176 54.447 1.00 34.35 70 LYS E N 1
ATOM 5121 C CA . LYS E 1 73 ? 21.466 65.713 54.530 1.00 34.82 70 LYS E CA 1
ATOM 5122 C C . LYS E 1 73 ? 20.058 65.339 55.010 1.00 33.77 70 LYS E C 1
ATOM 5123 O O . LYS E 1 73 ? 19.493 64.336 54.577 1.00 32.46 70 LYS E O 1
ATOM 5129 N N . LEU E 1 74 ? 19.498 66.147 55.905 1.00 32.64 71 LEU E N 1
ATOM 5130 C CA . LEU E 1 74 ? 18.159 65.895 56.405 1.00 34.71 71 LEU E CA 1
ATOM 5131 C C . LEU E 1 74 ? 17.112 66.004 55.299 1.00 32.60 71 LEU E C 1
ATOM 5132 O O . LEU E 1 74 ? 16.252 65.140 55.158 1.00 32.62 71 LEU E O 1
ATOM 5137 N N . ARG E 1 75 ? 17.161 67.096 54.552 1.00 29.43 72 ARG E N 1
ATOM 5138 C CA . ARG E 1 75 ? 16.210 67.307 53.490 1.00 28.91 72 ARG E CA 1
ATOM 5139 C C . ARG E 1 75 ? 16.291 66.250 52.399 1.00 29.79 72 ARG E C 1
ATOM 5140 O O . ARG E 1 75 ? 15.267 65.807 51.915 1.00 33.17 72 ARG E O 1
ATOM 5148 N N . ILE E 1 76 ? 17.491 65.806 52.039 1.00 30.08 73 ILE E N 1
ATOM 5149 C CA . ILE E 1 76 ? 17.631 64.788 51.010 1.00 27.93 73 ILE E CA 1
ATOM 5150 C C . ILE E 1 76 ? 16.952 63.519 51.499 1.00 30.02 73 ILE E C 1
ATOM 5151 O O . ILE E 1 76 ? 16.094 62.982 50.816 1.00 30.67 73 ILE E O 1
ATOM 5156 N N . LYS E 1 77 ? 17.303 63.070 52.702 1.00 30.72 74 LYS E N 1
ATOM 5157 C CA . LYS E 1 77 ? 16.700 61.868 53.278 1.00 31.57 74 LYS E CA 1
ATOM 5158 C C . LYS E 1 77 ? 15.196 62.036 53.432 1.00 29.30 74 LYS E C 1
ATOM 5159 O O . LYS E 1 77 ? 14.432 61.143 53.070 1.00 28.65 74 LYS E O 1
ATOM 5165 N N . GLY E 1 78 ? 14.784 63.187 53.970 1.00 28.82 75 GLY E N 1
ATOM 5166 C CA . GLY E 1 78 ? 13.371 63.483 54.149 1.00 27.79 75 GLY E CA 1
ATOM 5167 C C . GLY E 1 78 ? 12.617 63.320 52.831 1.00 26.62 75 GLY E C 1
ATOM 5168 O O . GLY E 1 78 ? 11.638 62.559 52.742 1.00 24.56 75 GLY E O 1
ATOM 5169 N N . ALA E 1 79 ? 13.142 63.968 51.793 1.00 23.87 76 ALA E N 1
ATOM 5170 C CA . ALA E 1 79 ? 12.583 63.935 50.449 1.00 24.83 76 ALA E CA 1
ATOM 5171 C C . ALA E 1 79 ? 12.497 62.508 49.918 1.00 26.73 76 ALA E C 1
ATOM 5172 O O . ALA E 1 79 ? 11.480 62.114 49.342 1.00 28.15 76 ALA E O 1
ATOM 5174 N N . ILE E 1 80 ? 13.564 61.737 50.116 1.00 27.08 77 ILE E N 1
ATOM 5175 C CA . ILE E 1 80 ? 13.587 60.353 49.670 1.00 27.37 77 ILE E CA 1
ATOM 5176 C C . ILE E 1 80 ? 12.569 59.511 50.432 1.00 29.74 77 ILE E C 1
ATOM 5177 O O . ILE E 1 80 ? 11.844 58.718 49.834 1.00 29.28 77 ILE E O 1
ATOM 5182 N N . TYR E 1 81 ? 12.496 59.694 51.745 1.00 30.09 78 TYR E N 1
ATOM 5183 C CA . TYR E 1 81 ? 11.555 58.930 52.534 1.00 31.73 78 TYR E CA 1
ATOM 5184 C C . TYR E 1 81 ? 10.127 59.329 52.218 1.00 33.56 78 TYR E C 1
ATOM 5185 O O . TYR E 1 81 ? 9.248 58.473 52.204 1.00 33.92 78 TYR E O 1
ATOM 5194 N N . ASP E 1 82 ? 9.901 60.605 51.894 1.00 33.63 79 ASP E N 1
ATOM 5195 C CA . ASP E 1 82 ? 8.550 61.072 51.540 1.00 33.78 79 ASP E CA 1
ATOM 5196 C C . ASP E 1 82 ? 8.080 60.318 50.301 1.00 33.52 79 ASP E C 1
ATOM 5197 O O . ASP E 1 82 ? 6.932 59.876 50.223 1.00 35.64 79 ASP E O 1
ATOM 5202 N N . TYR E 1 83 ? 8.973 60.163 49.332 1.00 33.15 80 TYR E N 1
ATOM 5203 C CA . TYR E 1 83 ? 8.625 59.445 48.117 1.00 35.39 80 TYR E CA 1
ATOM 5204 C C . TYR E 1 83 ? 8.348 57.960 48.395 1.00 36.56 80 TYR E C 1
ATOM 5205 O O . TYR E 1 83 ? 7.334 57.415 47.940 1.00 36.27 80 TYR E O 1
ATOM 5214 N N . LEU E 1 84 ? 9.251 57.305 49.126 1.00 35.64 81 LEU E N 1
ATOM 5215 C CA . LEU E 1 84 ? 9.086 55.889 49.450 1.00 34.51 81 LEU E CA 1
ATOM 5216 C C . LEU E 1 84 ? 7.822 55.632 50.260 1.00 36.12 81 LEU E C 1
ATOM 5217 O O . LEU E 1 84 ? 7.152 54.623 50.063 1.00 35.65 81 LEU E O 1
ATOM 5222 N N . ARG E 1 85 ? 7.510 56.554 51.166 1.00 37.03 82 ARG E N 1
ATOM 5223 C CA . ARG E 1 85 ? 6.328 56.459 52.014 1.00 40.26 82 ARG E CA 1
ATOM 5224 C C . ARG E 1 85 ? 5.026 56.652 51.221 1.00 43.43 82 ARG E C 1
ATOM 5225 O O . ARG E 1 85 ? 3.931 56.413 51.736 1.00 44.39 82 ARG E O 1
ATOM 5233 N N . SER E 1 86 ? 5.150 57.071 49.964 1.00 44.73 83 SER E N 1
ATOM 5234 C CA . SER E 1 86 ? 3.984 57.256 49.116 1.00 44.98 83 SER E CA 1
ATOM 5235 C C . SER E 1 86 ? 3.670 55.968 48.353 1.00 46.82 83 SER E C 1
ATOM 5236 O O . SER E 1 86 ? 2.675 55.894 47.645 1.00 48.98 83 SER E O 1
ATOM 5239 N N . LEU E 1 87 ? 4.533 54.967 48.461 1.00 47.06 84 LEU E N 1
ATOM 5240 C CA . LEU E 1 87 ? 4.301 53.691 47.792 1.00 47.07 84 LEU E CA 1
ATOM 5241 C C . LEU E 1 87 ? 3.407 52.766 48.654 1.00 48.96 84 LEU E C 1
ATOM 5242 O O . LEU E 1 87 ? 2.717 53.236 49.567 1.00 48.01 84 LEU E O 1
ATOM 5247 N N . ASP E 1 88 ? 3.423 51.462 48.393 1.00 50.42 85 ASP E N 1
ATOM 5248 C CA . ASP E 1 88 ? 2.559 50.549 49.148 1.00 53.04 85 ASP E CA 1
ATOM 5249 C C . ASP E 1 88 ? 3.216 49.716 50.245 1.00 53.61 85 ASP E C 1
ATOM 5250 O O . ASP E 1 88 ? 2.709 48.648 50.594 1.00 54.90 85 ASP E O 1
ATOM 5255 N N . PHE E 1 89 ? 4.310 50.207 50.813 1.00 51.91 86 PHE E N 1
ATOM 5256 C CA . PHE E 1 89 ? 5.002 49.461 51.848 1.00 50.61 86 PHE E CA 1
ATOM 5257 C C . PHE E 1 89 ? 4.148 49.108 53.056 1.00 51.22 86 PHE E C 1
ATOM 5258 O O . PHE E 1 89 ? 4.119 47.948 53.465 1.00 52.58 86 PHE E O 1
ATOM 5266 N N . GLY E 1 90 ? 3.415 50.074 53.597 1.00 50.06 87 GLY E N 1
ATOM 5267 C CA . GLY E 1 90 ? 2.602 49.778 54.767 1.00 49.88 87 GLY E CA 1
ATOM 5268 C C . GLY E 1 90 ? 1.197 49.237 54.527 1.00 50.00 87 GLY E C 1
ATOM 5269 O O . GLY E 1 90 ? 0.415 49.127 55.480 1.00 48.91 87 GLY E O 1
ATOM 5270 N N . SER E 1 91 ? 0.885 48.854 53.289 1.00 48.89 88 SER E N 1
ATOM 5271 C CA . SER E 1 91 ? -0.451 48.358 52.949 1.00 49.64 88 SER E CA 1
ATOM 5272 C C . SER E 1 91 ? -0.897 47.145 53.750 1.00 50.90 88 SER E C 1
ATOM 5273 O O . SER E 1 91 ? -0.084 46.454 54.372 1.00 50.98 88 SER E O 1
ATOM 5276 N N . ARG E 1 92 ? -2.204 46.894 53.727 1.00 51.90 89 ARG E N 1
ATOM 5277 C CA . ARG E 1 92 ? -2.771 45.756 54.428 1.00 51.87 89 ARG E CA 1
ATOM 5278 C C . ARG E 1 92 ? -2.342 44.466 53.726 1.00 49.93 89 ARG E C 1
ATOM 5279 O O . ARG E 1 92 ? -2.148 43.445 54.375 1.00 48.13 89 ARG E O 1
ATOM 5287 N N . GLN E 1 93 ? -2.137 44.528 52.412 1.00 48.21 90 GLN E N 1
ATOM 5288 C CA . GLN E 1 93 ? -1.707 43.346 51.663 1.00 47.96 90 GLN E CA 1
ATOM 5289 C C . GLN E 1 93 ? -0.324 42.867 52.140 1.00 47.98 90 GLN E C 1
ATOM 5290 O O . GLN E 1 93 ? -0.068 41.663 52.228 1.00 46.94 90 GLN E O 1
ATOM 5292 N N . VAL E 1 94 ? 0.560 43.816 52.450 1.00 47.84 91 VAL E N 1
ATOM 5293 C CA . VAL E 1 94 ? 1.899 43.494 52.940 1.00 46.75 91 VAL E CA 1
ATOM 5294 C C . VAL E 1 94 ? 1.817 42.910 54.351 1.00 46.71 91 VAL E C 1
ATOM 5295 O O . VAL E 1 94 ? 2.528 41.955 54.664 1.00 46.67 91 VAL E O 1
ATOM 5299 N N . ARG E 1 95 ? 0.955 43.470 55.197 1.00 46.53 92 ARG E N 1
ATOM 5300 C CA . ARG E 1 95 ? 0.809 42.953 56.559 1.00 49.09 92 ARG E CA 1
ATOM 5301 C C . ARG E 1 95 ? 0.251 41.524 56.536 1.00 48.86 92 ARG E C 1
ATOM 5302 O O . ARG E 1 95 ? 0.511 40.734 57.446 1.00 47.26 92 ARG E O 1
ATOM 5310 N N . GLU E 1 96 ? -0.512 41.204 55.494 1.00 48.32 93 GLU E N 1
ATOM 5311 C CA . GLU E 1 96 ? -1.085 39.872 55.340 1.00 49.98 93 GLU E CA 1
ATOM 5312 C C . GLU E 1 96 ? 0.010 38.911 54.887 1.00 49.82 93 GLU E C 1
ATOM 5313 O O . GLU E 1 96 ? 0.110 37.791 55.394 1.00 48.25 93 GLU E O 1
ATOM 5319 N N . LYS E 1 97 ? 0.821 39.352 53.926 1.00 48.35 94 LYS E N 1
ATOM 5320 C CA . LYS E 1 97 ? 1.929 38.543 53.434 1.00 47.85 94 LYS E CA 1
ATOM 5321 C C . LYS E 1 97 ? 2.912 38.265 54.572 1.00 46.89 94 LYS E C 1
ATOM 5322 O O . LYS E 1 97 ? 3.476 37.175 54.667 1.00 46.19 94 LYS E O 1
ATOM 5328 N N . GLU E 1 98 ? 3.092 39.239 55.458 1.00 45.42 95 GLU E N 1
ATOM 5329 C CA . GLU E 1 98 ? 3.993 39.035 56.578 1.00 44.34 95 GLU E CA 1
ATOM 5330 C C . GLU E 1 98 ? 3.451 37.926 57.477 1.00 42.08 95 GLU E C 1
ATOM 5331 O O . GLU E 1 98 ? 4.159 36.971 57.753 1.00 42.58 95 GLU E O 1
ATOM 5337 N N . ARG E 1 99 ? 2.181 38.024 57.869 1.00 40.52 96 ARG E N 1
ATOM 5338 C CA . ARG E 1 99 ? 1.563 37.032 58.752 1.00 43.44 96 ARG E CA 1
ATOM 5339 C C . ARG E 1 99 ? 1.635 35.606 58.189 1.00 43.27 96 ARG E C 1
ATOM 5340 O O . ARG E 1 99 ? 1.916 34.655 58.920 1.00 44.42 96 ARG E O 1
ATOM 5342 N N . ARG E 1 100 ? 1.391 35.470 56.890 1.00 42.06 97 ARG E N 1
ATOM 5343 C CA . ARG E 1 100 ? 1.447 34.174 56.230 1.00 42.75 97 ARG E CA 1
ATOM 5344 C C . ARG E 1 100 ? 2.864 33.580 56.246 1.00 42.62 97 ARG E C 1
ATOM 5345 O O . ARG E 1 100 ? 3.030 32.369 56.401 1.00 42.97 97 ARG E O 1
ATOM 5347 N N . ILE E 1 101 ? 3.879 34.424 56.056 1.00 42.56 98 ILE E N 1
ATOM 5348 C CA . ILE E 1 101 ? 5.259 33.946 56.055 1.00 40.00 98 ILE E CA 1
ATOM 5349 C C . ILE E 1 101 ? 5.618 33.468 57.454 1.00 39.91 98 ILE E C 1
ATOM 5350 O O . ILE E 1 101 ? 6.240 32.427 57.616 1.00 39.85 98 ILE E O 1
ATOM 5355 N N . LYS E 1 102 ? 5.169 34.198 58.466 1.00 41.75 99 LYS E N 1
ATOM 5356 C CA . LYS E 1 102 ? 5.441 33.814 59.843 1.00 44.92 99 LYS E CA 1
ATOM 5357 C C . LYS E 1 102 ? 4.863 32.432 60.146 1.00 45.72 99 LYS E C 1
ATOM 5358 O O . LYS E 1 102 ? 5.558 31.557 60.673 1.00 45.44 99 LYS E O 1
ATOM 5364 N N . GLU E 1 103 ? 3.593 32.246 59.791 1.00 46.28 100 GLU E N 1
ATOM 5365 C CA . GLU E 1 103 ? 2.890 30.988 60.017 1.00 46.89 100 GLU E CA 1
ATOM 5366 C C . GLU E 1 103 ? 3.614 29.843 59.323 1.00 46.23 100 GLU E C 1
ATOM 5367 O O . GLU E 1 103 ? 3.884 28.811 59.939 1.00 46.40 100 GLU E O 1
ATOM 5369 N N . VAL E 1 104 ? 3.947 30.043 58.051 1.00 44.34 101 VAL E N 1
ATOM 5370 C CA . VAL E 1 104 ? 4.670 29.041 57.279 1.00 44.49 101 VAL E CA 1
ATOM 5371 C C . VAL E 1 104 ? 6.017 28.713 57.917 1.00 44.65 101 VAL E C 1
ATOM 5372 O O . VAL E 1 104 ? 6.366 27.541 58.051 1.00 44.63 101 VAL E O 1
ATOM 5376 N N . VAL E 1 105 ? 6.739 29.740 58.361 1.00 43.51 102 VAL E N 1
ATOM 5377 C CA . VAL E 1 105 ? 8.044 29.536 58.984 1.00 42.52 102 VAL E CA 1
ATOM 5378 C C . VAL E 1 105 ? 7.927 28.771 60.298 1.00 43.21 102 VAL E C 1
ATOM 5379 O O . VAL E 1 105 ? 8.751 27.898 60.570 1.00 42.55 102 VAL E O 1
ATOM 5383 N N . GLU E 1 106 ? 6.899 29.076 61.092 1.00 43.88 103 GLU E N 1
ATOM 5384 C CA . GLU E 1 106 ? 6.696 28.386 62.367 1.00 45.76 103 GLU E CA 1
ATOM 5385 C C . GLU E 1 106 ? 6.225 26.944 62.146 1.00 44.85 103 GLU E C 1
ATOM 5386 O O . GLU E 1 106 ? 6.691 26.032 62.834 1.00 42.95 103 GLU E O 1
ATOM 5392 N N . LYS E 1 107 ? 5.333 26.736 61.174 1.00 42.83 104 LYS E N 1
ATOM 5393 C CA . LYS E 1 107 ? 4.841 25.389 60.872 1.00 43.53 104 LYS E CA 1
ATOM 5394 C C . LYS E 1 107 ? 6.014 24.550 60.400 1.00 44.07 104 LYS E C 1
ATOM 5395 O O . LYS E 1 107 ? 6.252 23.468 60.921 1.00 46.18 104 LYS E O 1
ATOM 5397 N N . LEU E 1 108 ? 6.762 25.070 59.434 1.00 44.48 105 LEU E N 1
ATOM 5398 C CA . LEU E 1 108 ? 7.931 24.377 58.893 1.00 46.02 105 LEU E CA 1
ATOM 5399 C C . LEU E 1 108 ? 8.988 24.091 59.970 1.00 46.83 105 LEU E C 1
ATOM 5400 O O . LEU E 1 108 ? 9.586 23.024 59.979 1.00 47.06 105 LEU E O 1
ATOM 5405 N N . LYS E 1 109 ? 9.189 25.034 60.888 1.00 48.76 106 LYS E N 1
ATOM 5406 C CA . LYS E 1 109 ? 10.169 24.881 61.966 1.00 51.68 106 LYS E CA 1
ATOM 5407 C C . LYS E 1 109 ? 9.768 23.793 62.967 1.00 53.00 106 LYS E C 1
ATOM 5408 O O . LYS E 1 109 ? 10.616 23.136 63.567 1.00 52.96 106 LYS E O 1
ATOM 5414 N N . GLU E 1 110 ? 8.466 23.601 63.130 1.00 55.01 107 GLU E N 1
ATOM 5415 C CA . GLU E 1 110 ? 7.933 22.586 64.026 1.00 56.48 107 GLU E CA 1
ATOM 5416 C C . GLU E 1 110 ? 8.113 21.206 63.378 1.00 55.31 107 GLU E C 1
ATOM 5417 O O . GLU E 1 110 ? 8.630 20.276 63.994 1.00 55.25 107 GLU E O 1
ATOM 5423 N N . LYS E 1 111 ? 7.683 21.097 62.125 1.00 52.95 108 LYS E N 1
ATOM 5424 C CA . LYS E 1 111 ? 7.763 19.863 61.357 1.00 51.27 108 LYS E CA 1
ATOM 5425 C C . LYS E 1 111 ? 9.197 19.406 61.082 1.00 50.32 108 LYS E C 1
ATOM 5426 O O . LYS E 1 111 ? 9.508 18.224 61.198 1.00 50.13 108 LYS E O 1
ATOM 5432 N N . LEU E 1 112 ? 10.072 20.351 60.754 1.00 50.09 109 LEU E N 1
ATOM 5433 C CA . LEU E 1 112 ? 11.469 20.050 60.447 1.00 48.74 109 LEU E CA 1
ATOM 5434 C C . LEU E 1 112 ? 12.379 19.985 61.666 1.00 48.31 109 LEU E C 1
ATOM 5435 O O . LEU E 1 112 ? 13.430 19.349 61.616 1.00 48.93 109 LEU E O 1
ATOM 5440 N N . GLY E 1 113 ? 11.983 20.651 62.750 1.00 47.41 110 GLY E N 1
ATOM 5441 C CA . GLY E 1 113 ? 12.798 20.665 63.954 1.00 45.02 110 GLY E CA 1
ATOM 5442 C C . GLY E 1 113 ? 14.058 21.504 63.772 1.00 44.28 110 GLY E C 1
ATOM 5443 O O . GLY E 1 113 ? 15.050 21.316 64.482 1.00 44.16 110 GLY E O 1
ATOM 5444 N N . ARG E 1 114 ? 14.017 22.436 62.823 1.00 41.59 111 ARG E N 1
ATOM 5445 C CA . ARG E 1 114 ? 15.155 23.309 62.528 1.00 40.02 111 ARG E CA 1
ATOM 5446 C C . ARG E 1 114 ? 14.681 24.479 61.668 1.00 40.06 111 ARG E C 1
ATOM 5447 O O . ARG E 1 114 ? 13.582 24.439 61.110 1.00 40.90 111 ARG E O 1
ATOM 5455 N N . GLU E 1 115 ? 15.523 25.500 61.535 1.00 38.40 112 GLU E N 1
ATOM 5456 C CA . GLU E 1 115 ? 15.179 26.634 60.700 1.00 38.87 112 GLU E CA 1
ATOM 5457 C C . GLU E 1 115 ? 15.009 26.152 59.264 1.00 37.86 112 GLU E C 1
ATOM 5458 O O . GLU E 1 115 ? 15.869 25.439 58.724 1.00 36.33 112 GLU E O 1
ATOM 5464 N N . PRO E 1 116 ? 13.873 26.499 58.643 1.00 35.82 113 PRO E N 1
ATOM 5465 C CA . PRO E 1 116 ? 13.615 26.101 57.260 1.00 33.60 113 PRO E CA 1
ATOM 5466 C C . PRO E 1 116 ? 14.577 26.913 56.396 1.00 32.78 113 PRO E C 1
ATOM 5467 O O . PRO E 1 116 ? 15.051 27.987 56.815 1.00 30.32 113 PRO E O 1
ATOM 5471 N N . THR E 1 117 ? 14.907 26.396 55.219 1.00 32.06 114 THR E N 1
ATOM 5472 C CA . THR E 1 117 ? 15.768 27.157 54.314 1.00 32.73 114 THR E CA 1
ATOM 5473 C C . THR E 1 117 ? 14.850 28.127 53.583 1.00 31.47 114 THR E C 1
ATOM 5474 O O . THR E 1 117 ? 13.632 27.985 53.621 1.00 30.15 114 THR E O 1
ATOM 5478 N N . ASP E 1 118 ? 15.433 29.094 52.896 1.00 32.85 115 ASP E N 1
ATOM 5479 C CA . ASP E 1 118 ? 14.637 30.042 52.136 1.00 35.35 115 ASP E CA 1
ATOM 5480 C C . ASP E 1 118 ? 13.848 29.291 51.047 1.00 35.90 115 ASP E C 1
ATOM 5481 O O . ASP E 1 118 ? 12.663 29.564 50.825 1.00 32.86 115 ASP E O 1
ATOM 5486 N N . GLU E 1 119 ? 14.483 28.273 50.462 1.00 37.10 116 GLU E N 1
ATOM 5487 C CA . GLU E 1 119 ? 13.853 27.459 49.431 1.00 38.69 116 GLU E CA 1
ATOM 5488 C C . GLU E 1 119 ? 12.630 26.708 49.943 1.00 39.63 116 GLU E C 1
ATOM 5489 O O . GLU E 1 119 ? 11.622 26.606 49.240 1.00 40.84 116 GLU E O 1
ATOM 5495 N N . GLU E 1 120 ? 12.724 26.195 51.170 1.00 40.57 117 GLU E N 1
ATOM 5496 C CA . GLU E 1 120 ? 11.627 25.457 51.786 1.00 40.80 117 GLU E CA 1
ATOM 5497 C C . GLU E 1 120 ? 10.470 26.380 52.112 1.00 40.89 117 GLU E C 1
ATOM 5498 O O . GLU E 1 120 ? 9.312 26.009 51.929 1.00 41.66 117 GLU E O 1
ATOM 5504 N N . VAL E 1 121 ? 10.781 27.577 52.603 1.00 39.28 118 VAL E N 1
ATOM 5505 C CA . VAL E 1 121 ? 9.752 28.558 52.935 1.00 38.79 118 VAL E CA 1
ATOM 5506 C C . VAL E 1 121 ? 9.034 28.938 51.640 1.00 37.77 118 VAL E C 1
ATOM 5507 O O . VAL E 1 121 ? 7.803 28.919 51.576 1.00 35.86 118 VAL E O 1
ATOM 5511 N N . ALA E 1 122 ? 9.819 29.222 50.599 1.00 39.52 119 ALA E N 1
ATOM 5512 C CA . ALA E 1 122 ? 9.288 29.591 49.286 1.00 40.25 119 ALA E CA 1
ATOM 5513 C C . ALA E 1 122 ? 8.414 28.490 48.692 1.00 42.26 119 ALA E C 1
ATOM 5514 O O . ALA E 1 122 ? 7.277 28.756 48.297 1.00 42.96 119 ALA E O 1
ATOM 5516 N N . LYS E 1 123 ? 8.930 27.259 48.647 1.00 43.52 120 LYS E N 1
ATOM 5517 C CA . LYS E 1 123 ? 8.189 26.122 48.092 1.00 46.13 120 LYS E CA 1
ATOM 5518 C C . LYS E 1 123 ? 6.839 25.929 48.768 1.00 47.86 120 LYS E C 1
ATOM 5519 O O . LYS E 1 123 ? 5.825 25.708 48.102 1.00 48.68 120 LYS E O 1
ATOM 5521 N N . GLU E 1 124 ? 6.830 26.052 50.090 1.00 48.55 121 GLU E N 1
ATOM 5522 C CA . GLU E 1 124 ? 5.621 25.897 50.883 1.00 50.47 121 GLU E CA 1
ATOM 5523 C C . GLU E 1 124 ? 4.602 27.015 50.622 1.00 52.10 121 GLU E C 1
ATOM 5524 O O . GLU E 1 124 ? 3.398 26.815 50.788 1.00 53.04 121 GLU E O 1
ATOM 5530 N N . LEU E 1 125 ? 5.086 28.194 50.239 1.00 52.57 122 LEU E N 1
ATOM 5531 C CA . LEU E 1 125 ? 4.212 29.334 49.967 1.00 52.70 122 LEU E CA 1
ATOM 5532 C C . LEU E 1 125 ? 3.700 29.348 48.535 1.00 53.98 122 LEU E C 1
ATOM 5533 O O . LEU E 1 125 ? 2.744 30.059 48.227 1.00 54.79 122 LEU E O 1
ATOM 5538 N N . GLY E 1 126 ? 4.353 28.588 47.660 1.00 55.14 123 GLY E N 1
ATOM 5539 C CA . GLY E 1 126 ? 3.937 28.534 46.272 1.00 55.52 123 GLY E CA 1
ATOM 5540 C C . GLY E 1 126 ? 4.522 29.668 45.459 1.00 56.48 123 GLY E C 1
ATOM 5541 O O . GLY E 1 126 ? 3.907 30.133 44.493 1.00 58.48 123 GLY E O 1
ATOM 5542 N N . ILE E 1 127 ? 5.698 30.137 45.860 1.00 55.02 124 ILE E N 1
ATOM 5543 C CA . ILE E 1 127 ? 6.357 31.220 45.144 1.00 53.65 124 ILE E CA 1
ATOM 5544 C C . ILE E 1 127 ? 7.825 30.895 44.925 1.00 53.16 124 ILE E C 1
ATOM 5545 O O . ILE E 1 127 ? 8.323 29.860 45.371 1.00 54.62 124 ILE E O 1
ATOM 5550 N N . SER E 1 128 ? 8.498 31.750 44.172 1.00 52.83 125 SER E N 1
ATOM 5551 C CA . SER E 1 128 ? 9.922 31.589 43.923 1.00 52.30 125 SER E CA 1
ATOM 5552 C C . SER E 1 128 ? 10.661 32.286 45.081 1.00 51.86 125 SER E C 1
ATOM 5553 O O . SER E 1 128 ? 10.103 33.168 45.743 1.00 48.74 125 SER E O 1
ATOM 5556 N N . THR E 1 129 ? 11.910 31.896 45.320 1.00 50.77 126 THR E N 1
ATOM 5557 C CA . THR E 1 129 ? 12.694 32.520 46.377 1.00 51.11 126 THR E CA 1
ATOM 5558 C C . THR E 1 129 ? 12.912 34.006 46.061 1.00 51.93 126 THR E C 1
ATOM 5559 O O . THR E 1 129 ? 12.981 34.839 46.970 1.00 52.81 126 THR E O 1
ATOM 5563 N N . GLU E 1 130 ? 13.019 34.332 44.774 1.00 51.14 127 GLU E N 1
ATOM 5564 C CA . GLU E 1 130 ? 13.205 35.711 44.339 1.00 50.68 127 GLU E CA 1
ATOM 5565 C C . GLU E 1 130 ? 12.000 36.547 44.769 1.00 51.46 127 GLU E C 1
ATOM 5566 O O . GLU E 1 130 ? 12.148 37.703 45.177 1.00 51.33 127 GLU E O 1
ATOM 5568 N N . GLU E 1 131 ? 10.811 35.955 44.714 1.00 51.03 128 GLU E N 1
ATOM 5569 C CA . GLU E 1 131 ? 9.610 36.672 45.122 1.00 51.46 128 GLU E CA 1
ATOM 5570 C C . GLU E 1 131 ? 9.526 36.729 46.646 1.00 49.89 128 GLU E C 1
ATOM 5571 O O . GLU E 1 131 ? 8.881 37.616 47.207 1.00 50.18 128 GLU E O 1
ATOM 5577 N N . LEU E 1 132 ? 10.129 35.743 47.308 1.00 46.97 129 LEU E N 1
ATOM 5578 C CA . LEU E 1 132 ? 10.147 35.692 48.768 1.00 44.18 129 LEU E CA 1
ATOM 5579 C C . LEU E 1 132 ? 11.089 36.801 49.268 1.00 43.28 129 LEU E C 1
ATOM 5580 O O . LEU E 1 132 ? 10.717 37.599 50.125 1.00 40.12 129 LEU E O 1
ATOM 5585 N N . PHE E 1 133 ? 12.281 36.874 48.679 1.00 43.72 130 PHE E N 1
ATOM 5586 C CA . PHE E 1 133 ? 13.267 37.896 49.030 1.00 46.12 130 PHE E CA 1
ATOM 5587 C C . PHE E 1 133 ? 12.699 39.294 48.787 1.00 46.96 130 PHE E C 1
ATOM 5588 O O . PHE E 1 133 ? 12.914 40.206 49.586 1.00 46.22 130 PHE E O 1
ATOM 5596 N N . LYS E 1 134 ? 11.970 39.441 47.680 1.00 47.31 131 LYS E N 1
ATOM 5597 C CA . LYS E 1 134 ? 11.337 40.704 47.310 1.00 47.41 131 LYS E CA 1
ATOM 5598 C C . LYS E 1 134 ? 10.304 41.106 48.361 1.00 44.60 131 LYS E C 1
ATOM 5599 O O . LYS E 1 134 ? 10.286 42.259 48.793 1.00 44.68 131 LYS E O 1
ATOM 5605 N N . THR E 1 135 ? 9.470 40.163 48.801 1.00 41.22 132 THR E N 1
ATOM 5606 C CA . THR E 1 135 ? 8.463 40.486 49.818 1.00 39.92 132 THR E CA 1
ATOM 5607 C C . THR E 1 135 ? 9.074 40.727 51.210 1.00 36.92 132 THR E C 1
ATOM 5608 O O . THR E 1 135 ? 8.618 41.599 51.960 1.00 35.71 132 THR E O 1
ATOM 5612 N N . LEU E 1 136 ? 10.139 40.003 51.534 1.00 34.16 133 LEU E N 1
ATOM 5613 C CA . LEU E 1 136 ? 10.807 40.195 52.823 1.00 33.59 133 LEU E CA 1
ATOM 5614 C C . LEU E 1 136 ? 11.367 41.629 52.889 1.00 32.88 133 LEU E C 1
ATOM 5615 O O . LEU E 1 136 ? 11.253 42.313 53.909 1.00 32.30 133 LEU E O 1
ATOM 5620 N N . ASP E 1 137 ? 11.897 42.109 51.771 1.00 34.29 134 ASP E N 1
ATOM 5621 C CA . ASP E 1 137 ? 12.435 43.465 51.705 1.00 37.44 134 ASP E CA 1
ATOM 5622 C C . ASP E 1 137 ? 11.323 44.503 51.895 1.00 39.25 134 ASP E C 1
ATOM 5623 O O . ASP E 1 137 ? 11.474 45.480 52.651 1.00 38.74 134 ASP E O 1
ATOM 5628 N N . LYS E 1 138 ? 10.189 44.246 51.247 1.00 39.53 135 LYS E N 1
ATOM 5629 C CA . LYS E 1 138 ? 9.017 45.117 51.317 1.00 40.12 135 LYS E CA 1
ATOM 5630 C C . LYS E 1 138 ? 8.533 45.164 52.760 1.00 38.52 135 LYS E C 1
ATOM 5631 O O . LYS E 1 138 ? 8.292 46.240 53.305 1.00 37.73 135 LYS E O 1
ATOM 5637 N N . ILE E 1 139 ? 8.434 43.988 53.384 1.00 36.70 136 ILE E N 1
ATOM 5638 C CA . ILE E 1 139 ? 8.009 43.892 54.776 1.00 34.19 136 ILE E CA 1
ATOM 5639 C C . ILE E 1 139 ? 8.990 44.619 55.694 1.00 33.76 136 ILE E C 1
ATOM 5640 O O . ILE E 1 139 ? 8.576 45.446 56.512 1.00 36.13 136 ILE E O 1
ATOM 5645 N N . ASN E 1 140 ? 10.282 44.300 55.566 1.00 32.57 137 ASN E N 1
ATOM 5646 C CA . ASN E 1 140 ? 11.326 44.928 56.386 1.00 32.39 137 ASN E CA 1
ATOM 5647 C C . ASN E 1 140 ? 11.314 46.450 56.182 1.00 32.53 137 ASN E C 1
ATOM 5648 O O . ASN E 1 140 ? 11.361 47.216 57.156 1.00 32.06 137 ASN E O 1
ATOM 5653 N N . PHE E 1 141 ? 11.207 46.902 54.931 1.00 29.70 138 PHE E N 1
ATOM 5654 C CA . PHE E 1 141 ? 11.217 48.335 54.725 1.00 29.91 138 PHE E CA 1
ATOM 5655 C C . PHE E 1 141 ? 10.050 49.073 55.369 1.00 29.68 138 PHE E C 1
ATOM 5656 O O . PHE E 1 141 ? 10.164 50.258 55.664 1.00 29.26 138 PHE E O 1
ATOM 5664 N N . SER E 1 142 ? 8.934 48.383 55.587 1.00 31.54 139 SER E N 1
ATOM 5665 C CA . SER E 1 142 ? 7.782 49.010 56.250 1.00 32.70 139 SER E CA 1
ATOM 5666 C C . SER E 1 142 ? 8.180 49.374 57.667 1.00 31.61 139 SER E C 1
ATOM 5667 O O . SER E 1 142 ? 7.790 50.411 58.182 1.00 31.44 139 SER E O 1
ATOM 5670 N N . TYR E 1 143 ? 8.973 48.506 58.288 1.00 33.30 140 TYR E N 1
ATOM 5671 C CA . TYR E 1 143 ? 9.452 48.751 59.637 1.00 32.68 140 TYR E CA 1
ATOM 5672 C C . TYR E 1 143 ? 10.476 49.884 59.648 1.00 31.66 140 TYR E C 1
ATOM 5673 O O . TYR E 1 143 ? 10.524 50.663 60.588 1.00 32.45 140 TYR E O 1
ATOM 5682 N N . ILE E 1 144 ? 11.260 50.016 58.582 1.00 30.43 141 ILE E N 1
ATOM 5683 C CA . ILE E 1 144 ? 12.220 51.100 58.513 1.00 30.21 141 ILE E CA 1
ATOM 5684 C C . ILE E 1 144 ? 11.470 52.433 58.391 1.00 31.88 141 ILE E C 1
ATOM 5685 O O . ILE E 1 144 ? 11.796 53.408 59.080 1.00 31.97 141 ILE E O 1
ATOM 5690 N N . LEU E 1 145 ? 10.437 52.462 57.554 1.00 32.34 142 LEU E N 1
ATOM 5691 C CA . LEU E 1 145 ? 9.645 53.679 57.384 1.00 32.84 142 LEU E CA 1
ATOM 5692 C C . LEU E 1 145 ? 8.996 54.100 58.707 1.00 33.71 142 LEU E C 1
ATOM 5693 O O . LEU E 1 145 ? 8.990 55.287 59.065 1.00 32.52 142 LEU E O 1
ATOM 5698 N N . SER E 1 146 ? 8.428 53.129 59.419 1.00 33.58 143 SER E N 1
ATOM 5699 C CA . SER E 1 146 ? 7.793 53.421 60.704 1.00 36.38 143 SER E CA 1
ATOM 5700 C C . SER E 1 146 ? 8.796 53.970 61.695 1.00 34.92 143 SER E C 1
ATOM 5701 O O . SER E 1 146 ? 8.472 54.862 62.465 1.00 35.62 143 SER E O 1
ATOM 5704 N N . LEU E 1 147 ? 10.009 53.422 61.689 1.00 33.98 144 LEU E N 1
ATOM 5705 C CA . LEU E 1 147 ? 11.027 53.887 62.613 1.00 33.79 144 LEU E CA 1
ATOM 5706 C C . LEU E 1 147 ? 11.504 55.274 62.191 1.00 34.13 144 LEU E C 1
ATOM 5707 O O . LEU E 1 147 ? 11.722 56.135 63.034 1.00 34.90 144 LEU E O 1
ATOM 5712 N N . GLU E 1 148 ? 11.572 55.513 60.887 1.00 33.28 145 GLU E N 1
ATOM 5713 C CA . GLU E 1 148 ? 12.011 56.809 60.390 1.00 35.07 145 GLU E CA 1
ATOM 5714 C C . GLU E 1 148 ? 11.113 57.942 60.924 1.00 37.34 145 GLU E C 1
ATOM 5715 O O . GLU E 1 148 ? 11.601 59.021 61.251 1.00 37.64 145 GLU E O 1
ATOM 5721 N N . GLU E 1 149 ? 9.814 57.679 61.042 1.00 40.17 146 GLU E N 1
ATOM 5722 C CA . GLU E 1 149 ? 8.871 58.664 61.570 1.00 44.36 146 GLU E CA 1
ATOM 5723 C C . GLU E 1 149 ? 9.327 59.135 62.949 1.00 46.58 146 GLU E C 1
ATOM 5724 O O . GLU E 1 149 ? 9.263 60.324 63.257 1.00 47.22 146 GLU E O 1
ATOM 5730 N N . VAL E 1 150 ? 9.749 58.190 63.786 1.00 46.24 147 VAL E N 1
ATOM 5731 C CA . VAL E 1 150 ? 10.200 58.502 65.141 1.00 48.27 147 VAL E CA 1
ATOM 5732 C C . VAL E 1 150 ? 11.454 59.377 65.137 1.00 49.22 147 VAL E C 1
ATOM 5733 O O . VAL E 1 150 ? 11.652 60.207 66.027 1.00 49.04 147 VAL E O 1
ATOM 5737 N N . PHE E 1 151 ? 12.306 59.177 64.137 1.00 50.18 148 PHE E N 1
ATOM 5738 C CA . PHE E 1 151 ? 13.516 59.966 64.016 1.00 50.82 148 PHE E CA 1
ATOM 5739 C C . PHE E 1 151 ? 13.230 61.311 63.358 1.00 53.66 148 PHE E C 1
ATOM 5740 O O . PHE E 1 151 ? 13.943 62.288 63.594 1.00 54.72 148 PHE E O 1
ATOM 5748 N N . ARG E 1 152 ? 12.183 61.359 62.538 1.00 55.61 149 ARG E N 1
ATOM 5749 C CA . ARG E 1 152 ? 11.804 62.591 61.864 1.00 58.64 149 ARG E CA 1
ATOM 5750 C C . ARG E 1 152 ? 11.192 63.596 62.844 1.00 61.33 149 ARG E C 1
ATOM 5751 O O . ARG E 1 152 ? 11.194 64.798 62.585 1.00 60.79 149 ARG E O 1
ATOM 5759 N N . ASP E 1 153 ? 10.656 63.103 63.958 1.00 65.48 150 ASP E N 1
ATOM 5760 C CA . ASP E 1 153 ? 10.080 63.985 64.966 1.00 70.71 150 ASP E CA 1
ATOM 5761 C C . ASP E 1 153 ? 11.192 64.774 65.640 1.00 74.50 150 ASP E C 1
ATOM 5762 O O . ASP E 1 153 ? 10.984 65.905 66.070 1.00 76.32 150 ASP E O 1
ATOM 5767 N N . PHE E 1 154 ? 12.377 64.176 65.713 1.00 78.18 151 PHE E N 1
ATOM 5768 C CA . PHE E 1 154 ? 13.541 64.833 66.297 1.00 81.36 151 PHE E CA 1
ATOM 5769 C C . PHE E 1 154 ? 14.164 65.761 65.250 1.00 84.24 151 PHE E C 1
ATOM 5770 O O . PHE E 1 154 ? 14.650 66.842 65.578 1.00 85.43 151 PHE E O 1
ATOM 5772 N N . ALA E 1 155 ? 14.131 65.332 63.988 1.00 87.35 152 ALA E N 1
ATOM 5773 C CA . ALA E 1 155 ? 14.669 66.107 62.866 1.00 90.75 152 ALA E CA 1
ATOM 5774 C C . ALA E 1 155 ? 13.785 67.314 62.536 1.00 93.26 152 ALA E C 1
ATOM 5775 O O . ALA E 1 155 ? 14.178 68.195 61.765 1.00 92.88 152 ALA E O 1
ATOM 5777 N N . ARG E 1 156 ? 12.571 67.315 63.084 1.00 96.23 153 ARG E N 1
ATOM 5778 C CA . ARG E 1 156 ? 11.618 68.404 62.896 1.00 98.44 153 ARG E CA 1
ATOM 5779 C C . ARG E 1 156 ? 11.943 69.470 63.946 1.00 99.53 153 ARG E C 1
ATOM 5780 O O . ARG E 1 156 ? 11.664 70.655 63.754 1.00 99.35 153 ARG E O 1
ATOM 5788 N N . ASP E 1 157 ? 12.546 69.027 65.050 1.00 101.06 154 ASP E N 1
ATOM 5789 C CA . ASP E 1 157 ? 12.954 69.910 66.141 1.00 103.04 154 ASP E CA 1
ATOM 5790 C C . ASP E 1 157 ? 14.302 70.550 65.801 1.00 104.54 154 ASP E C 1
ATOM 5791 O O . ASP E 1 157 ? 14.609 71.654 66.259 1.00 104.95 154 ASP E O 1
ATOM 5796 N N . TYR E 1 158 ? 15.112 69.833 65.021 1.00 105.67 155 TYR E N 1
ATOM 5797 C CA . TYR E 1 158 ? 16.418 70.324 64.596 1.00 106.57 155 TYR E CA 1
ATOM 5798 C C . TYR E 1 158 ? 16.233 71.412 63.532 1.00 107.46 155 TYR E C 1
ATOM 5799 O O . TYR E 1 158 ? 16.979 72.395 63.502 1.00 107.80 155 TYR E O 1
ATOM 5808 N N . SER E 1 159 ? 15.244 71.221 62.659 1.00 108.29 156 SER E N 1
ATOM 5809 C CA . SER E 1 159 ? 14.939 72.178 61.595 1.00 109.05 156 SER E CA 1
ATOM 5810 C C . SER E 1 159 ? 14.328 73.459 62.167 1.00 109.76 156 SER E C 1
ATOM 5811 O O . SER E 1 159 ? 14.464 74.537 61.580 1.00 109.90 156 SER E O 1
ATOM 5813 N N . GLU E 1 160 ? 13.667 73.330 63.319 1.00 110.43 157 GLU E N 1
ATOM 5814 C CA . GLU E 1 160 ? 13.026 74.459 63.995 1.00 111.06 157 GLU E CA 1
ATOM 5815 C C . GLU E 1 160 ? 13.875 75.031 65.137 1.00 111.68 157 GLU E C 1
ATOM 5816 O O . GLU E 1 160 ? 13.384 75.828 65.945 1.00 112.17 157 GLU E O 1
ATOM 5818 N N . LEU E 1 161 ? 15.142 74.622 65.202 1.00 112.20 158 LEU E N 1
ATOM 5819 C CA . LEU E 1 161 ? 16.055 75.092 66.240 1.00 112.76 158 LEU E CA 1
ATOM 5820 C C . LEU E 1 161 ? 16.543 76.503 65.936 1.00 113.40 158 LEU E C 1
ATOM 5821 O O . LEU E 1 161 ? 16.469 76.974 64.803 1.00 112.78 158 LEU E O 1
ATOM 5823 N N . ILE E 1 162 ? 17.005 77.187 66.974 1.00 114.43 159 ILE E N 1
ATOM 5824 C CA . ILE E 1 162 ? 17.519 78.544 66.835 1.00 115.38 159 ILE E CA 1
ATOM 5825 C C . ILE E 1 162 ? 18.984 78.479 66.446 1.00 116.06 159 ILE E C 1
ATOM 5826 O O . ILE E 1 162 ? 19.754 77.765 67.090 1.00 115.93 159 ILE E O 1
ATOM 5828 N N . PRO E 1 163 ? 19.379 79.181 65.362 1.00 116.74 160 PRO E N 1
ATOM 5829 C CA . PRO E 1 163 ? 20.773 79.208 64.883 1.00 117.33 160 PRO E CA 1
ATOM 5830 C C . PRO E 1 163 ? 21.651 79.615 66.079 1.00 117.67 160 PRO E C 1
ATOM 5831 O O . PRO E 1 163 ? 21.965 80.806 66.282 1.00 117.50 160 PRO E O 1
ATOM 5835 N N . SER E 1 164 ? 22.102 78.603 66.822 1.00 118.15 161 SER E N 1
ATOM 5836 C CA . SER E 1 164 ? 22.814 78.825 68.082 1.00 118.63 161 SER E CA 1
ATOM 5837 C C . SER E 1 164 ? 24.305 79.151 68.139 1.00 119.03 161 SER E C 1
ATOM 5838 O O . SER E 1 164 ? 25.020 79.108 67.127 1.00 119.14 161 SER E O 1
ATOM 5840 N N . SER E 1 165 ? 24.768 79.344 69.378 1.00 119.34 162 SER E N 1
ATOM 5841 C CA . SER E 1 165 ? 26.158 79.666 69.715 1.00 119.14 162 SER E CA 1
ATOM 5842 C C . SER E 1 165 ? 27.132 78.572 69.316 1.00 118.73 162 SER E C 1
ATOM 5843 O O . SER E 1 165 ? 27.300 77.596 70.047 1.00 118.68 162 SER E O 1
ATOM 5845 N N . THR E 1 166 ? 27.778 78.766 68.164 1.00 117.97 163 THR E N 1
ATOM 5846 C CA . THR E 1 166 ? 28.728 77.792 67.611 1.00 117.10 163 THR E CA 1
ATOM 5847 C C . THR E 1 166 ? 28.029 76.463 67.292 1.00 116.27 163 THR E C 1
ATOM 5848 O O . THR E 1 166 ? 28.629 75.570 66.692 1.00 116.44 163 THR E O 1
ATOM 5850 N N . ASN E 1 167 ? 26.734 76.423 67.603 1.00 114.83 164 ASN E N 1
ATOM 5851 C CA . ASN E 1 167 ? 25.818 75.294 67.448 1.00 113.03 164 ASN E CA 1
ATOM 5852 C C . ASN E 1 167 ? 25.733 74.613 68.826 1.00 111.89 164 ASN E C 1
ATOM 5853 O O . ASN E 1 167 ? 25.927 73.391 68.945 1.00 111.84 164 ASN E O 1
ATOM 5855 N N . VAL E 1 168 ? 25.487 75.422 69.864 1.00 110.15 165 VAL E N 1
ATOM 5856 C CA . VAL E 1 168 ? 25.366 74.955 71.248 1.00 108.25 165 VAL E CA 1
ATOM 5857 C C . VAL E 1 168 ? 24.052 74.229 71.477 1.00 107.35 165 VAL E C 1
ATOM 5858 O O . VAL E 1 168 ? 24.044 73.157 72.081 1.00 107.52 165 VAL E O 1
ATOM 5860 N N . GLU E 1 169 ? 22.951 74.806 70.998 1.00 105.95 166 GLU E N 1
ATOM 5861 C CA . GLU E 1 169 ? 21.643 74.178 71.151 1.00 104.55 166 GLU E CA 1
ATOM 5862 C C . GLU E 1 169 ? 21.558 72.949 70.246 1.00 103.63 166 GLU E C 1
ATOM 5863 O O . GLU E 1 169 ? 20.755 72.041 70.483 1.00 103.83 166 GLU E O 1
ATOM 5865 N N . GLU E 1 170 ? 22.409 72.927 69.220 1.00 101.76 167 GLU E N 1
ATOM 5866 C CA . GLU E 1 170 ? 22.467 71.825 68.264 1.00 99.86 167 GLU E CA 1
ATOM 5867 C C . GLU E 1 170 ? 23.011 70.550 68.913 1.00 98.86 167 GLU E C 1
ATOM 5868 O O . GLU E 1 170 ? 22.385 69.493 68.823 1.00 99.47 167 GLU E O 1
ATOM 5870 N N . GLU E 1 171 ? 24.169 70.653 69.569 1.00 96.91 168 GLU E N 1
ATOM 5871 C CA . GLU E 1 171 ? 24.796 69.509 70.233 1.00 94.43 168 GLU E CA 1
ATOM 5872 C C . GLU E 1 171 ? 23.944 68.984 71.389 1.00 93.15 168 GLU E C 1
ATOM 5873 O O . GLU E 1 171 ? 24.029 67.805 71.744 1.00 93.29 168 GLU E O 1
ATOM 5875 N N . VAL E 1 172 ? 23.122 69.859 71.966 1.00 91.00 169 VAL E N 1
ATOM 5876 C CA . VAL E 1 172 ? 22.243 69.490 73.075 1.00 89.00 169 VAL E CA 1
ATOM 5877 C C . VAL E 1 172 ? 21.195 68.464 72.639 1.00 87.61 169 VAL E C 1
ATOM 5878 O O . VAL E 1 172 ? 20.994 67.453 73.313 1.00 87.31 169 VAL E O 1
ATOM 5880 N N . ILE E 1 173 ? 20.538 68.725 71.508 1.00 85.22 170 ILE E N 1
ATOM 5881 C CA . ILE E 1 173 ? 19.512 67.823 70.982 1.00 82.52 170 ILE E CA 1
ATOM 5882 C C . ILE E 1 173 ? 20.112 66.521 70.449 1.00 79.76 170 ILE E C 1
ATOM 5883 O O . ILE E 1 173 ? 19.441 65.487 70.429 1.00 79.54 170 ILE E O 1
ATOM 5885 N N . LYS E 1 174 ? 21.376 66.574 70.031 1.00 76.26 171 LYS E N 1
ATOM 5886 C CA . LYS E 1 174 ? 22.065 65.394 69.505 1.00 73.53 171 LYS E CA 1
ATOM 5887 C C . LYS E 1 174 ? 22.357 64.387 70.616 1.00 72.06 171 LYS E C 1
ATOM 5888 O O . LYS E 1 174 ? 22.140 63.184 70.441 1.00 71.32 171 LYS E O 1
ATOM 5890 N N . ARG E 1 175 ? 22.836 64.888 71.756 1.00 69.81 172 ARG E N 1
ATOM 5891 C CA . ARG E 1 175 ? 23.152 64.049 72.914 1.00 67.43 172 ARG E CA 1
ATOM 5892 C C . ARG E 1 175 ? 21.894 63.420 73.520 1.00 65.08 172 ARG E C 1
ATOM 5893 O O . ARG E 1 175 ? 21.929 62.280 73.984 1.00 63.16 172 ARG E O 1
ATOM 5895 N N . GLU E 1 176 ? 20.790 64.168 73.502 1.00 63.43 173 GLU E N 1
ATOM 5896 C CA . GLU E 1 176 ? 19.513 63.687 74.029 1.00 62.97 173 GLU E CA 1
ATOM 5897 C C . GLU E 1 176 ? 19.000 62.544 73.151 1.00 62.57 173 GLU E C 1
ATOM 5898 O O . GLU E 1 176 ? 18.523 61.530 73.661 1.00 62.04 173 GLU E O 1
ATOM 5900 N N . LEU E 1 177 ? 19.117 62.716 71.833 1.00 62.54 174 LEU E N 1
ATOM 5901 C CA . LEU E 1 177 ? 18.697 61.707 70.860 1.00 60.32 174 LEU E CA 1
ATOM 5902 C C . LEU E 1 177 ? 19.520 60.435 71.043 1.00 59.58 174 LEU E C 1
ATOM 5903 O O . LEU E 1 177 ? 18.971 59.335 71.012 1.00 60.83 174 LEU E O 1
ATOM 5908 N N . THR E 1 178 ? 20.832 60.592 71.226 1.00 57.75 175 THR E N 1
ATOM 5909 C CA . THR E 1 178 ? 21.727 59.457 71.436 1.00 57.98 175 THR E CA 1
ATOM 5910 C C . THR E 1 178 ? 21.345 58.715 72.716 1.00 58.44 175 THR E C 1
ATOM 5911 O O . THR E 1 178 ? 21.342 57.485 72.742 1.00 59.35 175 THR E O 1
ATOM 5915 N N . GLU E 1 179 ? 21.005 59.474 73.760 1.00 57.46 176 GLU E N 1
ATOM 5916 C CA . GLU E 1 179 ? 20.620 58.922 75.062 1.00 55.15 176 GLU E CA 1
ATOM 5917 C C . GLU E 1 179 ? 19.343 58.090 74.997 1.00 53.75 176 GLU E C 1
ATOM 5918 O O . GLU E 1 179 ? 19.275 57.000 75.569 1.00 52.35 176 GLU E O 1
ATOM 5920 N N . LYS E 1 180 ? 18.335 58.617 74.307 1.00 52.05 177 LYS E N 1
ATOM 5921 C CA . LYS E 1 180 ? 17.050 57.936 74.174 1.00 51.17 177 LYS E CA 1
ATOM 5922 C C . LYS E 1 180 ? 17.165 56.649 73.355 1.00 51.26 177 LYS E C 1
ATOM 5923 O O . LYS E 1 180 ? 16.580 55.621 73.715 1.00 50.77 177 LYS E O 1
ATOM 5925 N N . VAL E 1 181 ? 17.942 56.703 72.273 1.00 49.65 178 VAL E N 1
ATOM 5926 C CA . VAL E 1 181 ? 18.129 55.543 71.409 1.00 48.58 178 VAL E CA 1
ATOM 5927 C C . VAL E 1 181 ? 18.907 54.454 72.142 1.00 49.13 178 VAL E C 1
ATOM 5928 O O . VAL E 1 181 ? 18.515 53.284 72.122 1.00 49.21 178 VAL E O 1
ATOM 5932 N N . LYS E 1 182 ? 19.985 54.858 72.811 1.00 49.19 179 LYS E N 1
ATOM 5933 C CA . LYS E 1 182 ? 20.834 53.946 73.571 1.00 49.69 179 LYS E CA 1
ATOM 5934 C C . LYS E 1 182 ? 20.027 53.183 74.618 1.00 47.98 179 LYS E C 1
ATOM 5935 O O . LYS E 1 182 ? 20.234 51.989 74.816 1.00 47.08 179 LYS E O 1
ATOM 5941 N N . GLU E 1 183 ? 19.075 53.868 75.245 1.00 47.63 180 GLU E N 1
ATOM 5942 C CA . GLU E 1 183 ? 18.226 53.253 76.256 1.00 47.51 180 GLU E CA 1
ATOM 5943 C C . GLU E 1 183 ? 17.371 52.169 75.600 1.00 45.97 180 GLU E C 1
ATOM 5944 O O . GLU E 1 183 ? 17.196 51.088 76.168 1.00 46.73 180 GLU E O 1
ATOM 5950 N N . ALA E 1 184 ? 16.841 52.451 74.411 1.00 43.09 181 ALA E N 1
ATOM 5951 C CA . ALA E 1 184 ? 16.026 51.461 73.704 1.00 41.96 181 ALA E CA 1
ATOM 5952 C C . ALA E 1 184 ? 16.893 50.279 73.245 1.00 41.14 181 ALA E C 1
ATOM 5953 O O . ALA E 1 184 ? 16.549 49.119 73.465 1.00 41.30 181 ALA E O 1
ATOM 5955 N N . VAL E 1 185 ? 18.059 50.583 72.687 1.00 40.39 182 VAL E N 1
ATOM 5956 C CA . VAL E 1 185 ? 18.978 49.547 72.225 1.00 40.94 182 VAL E CA 1
ATOM 5957 C C . VAL E 1 185 ? 19.381 48.559 73.330 1.00 42.19 182 VAL E C 1
ATOM 5958 O O . VAL E 1 185 ? 19.528 47.357 73.071 1.00 40.80 182 VAL E O 1
ATOM 5962 N N . SER E 1 186 ? 19.539 49.067 74.555 1.00 42.34 183 SER E N 1
ATOM 5963 C CA . SER E 1 186 ? 19.934 48.246 75.702 1.00 42.74 183 SER E CA 1
ATOM 5964 C C . SER E 1 186 ? 18.868 47.236 76.108 1.00 42.14 183 SER E C 1
ATOM 5965 O O . SER E 1 186 ? 19.154 46.270 76.816 1.00 42.32 183 SER E O 1
ATOM 5968 N N . LYS E 1 187 ? 17.641 47.468 75.661 1.00 42.17 184 LYS E N 1
ATOM 5969 C CA . LYS E 1 187 ? 16.536 46.571 75.965 1.00 42.97 184 LYS E CA 1
ATOM 5970 C C . LYS E 1 187 ? 16.332 45.527 74.871 1.00 43.04 184 LYS E C 1
ATOM 5971 O O . LYS E 1 187 ? 15.400 44.731 74.944 1.00 44.64 184 LYS E O 1
ATOM 5977 N N . LEU E 1 188 ? 17.206 45.520 73.871 1.00 42.66 185 LEU E N 1
ATOM 5978 C CA . LEU E 1 188 ? 17.100 44.573 72.764 1.00 43.19 185 LEU E CA 1
ATOM 5979 C C . LEU E 1 188 ? 17.703 43.219 73.082 1.00 43.86 185 LEU E C 1
ATOM 5980 O O . LEU E 1 188 ? 18.826 43.142 73.597 1.00 45.39 185 LEU E O 1
ATOM 5985 N N . PRO E 1 189 ? 16.995 42.129 72.724 1.00 43.27 186 PRO E N 1
ATOM 5986 C CA . PRO E 1 189 ? 17.496 40.771 72.972 1.00 43.63 186 PRO E CA 1
ATOM 5987 C C . PRO E 1 189 ? 18.838 40.640 72.260 1.00 43.53 186 PRO E C 1
ATOM 5988 O O . PRO E 1 189 ? 19.067 41.291 71.241 1.00 42.55 186 PRO E O 1
ATOM 5992 N N . GLU E 1 190 ? 19.706 39.794 72.801 1.00 45.10 187 GLU E N 1
ATOM 5993 C CA . GLU E 1 190 ? 21.043 39.557 72.269 1.00 48.09 187 GLU E CA 1
ATOM 5994 C C . GLU E 1 190 ? 21.088 39.280 70.765 1.00 47.02 187 GLU E C 1
ATOM 5995 O O . GLU E 1 190 ? 21.881 39.888 70.053 1.00 46.03 187 GLU E O 1
ATOM 6001 N N . ARG E 1 191 ? 20.241 38.364 70.298 1.00 46.71 188 ARG E N 1
ATOM 6002 C CA . ARG E 1 191 ? 20.169 37.984 68.882 1.00 47.72 188 ARG E CA 1
ATOM 6003 C C . ARG E 1 191 ? 19.729 39.153 67.994 1.00 46.25 188 ARG E C 1
ATOM 6004 O O . ARG E 1 191 ? 20.259 39.348 66.901 1.00 45.85 188 ARG E O 1
ATOM 6012 N N . GLU E 1 192 ? 18.759 39.927 68.472 1.00 43.95 189 GLU E N 1
ATOM 6013 C CA . GLU E 1 192 ? 18.268 41.086 67.738 1.00 43.81 189 GLU E CA 1
ATOM 6014 C C . GLU E 1 192 ? 19.302 42.211 67.671 1.00 43.14 189 GLU E C 1
ATOM 6015 O O . GLU E 1 192 ? 19.472 42.843 66.631 1.00 42.82 189 GLU E O 1
ATOM 6021 N N . LYS E 1 193 ? 20.027 42.426 68.763 1.00 42.93 190 LYS E N 1
ATOM 6022 C CA . LYS E 1 193 ? 21.031 43.475 68.794 1.00 41.10 190 LYS E CA 1
ATOM 6023 C C . LYS E 1 193 ? 22.169 43.145 67.832 1.00 38.13 190 LYS E C 1
ATOM 6024 O O . LYS E 1 193 ? 22.733 44.029 67.193 1.00 36.41 190 LYS E O 1
ATOM 6030 N N . LEU E 1 194 ? 22.493 41.865 67.720 1.00 35.90 191 LEU E N 1
ATOM 6031 C CA . LEU E 1 194 ? 23.561 41.416 66.816 1.00 34.34 191 LEU E CA 1
ATOM 6032 C C . LEU E 1 194 ? 23.223 41.676 65.344 1.00 34.04 191 LEU E C 1
ATOM 6033 O O . LEU E 1 194 ? 24.059 42.145 64.572 1.00 33.14 191 LEU E O 1
ATOM 6038 N N . VAL E 1 195 ? 21.999 41.338 64.957 1.00 32.58 192 VAL E N 1
ATOM 6039 C CA . VAL E 1 195 ? 21.551 41.542 63.593 1.00 28.86 192 VAL E CA 1
ATOM 6040 C C . VAL E 1 195 ? 21.507 43.036 63.270 1.00 28.82 192 VAL E C 1
ATOM 6041 O O . VAL E 1 195 ? 21.999 43.459 62.227 1.00 29.00 192 VAL E O 1
ATOM 6045 N N . ILE E 1 196 ? 20.979 43.838 64.188 1.00 28.27 193 ILE E N 1
ATOM 6046 C CA . ILE E 1 196 ? 20.903 45.279 63.979 1.00 30.64 193 ILE E CA 1
ATOM 6047 C C . ILE E 1 196 ? 22.297 45.869 63.829 1.00 33.11 193 ILE E C 1
ATOM 6048 O O . ILE E 1 196 ? 22.505 46.758 63.009 1.00 34.35 193 ILE E O 1
ATOM 6053 N N . GLN E 1 197 ? 23.260 45.369 64.599 1.00 33.02 194 GLN E N 1
ATOM 6054 C CA . GLN E 1 197 ? 24.615 45.877 64.475 1.00 34.99 194 GLN E CA 1
ATOM 6055 C C . GLN E 1 197 ? 25.248 45.511 63.128 1.00 35.21 194 GLN E C 1
ATOM 6056 O O . GLN E 1 197 ? 25.902 46.345 62.500 1.00 35.06 194 GLN E O 1
ATOM 6062 N N . LEU E 1 198 ? 25.052 44.272 62.685 1.00 33.46 195 LEU E N 1
ATOM 6063 C CA . LEU E 1 198 ? 25.610 43.822 61.419 1.00 32.78 195 LEU E CA 1
ATOM 6064 C C . LEU E 1 198 ? 24.983 44.532 60.210 1.00 32.43 195 LEU E C 1
ATOM 6065 O O . LEU E 1 198 ? 25.661 44.826 59.227 1.00 33.61 195 LEU E O 1
ATOM 6070 N N . ILE E 1 199 ? 23.688 44.802 60.288 1.00 32.48 196 ILE E N 1
ATOM 6071 C CA . ILE E 1 199 ? 22.986 45.470 59.198 1.00 33.03 196 ILE E CA 1
ATOM 6072 C C . ILE E 1 199 ? 23.248 46.970 59.157 1.00 32.74 196 ILE E C 1
ATOM 6073 O O . ILE E 1 199 ? 23.659 47.502 58.137 1.00 33.27 196 ILE E O 1
ATOM 6078 N N . PHE E 1 200 ? 23.001 47.651 60.267 1.00 32.64 197 PHE E N 1
ATOM 6079 C CA . PHE E 1 200 ? 23.184 49.085 60.313 1.00 32.51 197 PHE E CA 1
ATOM 6080 C C . PHE E 1 200 ? 24.588 49.607 60.597 1.00 34.82 197 PHE E C 1
ATOM 6081 O O . PHE E 1 200 ? 25.039 50.523 59.919 1.00 36.18 197 PHE E O 1
ATOM 6089 N N . TYR E 1 201 ? 25.270 49.060 61.599 1.00 37.71 198 TYR E N 1
ATOM 6090 C CA . TYR E 1 201 ? 26.620 49.521 61.917 1.00 38.83 198 TYR E CA 1
ATOM 6091 C C . TYR E 1 201 ? 27.637 49.031 60.889 1.00 39.54 198 TYR E C 1
ATOM 6092 O O . TYR E 1 201 ? 28.463 49.808 60.414 1.00 39.42 198 TYR E O 1
ATOM 6101 N N . GLU E 1 202 ? 27.590 47.736 60.576 1.00 38.60 199 GLU E N 1
ATOM 6102 C CA . GLU E 1 202 ? 28.494 47.143 59.596 1.00 39.57 199 GLU E CA 1
ATOM 6103 C C . GLU E 1 202 ? 28.035 47.399 58.170 1.00 40.21 199 GLU E C 1
ATOM 6104 O O . GLU E 1 202 ? 28.725 47.034 57.215 1.00 39.89 199 GLU E O 1
ATOM 6110 N N . GLU E 1 203 ? 26.853 47.997 58.035 1.00 40.12 200 GLU E N 1
ATOM 6111 C CA . GLU E 1 203 ? 26.277 48.307 56.734 1.00 40.02 200 GLU E CA 1
ATOM 6112 C C . GLU E 1 203 ? 26.227 47.094 55.809 1.00 38.08 200 GLU E C 1
ATOM 6113 O O . GLU E 1 203 ? 26.625 47.164 54.639 1.00 38.81 200 GLU E O 1
ATOM 6119 N N . LEU E 1 204 ? 25.739 45.980 56.340 1.00 34.40 201 LEU E N 1
ATOM 6120 C CA . LEU E 1 204 ? 25.607 44.775 55.538 1.00 35.80 201 LEU E CA 1
ATOM 6121 C C . LEU E 1 204 ? 24.137 44.427 55.285 1.00 35.27 201 LEU E C 1
ATOM 6122 O O . LEU E 1 204 ? 23.321 44.477 56.199 1.00 36.61 201 LEU E O 1
ATOM 6127 N N . PRO E 1 205 ? 23.762 44.173 54.020 1.00 36.22 202 PRO E N 1
ATOM 6128 C CA . PRO E 1 205 ? 22.355 43.822 53.773 1.00 35.26 202 PRO E CA 1
ATOM 6129 C C . PRO E 1 205 ? 22.028 42.441 54.362 1.00 35.11 202 PRO E C 1
ATOM 6130 O O . PRO E 1 205 ? 22.936 41.645 54.636 1.00 34.75 202 PRO E O 1
ATOM 6134 N N . ALA E 1 206 ? 20.740 42.180 54.574 1.00 32.74 203 ALA E N 1
ATOM 6135 C CA . ALA E 1 206 ? 20.258 40.924 55.151 1.00 32.14 203 ALA E CA 1
ATOM 6136 C C . ALA E 1 206 ? 20.868 39.671 54.544 1.00 32.41 203 ALA E C 1
ATOM 6137 O O . ALA E 1 206 ? 21.271 38.758 55.272 1.00 30.88 203 ALA E O 1
ATOM 6139 N N . LYS E 1 207 ? 20.957 39.638 53.216 1.00 33.05 204 LYS E N 1
ATOM 6140 C CA . LYS E 1 207 ? 21.506 38.478 52.519 1.00 35.43 204 LYS E CA 1
ATOM 6141 C C . LYS E 1 207 ? 22.917 38.123 52.995 1.00 34.86 204 LYS E C 1
ATOM 6142 O O . LYS E 1 207 ? 23.265 36.953 53.083 1.00 34.21 204 LYS E O 1
ATOM 6144 N N . GLU E 1 208 ? 23.712 39.138 53.317 1.00 34.67 205 GLU E N 1
ATOM 6145 C CA . GLU E 1 208 ? 25.073 38.927 53.787 1.00 36.91 205 GLU E CA 1
ATOM 6146 C C . GLU E 1 208 ? 25.072 38.516 55.254 1.00 35.77 205 GLU E C 1
ATOM 6147 O O . GLU E 1 208 ? 25.877 37.681 55.674 1.00 38.49 205 GLU E O 1
ATOM 6153 N N . VAL E 1 209 ? 24.161 39.096 56.031 1.00 34.33 206 VAL E N 1
ATOM 6154 C CA . VAL E 1 209 ? 24.060 38.770 57.448 1.00 31.65 206 VAL E CA 1
ATOM 6155 C C . VAL E 1 209 ? 23.723 37.284 57.589 1.00 33.63 206 VAL E C 1
ATOM 6156 O O . VAL E 1 209 ? 24.261 36.595 58.466 1.00 34.76 206 VAL E O 1
ATOM 6160 N N . ALA E 1 210 ? 22.870 36.788 56.691 1.00 33.07 207 ALA E N 1
ATOM 6161 C CA . ALA E 1 210 ? 22.483 35.375 56.691 1.00 32.78 207 ALA E CA 1
ATOM 6162 C C . ALA E 1 210 ? 23.694 34.499 56.418 1.00 33.57 207 ALA E C 1
ATOM 6163 O O . ALA E 1 210 ? 23.837 33.448 57.026 1.00 33.40 207 ALA E O 1
ATOM 6165 N N . LYS E 1 211 ? 24.581 34.965 55.539 1.00 35.41 208 LYS E N 1
ATOM 6166 C CA . LYS E 1 211 ? 25.795 34.231 55.200 1.00 37.43 208 LYS E CA 1
ATOM 6167 C C . LYS E 1 211 ? 26.728 34.199 56.407 1.00 38.85 208 LYS E C 1
ATOM 6168 O O . LYS E 1 211 ? 27.336 33.171 56.692 1.00 40.03 208 LYS E O 1
ATOM 6170 N N . ILE E 1 212 ? 26.785 35.313 57.140 1.00 39.68 209 ILE E N 1
ATOM 6171 C CA . ILE E 1 212 ? 27.636 35.448 58.328 1.00 38.37 209 ILE E CA 1
ATOM 6172 C C . ILE E 1 212 ? 27.156 34.604 59.509 1.00 39.21 209 ILE E C 1
ATOM 6173 O O . ILE E 1 212 ? 27.960 33.948 60.167 1.00 41.67 209 ILE E O 1
ATOM 6178 N N . LEU E 1 213 ? 25.855 34.645 59.787 1.00 37.98 210 LEU E N 1
ATOM 6179 C CA . LEU E 1 213 ? 25.270 33.897 60.898 1.00 36.79 210 LEU E CA 1
ATOM 6180 C C . LEU E 1 213 ? 24.869 32.453 60.553 1.00 36.61 210 LEU E C 1
ATOM 6181 O O . LEU E 1 213 ? 24.373 31.718 61.405 1.00 34.74 210 LEU E O 1
ATOM 6186 N N . GLU E 1 214 ? 25.144 32.055 59.312 1.00 38.21 211 GLU E N 1
ATOM 6187 C CA . GLU E 1 214 ? 24.848 30.723 58.786 1.00 40.56 211 GLU E CA 1
ATOM 6188 C C . GLU E 1 214 ? 23.409 30.312 59.009 1.00 39.84 211 GLU E C 1
ATOM 6189 O O . GLU E 1 214 ? 23.126 29.297 59.655 1.00 39.86 211 GLU E O 1
ATOM 6195 N N . THR E 1 215 ? 22.508 31.093 58.425 1.00 38.00 212 THR E N 1
ATOM 6196 C CA . THR E 1 215 ? 21.085 30.845 58.526 1.00 33.63 212 THR E CA 1
ATOM 6197 C C . THR E 1 215 ? 20.389 31.385 57.267 1.00 32.10 212 THR E C 1
ATOM 6198 O O . THR E 1 215 ? 21.050 31.785 56.319 1.00 32.72 212 THR E O 1
ATOM 6202 N N . SER E 1 216 ? 19.062 31.321 57.240 1.00 31.36 213 SER E N 1
ATOM 6203 C CA . SER E 1 216 ? 18.260 31.795 56.117 1.00 29.80 213 SER E CA 1
ATOM 6204 C C . SER E 1 216 ? 18.044 33.311 56.120 1.00 31.39 213 SER E C 1
ATOM 6205 O O . SER E 1 216 ? 18.062 33.956 57.180 1.00 30.07 213 SER E O 1
ATOM 6208 N N . VAL E 1 217 ? 17.698 33.848 54.951 1.00 30.95 214 VAL E N 1
ATOM 6209 C CA . VAL E 1 217 ? 17.426 35.271 54.827 1.00 29.95 214 VAL E CA 1
ATOM 6210 C C . 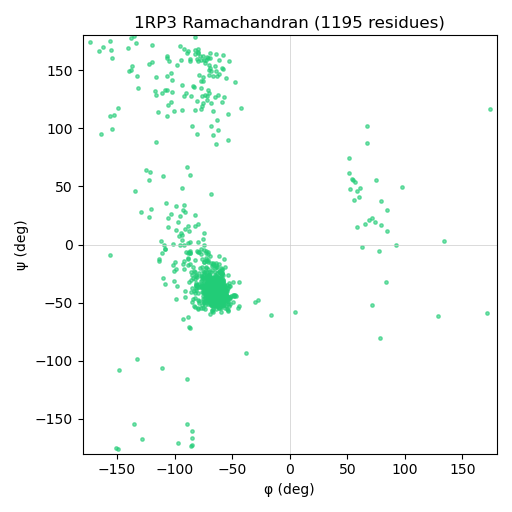VAL E 1 217 ? 16.113 35.528 55.552 1.00 30.12 214 VAL E C 1
ATOM 6211 O O . VAL E 1 217 ? 15.906 36.605 56.117 1.00 30.99 214 VAL E O 1
ATOM 6215 N N . SER E 1 218 ? 15.276 34.497 55.621 1.00 28.82 215 SER E N 1
ATOM 6216 C CA . SER E 1 218 ? 13.998 34.585 56.324 1.00 29.18 215 SER E CA 1
ATOM 6217 C C . SER E 1 218 ? 14.228 34.833 57.812 1.00 28.95 215 SER E C 1
ATOM 6218 O O . SER E 1 218 ? 13.578 35.685 58.399 1.00 27.49 215 SER E O 1
ATOM 6221 N N . ARG E 1 219 ? 15.143 34.077 58.428 1.00 31.48 216 ARG E N 1
ATOM 6222 C CA . ARG E 1 219 ? 15.427 34.259 59.857 1.00 31.70 216 ARG E CA 1
ATOM 6223 C C . ARG E 1 219 ? 15.971 35.664 60.139 1.00 30.17 216 ARG E C 1
ATOM 6224 O O . ARG E 1 219 ? 15.469 36.350 61.031 1.00 30.64 216 ARG E O 1
ATOM 6232 N N . VAL E 1 220 ? 16.976 36.084 59.366 1.00 29.32 217 VAL E N 1
ATOM 6233 C CA . VAL E 1 220 ? 17.578 37.412 59.518 1.00 28.01 217 VAL E CA 1
ATOM 6234 C C . VAL E 1 220 ? 16.501 38.484 59.392 1.00 28.86 217 VAL E C 1
ATOM 6235 O O . VAL E 1 220 ? 16.460 39.409 60.195 1.00 27.65 217 VAL E O 1
ATOM 6239 N N . SER E 1 221 ? 15.655 38.365 58.372 1.00 28.29 218 SER E N 1
ATOM 6240 C CA . SER E 1 221 ? 14.558 39.304 58.163 1.00 30.60 218 SER E CA 1
ATOM 6241 C C . SER E 1 221 ? 13.626 39.363 59.380 1.00 29.33 218 SER E C 1
ATOM 6242 O O . SER E 1 221 ? 13.254 40.446 59.817 1.00 25.94 218 SER E O 1
ATOM 6245 N N . GLN E 1 222 ? 13.280 38.205 59.942 1.00 30.48 219 GLN E N 1
ATOM 6246 C CA . GLN E 1 222 ? 12.403 38.135 61.120 1.00 31.71 219 GLN E CA 1
ATOM 6247 C C . GLN E 1 222 ? 13.020 38.898 62.320 1.00 30.47 219 GLN E C 1
ATOM 6248 O O . GLN E 1 222 ? 12.330 39.634 63.026 1.00 30.47 219 GLN E O 1
ATOM 6254 N N . LEU E 1 223 ? 14.321 38.718 62.525 1.00 29.10 220 LEU E N 1
ATOM 6255 C CA . LEU E 1 223 ? 15.033 39.367 63.616 1.00 28.49 220 LEU E CA 1
ATOM 6256 C C . LEU E 1 223 ? 15.162 40.872 63.373 1.00 27.43 220 LEU E C 1
ATOM 6257 O O . LEU E 1 223 ? 15.015 41.667 64.299 1.00 27.25 220 LEU E O 1
ATOM 6262 N N . LYS E 1 224 ? 15.435 41.263 62.132 1.00 26.95 221 LYS E N 1
ATOM 6263 C CA . LYS E 1 224 ? 15.552 42.674 61.793 1.00 26.13 221 LYS E CA 1
ATOM 6264 C C . LYS E 1 224 ? 14.199 43.389 62.002 1.00 27.41 221 LYS E C 1
ATOM 6265 O O . LYS E 1 224 ? 14.141 44.497 62.568 1.00 27.43 221 LYS E O 1
ATOM 6271 N N . ALA E 1 225 ? 13.119 42.740 61.562 1.00 28.50 222 ALA E N 1
ATOM 6272 C CA . ALA E 1 225 ? 11.765 43.299 61.705 1.00 29.94 222 ALA E CA 1
ATOM 6273 C C . ALA E 1 225 ? 11.347 43.408 63.172 1.00 29.85 222 ALA E C 1
ATOM 6274 O O . ALA E 1 225 ? 10.815 44.437 63.575 1.00 28.77 222 ALA E O 1
ATOM 6276 N N . LYS E 1 226 ? 11.586 42.356 63.956 1.00 29.50 223 LYS E N 1
ATOM 6277 C CA . LYS E 1 226 ? 11.247 42.358 65.381 1.00 29.71 223 LYS E CA 1
ATOM 6278 C C . LYS E 1 226 ? 12.016 43.468 66.088 1.00 29.08 223 LYS E C 1
ATOM 6279 O O . LYS E 1 226 ? 11.447 44.227 66.858 1.00 30.07 223 LYS E O 1
ATOM 6281 N N . ALA E 1 227 ? 13.308 43.568 65.802 1.00 29.32 224 ALA E N 1
ATOM 6282 C CA . ALA E 1 227 ? 14.144 44.590 66.404 1.00 29.87 224 ALA E CA 1
ATOM 6283 C C . ALA E 1 227 ? 13.677 46.009 66.104 1.00 31.31 224 ALA E C 1
ATOM 6284 O O . ALA E 1 227 ? 13.545 46.814 67.018 1.00 32.02 224 ALA E O 1
ATOM 6286 N N . LEU E 1 228 ? 13.439 46.314 64.827 1.00 33.05 225 LEU E N 1
ATOM 6287 C CA . LEU E 1 228 ? 12.993 47.646 64.420 1.00 32.66 225 LEU E CA 1
ATOM 6288 C C . LEU E 1 228 ? 11.656 47.984 65.068 1.00 34.07 225 LEU E C 1
ATOM 6289 O O . LEU E 1 228 ? 11.435 49.128 65.474 1.00 34.10 225 LEU E O 1
ATOM 6294 N N . GLU E 1 229 ? 10.776 46.990 65.175 1.00 35.00 226 GLU E N 1
ATOM 6295 C CA . GLU E 1 229 ? 9.461 47.181 65.799 1.00 38.63 226 GLU E CA 1
ATOM 6296 C C . GLU E 1 229 ? 9.629 47.515 67.283 1.00 37.45 226 GLU E C 1
ATOM 6297 O O . GLU E 1 229 ? 9.030 48.458 67.799 1.00 38.97 226 GLU E O 1
ATOM 6303 N N . ARG E 1 230 ? 10.474 46.741 67.948 1.00 37.21 227 ARG E N 1
ATOM 6304 C CA . ARG E 1 230 ? 10.747 46.927 69.357 1.00 37.49 227 ARG E CA 1
ATOM 6305 C C . ARG E 1 230 ? 11.312 48.339 69.577 1.00 36.32 227 ARG E C 1
ATOM 6306 O O . ARG E 1 230 ? 10.809 49.087 70.415 1.00 35.51 227 ARG E O 1
ATOM 6314 N N . LEU E 1 231 ? 12.298 48.729 68.773 1.00 35.08 228 LEU E N 1
ATOM 6315 C CA . LEU E 1 231 ? 12.890 50.051 68.890 1.00 35.00 228 LEU E CA 1
ATOM 6316 C C . LEU E 1 231 ? 11.844 51.133 68.684 1.00 36.27 228 LEU E C 1
ATOM 6317 O O . LEU E 1 231 ? 11.829 52.113 69.418 1.00 37.13 228 LEU E O 1
ATOM 6322 N N . ARG E 1 232 ? 10.966 50.956 67.696 1.00 37.43 229 ARG E N 1
ATOM 6323 C CA . ARG E 1 232 ? 9.926 51.944 67.433 1.00 39.33 229 ARG E CA 1
ATOM 6324 C C . ARG E 1 232 ? 8.995 52.098 68.631 1.00 41.73 229 ARG E C 1
ATOM 6325 O O . ARG E 1 232 ? 8.773 53.212 69.083 1.00 41.42 229 ARG E O 1
ATOM 6327 N N . GLU E 1 233 ? 8.483 50.989 69.163 1.00 43.11 230 GLU E N 1
ATOM 6328 C CA . GLU E 1 233 ? 7.573 51.041 70.309 1.00 46.01 230 GLU E CA 1
ATOM 6329 C C . GLU E 1 233 ? 8.195 51.740 71.522 1.00 44.80 230 GLU E C 1
ATOM 6330 O O . GLU E 1 233 ? 7.566 52.583 72.145 1.00 44.77 230 GLU E O 1
ATOM 6336 N N . MET E 1 234 ? 9.442 51.409 71.834 1.00 44.92 231 MET E N 1
ATOM 6337 C CA . MET E 1 234 ? 10.121 51.999 72.979 1.00 47.08 231 MET E CA 1
ATOM 6338 C C . MET E 1 234 ? 10.414 53.497 72.854 1.00 47.99 231 MET E C 1
ATOM 6339 O O . MET E 1 234 ? 10.397 54.217 73.845 1.00 46.38 231 MET E O 1
ATOM 6344 N N . LEU E 1 235 ? 10.678 53.959 71.637 1.00 49.27 232 LEU E N 1
ATOM 6345 C CA . LEU E 1 235 ? 10.969 55.367 71.388 1.00 50.53 232 LEU E CA 1
ATOM 6346 C C . LEU E 1 235 ? 9.715 56.166 71.023 1.00 53.84 232 LEU E C 1
ATOM 6347 O O . LEU E 1 235 ? 9.718 57.388 71.089 1.00 53.62 232 LEU E O 1
ATOM 6352 N N . SER E 1 236 ? 8.648 55.469 70.646 1.00 58.43 233 SER E N 1
ATOM 6353 C CA . SER E 1 236 ? 7.410 56.108 70.223 1.00 64.46 233 SER E CA 1
ATOM 6354 C C . SER E 1 236 ? 6.399 56.320 71.338 1.00 70.00 233 SER E C 1
ATOM 6355 O O . SER E 1 236 ? 6.048 57.454 71.666 1.00 70.41 233 SER E O 1
ATOM 6358 N N . ASN E 1 237 ? 5.906 55.224 71.901 1.00 76.74 234 ASN E N 1
ATOM 6359 C CA . ASN E 1 237 ? 4.918 55.305 72.967 1.00 81.81 234 ASN E CA 1
ATOM 6360 C C . ASN E 1 237 ? 5.388 54.625 74.256 1.00 84.62 234 ASN E C 1
ATOM 6361 O O . ASN E 1 237 ? 4.781 53.649 74.704 1.00 85.05 234 ASN E O 1
ATOM 6366 N N . PRO E 1 238 ? 6.486 55.120 74.862 1.00 87.39 235 PRO E N 1
ATOM 6367 C CA . PRO E 1 238 ? 7.001 54.533 76.106 1.00 90.55 235 PRO E CA 1
ATOM 6368 C C . PRO E 1 238 ? 6.084 54.890 77.279 1.00 93.92 235 PRO E C 1
ATOM 6369 O O . PRO E 1 238 ? 6.254 54.397 78.401 1.00 94.32 235 PRO E O 1
ATOM 6373 N N . LEU E 1 239 ? 5.122 55.767 76.990 1.00 97.04 236 LEU E N 1
ATOM 6374 C CA . LEU E 1 239 ? 4.135 56.247 77.953 1.00 100.04 236 LEU E CA 1
ATOM 6375 C C . LEU E 1 239 ? 3.146 55.132 78.320 1.00 101.58 236 LEU E C 1
ATOM 6376 O O . LEU E 1 239 ? 2.986 54.864 79.535 1.00 102.14 236 LEU E O 1
ATOM 6382 N N . ARG F 2 4 ? 30.713 64.045 34.734 1.00 82.02 4 ARG F N 1
ATOM 6383 C CA . ARG F 2 4 ? 31.071 64.867 35.934 1.00 82.38 4 ARG F CA 1
ATOM 6384 C C . ARG F 2 4 ? 31.028 66.371 35.644 1.00 81.95 4 ARG F C 1
ATOM 6385 O O . ARG F 2 4 ? 31.035 67.190 36.563 1.00 81.58 4 ARG F O 1
ATOM 6387 N N . ILE F 2 5 ? 31.015 66.721 34.360 1.00 82.18 5 ILE F N 1
ATOM 6388 C CA . ILE F 2 5 ? 30.960 68.115 33.926 1.00 81.63 5 ILE F CA 1
ATOM 6389 C C . ILE F 2 5 ? 29.585 68.376 33.315 1.00 81.97 5 ILE F C 1
ATOM 6390 O O . ILE F 2 5 ? 29.079 69.504 33.347 1.00 81.06 5 ILE F O 1
ATOM 6392 N N . GLU F 2 6 ? 28.994 67.319 32.751 1.00 82.21 6 GLU F N 1
ATOM 6393 C CA . GLU F 2 6 ? 27.665 67.384 32.143 1.00 82.00 6 GLU F CA 1
ATOM 6394 C C . GLU F 2 6 ? 26.634 67.659 33.239 1.00 80.95 6 GLU F C 1
ATOM 6395 O O . GLU F 2 6 ? 25.600 68.284 32.988 1.00 80.64 6 GLU F O 1
ATOM 6401 N N . LEU F 2 7 ? 26.934 67.193 34.454 1.00 79.43 7 LEU F N 1
ATOM 6402 C CA . LEU F 2 7 ? 26.058 67.396 35.607 1.00 77.91 7 LEU F CA 1
ATOM 6403 C C . LEU F 2 7 ? 25.993 68.893 35.926 1.00 76.71 7 LEU F C 1
ATOM 6404 O O . LEU F 2 7 ? 24.924 69.431 36.239 1.00 75.48 7 LEU F O 1
ATOM 6406 N N . SER F 2 8 ? 27.136 69.563 35.789 1.00 75.94 8 SER F N 1
ATOM 6407 C CA . SER F 2 8 ? 27.238 70.999 36.040 1.00 74.86 8 SER F CA 1
ATOM 6408 C C . SER F 2 8 ? 26.391 71.767 35.026 1.00 73.95 8 SER F C 1
ATOM 6409 O O . SER F 2 8 ? 25.868 72.845 35.325 1.00 73.07 8 SER F O 1
ATOM 6412 N N . ARG F 2 9 ? 26.258 71.191 33.832 1.00 73.52 9 ARG F N 1
ATOM 6413 C CA . ARG F 2 9 ? 25.466 71.776 32.753 1.00 73.66 9 ARG F CA 1
ATOM 6414 C C . ARG F 2 9 ? 23.973 71.514 32.976 1.00 73.09 9 ARG F C 1
ATOM 6415 O O . ARG F 2 9 ? 23.151 72.435 32.912 1.00 72.15 9 ARG F O 1
ATOM 6417 N N . LEU F 2 10 ? 23.645 70.254 33.270 1.00 72.88 10 LEU F N 1
ATOM 6418 C CA . LEU F 2 10 ? 22.267 69.812 33.524 1.00 71.90 10 LEU F CA 1
ATOM 6419 C C . LEU F 2 10 ? 21.590 70.577 34.658 1.00 71.00 10 LEU F C 1
ATOM 6420 O O . LEU F 2 10 ? 20.392 70.862 34.592 1.00 70.42 10 LEU F O 1
ATOM 6425 N N . ILE F 2 11 ? 22.355 70.878 35.708 1.00 70.48 11 ILE F N 1
ATOM 6426 C CA . ILE F 2 11 ? 21.840 71.621 36.856 1.00 70.27 11 ILE F CA 1
ATOM 6427 C C . ILE F 2 11 ? 21.383 73.004 36.406 1.00 70.56 11 ILE F C 1
ATOM 6428 O O . ILE F 2 11 ? 20.262 73.423 36.712 1.00 69.63 11 ILE F O 1
ATOM 6433 N N . GLY F 2 12 ? 22.249 73.690 35.659 1.00 70.60 12 GLY F N 1
ATOM 6434 C CA . GLY F 2 12 ? 21.932 75.018 35.160 1.00 70.33 12 GLY F CA 1
ATOM 6435 C C . GLY F 2 12 ? 20.682 75.027 34.298 1.00 70.58 12 GLY F C 1
ATOM 6436 O O . GLY F 2 12 ? 19.831 75.908 34.437 1.00 69.06 12 GLY F O 1
ATOM 6437 N N . LEU F 2 13 ? 20.562 74.026 33.427 1.00 71.60 13 LEU F N 1
ATOM 6438 C CA . LEU F 2 13 ? 19.407 73.898 32.540 1.00 72.56 13 LEU F CA 1
ATOM 6439 C C . LEU F 2 13 ? 18.128 73.704 33.349 1.00 72.91 13 LEU F C 1
ATOM 6440 O O . LEU F 2 13 ? 17.044 74.104 32.922 1.00 72.46 13 LEU F O 1
ATOM 6442 N N . LEU F 2 14 ? 18.277 73.108 34.530 1.00 74.19 14 LEU F N 1
ATOM 6443 C CA . LEU F 2 14 ? 17.162 72.851 35.433 1.00 74.74 14 LEU F CA 1
ATOM 6444 C C . LEU F 2 14 ? 16.773 74.107 36.209 1.00 75.10 14 LEU F C 1
ATOM 6445 O O . LEU F 2 14 ? 15.590 74.396 36.381 1.00 75.91 14 LEU F O 1
ATOM 6450 N N . LEU F 2 15 ? 17.773 74.854 36.675 1.00 75.70 15 LEU F N 1
ATOM 6451 C CA . LEU F 2 15 ? 17.526 76.072 37.447 1.00 75.81 15 LEU F CA 1
ATOM 6452 C C . LEU F 2 15 ? 17.041 77.261 36.622 1.00 76.99 15 LEU F C 1
ATOM 6453 O O . LEU F 2 15 ? 16.397 78.164 37.155 1.00 77.00 15 LEU F O 1
ATOM 6458 N N . GLU F 2 16 ? 17.351 77.258 35.326 1.00 78.89 16 GLU F N 1
ATOM 6459 C CA . GLU F 2 16 ? 16.930 78.332 34.424 1.00 80.37 16 GLU F CA 1
ATOM 6460 C C . GLU F 2 16 ? 15.411 78.300 34.233 1.00 81.62 16 GLU F C 1
ATOM 6461 O O . GLU F 2 16 ? 14.763 79.347 34.152 1.00 82.28 16 GLU F O 1
ATOM 6463 N N . THR F 2 17 ? 14.855 77.091 34.166 1.00 82.58 17 THR F N 1
ATOM 6464 C CA . THR F 2 17 ? 13.414 76.895 33.998 1.00 82.67 17 THR F CA 1
ATOM 6465 C C . THR F 2 17 ? 12.704 76.829 35.355 1.00 82.63 17 THR F C 1
ATOM 6466 O O . THR F 2 17 ? 12.363 75.748 35.844 1.00 81.97 17 THR F O 1
ATOM 6468 N N . ASP F 2 35 ? 11.818 69.765 31.968 1.00 75.88 35 ASP F N 1
ATOM 6469 C CA . ASP F 2 35 ? 11.183 69.641 33.276 1.00 76.62 35 ASP F CA 1
ATOM 6470 C C . ASP F 2 35 ? 11.642 68.352 33.959 1.00 77.37 35 ASP F C 1
ATOM 6471 O O . ASP F 2 35 ? 12.730 68.300 34.546 1.00 77.20 35 ASP F O 1
ATOM 6473 N N . LYS F 2 36 ? 10.813 67.314 33.872 1.00 77.83 36 LYS F N 1
ATOM 6474 C CA . LYS F 2 36 ? 11.130 66.020 34.467 1.00 77.21 36 LYS F CA 1
ATOM 6475 C C . LYS F 2 36 ? 12.219 65.319 33.656 1.00 76.74 36 LYS F C 1
ATOM 6476 O O . LYS F 2 36 ? 12.904 64.432 34.164 1.00 78.16 36 LYS F O 1
ATOM 6478 N N . VAL F 2 37 ? 12.395 65.749 32.409 1.00 75.61 37 VAL F N 1
ATOM 6479 C CA . VAL F 2 37 ? 13.400 65.176 31.517 1.00 74.31 37 VAL F CA 1
ATOM 6480 C C . VAL F 2 37 ? 14.820 65.501 31.963 1.00 73.63 37 VAL F C 1
ATOM 6481 O O . VAL F 2 37 ? 15.682 64.622 31.982 1.00 73.71 37 VAL F O 1
ATOM 6483 N N . THR F 2 38 ? 15.069 66.766 32.294 1.00 72.66 38 THR F N 1
ATOM 6484 C CA . THR F 2 38 ? 16.397 67.183 32.737 1.00 71.68 38 THR F CA 1
ATOM 6485 C C . THR F 2 38 ? 16.745 66.536 34.077 1.00 69.45 38 THR F C 1
ATOM 6486 O O . THR F 2 38 ? 17.906 66.220 34.339 1.00 68.82 38 THR F O 1
ATOM 6490 N N . LEU F 2 39 ? 15.724 66.299 34.899 1.00 67.15 39 LEU F N 1
ATOM 6491 C CA . LEU F 2 39 ? 15.904 65.660 36.200 1.00 64.41 39 LEU F CA 1
ATOM 6492 C C . LEU F 2 39 ? 16.284 64.193 35.976 1.00 63.33 39 LEU F C 1
ATOM 6493 O O . LEU F 2 39 ? 17.254 63.694 36.555 1.00 62.06 39 LEU F O 1
ATOM 6498 N N . SER F 2 40 ? 15.533 63.520 35.107 1.00 62.22 40 SER F N 1
ATOM 6499 C CA . SER F 2 40 ? 15.796 62.119 34.772 1.00 61.62 40 SER F CA 1
ATOM 6500 C C . SER F 2 40 ? 17.232 61.953 34.269 1.00 60.65 40 SER F C 1
ATOM 6501 O O . SER F 2 40 ? 17.890 60.946 34.550 1.00 59.89 40 SER F O 1
ATOM 6504 N N . LYS F 2 41 ? 17.713 62.954 33.538 1.00 59.65 41 LYS F N 1
ATOM 6505 C CA . LYS F 2 41 ? 19.066 62.930 33.002 1.00 59.54 41 LYS F CA 1
ATOM 6506 C C . LYS F 2 41 ? 20.107 63.057 34.121 1.00 58.83 41 LYS F C 1
ATOM 6507 O O . LYS F 2 41 ? 21.145 62.393 34.080 1.00 58.26 41 LYS F O 1
ATOM 6509 N N . ILE F 2 42 ? 19.828 63.904 35.114 1.00 57.51 42 ILE F N 1
ATOM 6510 C CA . ILE F 2 42 ? 20.747 64.086 36.245 1.00 56.88 42 ILE F CA 1
ATOM 6511 C C . ILE F 2 42 ? 20.818 62.784 37.047 1.00 56.26 42 ILE F C 1
ATOM 6512 O O . ILE F 2 42 ? 21.900 62.339 37.441 1.00 53.64 42 ILE F O 1
ATOM 6517 N N . ALA F 2 43 ? 19.655 62.183 37.282 1.00 56.59 43 ALA F N 1
ATOM 6518 C CA . ALA F 2 43 ? 19.577 60.925 38.016 1.00 58.67 43 ALA F CA 1
ATOM 6519 C C . ALA F 2 43 ? 20.365 59.855 37.270 1.00 60.09 43 ALA F C 1
ATOM 6520 O O . ALA F 2 43 ? 21.119 59.095 37.874 1.00 58.36 43 ALA F O 1
ATOM 6522 N N . GLN F 2 44 ? 20.208 59.840 35.945 1.00 62.12 44 GLN F N 1
ATOM 6523 C CA . GLN F 2 44 ? 20.893 58.889 35.079 1.00 63.75 44 GLN F CA 1
ATOM 6524 C C . GLN F 2 44 ? 22.406 59.043 35.169 1.00 64.36 44 GLN F C 1
ATOM 6525 O O . GLN F 2 44 ? 23.130 58.057 35.279 1.00 64.29 44 GLN F O 1
ATOM 6531 N N . GLU F 2 45 ? 22.876 60.284 35.127 1.00 65.71 45 GLU F N 1
ATOM 6532 C CA . GLU F 2 45 ? 24.307 60.561 35.194 1.00 67.64 45 GLU F CA 1
ATOM 6533 C C . GLU F 2 45 ? 24.874 60.142 36.547 1.00 67.84 45 GLU F C 1
ATOM 6534 O O . GLU F 2 45 ? 25.976 59.601 36.626 1.00 66.88 45 GLU F O 1
ATOM 6540 N N . LEU F 2 46 ? 24.102 60.374 37.605 1.00 69.12 46 LEU F N 1
ATOM 6541 C CA . LEU F 2 46 ? 24.520 60.012 38.955 1.00 70.25 46 LEU F CA 1
ATOM 6542 C C . LEU F 2 46 ? 24.395 58.515 39.200 1.00 72.18 46 LEU F C 1
ATOM 6543 O O . LEU F 2 46 ? 25.217 57.933 39.905 1.00 72.92 46 LEU F O 1
ATOM 6548 N N . SER F 2 47 ? 23.387 57.890 38.594 1.00 74.27 47 SER F N 1
ATOM 6549 C CA . SER F 2 47 ? 23.151 56.459 38.771 1.00 77.03 47 SER F CA 1
ATOM 6550 C C . SER F 2 47 ? 24.295 55.577 38.297 1.00 78.91 47 SER F C 1
ATOM 6551 O O . SER F 2 47 ? 24.273 54.369 38.527 1.00 79.13 47 SER F O 1
ATOM 6554 N N . LYS F 2 48 ? 25.269 56.167 37.606 1.00 81.31 48 LYS F N 1
ATOM 6555 C CA . LYS F 2 48 ? 26.423 55.411 37.127 1.00 84.34 48 LYS F CA 1
ATOM 6556 C C . LYS F 2 48 ? 27.212 54.966 38.364 1.00 86.41 48 LYS F C 1
ATOM 6557 O O . LYS F 2 48 ? 28.028 55.724 38.902 1.00 86.77 48 LYS F O 1
ATOM 6559 N N . ASN F 2 49 ? 26.914 53.747 38.825 1.00 87.99 49 ASN F N 1
ATOM 6560 C CA . ASN F 2 49 ? 27.530 53.136 40.008 1.00 89.12 49 ASN F CA 1
ATOM 6561 C C . ASN F 2 49 ? 29.045 53.341 40.115 1.00 90.25 49 ASN F C 1
ATOM 6562 O O . ASN F 2 49 ? 29.813 52.889 39.257 1.00 91.24 49 ASN F O 1
ATOM 6564 N N . ASP F 2 50 ? 29.458 54.034 41.177 1.00 89.76 50 ASP F N 1
ATOM 6565 C CA . ASP F 2 50 ? 30.868 54.329 41.430 1.00 89.16 50 ASP F CA 1
ATOM 6566 C C . ASP F 2 50 ? 31.066 54.780 42.873 1.00 88.76 50 ASP F C 1
ATOM 6567 O O . ASP F 2 50 ? 31.310 53.963 43.759 1.00 88.30 50 ASP F O 1
ATOM 6569 N N . ASP F 2 55 ? 34.187 42.620 47.067 1.00 76.95 55 ASP F N 1
ATOM 6570 C CA . ASP F 2 55 ? 34.487 43.727 47.974 1.00 77.26 55 ASP F CA 1
ATOM 6571 C C . ASP F 2 55 ? 33.902 43.426 49.351 1.00 75.76 55 ASP F C 1
ATOM 6572 O O . ASP F 2 55 ? 34.632 43.346 50.344 1.00 75.57 55 ASP F O 1
ATOM 6577 N N . LEU F 2 56 ? 32.578 43.283 49.392 1.00 73.82 56 LEU F N 1
ATOM 6578 C CA . LEU F 2 56 ? 31.861 42.976 50.620 1.00 71.84 56 LEU F CA 1
ATOM 6579 C C . LEU F 2 56 ? 32.155 41.540 51.051 1.00 70.56 56 LEU F C 1
ATOM 6580 O O . LEU F 2 56 ? 32.075 41.223 52.241 1.00 70.54 56 LEU F O 1
ATOM 6582 N N . GLU F 2 57 ? 32.505 40.683 50.088 1.00 68.64 57 GLU F N 1
ATOM 6583 C CA . GLU F 2 57 ? 32.824 39.283 50.376 1.00 66.47 57 GLU F CA 1
ATOM 6584 C C . GLU F 2 57 ? 33.969 39.219 51.381 1.00 64.85 57 GLU F C 1
ATOM 6585 O O . GLU F 2 57 ? 33.986 38.352 52.252 1.00 64.09 57 GLU F O 1
ATOM 6587 N N . LYS F 2 58 ? 34.901 40.164 51.273 1.00 64.44 58 LYS F N 1
ATOM 6588 C CA . LYS F 2 58 ? 36.036 40.245 52.190 1.00 64.09 58 LYS F CA 1
ATOM 6589 C C . LYS F 2 58 ? 35.527 40.579 53.594 1.00 62.62 58 LYS F C 1
ATOM 6590 O O . LYS F 2 58 ? 35.877 39.899 54.564 1.00 61.80 58 LYS F O 1
ATOM 6592 N N . LYS F 2 59 ? 34.658 41.590 53.681 1.00 61.87 59 LYS F N 1
ATOM 6593 C CA . LYS F 2 59 ? 34.073 42.019 54.960 1.00 60.55 59 LYS F CA 1
ATOM 6594 C C . LYS F 2 59 ? 33.252 40.905 55.609 1.00 58.67 59 LYS F C 1
ATOM 6595 O O . LYS F 2 59 ? 33.259 40.766 56.831 1.00 58.28 59 LYS F O 1
ATOM 6597 N N . VAL F 2 60 ? 32.564 40.108 54.788 1.00 56.32 60 VAL F N 1
ATOM 6598 C CA . VAL F 2 60 ? 31.764 38.991 55.288 1.00 56.13 60 VAL F CA 1
ATOM 6599 C C . VAL F 2 60 ? 32.657 37.927 55.930 1.00 56.99 60 VAL F C 1
ATOM 6600 O O . VAL F 2 60 ? 32.423 37.515 57.068 1.00 57.91 60 VAL F O 1
ATOM 6604 N N . LYS F 2 61 ? 33.692 37.509 55.201 1.00 58.75 61 LYS F N 1
ATOM 6605 C CA . LYS F 2 61 ? 34.639 36.495 55.668 1.00 58.08 61 LYS F CA 1
ATOM 6606 C C . LYS F 2 61 ? 35.309 36.895 56.982 1.00 58.54 61 LYS F C 1
ATOM 6607 O O . LYS F 2 61 ? 35.389 36.090 57.915 1.00 58.81 61 LYS F O 1
ATOM 6609 N N . GLU F 2 62 ? 35.767 38.144 57.066 1.00 57.99 62 GLU F N 1
ATOM 6610 C CA . GLU F 2 62 ? 36.415 38.625 58.283 1.00 58.08 62 GLU F CA 1
ATOM 6611 C C . GLU F 2 62 ? 35.445 38.512 59.456 1.00 58.50 62 GLU F C 1
ATOM 6612 O O . GLU F 2 62 ? 35.716 37.796 60.417 1.00 57.56 62 GLU F O 1
ATOM 6614 N N . LEU F 2 63 ? 34.288 39.163 59.327 1.00 58.76 63 LEU F N 1
ATOM 6615 C CA . LEU F 2 63 ? 33.243 39.163 60.351 1.00 58.92 63 LEU F CA 1
ATOM 6616 C C . LEU F 2 63 ? 32.794 37.760 60.754 1.00 59.26 63 LEU F C 1
ATOM 6617 O O . LEU F 2 63 ? 32.633 37.467 61.940 1.00 57.10 63 LEU F O 1
ATOM 6622 N N . LYS F 2 64 ? 32.600 36.896 59.762 1.00 60.34 64 LYS F N 1
ATOM 6623 C CA . LYS F 2 64 ? 32.171 35.531 60.020 1.00 62.89 64 LYS F CA 1
ATOM 6624 C C . LYS F 2 64 ? 33.195 34.818 60.886 1.00 64.37 64 LYS F C 1
ATOM 6625 O O . LYS F 2 64 ? 32.833 34.092 61.812 1.00 64.01 64 LYS F O 1
ATOM 6631 N N . GLU F 2 65 ? 34.473 35.059 60.595 1.00 66.11 65 GLU F N 1
ATOM 6632 C CA . GLU F 2 65 ? 35.566 34.450 61.349 1.00 67.81 65 GLU F CA 1
ATOM 6633 C C . GLU F 2 65 ? 35.645 34.992 62.777 1.00 68.38 65 GLU F C 1
ATOM 6634 O O . GLU F 2 65 ? 35.796 34.225 63.726 1.00 68.71 65 GLU F O 1
ATOM 6636 N N . LYS F 2 66 ? 35.513 36.308 62.923 1.00 68.97 66 LYS F N 1
ATOM 6637 C CA . LYS F 2 66 ? 35.583 36.950 64.233 1.00 71.04 66 LYS F CA 1
ATOM 6638 C C . LYS F 2 66 ? 34.458 36.497 65.164 1.00 72.07 66 LYS F C 1
ATOM 6639 O O . LYS F 2 66 ? 34.690 36.232 66.345 1.00 72.17 66 LYS F O 1
ATOM 6645 N N . ILE F 2 67 ? 33.251 36.371 64.620 1.00 72.70 67 ILE F N 1
ATOM 6646 C CA . ILE F 2 67 ? 32.095 35.952 65.408 1.00 72.95 67 ILE F CA 1
ATOM 6647 C C . ILE F 2 67 ? 32.239 34.527 65.950 1.00 73.74 67 ILE F C 1
ATOM 6648 O O . ILE F 2 67 ? 31.845 34.244 67.086 1.00 74.07 67 ILE F O 1
ATOM 6653 N N . GLU F 2 68 ? 32.839 33.650 65.150 1.00 73.83 68 GLU F N 1
ATOM 6654 C CA . GLU F 2 68 ? 33.045 32.255 65.541 1.00 74.52 68 GLU F CA 1
ATOM 6655 C C . GLU F 2 68 ? 34.177 32.101 66.569 1.00 74.65 68 GLU F C 1
ATOM 6656 O O . GLU F 2 68 ? 34.103 31.255 67.466 1.00 73.70 68 GLU F O 1
ATOM 6662 N N . LYS F 2 69 ? 35.214 32.927 66.435 1.00 75.26 69 LYS F N 1
ATOM 6663 C CA . LYS F 2 69 ? 36.355 32.905 67.352 1.00 75.27 69 LYS F CA 1
ATOM 6664 C C . LYS F 2 69 ? 36.104 33.818 68.557 1.00 75.00 69 LYS F C 1
ATOM 6665 O O . LYS F 2 69 ? 37.046 34.190 69.263 1.00 75.92 69 LYS F O 1
ATOM 6667 N N . GLY F 2 70 ? 34.838 34.193 68.763 1.00 73.61 70 GLY F N 1
ATOM 6668 C CA . GLY F 2 70 ? 34.452 35.057 69.872 1.00 71.55 70 GLY F CA 1
ATOM 6669 C C . GLY F 2 70 ? 35.127 36.420 69.927 1.00 70.87 70 GLY F C 1
ATOM 6670 O O . GLY F 2 70 ? 35.066 37.097 70.952 1.00 71.34 70 GLY F O 1
ATOM 6671 N N . GLU F 2 71 ? 35.753 36.830 68.826 1.00 69.90 71 GLU F N 1
ATOM 6672 C CA . GLU F 2 71 ? 36.452 38.115 68.756 1.00 69.27 71 GLU F CA 1
ATOM 6673 C C . GLU F 2 71 ? 35.523 39.312 68.530 1.00 68.06 71 GLU F C 1
ATOM 6674 O O . GLU F 2 71 ? 35.784 40.398 69.044 1.00 67.69 71 GLU F O 1
ATOM 6676 N N . TYR F 2 72 ? 34.450 39.113 67.762 1.00 66.63 72 TYR F N 1
ATOM 6677 C CA . TYR F 2 72 ? 33.487 40.181 67.475 1.00 64.65 72 TYR F CA 1
ATOM 6678 C C . TYR F 2 72 ? 32.671 40.551 68.713 1.00 63.54 72 TYR F C 1
ATOM 6679 O O . TYR F 2 72 ? 32.115 39.680 69.391 1.00 63.52 72 TYR F O 1
ATOM 6688 N N . GLU F 2 73 ? 32.603 41.852 68.988 1.00 61.97 73 GLU F N 1
ATOM 6689 C CA . GLU F 2 73 ? 31.875 42.364 70.141 1.00 60.35 73 GLU F CA 1
ATOM 6690 C C . GLU F 2 73 ? 30.693 43.235 69.739 1.00 59.41 73 GLU F C 1
ATOM 6691 O O . GLU F 2 73 ? 30.826 44.154 68.926 1.00 57.92 73 GLU F O 1
ATOM 6693 N N . VAL F 2 74 ? 29.532 42.913 70.301 1.00 58.14 74 VAL F N 1
ATOM 6694 C CA . VAL F 2 74 ? 28.312 43.658 70.050 1.00 55.62 74 VAL F CA 1
ATOM 6695 C C . VAL F 2 74 ? 28.279 44.743 71.108 1.00 55.19 74 VAL F C 1
ATOM 6696 O O . VAL F 2 74 ? 28.460 44.466 72.290 1.00 54.57 74 VAL F O 1
ATOM 6700 N N . SER F 2 75 ? 28.044 45.976 70.681 1.00 54.60 75 SER F N 1
ATOM 6701 C CA . SER F 2 75 ? 28.010 47.107 71.596 1.00 53.60 75 SER F CA 1
ATOM 6702 C C . SER F 2 75 ? 26.795 47.985 71.363 1.00 53.16 75 SER F C 1
ATOM 6703 O O . SER F 2 75 ? 26.359 48.170 70.226 1.00 54.63 75 SER F O 1
ATOM 6706 N N . ASP F 2 76 ? 26.257 48.533 72.443 1.00 51.05 76 ASP F N 1
ATOM 6707 C CA . ASP F 2 76 ? 25.112 49.414 72.335 1.00 51.37 76 ASP F CA 1
ATOM 6708 C C . ASP F 2 76 ? 25.587 50.687 71.643 1.00 50.45 76 ASP F C 1
ATOM 6709 O O . ASP F 2 76 ? 24.862 51.294 70.858 1.00 50.52 76 ASP F O 1
ATOM 6714 N N . GLU F 2 77 ? 26.827 51.067 71.921 1.00 49.18 77 GLU F N 1
ATOM 6715 C CA . GLU F 2 77 ? 27.408 52.261 71.327 1.00 47.72 77 GLU F CA 1
ATOM 6716 C C . GLU F 2 77 ? 27.461 52.084 69.813 1.00 45.70 77 GLU F C 1
ATOM 6717 O O . GLU F 2 77 ? 27.112 52.997 69.065 1.00 45.99 77 GLU F O 1
ATOM 6719 N N . LYS F 2 78 ? 27.862 50.899 69.366 1.00 43.36 78 LYS F N 1
ATOM 6720 C CA . LYS F 2 78 ? 27.921 50.620 67.940 1.00 42.39 78 LYS F CA 1
ATOM 6721 C C . LYS F 2 78 ? 26.536 50.610 67.270 1.00 39.73 78 LYS F C 1
ATOM 6722 O O . LYS F 2 78 ? 26.354 51.243 66.230 1.00 38.39 78 LYS F O 1
ATOM 6728 N N . VAL F 2 79 ? 25.566 49.917 67.866 1.00 36.62 79 VAL F N 1
ATOM 6729 C CA . VAL F 2 79 ? 24.221 49.873 67.292 1.00 34.86 79 VAL F CA 1
ATOM 6730 C C . VAL F 2 79 ? 23.652 51.280 67.201 1.00 35.14 79 VAL F C 1
ATOM 6731 O O . VAL F 2 79 ? 23.156 51.674 66.153 1.00 34.05 79 VAL F O 1
ATOM 6735 N N . VAL F 2 80 ? 23.763 52.037 68.294 1.00 35.66 80 VAL F N 1
ATOM 6736 C CA . VAL F 2 80 ? 23.272 53.415 68.357 1.00 34.99 80 VAL F CA 1
ATOM 6737 C C . VAL F 2 80 ? 23.866 54.248 67.235 1.00 35.25 80 VAL F C 1
ATOM 6738 O O . VAL F 2 80 ? 23.141 54.938 66.526 1.00 35.01 80 VAL F O 1
ATOM 6742 N N . LYS F 2 81 ? 25.178 54.134 67.055 1.00 36.21 81 LYS F N 1
ATOM 6743 C CA . LYS F 2 81 ? 25.893 54.855 66.011 1.00 37.48 81 LYS F CA 1
ATOM 6744 C C . LYS F 2 81 ? 25.352 54.455 64.645 1.00 37.88 81 LYS F C 1
ATOM 6745 O O . LYS F 2 81 ? 25.059 55.316 63.819 1.00 38.36 81 LYS F O 1
ATOM 6751 N N . GLY F 2 82 ? 25.198 53.152 64.423 1.00 37.72 82 GLY F N 1
ATOM 6752 C CA . GLY F 2 82 ? 24.684 52.671 63.153 1.00 36.23 82 GLY F CA 1
ATOM 6753 C C . GLY F 2 82 ? 23.298 53.203 62.863 1.00 35.95 82 GLY F C 1
ATOM 6754 O O . GLY F 2 82 ? 23.033 53.686 61.764 1.00 36.36 82 GLY F O 1
ATOM 6755 N N . LEU F 2 83 ? 22.428 53.168 63.869 1.00 35.20 83 LEU F N 1
ATOM 6756 C CA . LEU F 2 83 ? 21.057 53.646 63.712 1.00 36.04 83 LEU F CA 1
ATOM 6757 C C . LEU F 2 83 ? 20.941 55.138 63.440 1.00 36.60 83 LEU F C 1
ATOM 6758 O O . LEU F 2 83 ? 20.277 55.549 62.491 1.00 36.90 83 LEU F O 1
ATOM 6763 N N . ILE F 2 84 ? 21.625 55.940 64.248 1.00 36.68 84 ILE F N 1
ATOM 6764 C CA . ILE F 2 84 ? 21.561 57.386 64.122 1.00 37.41 84 ILE F CA 1
ATOM 6765 C C . ILE F 2 84 ? 22.104 57.909 62.800 1.00 37.92 84 ILE F C 1
ATOM 6766 O O . ILE F 2 84 ? 21.493 58.782 62.181 1.00 37.84 84 ILE F O 1
ATOM 6771 N N . GLU F 2 85 ? 23.229 57.361 62.352 1.00 38.03 85 GLU F N 1
ATOM 6772 C CA . GLU F 2 85 ? 23.801 57.789 61.084 1.00 39.56 85 GLU F CA 1
ATOM 6773 C C . GLU F 2 85 ? 22.893 57.377 59.933 1.00 37.75 85 GLU F C 1
ATOM 6774 O O . GLU F 2 85 ? 22.819 58.077 58.933 1.00 36.09 85 GLU F O 1
ATOM 6780 N N . PHE F 2 86 ? 22.157 56.279 60.097 1.00 36.25 86 PHE F N 1
ATOM 6781 C CA . PHE F 2 86 ? 21.260 55.842 59.033 1.00 36.13 86 PHE F CA 1
ATOM 6782 C C . PHE F 2 86 ? 19.995 56.693 58.895 1.00 36.68 86 PHE F C 1
ATOM 6783 O O . PHE F 2 86 ? 19.660 57.129 57.796 1.00 37.35 86 PHE F O 1
ATOM 6791 N N . PHE F 2 87 ? 19.304 56.932 60.002 1.00 38.15 87 PHE F N 1
ATOM 6792 C CA . PHE F 2 87 ? 18.067 57.710 59.967 1.00 40.94 87 PHE F CA 1
ATOM 6793 C C . PHE F 2 87 ? 18.181 59.239 59.915 1.00 43.83 87 PHE F C 1
ATOM 6794 O O . PHE F 2 87 ? 17.310 59.902 59.348 1.00 43.52 87 PHE F O 1
ATOM 6802 N N . THR F 2 88 ? 19.257 59.802 60.460 1.00 47.57 88 THR F N 1
ATOM 6803 C CA . THR F 2 88 ? 19.420 61.259 60.454 1.00 51.39 88 THR F CA 1
ATOM 6804 C C . THR F 2 88 ? 20.579 61.745 59.579 1.00 53.44 88 THR F C 1
ATOM 6805 O O . THR F 2 88 ? 20.745 62.983 59.478 1.00 56.64 88 THR F O 1
ATOM 6810 N N . MET G 1 4 ? -27.722 142.398 88.615 1.00 73.83 1 MET G N 1
ATOM 6811 C CA . MET G 1 4 ? -26.669 141.516 89.208 1.00 73.77 1 MET G CA 1
ATOM 6812 C C . MET G 1 4 ? -27.199 140.788 90.440 1.00 72.92 1 MET G C 1
ATOM 6813 O O . MET G 1 4 ? -28.086 141.290 91.127 1.00 73.88 1 MET G O 1
ATOM 6815 N N . LYS G 1 5 ? -26.668 139.595 90.700 1.00 71.69 2 LYS G N 1
ATOM 6816 C CA . LYS G 1 5 ? -27.087 138.810 91.855 1.00 69.54 2 LYS G CA 1
ATOM 6817 C C . LYS G 1 5 ? -26.349 139.207 93.126 1.00 67.18 2 LYS G C 1
ATOM 6818 O O . LYS G 1 5 ? -25.130 139.400 93.119 1.00 66.16 2 LYS G O 1
ATOM 6824 N N . ASN G 1 6 ? -27.106 139.316 94.214 1.00 64.39 3 ASN G N 1
ATOM 6825 C CA . ASN G 1 6 ? -26.570 139.691 95.520 1.00 61.68 3 ASN G CA 1
ATOM 6826 C C . ASN G 1 6 ? -25.895 138.492 96.217 1.00 59.05 3 ASN G C 1
ATOM 6827 O O . ASN G 1 6 ? -26.149 137.344 95.866 1.00 58.05 3 ASN G O 1
ATOM 6832 N N . PRO G 1 7 ? -24.985 138.755 97.174 1.00 56.79 4 PRO G N 1
ATOM 6833 C CA . PRO G 1 7 ? -24.232 137.754 97.948 1.00 54.42 4 PRO G CA 1
ATOM 6834 C C . PRO G 1 7 ? -25.027 136.586 98.555 1.00 53.15 4 PRO G C 1
ATOM 6835 O O . PRO G 1 7 ? -24.570 135.437 98.518 1.00 51.85 4 PRO G O 1
ATOM 6839 N N . TYR G 1 8 ? -26.188 136.877 99.139 1.00 50.64 5 TYR G N 1
ATOM 6840 C CA . TYR G 1 8 ? -27.022 135.829 99.735 1.00 47.65 5 TYR G CA 1
ATOM 6841 C C . TYR G 1 8 ? -27.582 134.927 98.631 1.00 47.19 5 TYR G C 1
ATOM 6842 O O . TYR G 1 8 ? -27.607 133.705 98.775 1.00 46.77 5 TYR G O 1
ATOM 6851 N N . SER G 1 9 ? -27.993 135.539 97.522 1.00 46.45 6 SER G N 1
ATOM 6852 C CA . SER G 1 9 ? -28.532 134.808 96.384 1.00 47.29 6 SER G CA 1
ATOM 6853 C C . SER G 1 9 ? -27.535 133.815 95.779 1.00 48.80 6 SER G C 1
ATOM 6854 O O . SER G 1 9 ? -27.905 132.687 95.452 1.00 49.29 6 SER G O 1
ATOM 6857 N N . ASN G 1 10 ? -26.283 134.241 95.623 1.00 49.19 7 ASN G N 1
ATOM 6858 C CA . ASN G 1 10 ? -25.232 133.386 95.070 1.00 51.70 7 ASN G CA 1
ATOM 6859 C C . ASN G 1 10 ? -24.972 132.211 96.004 1.00 51.88 7 ASN G C 1
ATOM 6860 O O . ASN G 1 10 ? -24.878 131.066 95.567 1.00 53.17 7 ASN G O 1
ATOM 6865 N N . GLN G 1 11 ? -24.848 132.523 97.290 1.00 52.14 8 GLN G N 1
ATOM 6866 C CA . GLN G 1 11 ? -24.614 131.545 98.337 1.00 50.87 8 GLN G CA 1
ATOM 6867 C C . GLN G 1 11 ? -25.714 130.473 98.331 1.00 50.37 8 GLN G C 1
ATOM 6868 O O . GLN G 1 11 ? -25.425 129.272 98.358 1.00 49.01 8 GLN G O 1
ATOM 6874 N N . ILE G 1 12 ? -26.967 130.913 98.259 1.00 48.18 9 ILE G N 1
ATOM 6875 C CA . ILE G 1 12 ? -28.100 129.998 98.268 1.00 47.01 9 ILE G CA 1
ATOM 6876 C C . ILE G 1 12 ? -28.223 129.181 96.997 1.00 48.40 9 ILE G C 1
ATOM 6877 O O . ILE G 1 12 ? -28.356 127.961 97.066 1.00 47.67 9 ILE G O 1
ATOM 6882 N N . GLU G 1 13 ? -28.189 129.834 95.838 1.00 50.58 10 GLU G N 1
ATOM 6883 C CA . GLU G 1 13 ? -28.298 129.101 94.579 1.00 52.79 10 GLU G CA 1
ATOM 6884 C C . GLU G 1 13 ? -27.232 128.002 94.423 1.00 51.87 10 GLU G C 1
ATOM 6885 O O . GLU G 1 13 ? -27.417 127.066 93.654 1.00 50.45 10 GLU G O 1
ATOM 6891 N N . ARG G 1 14 ? -26.147 128.107 95.189 1.00 50.94 11 ARG G N 1
ATOM 6892 C CA . ARG G 1 14 ? -25.066 127.128 95.163 1.00 51.21 11 ARG G CA 1
ATOM 6893 C C . ARG G 1 14 ? -25.465 125.964 96.062 1.00 51.92 11 ARG G C 1
ATOM 6894 O O . ARG G 1 14 ? -25.451 124.799 95.649 1.00 52.29 11 ARG G O 1
ATOM 6902 N N . GLU G 1 15 ? -25.819 126.305 97.297 1.00 50.11 12 GLU G N 1
ATOM 6903 C CA . GLU G 1 15 ? -26.255 125.347 98.306 1.00 49.40 12 GLU G CA 1
ATOM 6904 C C . GLU G 1 15 ? -27.445 124.559 97.765 1.00 47.44 12 GLU G C 1
ATOM 6905 O O . GLU G 1 15 ? -27.551 123.344 97.924 1.00 45.29 12 GLU G O 1
ATOM 6911 N N . GLU G 1 16 ? -28.311 125.284 97.076 1.00 46.82 13 GLU G N 1
ATOM 6912 C CA . GLU G 1 16 ? -29.520 124.749 96.499 1.00 44.12 13 GLU G CA 1
ATOM 6913 C C . GLU G 1 16 ? -29.193 123.914 95.265 1.00 43.57 13 GLU G C 1
ATOM 6914 O O . GLU G 1 16 ? -29.936 122.994 94.923 1.00 42.53 13 GLU G O 1
ATOM 6920 N N . LEU G 1 17 ? -28.074 124.206 94.607 1.00 42.01 14 LEU G N 1
ATOM 6921 C CA . LEU G 1 17 ? -27.708 123.442 93.419 1.00 42.98 14 LEU G CA 1
ATOM 6922 C C . LEU G 1 17 ? -27.158 122.076 93.828 1.00 41.79 14 LEU G C 1
ATOM 6923 O O . LEU G 1 17 ? -27.431 121.059 93.188 1.00 40.73 14 LEU G O 1
ATOM 6928 N N . ILE G 1 18 ? -26.415 122.064 94.926 1.00 41.24 15 ILE G N 1
ATOM 6929 C CA . ILE G 1 18 ? -25.856 120.838 95.471 1.00 40.80 15 ILE G CA 1
ATOM 6930 C C . ILE G 1 18 ? -27.013 119.985 95.996 1.00 39.92 15 ILE G C 1
ATOM 6931 O O . ILE G 1 18 ? -27.100 118.785 95.726 1.00 39.03 15 ILE G O 1
ATOM 6936 N N . LEU G 1 19 ? -27.902 120.629 96.741 1.00 40.02 16 LEU G N 1
ATOM 6937 C CA . LEU G 1 19 ? -29.057 119.969 97.337 1.00 41.82 16 LEU G CA 1
ATOM 6938 C C . LEU G 1 19 ? -29.899 119.223 96.303 1.00 40.74 16 LEU G C 1
ATOM 6939 O O . LEU G 1 19 ? -30.349 118.100 96.544 1.00 40.19 16 LEU G O 1
ATOM 6944 N N . LYS G 1 20 ? -30.059 119.846 95.139 1.00 39.80 17 LYS G N 1
ATOM 6945 C CA . LYS G 1 20 ? -30.831 119.301 94.032 1.00 40.31 17 LYS G CA 1
ATOM 6946 C C . LYS G 1 20 ? -30.327 117.950 93.547 1.00 40.57 17 LYS G C 1
ATOM 6947 O O . LYS G 1 20 ? -31.119 117.071 93.204 1.00 39.63 17 LYS G O 1
ATOM 6953 N N . TYR G 1 21 ? -29.007 117.803 93.488 1.00 39.44 18 TYR G N 1
ATOM 6954 C CA . TYR G 1 21 ? -28.406 116.581 92.998 1.00 39.00 18 TYR G CA 1
ATOM 6955 C C . TYR G 1 21 ? -28.037 115.553 94.057 1.00 39.12 18 TYR G C 1
ATOM 6956 O O . TYR G 1 21 ? -27.377 114.548 93.762 1.00 39.45 18 TYR G O 1
ATOM 6965 N N . LEU G 1 22 ? -28.477 115.792 95.290 1.00 36.76 19 LEU G N 1
ATOM 6966 C CA . LEU G 1 22 ? -28.226 114.840 96.363 1.00 35.10 19 LEU G CA 1
ATOM 6967 C C . LEU G 1 22 ? -28.919 113.513 96.036 1.00 34.07 19 LEU G C 1
ATOM 6968 O O . LEU G 1 22 ? -28.321 112.454 96.194 1.00 33.31 19 LEU G O 1
ATOM 6973 N N . PRO G 1 23 ? -30.171 113.554 95.527 1.00 32.52 20 PRO G N 1
ATOM 6974 C CA . PRO G 1 23 ? -30.846 112.288 95.198 1.00 31.04 20 PRO G CA 1
ATOM 6975 C C . PRO G 1 23 ? -30.084 111.509 94.127 1.00 32.33 20 PRO G C 1
ATOM 6976 O O . PRO G 1 23 ? -30.038 110.274 94.165 1.00 33.99 20 PRO G O 1
ATOM 6980 N N . LEU G 1 24 ? -29.457 112.236 93.203 1.00 30.83 21 LEU G N 1
ATOM 6981 C CA . LEU G 1 24 ? -28.691 111.626 92.127 1.00 32.05 21 LEU G CA 1
ATOM 6982 C C . LEU G 1 24 ? -27.474 110.892 92.695 1.00 32.11 21 LEU G C 1
ATOM 6983 O O . LEU G 1 24 ? -27.124 109.817 92.220 1.00 33.90 21 LEU G O 1
ATOM 6988 N N . VAL G 1 25 ? -26.859 111.456 93.733 1.00 33.18 22 VAL G N 1
ATOM 6989 C CA . VAL G 1 25 ? -25.715 110.827 94.390 1.00 32.36 22 VAL G CA 1
ATOM 6990 C C . VAL G 1 25 ? -26.210 109.509 94.971 1.00 32.40 22 VAL G C 1
ATOM 6991 O O . VAL G 1 25 ? -25.577 108.464 94.801 1.00 31.62 22 VAL G O 1
ATOM 6995 N N . LYS G 1 26 ? -27.347 109.582 95.656 1.00 32.17 23 LYS G N 1
ATOM 6996 C CA . LYS G 1 26 ? -27.964 108.428 96.290 1.00 32.47 23 LYS G CA 1
ATOM 6997 C C . LYS G 1 26 ? -28.287 107.340 95.265 1.00 33.43 23 LYS G C 1
ATOM 6998 O O . LYS G 1 26 ? -27.973 106.168 95.474 1.00 33.69 23 LYS G O 1
ATOM 7004 N N . ALA G 1 27 ? -28.896 107.731 94.150 1.00 33.13 24 ALA G N 1
ATOM 7005 C CA . ALA G 1 27 ? -29.246 106.768 93.114 1.00 33.24 24 ALA G CA 1
ATOM 7006 C C . ALA G 1 27 ? -27.999 106.120 92.507 1.00 32.37 24 ALA G C 1
ATOM 7007 O O . ALA G 1 27 ? -27.948 104.902 92.355 1.00 34.66 24 ALA G O 1
ATOM 7009 N N . ILE G 1 28 ? -26.974 106.918 92.221 1.00 31.11 25 ILE G N 1
ATOM 7010 C CA . ILE G 1 28 ? -25.744 106.385 91.647 1.00 28.86 25 ILE G CA 1
ATOM 7011 C C . ILE G 1 28 ? -25.096 105.381 92.607 1.00 31.55 25 ILE G C 1
ATOM 7012 O O . ILE G 1 28 ? -24.668 104.302 92.195 1.00 30.68 25 ILE G O 1
ATOM 7017 N N . ALA G 1 29 ? -25.049 105.734 93.889 1.00 31.86 26 ALA G N 1
ATOM 7018 C CA . ALA G 1 29 ? -24.441 104.865 94.889 1.00 31.63 26 ALA G CA 1
ATOM 7019 C C . ALA G 1 29 ? -25.229 103.572 95.049 1.00 30.33 26 ALA G C 1
ATOM 7020 O O . ALA G 1 29 ? -24.656 102.498 95.168 1.00 29.26 26 ALA G O 1
ATOM 7022 N N . THR G 1 30 ? -26.549 103.681 95.043 1.00 29.82 27 THR G N 1
ATOM 7023 C CA . THR G 1 30 ? -27.400 102.513 95.200 1.00 28.91 27 THR G CA 1
ATOM 7024 C C . THR G 1 30 ? -27.167 101.555 94.028 1.00 30.60 27 THR G C 1
ATOM 7025 O O . THR G 1 30 ? -26.970 100.363 94.218 1.00 30.87 27 THR G O 1
ATOM 7029 N N . ASN G 1 31 ? -27.145 102.103 92.818 1.00 30.53 28 ASN G N 1
ATOM 7030 C CA . ASN G 1 31 ? -26.958 101.316 91.605 1.00 29.94 28 ASN G CA 1
ATOM 7031 C C . ASN G 1 31 ? -25.605 100.595 91.584 1.00 28.66 28 ASN G C 1
ATOM 7032 O O . ASN G 1 31 ? -25.549 99.392 91.330 1.00 24.70 28 ASN G O 1
ATOM 7037 N N . ILE G 1 32 ? -24.526 101.323 91.876 1.00 27.80 29 ILE G N 1
ATOM 7038 C CA . ILE G 1 32 ? -23.180 100.742 91.924 1.00 28.43 29 ILE G CA 1
ATOM 7039 C C . ILE G 1 32 ? -23.098 99.658 93.008 1.00 30.20 29 ILE G C 1
ATOM 7040 O O . ILE G 1 32 ? -22.438 98.630 92.828 1.00 29.26 29 ILE G O 1
ATOM 7045 N N . LYS G 1 33 ? -23.815 99.888 94.105 1.00 30.04 30 LYS G N 1
ATOM 7046 C CA . LYS G 1 33 ? -23.869 98.972 95.241 1.00 33.42 30 LYS G CA 1
ATOM 7047 C C . LYS G 1 33 ? -24.401 97.581 94.859 1.00 34.71 30 LYS G C 1
ATOM 7048 O O . LYS G 1 33 ? -24.112 96.598 95.534 1.00 33.48 30 LYS G O 1
ATOM 7054 N N . LYS G 1 34 ? -25.190 97.510 93.788 1.00 35.01 31 LYS G N 1
ATOM 7055 C CA . LYS G 1 34 ? -25.747 96.247 93.310 1.00 34.81 31 LYS G CA 1
ATOM 7056 C C . LYS G 1 34 ? -24.646 95.330 92.785 1.00 33.71 31 LYS G C 1
ATOM 7057 O O . LYS G 1 34 ? -24.859 94.126 92.671 1.00 33.50 31 LYS G O 1
ATOM 7063 N N . HIS G 1 35 ? -23.475 95.903 92.503 1.00 31.04 32 HIS G N 1
ATOM 7064 C CA . HIS G 1 35 ? -22.337 95.167 91.965 1.00 32.47 32 HIS G CA 1
ATOM 7065 C C . HIS G 1 35 ? -21.187 94.988 92.971 1.00 33.40 32 HIS G C 1
ATOM 7066 O O . HIS G 1 35 ? -20.152 94.404 92.641 1.00 33.17 32 HIS G O 1
ATOM 7073 N N . LEU G 1 36 ? -21.355 95.512 94.181 1.00 32.59 33 LEU G N 1
ATOM 7074 C CA . LEU G 1 36 ? -20.320 95.422 95.200 1.00 32.46 33 LEU G CA 1
ATOM 7075 C C . LEU G 1 36 ? -20.643 94.426 96.301 1.00 32.91 33 LEU G C 1
ATOM 7076 O O . LEU G 1 36 ? -21.795 94.009 96.449 1.00 33.66 33 LEU G O 1
ATOM 7081 N N . PRO G 1 37 ? -19.609 93.978 97.047 1.00 33.29 34 PRO G N 1
ATOM 7082 C CA . PRO G 1 37 ? -19.803 93.037 98.152 1.00 34.17 34 PRO G CA 1
ATOM 7083 C C . PRO G 1 37 ? -20.700 93.745 99.159 1.00 34.70 34 PRO G C 1
ATOM 7084 O O . PRO G 1 37 ? -20.625 94.961 99.283 1.00 36.07 34 PRO G O 1
ATOM 7088 N N . GLU G 1 38 ? -21.546 92.994 99.858 1.00 36.57 35 GLU G N 1
ATOM 7089 C CA . GLU G 1 38 ? -22.472 93.557 100.842 1.00 40.39 35 GLU G CA 1
ATOM 7090 C C . GLU G 1 38 ? -21.830 94.448 101.911 1.00 43.00 35 GLU G C 1
ATOM 7091 O O . GLU G 1 38 ? -22.454 95.399 102.376 1.00 45.34 35 GLU G O 1
ATOM 7093 N N . ASP G 1 39 ? -20.591 94.131 102.294 1.00 44.97 36 ASP G N 1
ATOM 7094 C CA . ASP G 1 39 ? -19.855 94.862 103.327 1.00 46.59 36 ASP G CA 1
ATOM 7095 C C . ASP G 1 39 ? -19.332 96.258 102.974 1.00 46.96 36 ASP G C 1
ATOM 7096 O O . ASP G 1 39 ? -18.816 96.964 103.846 1.00 47.25 36 ASP G O 1
ATOM 7101 N N . VAL G 1 40 ? -19.369 96.626 101.695 1.00 45.93 37 VAL G N 1
ATOM 7102 C CA . VAL G 1 40 ? -18.933 97.963 101.287 1.00 43.69 37 VAL G CA 1
ATOM 7103 C C . VAL G 1 40 ? -20.104 98.866 101.672 1.00 41.56 37 VAL G C 1
ATOM 7104 O O . VAL G 1 40 ? -21.222 98.663 101.200 1.00 40.66 37 VAL G O 1
ATOM 7108 N N . ASP G 1 41 ? -19.860 99.786 102.601 1.00 39.84 38 ASP G N 1
ATOM 7109 C CA . ASP G 1 41 ? -20.890 100.702 103.107 1.00 39.13 38 ASP G CA 1
ATOM 7110 C C . ASP G 1 41 ? -21.286 101.768 102.083 1.00 36.44 38 ASP G C 1
ATOM 7111 O O . ASP G 1 41 ? -20.449 102.562 101.629 1.00 36.44 38 ASP G O 1
ATOM 7116 N N . ILE G 1 42 ? -22.578 101.826 101.782 1.00 33.14 39 ILE G N 1
ATOM 7117 C CA . ILE G 1 42 ? -23.098 102.799 100.825 1.00 35.41 39 ILE G CA 1
ATOM 7118 C C . ILE G 1 42 ? -22.829 104.245 101.281 1.00 35.21 39 ILE G C 1
ATOM 7119 O O . ILE G 1 42 ? -22.647 105.150 100.458 1.00 35.80 39 ILE G O 1
ATOM 7124 N N . ARG G 1 43 ? -22.760 104.449 102.594 1.00 36.30 40 ARG G N 1
ATOM 7125 C CA . ARG G 1 43 ? -22.481 105.774 103.151 1.00 37.37 40 ARG G CA 1
ATOM 7126 C C . ARG G 1 43 ? -21.113 106.282 102.733 1.00 36.93 40 ARG G C 1
ATOM 7127 O O . ARG G 1 43 ? -20.911 107.485 102.598 1.00 36.66 40 ARG G O 1
ATOM 7135 N N . ASP G 1 44 ? -20.180 105.362 102.504 1.00 38.48 41 ASP G N 1
ATOM 7136 C CA . ASP G 1 44 ? -18.846 105.746 102.072 1.00 40.43 41 ASP G CA 1
ATOM 7137 C C . ASP G 1 44 ? -18.896 106.194 100.623 1.00 38.29 41 ASP G C 1
ATOM 7138 O O . ASP G 1 44 ? -18.212 107.133 100.244 1.00 38.72 41 ASP G O 1
ATOM 7143 N N . LEU G 1 45 ? -19.725 105.536 99.816 1.00 37.44 42 LEU G N 1
ATOM 7144 C CA . LEU G 1 45 ? -19.851 105.899 98.408 1.00 35.93 42 LEU G CA 1
ATOM 7145 C C . LEU G 1 45 ? -20.525 107.260 98.311 1.00 34.72 42 LEU G C 1
ATOM 7146 O O . LEU G 1 45 ? -20.112 108.120 97.531 1.00 34.92 42 LEU G O 1
ATOM 7151 N N . ILE G 1 46 ? -21.545 107.459 99.141 1.00 33.25 43 ILE G N 1
ATOM 7152 C CA . ILE G 1 46 ? -22.269 108.712 99.139 1.00 30.81 43 ILE G CA 1
ATOM 7153 C C . ILE G 1 46 ? -21.373 109.868 99.538 1.00 32.35 43 ILE G C 1
ATOM 7154 O O . ILE G 1 46 ? -21.415 110.927 98.904 1.00 31.32 43 ILE G O 1
ATOM 7159 N N . SER G 1 47 ? -20.520 109.639 100.538 1.00 32.58 44 SER G N 1
ATOM 7160 C CA . SER G 1 47 ? -19.603 110.674 101.015 1.00 33.84 44 SER G CA 1
ATOM 7161 C C . SER G 1 47 ? -18.716 111.194 99.899 1.00 35.17 44 SER G C 1
ATOM 7162 O O . SER G 1 47 ? -18.592 112.411 99.722 1.00 34.20 44 SER G O 1
ATOM 7165 N N . TYR G 1 48 ? -18.128 110.275 99.131 1.00 36.04 45 TYR G N 1
ATOM 7166 C CA . TYR G 1 48 ? -17.258 110.639 98.018 1.00 35.67 45 TYR G CA 1
ATOM 7167 C C . TYR G 1 48 ? -18.066 111.170 96.863 1.00 36.54 45 TYR G C 1
ATOM 7168 O O . TYR G 1 48 ? -17.594 112.019 96.104 1.00 37.26 45 TYR G O 1
ATOM 7177 N N . GLY G 1 49 ? -19.301 110.701 96.751 1.00 35.63 46 GLY G N 1
ATOM 7178 C CA . GLY G 1 49 ? -20.163 111.190 95.698 1.00 34.61 46 GLY G CA 1
ATOM 7179 C C . GLY G 1 49 ? -20.479 112.650 95.979 1.00 35.01 46 GLY G C 1
ATOM 7180 O O . GLY G 1 49 ? -20.529 113.470 95.063 1.00 35.70 46 GLY G O 1
ATOM 7181 N N . VAL G 1 50 ? -20.661 112.981 97.255 1.00 34.18 47 VAL G N 1
ATOM 7182 C CA . VAL G 1 50 ? -20.981 114.346 97.650 1.00 35.98 47 VAL G CA 1
ATOM 7183 C C . VAL G 1 50 ? -19.785 115.268 97.474 1.00 37.47 47 VAL G C 1
ATOM 7184 O O . VAL G 1 50 ? -19.950 116.405 97.031 1.00 38.63 47 VAL G O 1
ATOM 7188 N N . ILE G 1 51 ? -18.590 114.778 97.800 1.00 38.49 48 ILE G N 1
ATOM 7189 C CA . ILE G 1 51 ? -17.379 115.577 97.630 1.00 41.07 48 ILE G CA 1
ATOM 7190 C C . ILE G 1 51 ? -17.232 115.875 96.145 1.00 42.58 48 ILE G C 1
ATOM 7191 O O . ILE G 1 51 ? -16.921 117.004 95.764 1.00 43.80 48 ILE G O 1
ATOM 7196 N N . GLY G 1 52 ? -17.511 114.872 95.312 1.00 42.36 49 GLY G N 1
ATOM 7197 C CA . GLY G 1 52 ? -17.420 115.046 93.871 1.00 42.50 49 GLY G CA 1
ATOM 7198 C C . GLY G 1 52 ? -18.500 115.978 93.347 1.00 42.40 49 GLY G C 1
ATOM 7199 O O . GLY G 1 52 ? -18.281 116.717 92.385 1.00 43.61 49 GLY G O 1
ATOM 7200 N N . LEU G 1 53 ? -19.666 115.944 93.984 1.00 41.90 50 LEU G N 1
ATOM 7201 C CA . LEU G 1 53 ? -20.792 116.790 93.597 1.00 42.08 50 LEU G CA 1
ATOM 7202 C C . LEU G 1 53 ? -20.432 118.263 93.804 1.00 43.04 50 LEU G C 1
ATOM 7203 O O . LEU G 1 53 ? -20.583 119.075 92.903 1.00 40.96 50 LEU G O 1
ATOM 7208 N N . ILE G 1 54 ? -19.969 118.586 95.008 1.00 45.04 51 ILE G N 1
ATOM 7209 C CA . ILE G 1 54 ? -19.591 119.947 95.367 1.00 48.24 51 ILE G CA 1
ATOM 7210 C C . ILE G 1 54 ? -18.531 120.553 94.438 1.00 50.79 51 ILE G C 1
ATOM 7211 O O . ILE G 1 54 ? -18.653 121.707 94.012 1.00 49.50 51 ILE G O 1
ATOM 7216 N N . LYS G 1 55 ? -17.506 119.770 94.112 1.00 51.95 52 LYS G N 1
ATOM 7217 C CA . LYS G 1 55 ? -16.450 120.235 93.222 1.00 53.52 52 LYS G CA 1
ATOM 7218 C C . LYS G 1 55 ? -17.022 120.521 91.838 1.00 54.16 52 LYS G C 1
ATOM 7219 O O . LYS G 1 55 ? -16.657 121.502 91.190 1.00 52.29 52 LYS G O 1
ATOM 7225 N N . ALA G 1 56 ? -17.933 119.665 91.395 1.00 55.29 53 ALA G N 1
ATOM 7226 C CA . ALA G 1 56 ? -18.551 119.840 90.093 1.00 57.75 53 ALA G CA 1
ATOM 7227 C C . ALA G 1 56 ? -19.394 121.108 90.057 1.00 60.00 53 ALA G C 1
ATOM 7228 O O . ALA G 1 56 ? -19.335 121.860 89.087 1.00 61.47 53 ALA G O 1
ATOM 7230 N N . VAL G 1 57 ? -20.175 121.339 91.112 1.00 61.41 54 VAL G N 1
ATOM 7231 C CA . VAL G 1 57 ? -21.032 122.518 91.199 1.00 63.31 54 VAL G CA 1
ATOM 7232 C C . VAL G 1 57 ? -20.201 123.792 91.161 1.00 64.74 54 VAL G C 1
ATOM 7233 O O . VAL G 1 57 ? -20.483 124.685 90.367 1.00 63.35 54 VAL G O 1
ATOM 7237 N N . ASP G 1 58 ? -19.166 123.852 91.997 1.00 67.28 55 ASP G N 1
ATOM 7238 C CA . ASP G 1 58 ? -18.274 125.012 92.061 1.00 71.02 55 ASP G CA 1
ATOM 7239 C C . ASP G 1 58 ? -17.595 125.257 90.717 1.00 73.90 55 ASP G C 1
ATOM 7240 O O . ASP G 1 58 ? -17.539 126.384 90.222 1.00 75.17 55 ASP G O 1
ATOM 7245 N N . ASN G 1 59 ? -17.109 124.177 90.121 1.00 77.61 56 ASN G N 1
ATOM 7246 C CA . ASN G 1 59 ? -16.415 124.225 88.843 1.00 80.29 56 ASN G CA 1
ATOM 7247 C C . ASN G 1 59 ? -17.385 124.440 87.682 1.00 81.69 56 ASN G C 1
ATOM 7248 O O . ASN G 1 59 ? -16.967 124.612 86.539 1.00 82.31 56 ASN G O 1
ATOM 7253 N N . LEU G 1 60 ? -18.678 124.452 87.981 1.00 83.67 57 LEU G N 1
ATOM 7254 C CA . LEU G 1 60 ? -19.688 124.633 86.950 1.00 86.33 57 LEU G CA 1
ATOM 7255 C C . LEU G 1 60 ? -19.968 126.100 86.627 1.00 89.01 57 LEU G C 1
ATOM 7256 O O . LEU G 1 60 ? -20.645 126.803 87.384 1.00 89.65 57 LEU G O 1
ATOM 7261 N N . SER G 1 61 ? -19.400 126.560 85.515 1.00 91.18 58 SER G N 1
ATOM 7262 C CA . SER G 1 61 ? -19.591 127.930 85.043 1.00 93.26 58 SER G CA 1
ATOM 7263 C C . SER G 1 61 ? -20.373 127.866 83.728 1.00 94.39 58 SER G C 1
ATOM 7264 O O . SER G 1 61 ? -20.873 128.878 83.229 1.00 93.67 58 SER G O 1
ATOM 7266 N N . THR G 1 62 ? -20.465 126.655 83.182 1.00 96.34 59 THR G N 1
ATOM 7267 C CA . THR G 1 62 ? -21.173 126.393 81.934 1.00 97.75 59 THR G CA 1
ATOM 7268 C C . THR G 1 62 ? -22.684 126.330 82.169 1.00 98.21 59 THR G C 1
ATOM 7269 O O . THR G 1 62 ? -23.138 125.882 83.222 1.00 98.87 59 THR G O 1
ATOM 7271 N N . GLU G 1 63 ? -23.455 126.787 81.187 1.00 98.40 60 GLU G N 1
ATOM 7272 C CA . GLU G 1 63 ? -24.914 126.771 81.281 1.00 98.27 60 GLU G CA 1
ATOM 7273 C C . GLU G 1 63 ? -25.503 125.458 80.743 1.00 97.63 60 GLU G C 1
ATOM 7274 O O . GLU G 1 63 ? -24.831 124.425 80.743 1.00 97.11 60 GLU G O 1
ATOM 7276 N N . ASN G 1 64 ? -26.754 125.518 80.285 1.00 97.31 61 ASN G N 1
ATOM 7277 C CA . ASN G 1 64 ? -27.479 124.366 79.737 1.00 96.69 61 ASN G CA 1
ATOM 7278 C C . ASN G 1 64 ? -27.766 123.320 80.814 1.00 96.26 61 ASN G C 1
ATOM 7279 O O . ASN G 1 64 ? -26.896 122.529 81.172 1.00 96.92 61 ASN G O 1
ATOM 7281 N N . PRO G 1 65 ? -29.014 123.281 81.311 1.00 95.65 62 PRO G N 1
ATOM 7282 C CA . PRO G 1 65 ? -29.467 122.350 82.353 1.00 94.32 62 PRO G CA 1
ATOM 7283 C C . PRO G 1 65 ? -29.267 120.878 82.015 1.00 92.70 62 PRO G C 1
ATOM 7284 O O . PRO G 1 65 ? -28.976 120.073 82.899 1.00 92.79 62 PRO G O 1
ATOM 7288 N N . LYS G 1 66 ? -29.443 120.530 80.744 1.00 90.78 63 LYS G N 1
ATOM 7289 C CA . LYS G 1 66 ? -29.271 119.155 80.297 1.00 88.32 63 LYS G CA 1
ATOM 7290 C C . LYS G 1 66 ? -27.790 118.786 80.341 1.00 86.90 63 LYS G C 1
ATOM 7291 O O . LYS G 1 66 ? -27.425 117.709 80.815 1.00 86.34 63 LYS G O 1
ATOM 7293 N N . ARG G 1 67 ? -26.941 119.700 79.873 1.00 85.26 64 ARG G N 1
ATOM 7294 C CA . ARG G 1 67 ? -25.496 119.475 79.861 1.00 83.88 64 ARG G CA 1
ATOM 7295 C C . ARG G 1 67 ? -24.893 119.537 81.263 1.00 81.00 64 ARG G C 1
ATOM 7296 O O . ARG G 1 67 ? -23.927 118.827 81.565 1.00 80.57 64 ARG G O 1
ATOM 7304 N N . ALA G 1 68 ? -25.470 120.385 82.114 1.00 77.59 65 ALA G N 1
ATOM 7305 C CA . ALA G 1 68 ? -25.007 120.551 83.492 1.00 73.15 65 ALA G CA 1
ATOM 7306 C C . ALA G 1 68 ? -25.209 119.269 84.296 1.00 70.21 65 ALA G C 1
ATOM 7307 O O . ALA G 1 68 ? -24.330 118.854 85.050 1.00 68.04 65 ALA G O 1
ATOM 7309 N N . GLU G 1 69 ? -26.369 118.643 84.114 1.00 67.63 66 GLU G N 1
ATOM 7310 C CA . GLU G 1 69 ? -26.694 117.406 84.808 1.00 65.70 66 GLU G CA 1
ATOM 7311 C C . GLU G 1 69 ? -25.756 116.284 84.364 1.00 64.02 66 GLU G C 1
ATOM 7312 O O . GLU G 1 69 ? -25.313 115.476 85.183 1.00 63.43 66 GLU G O 1
ATOM 7318 N N . ALA G 1 70 ? -25.443 116.259 83.070 1.00 61.67 67 ALA G N 1
ATOM 7319 C CA . ALA G 1 70 ? -24.554 115.252 82.498 1.00 59.10 67 ALA G CA 1
ATOM 7320 C C . ALA G 1 70 ? -23.143 115.417 83.049 1.00 57.06 67 ALA G C 1
ATOM 7321 O O . ALA G 1 70 ? -22.465 114.426 83.352 1.00 57.42 67 ALA G O 1
ATOM 7323 N N . TYR G 1 71 ? -22.703 116.665 83.184 1.00 52.65 68 TYR G N 1
ATOM 7324 C CA . TYR G 1 71 ? -21.374 116.933 83.713 1.00 48.78 68 TYR G CA 1
ATOM 7325 C C . TYR G 1 71 ? -21.289 116.470 85.161 1.00 46.99 68 TYR G C 1
ATOM 7326 O O . TYR G 1 71 ? -20.335 115.802 85.554 1.00 47.12 68 TYR G O 1
ATOM 7335 N N . ILE G 1 72 ? -22.314 116.804 85.938 1.00 45.16 69 ILE G N 1
ATOM 7336 C CA . ILE G 1 72 ? -22.362 116.458 87.347 1.00 43.50 69 ILE G CA 1
ATOM 7337 C C . ILE G 1 72 ? -22.419 114.954 87.567 1.00 42.74 69 ILE G C 1
ATOM 7338 O O . ILE G 1 72 ? -21.687 114.420 88.402 1.00 41.64 69 ILE G O 1
ATOM 7343 N N . LYS G 1 73 ? -23.237 114.279 86.768 1.00 41.00 70 LYS G N 1
ATOM 7344 C CA . LYS G 1 73 ? -23.385 112.835 86.851 1.00 42.32 70 LYS G CA 1
ATOM 7345 C C . LYS G 1 73 ? -22.023 112.178 86.623 1.00 42.17 70 LYS G C 1
ATOM 7346 O O . LYS G 1 73 ? -21.685 111.195 87.265 1.00 42.20 70 LYS G O 1
ATOM 7352 N N . LEU G 1 74 ? -21.223 112.778 85.748 1.00 41.82 71 LEU G N 1
ATOM 7353 C CA . LEU G 1 74 ? -19.897 112.272 85.411 1.00 42.28 71 LEU G CA 1
ATOM 7354 C C . LEU G 1 74 ? -18.912 112.465 86.564 1.00 41.97 71 LEU G C 1
ATOM 7355 O O . LEU G 1 74 ? -18.136 111.558 86.878 1.00 41.72 71 LEU G O 1
ATOM 7360 N N . ARG G 1 75 ? -18.941 113.644 87.185 1.00 38.57 72 ARG G N 1
ATOM 7361 C CA . ARG G 1 75 ? -18.044 113.949 88.293 1.00 37.38 72 ARG G CA 1
ATOM 7362 C C . ARG G 1 75 ? -18.360 113.126 89.535 1.00 36.03 72 ARG G C 1
ATOM 7363 O O . ARG G 1 75 ? -17.451 112.737 90.266 1.00 34.30 72 ARG G O 1
ATOM 7371 N N . ILE G 1 76 ? -19.649 112.886 89.779 1.00 35.03 73 ILE G N 1
ATOM 7372 C CA . ILE G 1 76 ? -20.087 112.090 90.917 1.00 33.95 73 ILE G CA 1
ATOM 7373 C C . ILE G 1 76 ? -19.587 110.655 90.777 1.00 35.74 73 ILE G C 1
ATOM 7374 O O . ILE G 1 76 ? -19.058 110.085 91.730 1.00 37.41 73 ILE G O 1
ATOM 7379 N N . LYS G 1 77 ? -19.739 110.087 89.581 1.00 35.05 74 LYS G N 1
ATOM 7380 C CA . LYS G 1 77 ? -19.287 108.731 89.316 1.00 34.32 74 LYS G CA 1
ATOM 7381 C C . LYS G 1 77 ? -17.766 108.686 89.352 1.00 33.00 74 LYS G C 1
ATOM 7382 O O . LYS G 1 77 ? -17.179 107.787 89.952 1.00 31.48 74 LYS G O 1
ATOM 7388 N N . GLY G 1 78 ? -17.136 109.685 88.744 1.00 31.46 75 GLY G N 1
ATOM 7389 C CA . GLY G 1 78 ? -15.685 109.755 88.732 1.00 31.98 75 GLY G CA 1
ATOM 7390 C C . GLY G 1 78 ? -15.124 109.696 90.146 1.00 33.08 75 GLY G C 1
ATOM 7391 O O . GLY G 1 78 ? -14.213 108.920 90.422 1.00 35.09 75 GLY G O 1
ATOM 7392 N N . ALA G 1 79 ? -15.721 110.469 91.052 1.00 31.98 76 ALA G N 1
ATOM 7393 C CA . ALA G 1 79 ? -15.288 110.519 92.449 1.00 31.28 76 ALA G CA 1
ATOM 7394 C C . ALA G 1 79 ? -15.486 109.197 93.181 1.00 30.26 76 ALA G C 1
ATOM 7395 O O . ALA G 1 79 ? -14.640 108.803 93.974 1.00 30.05 76 ALA G O 1
ATOM 7397 N N . ILE G 1 80 ? -16.611 108.533 92.921 1.00 28.16 77 ILE G N 1
ATOM 7398 C CA . ILE G 1 80 ? -16.917 107.264 93.552 1.00 27.16 77 ILE G CA 1
ATOM 7399 C C . ILE G 1 80 ? -16.032 106.145 93.027 1.00 29.28 77 ILE G C 1
ATOM 7400 O O . ILE G 1 80 ? -15.606 105.292 93.805 1.00 28.39 77 ILE G O 1
ATOM 7405 N N . TYR G 1 81 ? -15.741 106.144 91.724 1.00 30.24 78 TYR G N 1
ATOM 7406 C CA . TYR G 1 81 ? -14.896 105.104 91.147 1.00 30.93 78 TYR G CA 1
ATOM 7407 C C . TYR G 1 81 ? -13.451 105.307 91.561 1.00 31.48 78 TYR G C 1
ATOM 7408 O O . TYR G 1 81 ? -12.750 104.336 91.839 1.00 32.29 78 TYR G O 1
ATOM 7417 N N . ASP G 1 82 ? -13.034 106.571 91.654 1.00 31.15 79 ASP G N 1
ATOM 7418 C CA . ASP G 1 82 ? -11.679 106.920 92.096 1.00 30.58 79 ASP G CA 1
ATOM 7419 C C . ASP G 1 82 ? -11.468 106.314 93.485 1.00 30.83 79 ASP G C 1
ATOM 7420 O O . ASP G 1 82 ? -10.445 105.674 93.754 1.00 31.05 79 ASP G O 1
ATOM 7425 N N . TYR G 1 83 ? -12.485 106.460 94.328 1.00 28.58 80 TYR G N 1
ATOM 7426 C CA . TYR G 1 83 ? -12.452 105.923 95.675 1.00 30.27 80 TYR G CA 1
ATOM 7427 C C . TYR G 1 83 ? -12.456 104.393 95.656 1.00 31.45 80 TYR G C 1
ATOM 7428 O O . TYR G 1 83 ? -11.602 103.781 96.290 1.00 32.62 80 TYR G O 1
ATOM 7437 N N . LEU G 1 84 ? -13.407 103.779 94.948 1.00 31.24 81 LEU G N 1
ATOM 7438 C CA . LEU G 1 84 ? -13.475 102.318 94.884 1.00 30.08 81 LEU G CA 1
ATOM 7439 C C . LEU G 1 84 ? -12.208 101.698 94.310 1.00 29.99 81 LEU G C 1
ATOM 7440 O O . LEU G 1 84 ? -11.807 100.612 94.715 1.00 29.85 81 LEU G O 1
ATOM 7445 N N . ARG G 1 85 ? -11.553 102.398 93.400 1.00 28.91 82 ARG G N 1
ATOM 7446 C CA . ARG G 1 85 ? -10.330 101.882 92.818 1.00 30.46 82 ARG G CA 1
ATOM 7447 C C . ARG G 1 85 ? -9.175 101.921 93.848 1.00 33.00 82 ARG G C 1
ATOM 7448 O O . ARG G 1 85 ? -8.222 101.150 93.754 1.00 32.37 82 ARG G O 1
ATOM 7456 N N . SER G 1 86 ? -9.251 102.840 94.808 1.00 32.87 83 SER G N 1
ATOM 7457 C CA . SER G 1 86 ? -8.215 102.943 95.827 1.00 33.26 83 SER G CA 1
ATOM 7458 C C . SER G 1 86 ? -8.293 101.762 96.787 1.00 35.68 83 SER G C 1
ATOM 7459 O O . SER G 1 86 ? -7.414 101.587 97.626 1.00 35.64 83 SER G O 1
ATOM 7462 N N . LEU G 1 87 ? -9.348 100.956 96.647 1.00 35.72 84 LEU G N 1
ATOM 7463 C CA . LEU G 1 87 ? -9.563 99.777 97.480 1.00 36.31 84 LEU G CA 1
ATOM 7464 C C . LEU G 1 87 ? -8.830 98.547 96.924 1.00 37.61 84 LEU G C 1
ATOM 7465 O O . LEU G 1 87 ? -8.090 98.652 95.948 1.00 35.60 84 LEU G O 1
ATOM 7470 N N . ASP G 1 88 ? -9.059 97.381 97.526 1.00 40.25 85 ASP G N 1
ATOM 7471 C CA . ASP G 1 88 ? -8.374 96.156 97.120 1.00 42.92 85 ASP G CA 1
ATOM 7472 C C . ASP G 1 88 ? -8.894 95.342 95.928 1.00 44.09 85 ASP G C 1
ATOM 7473 O O . ASP G 1 88 ? -8.531 94.169 95.776 1.00 44.63 85 ASP G O 1
ATOM 7478 N N . PHE G 1 89 ? -9.746 95.929 95.092 1.00 45.04 86 PHE G N 1
ATOM 7479 C CA . PHE G 1 89 ? -10.221 95.202 93.912 1.00 46.80 86 PHE G CA 1
ATOM 7480 C C . PHE G 1 89 ? -9.035 95.228 92.960 1.00 48.15 86 PHE G C 1
ATOM 7481 O O . PHE G 1 89 ? -8.319 96.228 92.889 1.00 51.21 86 PHE G O 1
ATOM 7489 N N . GLY G 1 90 ? -8.788 94.131 92.262 1.00 48.00 87 GLY G N 1
ATOM 7490 C CA . GLY G 1 90 ? -7.672 94.123 91.334 1.00 47.43 87 GLY G CA 1
ATOM 7491 C C . GLY G 1 90 ? -6.393 93.611 91.955 1.00 47.12 87 GLY G C 1
ATOM 7492 O O . GLY G 1 90 ? -5.371 93.519 91.284 1.00 46.41 87 GLY G O 1
ATOM 7493 N N . SER G 1 91 ? -6.448 93.259 93.235 1.00 47.18 88 SER G N 1
ATOM 7494 C CA . SER G 1 91 ? -5.268 92.748 93.919 1.00 49.18 88 SER G CA 1
ATOM 7495 C C . SER G 1 91 ? -4.903 91.364 93.390 1.00 50.71 88 SER G C 1
ATOM 7496 O O . SER G 1 91 ? -5.779 90.624 92.930 1.00 52.40 88 SER G O 1
ATOM 7499 N N . ARG G 1 92 ? -3.616 91.020 93.454 1.00 50.64 89 ARG G N 1
ATOM 7500 C CA . ARG G 1 92 ? -3.152 89.704 93.013 1.00 50.62 89 ARG G CA 1
ATOM 7501 C C . ARG G 1 92 ? -3.903 88.639 93.812 1.00 51.65 89 ARG G C 1
ATOM 7502 O O . ARG G 1 92 ? -4.177 87.547 93.308 1.00 53.85 89 ARG G O 1
ATOM 7504 N N . GLN G 1 93 ? -4.274 88.979 95.042 1.00 50.75 90 GLN G N 1
ATOM 7505 C CA . GLN G 1 93 ? -5.000 88.050 95.886 1.00 52.37 90 GLN G CA 1
ATOM 7506 C C . GLN G 1 93 ? -6.374 87.765 95.302 1.00 51.91 90 GLN G C 1
ATOM 7507 O O . GLN G 1 93 ? -6.787 86.612 95.241 1.00 53.24 90 GLN G O 1
ATOM 7513 N N . VAL G 1 94 ? -7.074 88.807 94.861 1.00 50.58 91 VAL G N 1
ATOM 7514 C CA . VAL G 1 94 ? -8.397 88.628 94.268 1.00 48.06 91 VAL G CA 1
ATOM 7515 C C . VAL G 1 94 ? -8.290 87.764 93.004 1.00 48.01 91 VAL G C 1
ATOM 7516 O O . VAL G 1 94 ? -9.159 86.934 92.750 1.00 46.64 91 VAL G O 1
ATOM 7520 N N . ARG G 1 95 ? -7.190 87.904 92.264 1.00 46.96 92 ARG G N 1
ATOM 7521 C CA . ARG G 1 95 ? -6.974 87.120 91.052 1.00 49.61 92 ARG G CA 1
ATOM 7522 C C . ARG G 1 95 ? -6.733 85.646 91.354 1.00 50.48 92 ARG G C 1
ATOM 7523 O O . ARG G 1 95 ? -7.169 84.772 90.603 1.00 50.40 92 ARG G O 1
ATOM 7531 N N . GLU G 1 96 ? -6.015 85.378 92.441 1.00 50.28 93 GLU G N 1
ATOM 7532 C CA . GLU G 1 96 ? -5.726 84.013 92.854 1.00 49.59 93 GLU G CA 1
ATOM 7533 C C . GLU G 1 96 ? -7.036 83.372 93.289 1.00 48.99 93 GLU G C 1
ATOM 7534 O O . GLU G 1 96 ? -7.248 82.184 93.068 1.00 50.22 93 GLU G O 1
ATOM 7536 N N . LYS G 1 97 ? -7.907 84.167 93.909 1.00 47.80 94 LYS G N 1
ATOM 7537 C CA . LYS G 1 97 ? -9.214 83.682 94.347 1.00 48.04 94 LYS G CA 1
ATOM 7538 C C . LYS G 1 97 ? -10.030 83.304 93.113 1.00 47.54 94 LYS G C 1
ATOM 7539 O O . LYS G 1 97 ? -10.707 82.278 93.105 1.00 46.20 94 LYS G O 1
ATOM 7545 N N . GLU G 1 98 ? -9.977 84.153 92.085 1.00 45.79 95 GLU G N 1
ATOM 7546 C CA . GLU G 1 98 ? -10.692 83.897 90.843 1.00 45.43 95 GLU G CA 1
ATOM 7547 C C . GLU G 1 98 ? -10.188 82.596 90.208 1.00 43.79 95 GLU G C 1
ATOM 7548 O O . GLU G 1 98 ? -10.989 81.776 89.758 1.00 40.93 95 GLU G O 1
ATOM 7554 N N . ARG G 1 99 ? -8.866 82.411 90.204 1.00 42.14 96 ARG G N 1
ATOM 7555 C CA . ARG G 1 99 ? -8.234 81.217 89.636 1.00 44.49 96 ARG G CA 1
ATOM 7556 C C . ARG G 1 99 ? -8.748 79.935 90.294 1.00 42.43 96 ARG G C 1
ATOM 7557 O O . ARG G 1 99 ? -9.096 78.975 89.613 1.00 41.20 96 ARG G O 1
ATOM 7565 N N . ARG G 1 100 ? -8.809 79.942 91.621 1.00 42.93 97 ARG G N 1
ATOM 7566 C CA . ARG G 1 100 ? -9.268 78.783 92.379 1.00 43.64 97 ARG G CA 1
ATOM 7567 C C . ARG G 1 100 ? -10.735 78.494 92.120 1.00 43.37 97 ARG G C 1
ATOM 7568 O O . ARG G 1 100 ? -11.117 77.337 91.930 1.00 44.23 97 ARG G O 1
ATOM 7570 N N . ILE G 1 101 ? -11.559 79.536 92.115 1.00 41.05 98 ILE G N 1
ATOM 7571 C CA . ILE G 1 101 ? -12.979 79.345 91.863 1.00 38.74 98 ILE G CA 1
ATOM 7572 C C . ILE G 1 101 ? -13.205 78.749 90.468 1.00 37.11 98 ILE G C 1
ATOM 7573 O O . ILE G 1 101 ? -13.979 77.820 90.318 1.00 35.81 98 ILE G O 1
ATOM 7578 N N . LYS G 1 102 ? -12.458 79.221 89.479 1.00 35.42 99 LYS G N 1
ATOM 7579 C CA . LYS G 1 102 ? -12.595 78.714 88.125 1.00 38.89 99 LYS G CA 1
ATOM 7580 C C . LYS G 1 102 ? -12.237 77.230 88.034 1.00 40.57 99 LYS G C 1
ATOM 7581 O O . LYS G 1 102 ? -12.954 76.444 87.402 1.00 39.41 99 LYS G O 1
ATOM 7587 N N . GLU G 1 103 ? -11.137 76.851 88.681 1.00 40.43 100 GLU G N 1
ATOM 7588 C CA . GLU G 1 103 ? -10.687 75.468 88.691 1.00 40.37 100 GLU G CA 1
ATOM 7589 C C . GLU G 1 103 ? -11.667 74.580 89.482 1.00 40.27 100 GLU G C 1
ATOM 7590 O O . GLU G 1 103 ? -12.001 73.475 89.054 1.00 40.13 100 GLU G O 1
ATOM 7592 N N . VAL G 1 104 ? -12.119 75.063 90.635 1.00 38.56 101 VAL G N 1
ATOM 7593 C CA . VAL G 1 104 ? -13.063 74.311 91.450 1.00 38.03 101 VAL G CA 1
ATOM 7594 C C . VAL G 1 104 ? -14.382 74.114 90.708 1.00 38.13 101 VAL G C 1
ATOM 7595 O O . VAL G 1 104 ? -14.984 73.037 90.765 1.00 38.92 101 VAL G O 1
ATOM 7599 N N . VAL G 1 105 ? -14.818 75.153 90.004 1.00 38.08 102 VAL G N 1
ATOM 7600 C CA . VAL G 1 105 ? -16.056 75.086 89.247 1.00 36.71 102 VAL G CA 1
ATOM 7601 C C . VAL G 1 105 ? -15.904 74.077 88.117 1.00 36.14 102 VAL G C 1
ATOM 7602 O O . VAL G 1 105 ? -16.776 73.245 87.924 1.00 35.88 102 VAL G O 1
ATOM 7606 N N . GLU G 1 106 ? -14.763 74.100 87.433 1.00 36.62 103 GLU G N 1
ATOM 7607 C CA . GLU G 1 106 ? -14.517 73.169 86.338 1.00 38.73 103 GLU G CA 1
ATOM 7608 C C . GLU G 1 106 ? -14.426 71.718 86.813 1.00 38.83 103 GLU G C 1
ATOM 7609 O O . GLU G 1 106 ? -14.940 70.819 86.148 1.00 37.95 103 GLU G O 1
ATOM 7615 N N . LYS G 1 107 ? -13.806 71.491 87.971 1.00 38.81 104 LYS G N 1
ATOM 7616 C CA . LYS G 1 107 ? -13.687 70.141 88.515 1.00 39.39 104 LYS G CA 1
ATOM 7617 C C . LYS G 1 107 ? -15.087 69.601 88.830 1.00 39.78 104 LYS G C 1
ATOM 7618 O O . LYS G 1 107 ? -15.460 68.513 88.387 1.00 40.28 104 LYS G O 1
ATOM 7620 N N . LEU G 1 108 ? -15.876 70.398 89.545 1.00 38.64 105 LEU G N 1
ATOM 7621 C CA . LEU G 1 108 ? -17.238 70.014 89.901 1.00 39.60 105 LEU G CA 1
ATOM 7622 C C . LEU G 1 108 ? -18.130 69.763 88.689 1.00 39.57 105 LEU G C 1
ATOM 7623 O O . LEU G 1 108 ? -18.953 68.850 88.695 1.00 38.70 105 LEU G O 1
ATOM 7628 N N . LYS G 1 109 ? -17.966 70.583 87.659 1.00 39.45 106 LYS G N 1
ATOM 7629 C CA . LYS G 1 109 ? -18.743 70.459 86.429 1.00 41.22 106 LYS G CA 1
ATOM 7630 C C . LYS G 1 109 ? -18.434 69.125 85.751 1.00 40.54 106 LYS G C 1
ATOM 7631 O O . LYS G 1 109 ? -19.322 68.488 85.190 1.00 40.01 106 LYS G O 1
ATOM 7637 N N . GLU G 1 110 ? -17.172 68.711 85.804 1.00 39.37 107 GLU G N 1
ATOM 7638 C CA . GLU G 1 110 ? -16.764 67.456 85.196 1.00 41.12 107 GLU G CA 1
ATOM 7639 C C . GLU G 1 110 ? -17.322 66.288 86.002 1.00 41.76 107 GLU G C 1
ATOM 7640 O O . GLU G 1 110 ? -17.948 65.384 85.459 1.00 44.79 107 GLU G O 1
ATOM 7642 N N . LYS G 1 111 ? -17.121 66.332 87.308 1.00 41.48 108 LYS G N 1
ATOM 7643 C CA . LYS G 1 111 ? -17.598 65.290 88.200 1.00 40.76 108 LYS G CA 1
ATOM 7644 C C . LYS G 1 111 ? -19.123 65.169 88.262 1.00 40.94 108 LYS G C 1
ATOM 7645 O O . LYS G 1 111 ? -19.643 64.058 88.224 1.00 41.21 108 LYS G O 1
ATOM 7651 N N . LEU G 1 112 ? -19.831 66.300 88.286 1.00 39.11 109 LEU G N 1
ATOM 7652 C CA . LEU G 1 112 ? -21.291 66.305 88.418 1.00 38.61 109 LEU G CA 1
ATOM 7653 C C . LEU G 1 112 ? -22.089 66.309 87.119 1.00 38.95 109 LEU G C 1
ATOM 7654 O O . LEU G 1 112 ? -23.304 66.082 87.123 1.00 36.54 109 LEU G O 1
ATOM 7659 N N . GLY G 1 113 ? -21.414 66.593 86.011 1.00 39.04 110 GLY G N 1
ATOM 7660 C CA . GLY G 1 113 ? -22.084 66.617 84.726 1.00 38.50 110 GLY G CA 1
ATOM 7661 C C . GLY G 1 113 ? -23.104 67.730 84.651 1.00 39.17 110 GLY G C 1
ATOM 7662 O O . GLY G 1 113 ? -24.010 67.705 83.819 1.00 39.92 110 GLY G O 1
ATOM 7663 N N . ARG G 1 114 ? -22.985 68.691 85.556 1.00 36.96 111 ARG G N 1
ATOM 7664 C CA . ARG G 1 114 ? -23.903 69.820 85.586 1.00 37.15 111 ARG G CA 1
ATOM 7665 C C . ARG G 1 114 ? -23.224 70.994 86.272 1.00 37.30 111 ARG G C 1
ATOM 7666 O O . ARG G 1 114 ? -22.108 70.882 86.773 1.00 37.58 111 ARG G O 1
ATOM 7674 N N . GLU G 1 115 ? -23.910 72.123 86.282 1.00 37.49 112 GLU G N 1
ATOM 7675 C CA . GLU G 1 115 ? -23.405 73.325 86.915 1.00 37.34 112 GLU G CA 1
ATOM 7676 C C . GLU G 1 115 ? -23.600 73.101 88.414 1.00 34.96 112 GLU G C 1
ATOM 7677 O O . GLU G 1 115 ? -24.664 72.674 88.842 1.00 34.94 112 GLU G O 1
ATOM 7683 N N . PRO G 1 116 ? -22.544 73.279 89.217 1.00 33.87 113 PRO G N 1
ATOM 7684 C CA . PRO G 1 116 ? -22.691 73.080 90.661 1.00 33.53 113 PRO G CA 1
ATOM 7685 C C . PRO G 1 116 ? -23.488 74.205 91.315 1.00 33.77 113 PRO G C 1
ATOM 7686 O O . PRO G 1 116 ? -23.624 75.296 90.754 1.00 32.78 113 PRO G O 1
ATOM 7690 N N . THR G 1 117 ? -24.036 73.926 92.488 1.00 32.79 114 THR G N 1
ATOM 7691 C CA . THR G 1 117 ? -24.786 74.923 93.232 1.00 33.79 114 THR G CA 1
ATOM 7692 C C . THR G 1 117 ? -23.737 75.773 93.914 1.00 33.89 114 THR G C 1
ATOM 7693 O O . THR G 1 117 ? -22.574 75.368 94.013 1.00 34.29 114 THR G O 1
ATOM 7697 N N . ASP G 1 118 ? -24.143 76.933 94.410 1.00 33.55 115 ASP G N 1
ATOM 7698 C CA . ASP G 1 118 ? -23.206 77.805 95.103 1.00 35.31 115 ASP G CA 1
ATOM 7699 C C . ASP G 1 118 ? -22.714 77.123 96.375 1.00 35.08 115 ASP G C 1
ATOM 7700 O O . ASP G 1 118 ? -21.565 77.298 96.780 1.00 34.12 115 ASP G O 1
ATOM 7705 N N . GLU G 1 119 ? -23.583 76.308 96.971 1.00 37.47 116 GLU G N 1
ATOM 7706 C CA . GLU G 1 119 ? -23.245 75.579 98.188 1.00 38.99 116 GLU G CA 1
ATOM 7707 C C . GLU G 1 119 ? -22.164 74.546 97.888 1.00 38.87 116 GLU G C 1
ATOM 7708 O O . GLU G 1 119 ? -21.182 74.432 98.627 1.00 37.76 116 GLU G O 1
ATOM 7714 N N . GLU G 1 120 ? -22.296 73.866 96.751 1.00 38.39 117 GLU G N 1
ATOM 7715 C CA . GLU G 1 120 ? -21.300 72.878 96.364 1.00 38.21 117 GLU G CA 1
ATOM 7716 C C . GLU G 1 120 ? -19.954 73.528 96.115 1.00 38.09 117 GLU G C 1
ATOM 7717 O O . GLU G 1 120 ? -18.927 72.990 96.538 1.00 37.72 117 GLU G O 1
ATOM 7723 N N . VAL G 1 121 ? -19.964 74.700 95.468 1.00 37.26 118 VAL G N 1
ATOM 7724 C CA . VAL G 1 121 ? -18.727 75.430 95.169 1.00 36.35 118 VAL G CA 1
ATOM 7725 C C . VAL G 1 121 ? -18.067 75.883 96.461 1.00 37.61 118 VAL G C 1
ATOM 7726 O O . VAL G 1 121 ? -16.865 75.708 96.647 1.00 36.08 118 VAL G O 1
ATOM 7730 N N . ALA G 1 122 ? -18.860 76.477 97.348 1.00 40.75 119 ALA G N 1
ATOM 7731 C CA . ALA G 1 122 ? -18.347 76.944 98.633 1.00 45.45 119 ALA G CA 1
ATOM 7732 C C . ALA G 1 122 ? -17.762 75.769 99.443 1.00 46.90 119 ALA G C 1
ATOM 7733 O O . ALA G 1 122 ? -16.657 75.863 99.987 1.00 46.88 119 ALA G O 1
ATOM 7735 N N . LYS G 1 123 ? -18.487 74.652 99.464 1.00 47.81 120 LYS G N 1
ATOM 7736 C CA . LYS G 1 123 ? -18.058 73.449 100.173 1.00 49.19 120 LYS G CA 1
ATOM 7737 C C . LYS G 1 123 ? -16.669 73.002 99.713 1.00 49.43 120 LYS G C 1
ATOM 7738 O O . LYS G 1 123 ? -15.821 72.697 100.549 1.00 49.41 120 LYS G O 1
ATOM 7744 N N . GLU G 1 124 ? -16.434 72.989 98.397 1.00 48.49 121 GLU G N 1
ATOM 7745 C CA . GLU G 1 124 ? -15.136 72.594 97.846 1.00 49.35 121 GLU G CA 1
ATOM 7746 C C . GLU G 1 124 ? -14.014 73.554 98.209 1.00 50.55 121 GLU G C 1
ATOM 7747 O O . GLU G 1 124 ? -12.860 73.144 98.333 1.00 50.13 121 GLU G O 1
ATOM 7753 N N . LEU G 1 125 ? -14.345 74.835 98.338 1.00 50.47 122 LEU G N 1
ATOM 7754 C CA . LEU G 1 125 ? -13.347 75.847 98.683 1.00 51.62 122 LEU G CA 1
ATOM 7755 C C . LEU G 1 125 ? -13.137 75.925 100.198 1.00 52.46 122 LEU G C 1
ATOM 7756 O O . LEU G 1 125 ? -12.120 76.434 100.680 1.00 52.97 122 LEU G O 1
ATOM 7761 N N . GLY G 1 126 ? -14.110 75.403 100.936 1.00 52.82 123 GLY G N 1
ATOM 7762 C CA . GLY G 1 126 ? -14.044 75.425 102.380 1.00 53.30 123 GLY G CA 1
ATOM 7763 C C . GLY G 1 126 ? -14.324 76.815 102.916 1.00 54.16 123 GLY G C 1
ATOM 7764 O O . GLY G 1 126 ? -13.497 77.391 103.631 1.00 56.68 123 GLY G O 1
ATOM 7765 N N . ILE G 1 127 ? -15.472 77.368 102.530 1.00 51.93 124 ILE G N 1
ATOM 7766 C CA . ILE G 1 127 ? -15.909 78.694 102.966 1.00 50.15 124 ILE G CA 1
ATOM 7767 C C . ILE G 1 127 ? -17.421 78.699 102.889 1.00 49.25 124 ILE G C 1
ATOM 7768 O O . ILE G 1 127 ? -18.008 77.865 102.204 1.00 50.76 124 ILE G O 1
ATOM 7773 N N . SER G 1 128 ? -18.051 79.630 103.598 1.00 48.35 125 SER G N 1
ATOM 7774 C CA . SER G 1 128 ? -19.510 79.762 103.587 1.00 47.35 125 SER G CA 1
ATOM 7775 C C . SER G 1 128 ? -19.947 80.384 102.259 1.00 47.05 125 SER G C 1
ATOM 7776 O O . SER G 1 128 ? -19.148 81.046 101.601 1.00 43.85 125 SER G O 1
ATOM 7779 N N . THR G 1 129 ? -21.212 80.200 101.876 1.00 47.75 126 THR G N 1
ATOM 7780 C CA . THR G 1 129 ? -21.700 80.793 100.631 1.00 50.06 126 THR G CA 1
ATOM 7781 C C . THR G 1 129 ? -21.600 82.317 100.712 1.00 51.70 126 THR G C 1
ATOM 7782 O O . THR G 1 129 ? -21.380 82.988 99.700 1.00 49.32 126 THR G O 1
ATOM 7786 N N . GLU G 1 130 ? -21.708 82.844 101.931 1.00 54.16 127 GLU G N 1
ATOM 7787 C CA . GLU G 1 130 ? -21.617 84.282 102.166 1.00 56.77 127 GLU G CA 1
ATOM 7788 C C . GLU G 1 130 ? -20.236 84.815 101.783 1.00 55.28 127 GLU G C 1
ATOM 7789 O O . GLU G 1 130 ? -20.125 85.883 101.186 1.00 55.22 127 GLU G O 1
ATOM 7795 N N . GLU G 1 131 ? -19.181 84.082 102.116 1.00 53.54 128 GLU G N 1
ATOM 7796 C CA . GLU G 1 131 ? -17.851 84.541 101.753 1.00 51.98 128 GLU G CA 1
ATOM 7797 C C . GLU G 1 131 ? -17.659 84.394 100.241 1.00 51.13 128 GLU G C 1
ATOM 7798 O O . GLU G 1 131 ? -17.002 85.233 99.611 1.00 52.18 128 GLU G O 1
ATOM 7804 N N . LEU G 1 132 ? -18.223 83.330 99.665 1.00 47.64 129 LEU G N 1
ATOM 7805 C CA . LEU G 1 132 ? -18.101 83.080 98.227 1.00 45.87 129 LEU G CA 1
ATOM 7806 C C . LEU G 1 132 ? -18.696 84.249 97.441 1.00 44.46 129 LEU G C 1
ATOM 7807 O O . LEU G 1 132 ? -18.043 84.810 96.562 1.00 44.40 129 LEU G O 1
ATOM 7812 N N . PHE G 1 133 ? -19.921 84.622 97.807 1.00 43.81 130 PHE G N 1
ATOM 7813 C CA . PHE G 1 133 ? -20.643 85.723 97.190 1.00 44.66 130 PHE G CA 1
ATOM 7814 C C . PHE G 1 133 ? -19.862 87.024 97.287 1.00 44.78 130 PHE G C 1
ATOM 7815 O O . PHE G 1 133 ? -19.900 87.834 96.362 1.00 44.77 130 PHE G O 1
ATOM 7823 N N . LYS G 1 134 ? -19.174 87.233 98.408 1.00 43.79 131 LYS G N 1
ATOM 7824 C CA . LYS G 1 134 ? -18.366 88.438 98.588 1.00 43.80 131 LYS G CA 1
ATOM 7825 C C . LYS G 1 134 ? -17.224 88.418 97.582 1.00 42.07 131 LYS G C 1
ATOM 7826 O O . LYS G 1 134 ? -16.958 89.414 96.901 1.00 42.72 131 LYS G O 1
ATOM 7832 N N . THR G 1 135 ? -16.574 87.265 97.475 1.00 39.81 132 THR G N 1
ATOM 7833 C CA . THR G 1 135 ? -15.445 87.087 96.565 1.00 39.02 132 THR G CA 1
ATOM 7834 C C . THR G 1 135 ? -15.830 87.262 95.095 1.00 37.57 132 THR G C 1
ATOM 7835 O O . THR G 1 135 ? -15.098 87.879 94.320 1.00 37.19 132 THR G O 1
ATOM 7839 N N . LEU G 1 136 ? -16.993 86.739 94.724 1.00 37.85 133 LEU G N 1
ATOM 7840 C CA . LEU G 1 136 ? -17.472 86.848 93.350 1.00 36.37 133 LEU G CA 1
ATOM 7841 C C . LEU G 1 136 ? -17.717 88.311 92.982 1.00 36.49 133 LEU G C 1
ATOM 7842 O O . LEU G 1 136 ? -17.403 88.746 91.871 1.00 37.59 133 LEU G O 1
ATOM 7847 N N . ASP G 1 137 ? -18.243 89.074 93.931 1.00 36.62 134 ASP G N 1
ATOM 7848 C CA . ASP G 1 137 ? -18.512 90.480 93.688 1.00 38.65 134 ASP G CA 1
ATOM 7849 C C . ASP G 1 137 ? -17.239 91.282 93.519 1.00 39.28 134 ASP G C 1
ATOM 7850 O O . ASP G 1 137 ? -17.169 92.142 92.641 1.00 41.21 134 ASP G O 1
ATOM 7855 N N . LYS G 1 138 ? -16.221 90.974 94.322 1.00 39.56 135 LYS G N 1
ATOM 7856 C CA . LYS G 1 138 ? -14.940 91.675 94.222 1.00 39.16 135 LYS G CA 1
ATOM 7857 C C . LYS G 1 138 ? -14.315 91.353 92.879 1.00 38.27 135 LYS G C 1
ATOM 7858 O O . LYS G 1 138 ? -13.726 92.222 92.247 1.00 38.02 135 LYS G O 1
ATOM 7864 N N . ILE G 1 139 ? -14.449 90.102 92.441 1.00 36.12 136 ILE G N 1
ATOM 7865 C CA . ILE G 1 139 ? -13.893 89.703 91.154 1.00 33.21 136 ILE G CA 1
ATOM 7866 C C . ILE G 1 139 ? -14.632 90.453 90.053 1.00 31.89 136 ILE G C 1
ATOM 7867 O O . ILE G 1 139 ? -14.019 91.061 89.178 1.00 32.82 136 ILE G O 1
ATOM 7872 N N . ASN G 1 140 ? -15.955 90.438 90.122 1.00 30.27 137 ASN G N 1
ATOM 7873 C CA . ASN G 1 140 ? -16.742 91.125 89.121 1.00 31.44 137 ASN G CA 1
ATOM 7874 C C . ASN G 1 140 ? -16.517 92.623 89.106 1.00 30.90 137 ASN G C 1
ATOM 7875 O O . ASN G 1 140 ? -16.303 93.186 88.038 1.00 29.86 137 ASN G O 1
ATOM 7880 N N . PHE G 1 141 ? -16.469 93.254 90.284 1.00 30.81 138 PHE G N 1
ATOM 7881 C CA . PHE G 1 141 ? -16.271 94.695 90.336 1.00 31.30 138 PHE G CA 1
ATOM 7882 C C . PHE G 1 141 ? -14.894 95.071 89.832 1.00 31.94 138 PHE G C 1
ATOM 7883 O O . PHE G 1 141 ? -14.672 96.182 89.326 1.00 33.44 138 PHE G O 1
ATOM 7891 N N . SER G 1 142 ? -13.961 94.148 89.998 1.00 30.90 139 SER G N 1
ATOM 7892 C CA . SER G 1 142 ? -12.624 94.356 89.505 1.00 30.89 139 SER G CA 1
ATOM 7893 C C . SER G 1 142 ? -12.718 94.490 87.969 1.00 31.54 139 SER G C 1
ATOM 7894 O O . SER G 1 142 ? -12.024 95.313 87.371 1.00 30.45 139 SER G O 1
ATOM 7897 N N . TYR G 1 143 ? -13.568 93.686 87.327 1.00 30.92 140 TYR G N 1
ATOM 7898 C CA . TYR G 1 143 ? -13.728 93.788 85.868 1.00 31.56 140 TYR G CA 1
ATOM 7899 C C . TYR G 1 143 ? -14.484 95.057 85.477 1.00 30.78 140 TYR G C 1
ATOM 7900 O O . TYR G 1 143 ? -14.268 95.611 84.400 1.00 31.70 140 TYR G O 1
ATOM 7909 N N . ILE G 1 144 ? -15.349 95.525 86.368 1.00 30.89 141 ILE G N 1
ATOM 7910 C CA . ILE G 1 144 ? -16.092 96.757 86.142 1.00 30.71 141 ILE G CA 1
ATOM 7911 C C . ILE G 1 144 ? -15.123 97.944 86.154 1.00 32.08 141 ILE G C 1
ATOM 7912 O O . ILE G 1 144 ? -15.238 98.855 85.333 1.00 33.13 141 ILE G O 1
ATOM 7917 N N . LEU G 1 145 ? -14.157 97.918 87.070 1.00 33.06 142 LEU G N 1
ATOM 7918 C CA . LEU G 1 145 ? -13.180 99.000 87.169 1.00 33.41 142 LEU G CA 1
ATOM 7919 C C . LEU G 1 145 ? -12.340 99.107 85.910 1.00 34.82 142 LEU G C 1
ATOM 7920 O O . LEU G 1 145 ? -12.143 100.205 85.378 1.00 32.40 142 LEU G O 1
ATOM 7925 N N . SER G 1 146 ? -11.864 97.968 85.417 1.00 34.92 143 SER G N 1
ATOM 7926 C CA . SER G 1 146 ? -11.054 97.978 84.205 1.00 36.18 143 SER G CA 1
ATOM 7927 C C . SER G 1 146 ? -11.858 98.550 83.050 1.00 36.09 143 SER G C 1
ATOM 7928 O O . SER G 1 146 ? -11.352 99.363 82.281 1.00 36.95 143 SER G O 1
ATOM 7931 N N . LEU G 1 147 ? -13.137 98.189 82.981 1.00 35.50 144 LEU G N 1
ATOM 7932 C CA . LEU G 1 147 ? -13.991 98.678 81.911 1.00 34.94 144 LEU G CA 1
ATOM 7933 C C . LEU G 1 147 ? -14.247 100.172 82.093 1.00 35.68 144 LEU G C 1
ATOM 7934 O O . LEU G 1 147 ? -14.169 100.942 81.127 1.00 35.68 144 LEU G O 1
ATOM 7939 N N . GLU G 1 148 ? -14.502 100.588 83.335 1.00 35.39 145 GLU G N 1
ATOM 7940 C CA . GLU G 1 148 ? -14.755 101.996 83.637 1.00 35.03 145 GLU G CA 1
ATOM 7941 C C . GLU G 1 148 ? -13.557 102.850 83.205 1.00 35.57 145 GLU G C 1
ATOM 7942 O O . GLU G 1 148 ? -13.716 103.987 82.759 1.00 31.75 145 GLU G O 1
ATOM 7948 N N . GLU G 1 149 ? -12.363 102.291 83.377 1.00 38.72 146 GLU G N 1
ATOM 7949 C CA . GLU G 1 149 ? -11.116 102.956 83.017 1.00 42.76 146 GLU G CA 1
ATOM 7950 C C . GLU G 1 149 ? -11.071 103.210 81.522 1.00 44.18 146 GLU G C 1
ATOM 7951 O O . GLU G 1 149 ? -10.673 104.282 81.102 1.00 43.56 146 GLU G O 1
ATOM 7957 N N . VAL G 1 150 ? -11.503 102.227 80.733 1.00 46.58 147 VAL G N 1
ATOM 7958 C CA . VAL G 1 150 ? -11.527 102.344 79.275 1.00 48.64 147 VAL G CA 1
ATOM 7959 C C . VAL G 1 150 ? -12.493 103.448 78.839 1.00 50.68 147 VAL G C 1
ATOM 7960 O O . VAL G 1 150 ? -12.238 104.140 77.855 1.00 50.09 147 VAL G O 1
ATOM 7964 N N . PHE G 1 151 ? -13.598 103.607 79.569 1.00 52.84 148 PHE G N 1
ATOM 7965 C CA . PHE G 1 151 ? -14.583 104.637 79.252 1.00 56.21 148 PHE G CA 1
ATOM 7966 C C . PHE G 1 151 ? -14.047 106.047 79.471 1.00 59.99 148 PHE G C 1
ATOM 7967 O O . PHE G 1 151 ? -14.470 106.978 78.788 1.00 61.68 148 PHE G O 1
ATOM 7975 N N . ARG G 1 152 ? -13.148 106.214 80.441 1.00 63.42 149 ARG G N 1
ATOM 7976 C CA . ARG G 1 152 ? -12.542 107.520 80.701 1.00 66.61 149 ARG G CA 1
ATOM 7977 C C . ARG G 1 152 ? -11.498 107.793 79.619 1.00 68.96 149 ARG G C 1
ATOM 7978 O O . ARG G 1 152 ? -11.510 108.843 78.987 1.00 69.57 149 ARG G O 1
ATOM 7986 N N . ASP G 1 153 ? -10.589 106.835 79.436 1.00 72.83 150 ASP G N 1
ATOM 7987 C CA . ASP G 1 153 ? -9.513 106.911 78.445 1.00 76.84 150 ASP G CA 1
ATOM 7988 C C . ASP G 1 153 ? -10.001 107.202 77.030 1.00 78.74 150 ASP G C 1
ATOM 7989 O O . ASP G 1 153 ? -9.245 107.718 76.214 1.00 79.66 150 ASP G O 1
ATOM 7994 N N . PHE G 1 154 ? -11.246 106.831 76.736 1.00 80.29 151 PHE G N 1
ATOM 7995 C CA . PHE G 1 154 ? -11.836 107.068 75.423 1.00 81.27 151 PHE G CA 1
ATOM 7996 C C . PHE G 1 154 ? -12.349 108.504 75.346 1.00 81.98 151 PHE G C 1
ATOM 7997 O O . PHE G 1 154 ? -12.282 109.141 74.293 1.00 82.23 151 PHE G O 1
ATOM 7999 N N . ALA G 1 155 ? -12.853 109.011 76.467 1.00 82.20 152 ALA G N 1
ATOM 8000 C CA . ALA G 1 155 ? -13.362 110.375 76.533 1.00 83.08 152 ALA G CA 1
ATOM 8001 C C . ALA G 1 155 ? -12.204 111.381 76.453 1.00 83.90 152 ALA G C 1
ATOM 8002 O O . ALA G 1 155 ? -12.294 112.400 75.758 1.00 83.35 152 ALA G O 1
ATOM 8004 N N . ARG G 1 156 ? -11.112 111.067 77.149 1.00 85.16 153 ARG G N 1
ATOM 8005 C CA . ARG G 1 156 ? -9.926 111.919 77.174 1.00 86.53 153 ARG G CA 1
ATOM 8006 C C . ARG G 1 156 ? -9.148 111.858 75.862 1.00 87.27 153 ARG G C 1
ATOM 8007 O O . ARG G 1 156 ? -8.918 112.889 75.229 1.00 87.38 153 ARG G O 1
ATOM 8009 N N . ASP G 1 157 ? -8.774 110.645 75.450 1.00 88.16 154 ASP G N 1
ATOM 8010 C CA . ASP G 1 157 ? -8.003 110.421 74.223 1.00 88.62 154 ASP G CA 1
ATOM 8011 C C . ASP G 1 157 ? -8.611 111.027 72.961 1.00 89.07 154 ASP G C 1
ATOM 8012 O O . ASP G 1 157 ? -7.896 111.642 72.168 1.00 89.61 154 ASP G O 1
ATOM 8014 N N . TYR G 1 158 ? -9.919 110.852 72.776 1.00 89.45 155 TYR G N 1
ATOM 8015 C CA . TYR G 1 158 ? -10.616 111.389 71.603 1.00 89.95 155 TYR G CA 1
ATOM 8016 C C . TYR G 1 158 ? -11.134 112.813 71.843 1.00 90.43 155 TYR G C 1
ATOM 8017 O O . TYR G 1 158 ? -12.347 113.047 71.878 1.00 90.86 155 TYR G O 1
ATOM 8019 N N . SER G 1 159 ? -10.202 113.755 71.999 1.00 90.31 156 SER G N 1
ATOM 8020 C CA . SER G 1 159 ? -10.521 115.165 72.237 1.00 89.80 156 SER G CA 1
ATOM 8021 C C . SER G 1 159 ? -9.254 116.024 72.221 1.00 89.55 156 SER G C 1
ATOM 8022 O O . SER G 1 159 ? -8.461 115.976 71.278 1.00 88.95 156 SER G O 1
ATOM 8024 N N . GLU G 1 170 ? -21.550 117.995 72.996 1.00 99.69 167 GLU G N 1
ATOM 8025 C CA . GLU G 1 170 ? -21.456 116.984 74.047 1.00 99.69 167 GLU G CA 1
ATOM 8026 C C . GLU G 1 170 ? -22.080 115.653 73.625 1.00 99.48 167 GLU G C 1
ATOM 8027 O O . GLU G 1 170 ? -21.612 114.586 74.031 1.00 99.37 167 GLU G O 1
ATOM 8029 N N . GLU G 1 171 ? -23.139 115.722 72.819 1.00 98.49 168 GLU G N 1
ATOM 8030 C CA . GLU G 1 171 ? -23.825 114.528 72.336 1.00 97.32 168 GLU G CA 1
ATOM 8031 C C . GLU G 1 171 ? -22.913 113.688 71.443 1.00 96.93 168 GLU G C 1
ATOM 8032 O O . GLU G 1 171 ? -22.992 112.459 71.448 1.00 97.51 168 GLU G O 1
ATOM 8034 N N . VAL G 1 172 ? -22.029 114.360 70.706 1.00 95.49 169 VAL G N 1
ATOM 8035 C CA . VAL G 1 172 ? -21.095 113.696 69.796 1.00 93.82 169 VAL G CA 1
ATOM 8036 C C . VAL G 1 172 ? -20.113 112.763 70.502 1.00 92.37 169 VAL G C 1
ATOM 8037 O O . VAL G 1 172 ? -19.941 111.615 70.092 1.00 92.12 169 VAL G O 1
ATOM 8039 N N . ILE G 1 173 ? -19.484 113.253 71.566 1.00 90.53 170 ILE G N 1
ATOM 8040 C CA . ILE G 1 173 ? -18.518 112.457 72.322 1.00 88.77 170 ILE G CA 1
ATOM 8041 C C . ILE G 1 173 ? -19.147 111.205 72.946 1.00 87.50 170 ILE G C 1
ATOM 8042 O O . ILE G 1 173 ? -18.438 110.278 73.337 1.00 87.24 170 ILE G O 1
ATOM 8044 N N . LYS G 1 174 ? -20.477 111.187 73.033 1.00 85.57 171 LYS G N 1
ATOM 8045 C C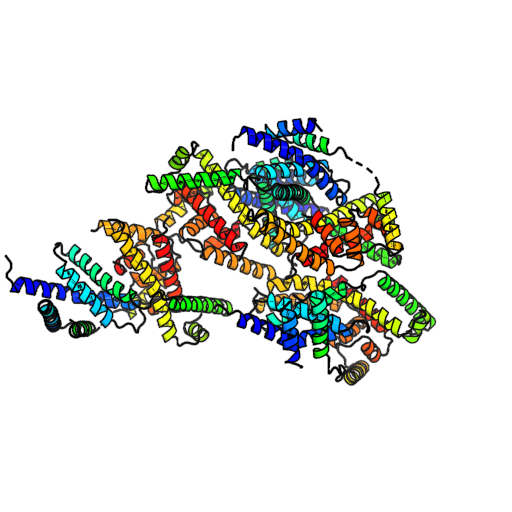A . LYS G 1 174 ? -21.206 110.052 73.598 1.00 83.00 171 LYS G CA 1
ATOM 8046 C C . LYS G 1 174 ? -21.771 109.168 72.481 1.00 81.22 171 LYS G C 1
ATOM 8047 O O . LYS G 1 174 ? -21.878 107.949 72.639 1.00 80.39 171 LYS G O 1
ATOM 8053 N N . ARG G 1 175 ? -22.115 109.789 71.352 1.00 78.81 172 ARG G N 1
ATOM 8054 C CA . ARG G 1 175 ? -22.648 109.063 70.195 1.00 76.88 172 ARG G CA 1
ATOM 8055 C C . ARG G 1 175 ? -21.558 108.179 69.575 1.00 75.15 172 ARG G C 1
ATOM 8056 O O . ARG G 1 175 ? -21.834 107.071 69.109 1.00 74.12 172 ARG G O 1
ATOM 8058 N N . GLU G 1 176 ? -20.326 108.682 69.564 1.00 73.00 173 GLU G N 1
ATOM 8059 C CA . GLU G 1 176 ? -19.202 107.928 69.030 1.00 71.23 173 GLU G CA 1
ATOM 8060 C C . GLU G 1 176 ? -18.878 106.783 69.984 1.00 68.02 173 GLU G C 1
ATOM 8061 O O . GLU G 1 176 ? -18.427 105.719 69.561 1.00 67.58 173 GLU G O 1
ATOM 8067 N N . LEU G 1 177 ? -19.163 106.995 71.267 1.00 64.21 174 LEU G N 1
ATOM 8068 C CA . LEU G 1 177 ? -18.912 105.989 72.288 1.00 60.23 174 LEU G CA 1
ATOM 8069 C C . LEU G 1 177 ? -19.913 104.855 72.145 1.00 57.64 174 LEU G C 1
ATOM 8070 O O . LEU G 1 177 ? -19.554 103.688 72.282 1.00 55.49 174 LEU G O 1
ATOM 8075 N N . THR G 1 178 ? -21.164 105.209 71.859 1.00 55.17 175 THR G N 1
ATOM 8076 C CA . THR G 1 178 ? -22.229 104.227 71.687 1.00 54.53 175 THR G CA 1
ATOM 8077 C C . THR G 1 178 ? -21.911 103.304 70.514 1.00 53.89 175 THR G C 1
ATOM 8078 O O . THR G 1 178 ? -22.320 102.140 70.504 1.00 53.36 175 THR G O 1
ATOM 8082 N N . GLU G 1 179 ? -21.189 103.829 69.525 1.00 53.65 176 GLU G N 1
ATOM 8083 C CA . GLU G 1 179 ? -20.799 103.038 68.362 1.00 53.66 176 GLU G CA 1
ATOM 8084 C C . GLU G 1 179 ? -19.678 102.078 68.708 1.00 52.19 176 GLU G C 1
ATOM 8085 O O . GLU G 1 179 ? -19.764 100.898 68.383 1.00 52.45 176 GLU G O 1
ATOM 8091 N N . LYS G 1 180 ? -18.636 102.581 69.372 1.00 49.96 177 LYS G N 1
ATOM 8092 C CA . LYS G 1 180 ? -17.502 101.748 69.769 1.00 49.27 177 LYS G CA 1
ATOM 8093 C C . LYS G 1 180 ? -17.991 100.615 70.665 1.00 47.19 177 LYS G C 1
ATOM 8094 O O . LYS G 1 180 ? -17.524 99.483 70.550 1.00 48.48 177 LYS G O 1
ATOM 8100 N N . VAL G 1 181 ? -18.938 100.926 71.548 1.00 44.30 178 VAL G N 1
ATOM 8101 C CA . VAL G 1 181 ? -19.490 99.936 72.462 1.00 42.96 178 VAL G CA 1
ATOM 8102 C C . VAL G 1 181 ? -20.403 98.951 71.735 1.00 44.77 178 VAL G C 1
ATOM 8103 O O . VAL G 1 181 ? -20.402 97.760 72.049 1.00 45.61 178 VAL G O 1
ATOM 8107 N N . LYS G 1 182 ? -21.165 99.437 70.760 1.00 45.28 179 LYS G N 1
ATOM 8108 C CA . LYS G 1 182 ? -22.082 98.577 70.016 1.00 48.07 179 LYS G CA 1
ATOM 8109 C C . LYS G 1 182 ? -21.325 97.534 69.218 1.00 47.29 179 LYS G C 1
ATOM 8110 O O . LYS G 1 182 ? -21.759 96.387 69.121 1.00 47.53 179 LYS G O 1
ATOM 8116 N N . GLU G 1 183 ? -20.188 97.933 68.660 1.00 46.97 180 GLU G N 1
ATOM 8117 C CA . GLU G 1 183 ? -19.368 97.025 67.872 1.00 48.92 180 GLU G CA 1
ATOM 8118 C C . GLU G 1 183 ? -18.793 95.911 68.765 1.00 50.68 180 GLU G C 1
ATOM 8119 O O . GLU G 1 183 ? -18.925 94.721 68.457 1.00 52.53 180 GLU G O 1
ATOM 8121 N N . ALA G 1 184 ? -18.181 96.310 69.878 1.00 49.70 181 ALA G N 1
ATOM 8122 C CA . ALA G 1 184 ? -17.589 95.381 70.832 1.00 48.45 181 ALA G CA 1
ATOM 8123 C C . ALA G 1 184 ? -18.611 94.440 71.472 1.00 48.55 181 ALA G C 1
ATOM 8124 O O . ALA G 1 184 ? -18.310 93.284 71.739 1.00 50.20 181 ALA G O 1
ATOM 8126 N N . VAL G 1 185 ? -19.810 94.947 71.727 1.00 47.40 182 VAL G N 1
ATOM 8127 C CA . VAL G 1 185 ? -20.885 94.164 72.330 1.00 47.54 182 VAL G CA 1
ATOM 8128 C C . VAL G 1 185 ? -21.460 93.145 71.360 1.00 47.48 182 VAL G C 1
ATOM 8129 O O . VAL G 1 185 ? -21.665 91.978 71.694 1.00 49.48 182 VAL G O 1
ATOM 8133 N N . SER G 1 186 ? -21.744 93.632 70.163 1.00 47.92 183 SER G N 1
ATOM 8134 C CA . SER G 1 186 ? -22.355 92.872 69.083 1.00 46.75 183 SER G CA 1
ATOM 8135 C C . SER G 1 186 ? -22.093 91.372 68.998 1.00 44.82 183 SER G C 1
ATOM 8136 O O . SER G 1 186 ? -23.028 90.589 68.894 1.00 45.03 183 SER G O 1
ATOM 8139 N N . LYS G 1 187 ? -20.831 90.976 69.080 1.00 41.34 184 LYS G N 1
ATOM 8140 C CA . LYS G 1 187 ? -20.470 89.578 68.953 1.00 40.36 184 LYS G CA 1
ATOM 8141 C C . LYS G 1 187 ? -20.270 88.746 70.232 1.00 39.63 184 LYS G C 1
ATOM 8142 O O . LYS G 1 187 ? -19.663 87.674 70.198 1.00 37.71 184 LYS G O 1
ATOM 8148 N N . LEU G 1 188 ? -20.816 89.215 71.351 1.00 37.77 185 LEU G N 1
ATOM 8149 C CA . LEU G 1 188 ? -20.715 88.482 72.610 1.00 37.62 185 LEU G CA 1
ATOM 8150 C C . LEU G 1 188 ? -21.575 87.235 72.527 1.00 37.66 185 LEU G C 1
ATOM 8151 O O . LEU G 1 188 ? -22.634 87.256 71.900 1.00 38.39 185 LEU G O 1
ATOM 8156 N N . PRO G 1 189 ? -21.140 86.134 73.163 1.00 37.65 186 PRO G N 1
ATOM 8157 C CA . PRO G 1 189 ? -21.920 84.891 73.142 1.00 38.60 186 PRO G CA 1
ATOM 8158 C C . PRO G 1 189 ? -23.329 85.196 73.664 1.00 39.78 186 PRO G C 1
ATOM 8159 O O . PRO G 1 189 ? -23.488 86.023 74.561 1.00 38.84 186 PRO G O 1
ATOM 8163 N N . GLU G 1 190 ? -24.340 84.553 73.086 1.00 42.34 187 GLU G N 1
ATOM 8164 C CA . GLU G 1 190 ? -25.738 84.771 73.468 1.00 44.49 187 GLU G CA 1
ATOM 8165 C C . GLU G 1 190 ? -25.977 84.832 74.963 1.00 42.61 187 GLU G C 1
ATOM 8166 O O . GLU G 1 190 ? -26.575 85.783 75.453 1.00 43.06 187 GLU G O 1
ATOM 8172 N N . ARG G 1 191 ? -25.506 83.819 75.681 1.00 39.98 188 ARG G N 1
ATOM 8173 C CA . ARG G 1 191 ? -25.676 83.753 77.129 1.00 39.58 188 ARG G CA 1
ATOM 8174 C C . ARG G 1 191 ? -25.066 84.931 77.889 1.00 36.54 188 ARG G C 1
ATOM 8175 O O . ARG G 1 191 ? -25.651 85.424 78.848 1.00 35.16 188 ARG G O 1
ATOM 8183 N N . GLU G 1 192 ? -23.885 85.371 77.464 1.00 35.74 189 GLU G N 1
ATOM 8184 C CA . GLU G 1 192 ? -23.206 86.496 78.104 1.00 35.53 189 GLU G CA 1
ATOM 8185 C C . GLU G 1 192 ? -23.965 87.782 77.817 1.00 35.61 189 GLU G C 1
ATOM 8186 O O . GLU G 1 192 ? -24.125 88.632 78.693 1.00 36.59 189 GLU G O 1
ATOM 8192 N N . LYS G 1 193 ? -24.505 87.865 76.607 1.00 35.40 190 LYS G N 1
ATOM 8193 C CA . LYS G 1 193 ? -25.280 89.013 76.162 1.00 35.88 190 LYS G CA 1
ATOM 8194 C C . LYS G 1 193 ? -26.565 89.133 76.987 1.00 36.50 190 LYS G C 1
ATOM 8195 O O . LYS G 1 193 ? -26.979 90.241 77.362 1.00 37.67 190 LYS G O 1
ATOM 8201 N N . LEU G 1 194 ? -27.178 87.994 77.292 1.00 34.05 191 LEU G N 1
ATOM 8202 C CA . LEU G 1 194 ? -28.413 87.988 78.065 1.00 34.17 191 LEU G CA 1
ATOM 8203 C C . LEU G 1 194 ? -28.163 88.442 79.497 1.00 34.30 191 LEU G C 1
ATOM 8204 O O . LEU G 1 194 ? -28.914 89.248 80.051 1.00 35.05 191 LEU G O 1
ATOM 8209 N N . VAL G 1 195 ? -27.086 87.933 80.081 1.00 32.56 192 VAL G N 1
ATOM 8210 C CA . VAL G 1 195 ? -26.728 88.272 81.447 1.00 30.68 192 VAL G CA 1
ATOM 8211 C C . VAL G 1 195 ? -26.416 89.757 81.589 1.00 28.79 192 VAL G C 1
ATOM 8212 O O . VAL G 1 195 ? -26.884 90.397 82.517 1.00 27.75 192 VAL G O 1
ATOM 8216 N N . ILE G 1 196 ? -25.672 90.303 80.628 1.00 28.91 193 ILE G N 1
ATOM 8217 C CA . ILE G 1 196 ? -25.309 91.716 80.617 1.00 30.75 193 ILE G CA 1
ATOM 8218 C C . ILE G 1 196 ? -26.552 92.597 80.505 1.00 32.90 193 ILE G C 1
ATOM 8219 O O . ILE G 1 196 ? -26.608 93.676 81.093 1.00 32.02 193 ILE G O 1
ATOM 8224 N N . GLN G 1 197 ? -27.551 92.137 79.759 1.00 34.83 194 GLN G N 1
ATOM 8225 C CA . GLN G 1 197 ? -28.762 92.927 79.603 1.00 37.82 194 GLN G CA 1
ATOM 8226 C C . GLN G 1 197 ? -29.596 92.847 80.864 1.00 38.12 194 GLN G C 1
ATOM 8227 O O . GLN G 1 197 ? -30.141 93.852 81.311 1.00 38.17 194 GLN G O 1
ATOM 8233 N N . LEU G 1 198 ? -29.670 91.658 81.455 1.00 37.08 195 LEU G N 1
ATOM 8234 C CA . LEU G 1 198 ? -30.438 91.484 82.678 1.00 36.64 195 LEU G CA 1
ATOM 8235 C C . LEU G 1 198 ? -29.824 92.265 83.842 1.00 36.53 195 LEU G C 1
ATOM 8236 O O . LEU G 1 198 ? -30.537 92.853 84.649 1.00 35.09 195 LEU G O 1
ATOM 8241 N N . ILE G 1 199 ? -28.496 92.304 83.891 1.00 35.41 196 ILE G N 1
ATOM 8242 C CA . ILE G 1 199 ? -27.781 92.995 84.957 1.00 33.95 196 ILE G CA 1
ATOM 8243 C C . ILE G 1 199 ? -27.693 94.510 84.796 1.00 34.49 196 ILE G C 1
ATOM 8244 O O . ILE G 1 199 ? -28.097 95.247 85.691 1.00 35.72 196 ILE G O 1
ATOM 8249 N N . PHE G 1 200 ? -27.189 94.977 83.659 1.00 34.24 197 PHE G N 1
ATOM 8250 C CA . PHE G 1 200 ? -27.038 96.407 83.445 1.00 35.01 197 PHE G CA 1
ATOM 8251 C C . PHE G 1 200 ? -28.257 97.135 82.896 1.00 37.49 197 PHE G C 1
ATOM 8252 O O . PHE G 1 200 ? -28.551 98.244 83.329 1.00 37.93 197 PHE G O 1
ATOM 8260 N N . TYR G 1 201 ? -28.965 96.532 81.944 1.00 39.38 198 TYR G N 1
ATOM 8261 C CA . TYR G 1 201 ? -30.151 97.179 81.383 1.00 39.28 198 TYR G CA 1
ATOM 8262 C C . TYR G 1 201 ? -31.372 97.051 82.288 1.00 39.06 198 TYR G C 1
ATOM 8263 O O . TYR G 1 201 ? -32.054 98.042 82.544 1.00 41.75 198 TYR G O 1
ATOM 8272 N N . GLU G 1 202 ? -31.675 95.829 82.726 1.00 38.87 199 GLU G N 1
ATOM 8273 C CA . GLU G 1 202 ? -32.808 95.598 83.623 1.00 37.59 199 GLU G CA 1
ATOM 8274 C C . GLU G 1 202 ? -32.425 96.036 85.028 1.00 37.50 199 GLU G C 1
ATOM 8275 O O . GLU G 1 202 ? -33.287 96.142 85.894 1.00 35.05 199 GLU G O 1
ATOM 8281 N N . GLU G 1 203 ? -31.130 96.289 85.251 1.00 38.90 200 GLU G N 1
ATOM 8282 C CA . GLU G 1 203 ? -30.619 96.723 86.561 1.00 41.16 200 GLU G CA 1
ATOM 8283 C C . GLU G 1 203 ? -30.923 95.729 87.677 1.00 40.50 200 GLU G C 1
ATOM 8284 O O . GLU G 1 203 ? -31.417 96.107 88.742 1.00 40.09 200 GLU G O 1
ATOM 8290 N N . LEU G 1 204 ? -30.675 94.454 87.404 1.00 41.03 201 LEU G N 1
ATOM 8291 C CA . LEU G 1 204 ? -30.915 93.394 88.376 1.00 41.23 201 LEU G CA 1
ATOM 8292 C C . LEU G 1 204 ? -29.628 92.819 88.938 1.00 39.99 201 LEU G C 1
ATOM 8293 O O . LEU G 1 204 ? -28.683 92.526 88.195 1.00 38.74 201 LEU G O 1
ATOM 8298 N N . PRO G 1 205 ? -29.562 92.676 90.268 1.00 39.71 202 PRO G N 1
ATOM 8299 C CA . PRO G 1 205 ? -28.379 92.128 90.947 1.00 38.51 202 PRO G CA 1
ATOM 8300 C C . PRO G 1 205 ? -28.214 90.669 90.528 1.00 38.25 202 PRO G C 1
ATOM 8301 O O . PRO G 1 205 ? -29.186 90.020 90.149 1.00 36.83 202 PRO G O 1
ATOM 8305 N N . ALA G 1 206 ? -26.987 90.164 90.575 1.00 39.33 203 ALA G N 1
ATOM 8306 C CA . ALA G 1 206 ? -26.706 88.778 90.190 1.00 41.15 203 ALA G CA 1
ATOM 8307 C C . ALA G 1 206 ? -27.644 87.725 90.814 1.00 40.80 203 ALA G C 1
ATOM 8308 O O . ALA G 1 206 ? -28.122 86.833 90.111 1.00 40.25 203 ALA G O 1
ATOM 8310 N N . LYS G 1 207 ? -27.927 87.845 92.110 1.00 41.28 204 LYS G N 1
ATOM 8311 C CA . LYS G 1 207 ? -28.794 86.890 92.807 1.00 42.28 204 LYS G CA 1
ATOM 8312 C C . LYS G 1 207 ? -30.192 86.760 92.184 1.00 43.87 204 LYS G C 1
ATOM 8313 O O . LYS G 1 207 ? -30.793 85.676 92.204 1.00 44.11 204 LYS G O 1
ATOM 8315 N N . GLU G 1 208 ? -30.712 87.864 91.646 1.00 43.23 205 GLU G N 1
ATOM 8316 C CA . GLU G 1 208 ? -32.032 87.860 91.013 1.00 43.27 205 GLU G CA 1
ATOM 8317 C C . GLU G 1 208 ? -31.935 87.281 89.607 1.00 40.87 205 GLU G C 1
ATOM 8318 O O . GLU G 1 208 ? -32.841 86.595 89.138 1.00 40.27 205 GLU G O 1
ATOM 8324 N N . VAL G 1 209 ? -30.834 87.576 88.929 1.00 38.41 206 VAL G N 1
ATOM 8325 C CA . VAL G 1 209 ? -30.608 87.076 87.586 1.00 35.95 206 VAL G CA 1
ATOM 8326 C C . VAL G 1 209 ? -30.492 85.550 87.683 1.00 36.72 206 VAL G C 1
ATOM 8327 O O . VAL G 1 209 ? -30.989 84.820 86.822 1.00 34.98 206 VAL G O 1
ATOM 8331 N N . ALA G 1 210 ? -29.884 85.079 88.770 1.00 37.13 207 ALA G N 1
ATOM 8332 C CA . ALA G 1 210 ? -29.715 83.646 88.999 1.00 38.00 207 ALA G CA 1
ATOM 8333 C C . ALA G 1 210 ? -31.068 82.962 89.126 1.00 39.13 207 ALA G C 1
ATOM 8334 O O . ALA G 1 210 ? -31.286 81.904 88.539 1.00 40.04 207 ALA G O 1
ATOM 8336 N N . LYS G 1 211 ? -31.983 83.584 89.867 1.00 39.26 208 LYS G N 1
ATOM 8337 C CA . LYS G 1 211 ? -33.315 83.020 90.052 1.00 41.40 208 LYS G CA 1
ATOM 8338 C C . LYS G 1 211 ? -34.044 83.028 88.706 1.00 42.93 208 LYS G C 1
ATOM 8339 O O . LYS G 1 211 ? -34.642 82.034 88.300 1.00 44.82 208 LYS G O 1
ATOM 8341 N N . ILE G 1 212 ? -33.938 84.139 87.993 1.00 44.22 209 ILE G N 1
ATOM 8342 C CA . ILE G 1 212 ? -34.571 84.265 86.692 1.00 45.06 209 ILE G CA 1
ATOM 8343 C C . ILE G 1 212 ? -34.059 83.217 85.702 1.00 44.32 209 ILE G C 1
ATOM 8344 O O . ILE G 1 212 ? -34.835 82.675 84.922 1.00 45.76 209 ILE G O 1
ATOM 8349 N N . LEU G 1 213 ? -32.762 82.934 85.728 1.00 43.88 210 LEU G N 1
ATOM 8350 C CA . LEU G 1 213 ? -32.193 81.962 84.798 1.00 44.61 210 LEU G CA 1
ATOM 8351 C C . LEU G 1 213 ? -32.143 80.535 85.339 1.00 44.00 210 LEU G C 1
ATOM 8352 O O . LEU G 1 213 ? -31.701 79.631 84.643 1.00 44.07 210 LEU G O 1
ATOM 8357 N N . GLU G 1 214 ? -32.614 80.344 86.570 1.00 45.59 211 GLU G N 1
ATOM 8358 C CA . GLU G 1 214 ? -32.625 79.038 87.235 1.00 46.40 211 GLU G CA 1
ATOM 8359 C C . GLU G 1 214 ? -31.248 78.401 87.253 1.00 44.36 211 GLU G C 1
ATOM 8360 O O . GLU G 1 214 ? -31.053 77.271 86.788 1.00 44.67 211 GLU G O 1
ATOM 8366 N N . THR G 1 215 ? -30.293 79.131 87.812 1.00 40.38 212 THR G N 1
ATOM 8367 C CA . THR G 1 215 ? -28.930 78.647 87.886 1.00 37.13 212 THR G CA 1
ATOM 8368 C C . THR G 1 215 ? -28.288 79.211 89.137 1.00 35.09 212 THR G C 1
ATOM 8369 O O . THR G 1 215 ? -28.954 79.855 89.941 1.00 34.16 212 THR G O 1
ATOM 8373 N N . SER G 1 216 ? -27.007 78.943 89.320 1.00 34.62 213 SER G N 1
ATOM 8374 C CA . SER G 1 216 ? -26.299 79.433 90.494 1.00 34.24 213 SER G CA 1
ATOM 8375 C C . SER G 1 216 ? -25.838 80.865 90.301 1.00 34.26 213 SER G C 1
ATOM 8376 O O . SER G 1 216 ? -25.794 81.364 89.181 1.00 35.12 213 SER G O 1
ATOM 8379 N N . VAL G 1 217 ? -25.486 81.518 91.401 1.00 33.13 214 VAL G N 1
ATOM 8380 C CA . VAL G 1 217 ? -24.981 82.886 91.345 1.00 33.16 214 VAL G CA 1
ATOM 8381 C C . VAL G 1 217 ? -23.580 82.811 90.756 1.00 31.90 214 VAL G C 1
ATOM 8382 O O . VAL G 1 217 ? -23.106 83.747 90.112 1.00 31.26 214 VAL G O 1
ATOM 8386 N N . SER G 1 218 ? -22.939 81.668 90.961 1.00 29.96 215 SER G N 1
ATOM 8387 C CA . SER G 1 218 ? -21.589 81.433 90.479 1.00 32.40 215 SER G CA 1
ATOM 8388 C C . SER G 1 218 ? -21.545 81.440 88.968 1.00 30.13 215 SER G C 1
ATOM 8389 O O . SER G 1 218 ? -20.643 82.026 88.379 1.00 31.33 215 SER G O 1
ATOM 8392 N N . ARG G 1 219 ? -22.528 80.789 88.351 1.00 30.86 216 ARG G N 1
ATOM 8393 C CA . ARG G 1 219 ? -22.638 80.715 86.896 1.00 30.81 216 ARG G CA 1
ATOM 8394 C C . ARG G 1 219 ? -22.915 82.106 86.322 1.00 30.00 216 ARG G C 1
ATOM 8395 O O . ARG G 1 219 ? -22.305 82.512 85.325 1.00 29.33 216 ARG G O 1
ATOM 8403 N N . VAL G 1 220 ? -23.784 82.848 87.010 1.00 29.91 217 VAL G N 1
ATOM 8404 C CA . VAL G 1 220 ? -24.132 84.201 86.601 1.00 30.33 217 VAL G CA 1
ATOM 8405 C C . VAL G 1 220 ? -22.906 85.103 86.701 1.00 30.17 217 VAL G C 1
ATOM 8406 O O . VAL G 1 220 ? -22.672 85.910 85.802 1.00 31.65 217 VAL G O 1
ATOM 8410 N N . SER G 1 221 ? -22.127 84.956 87.775 1.00 27.86 218 SER G N 1
ATOM 8411 C CA . SER G 1 221 ? -20.913 85.758 87.987 1.00 28.14 218 SER G CA 1
ATOM 8412 C C . SER G 1 221 ? -19.887 85.425 86.910 1.00 27.91 218 SER G C 1
ATOM 8413 O O . SER G 1 221 ? -19.210 86.312 86.395 1.00 28.41 218 SER G O 1
ATOM 8416 N N . GLN G 1 222 ? -19.772 84.141 86.582 1.00 27.72 219 GLN G N 1
ATOM 8417 C CA . GLN G 1 222 ? -18.843 83.682 85.549 1.00 29.01 219 GLN G CA 1
ATOM 8418 C C . GLN G 1 222 ? -19.153 84.366 84.207 1.00 28.26 219 GLN G C 1
ATOM 8419 O O . GLN G 1 222 ? -18.258 84.932 83.570 1.00 30.15 219 GLN G O 1
ATOM 8425 N N . LEU G 1 223 ? -20.429 84.333 83.812 1.00 27.67 220 LEU G N 1
ATOM 8426 C CA . LEU G 1 223 ? -20.884 84.934 82.562 1.00 26.38 220 LEU G CA 1
ATOM 8427 C C . LEU G 1 223 ? -20.695 86.443 82.595 1.00 27.19 220 LEU G C 1
ATOM 8428 O O . LEU G 1 223 ? -20.198 87.020 81.634 1.00 27.06 220 LEU G O 1
ATOM 8433 N N . LYS G 1 224 ? -21.038 87.072 83.716 1.00 27.81 221 LYS G N 1
ATOM 8434 C CA . LYS G 1 224 ? -20.864 88.516 83.862 1.00 28.46 221 LYS G CA 1
ATOM 8435 C C . LYS G 1 224 ? -19.377 88.898 83.734 1.00 29.19 221 LYS G C 1
ATOM 8436 O O . LYS G 1 224 ? -19.028 89.793 82.964 1.00 29.77 221 LYS G O 1
ATOM 8442 N N . ALA G 1 225 ? -18.514 88.174 84.448 1.00 28.42 222 ALA G N 1
ATOM 8443 C CA . ALA G 1 225 ? -17.069 88.414 84.433 1.00 27.52 222 ALA G CA 1
ATOM 8444 C C . ALA G 1 225 ? -16.452 88.256 83.048 1.00 27.65 222 ALA G C 1
ATOM 8445 O O . ALA G 1 225 ? -15.707 89.117 82.594 1.00 26.53 222 ALA G O 1
ATOM 8447 N N . LYS G 1 226 ? -16.751 87.140 82.393 1.00 26.03 223 LYS G N 1
ATOM 8448 C CA . LYS G 1 226 ? -16.223 86.872 81.059 1.00 26.49 223 LYS G CA 1
ATOM 8449 C C . LYS G 1 226 ? -16.716 87.915 80.057 1.00 26.74 223 LYS G C 1
ATOM 8450 O O . LYS G 1 226 ? -15.933 88.430 79.262 1.00 25.68 223 LYS G O 1
ATOM 8452 N N . ALA G 1 227 ? -18.007 88.232 80.113 1.00 24.56 224 ALA G N 1
ATOM 8453 C CA . ALA G 1 227 ? -18.593 89.240 79.225 1.00 25.46 224 ALA G CA 1
ATOM 8454 C C . ALA G 1 227 ? -17.871 90.582 79.381 1.00 26.96 224 ALA G C 1
ATOM 8455 O O . ALA G 1 227 ? -17.507 91.231 78.394 1.00 28.22 224 ALA G O 1
ATOM 8457 N N . LEU G 1 228 ? -17.666 91.003 80.625 1.00 27.80 225 LEU G N 1
ATOM 8458 C CA . LEU G 1 228 ? -17.003 92.274 80.888 1.00 27.39 225 LEU G CA 1
ATOM 8459 C C . LEU G 1 228 ? -15.564 92.283 80.396 1.00 27.65 225 LEU G C 1
ATOM 8460 O O . LEU G 1 228 ? -15.055 93.308 79.936 1.00 27.56 225 LEU G O 1
ATOM 8465 N N . GLU G 1 229 ? -14.909 91.133 80.493 1.00 31.35 226 GLU G N 1
ATOM 8466 C CA . GLU G 1 229 ? -13.528 91.013 80.051 1.00 34.04 226 GLU G CA 1
ATOM 8467 C C . GLU G 1 229 ? -13.473 91.084 78.533 1.00 33.18 226 GLU G C 1
ATOM 8468 O O . GLU G 1 229 ? -12.628 91.789 77.991 1.00 31.49 226 GLU G O 1
ATOM 8474 N N . ARG G 1 230 ? -14.365 90.353 77.855 1.00 33.38 227 ARG G N 1
ATOM 8475 C CA . ARG G 1 230 ? -14.421 90.356 76.385 1.00 33.64 227 ARG G CA 1
ATOM 8476 C C . ARG G 1 230 ? -14.650 91.777 75.910 1.00 33.85 227 ARG G C 1
ATOM 8477 O O . ARG G 1 230 ? -14.043 92.221 74.940 1.00 33.19 227 ARG G O 1
ATOM 8485 N N . LEU G 1 231 ? -15.553 92.469 76.595 1.00 33.73 228 LEU G N 1
ATOM 8486 C CA . LEU G 1 231 ? -15.873 93.853 76.288 1.00 36.30 228 LEU G CA 1
ATOM 8487 C C . LEU G 1 231 ? -14.623 94.724 76.339 1.00 36.18 228 LEU G C 1
ATOM 8488 O O . LEU G 1 231 ? -14.300 95.405 75.365 1.00 36.92 228 LEU G O 1
ATOM 8493 N N . ARG G 1 232 ? -13.922 94.685 77.473 1.00 35.83 229 ARG G N 1
ATOM 8494 C CA . ARG G 1 232 ? -12.690 95.449 77.667 1.00 35.62 229 ARG G CA 1
ATOM 8495 C C . ARG G 1 232 ? -11.696 95.107 76.547 1.00 34.96 229 ARG G C 1
ATOM 8496 O O . ARG G 1 232 ? -11.085 95.987 75.952 1.00 32.64 229 ARG G O 1
ATOM 8504 N N . GLU G 1 233 ? -11.570 93.816 76.265 1.00 34.84 230 GLU G N 1
ATOM 8505 C CA . GLU G 1 233 ? -10.684 93.303 75.235 1.00 37.67 230 GLU G CA 1
ATOM 8506 C C . GLU G 1 233 ? -10.993 93.874 73.847 1.00 37.68 230 GLU G C 1
ATOM 8507 O O . GLU G 1 233 ? -10.107 94.423 73.194 1.00 36.56 230 GLU G O 1
ATOM 8513 N N . MET G 1 234 ? -12.251 93.783 73.418 1.00 40.20 231 MET G N 1
ATOM 8514 C CA . MET G 1 234 ? -12.667 94.274 72.096 1.00 42.78 231 MET G CA 1
ATOM 8515 C C . MET G 1 234 ? -12.698 95.787 71.949 1.00 41.88 231 MET G C 1
ATOM 8516 O O . MET G 1 234 ? -12.576 96.308 70.842 1.00 41.75 231 MET G O 1
ATOM 8521 N N . LEU G 1 235 ? -12.927 96.475 73.058 1.00 40.13 232 LEU G N 1
ATOM 8522 C CA . LEU G 1 235 ? -13.009 97.924 73.064 1.00 40.99 232 LEU G CA 1
ATOM 8523 C C . LEU G 1 235 ? -11.629 98.521 72.889 1.00 42.48 232 LEU G C 1
ATOM 8524 O O . LEU G 1 235 ? -11.478 99.561 72.255 1.00 44.87 232 LEU G O 1
ATOM 8529 N N . SER G 1 236 ? -10.617 97.836 73.408 1.00 41.42 233 SER G N 1
ATOM 8530 C CA . SER G 1 236 ? -9.257 98.333 73.316 1.00 42.20 233 SER G CA 1
ATOM 8531 C C . SER G 1 236 ? -8.452 97.710 72.189 1.00 41.89 233 SER G C 1
ATOM 8532 O O . SER G 1 236 ? -7.466 98.284 71.735 1.00 42.78 233 SER G O 1
ATOM 8535 N N . ASN G 1 237 ? -8.876 96.540 71.728 1.00 43.48 234 ASN G N 1
ATOM 8536 C CA . ASN G 1 237 ? -8.201 95.867 70.621 1.00 43.42 234 ASN G CA 1
ATOM 8537 C C . ASN G 1 237 ? -9.234 95.591 69.527 1.00 42.72 234 ASN G C 1
ATOM 8538 O O . ASN G 1 237 ? -9.510 94.435 69.206 1.00 42.42 234 ASN G O 1
ATOM 8543 N N . PRO G 1 238 ? -9.811 96.656 68.934 1.00 42.14 235 PRO G N 1
ATOM 8544 C CA . PRO G 1 238 ? -10.822 96.518 67.879 1.00 42.99 235 PRO G CA 1
ATOM 8545 C C . PRO G 1 238 ? -10.328 95.970 66.539 1.00 45.91 235 PRO G C 1
ATOM 8546 O O . PRO G 1 238 ? -9.123 95.910 66.261 1.00 45.36 235 PRO G O 1
ATOM 8550 N N . LEU G 1 239 ? -11.289 95.560 65.720 1.00 48.39 236 LEU G N 1
ATOM 8551 C CA . LEU G 1 239 ? -11.024 95.014 64.396 1.00 51.69 236 LEU G CA 1
ATOM 8552 C C . LEU G 1 239 ? -10.422 96.112 63.505 1.00 52.55 236 LEU G C 1
ATOM 8553 O O . LEU G 1 239 ? -9.402 95.840 62.826 1.00 52.88 236 LEU G O 1
ATOM 8559 N N . MET H 2 1 ? -38.938 110.287 105.169 1.00 67.65 1 MET H N 1
ATOM 8560 C CA . MET H 2 1 ? -38.545 110.749 103.797 1.00 67.61 1 MET H CA 1
ATOM 8561 C C . MET H 2 1 ? -37.297 111.631 103.849 1.00 66.45 1 MET H C 1
ATOM 8562 O O . MET H 2 1 ? -36.742 111.871 104.928 1.00 67.66 1 MET H O 1
ATOM 8564 N N . VAL H 2 2 ? -36.847 112.091 102.683 1.00 64.14 2 VAL H N 1
ATOM 8565 C CA . VAL H 2 2 ? -35.668 112.948 102.611 1.00 61.54 2 VAL H CA 1
ATOM 8566 C C . VAL H 2 2 ? -35.997 114.274 103.273 1.00 59.48 2 VAL H C 1
ATOM 8567 O O . VAL H 2 2 ? -36.900 114.988 102.836 1.00 59.75 2 VAL H O 1
ATOM 8569 N N . ASN H 2 3 ? -35.315 114.563 104.375 1.00 55.45 3 ASN H N 1
ATOM 8570 C CA . ASN H 2 3 ? -35.531 115.813 105.079 1.00 51.52 3 ASN H CA 1
ATOM 8571 C C . ASN H 2 3 ? -34.737 116.872 104.320 1.00 50.58 3 ASN H C 1
ATOM 8572 O O . ASN H 2 3 ? -33.532 117.021 104.499 1.00 49.71 3 ASN H O 1
ATOM 8577 N N . ARG H 2 4 ? -35.427 117.561 103.422 1.00 50.33 4 ARG H N 1
ATOM 8578 C CA . ARG H 2 4 ? -34.836 118.605 102.605 1.00 49.88 4 ARG H CA 1
ATOM 8579 C C . ARG H 2 4 ? -34.178 119.690 103.455 1.00 48.94 4 ARG H C 1
ATOM 8580 O O . ARG H 2 4 ? -33.087 120.165 103.135 1.00 48.68 4 ARG H O 1
ATOM 8588 N N . ILE H 2 5 ? -34.860 120.096 104.521 1.00 46.71 5 ILE H N 1
ATOM 8589 C CA . ILE H 2 5 ? -34.353 121.139 105.396 1.00 44.64 5 ILE H CA 1
ATOM 8590 C C . ILE H 2 5 ? -33.123 120.683 106.176 1.00 44.32 5 ILE H C 1
ATOM 8591 O O . ILE H 2 5 ? -32.149 121.425 106.280 1.00 43.80 5 ILE H O 1
ATOM 8596 N N . GLU H 2 6 ? -33.153 119.459 106.699 1.00 43.03 6 GLU H N 1
ATOM 8597 C CA . GLU H 2 6 ? -32.014 118.925 107.442 1.00 43.64 6 GLU H CA 1
ATOM 8598 C C . GLU H 2 6 ? -30.786 118.828 106.537 1.00 44.09 6 GLU H C 1
ATOM 8599 O O . GLU H 2 6 ? -29.683 119.203 106.935 1.00 43.59 6 GLU H O 1
ATOM 8605 N N . LEU H 2 7 ? -30.983 118.333 105.318 1.00 42.57 7 LEU H N 1
ATOM 8606 C CA . LEU H 2 7 ? -29.893 118.219 104.360 1.00 43.73 7 LEU H CA 1
ATOM 8607 C C . LEU H 2 7 ? -29.316 119.608 104.085 1.00 44.66 7 LEU H C 1
ATOM 8608 O O . LEU H 2 7 ? -28.106 119.808 104.051 1.00 44.08 7 LEU H O 1
ATOM 8613 N N . SER H 2 8 ? -30.218 120.568 103.931 1.00 47.56 8 SER H N 1
ATOM 8614 C CA . SER H 2 8 ? -29.877 121.959 103.663 1.00 49.23 8 SER H CA 1
ATOM 8615 C C . SER H 2 8 ? -28.949 122.496 104.749 1.00 48.89 8 SER H C 1
ATOM 8616 O O . SER H 2 8 ? -27.934 123.124 104.457 1.00 49.57 8 SER H O 1
ATOM 8619 N N . ARG H 2 9 ? -29.287 122.196 106.000 1.00 48.87 9 ARG H N 1
ATOM 8620 C CA . ARG H 2 9 ? -28.505 122.624 107.154 1.00 48.07 9 ARG H CA 1
ATOM 8621 C C . ARG H 2 9 ? -27.129 121.974 107.135 1.00 46.32 9 ARG H C 1
ATOM 8622 O O . ARG H 2 9 ? -26.119 122.665 107.233 1.00 46.61 9 ARG H O 1
ATOM 8630 N N . LEU H 2 10 ? -27.094 120.653 106.976 1.00 44.64 10 LEU H N 1
ATOM 8631 C CA . LEU H 2 10 ? -25.837 119.902 106.935 1.00 44.00 10 LEU H CA 1
ATOM 8632 C C . LEU H 2 10 ? -24.920 120.410 105.824 1.00 44.39 10 LEU H C 1
ATOM 8633 O O . LEU H 2 10 ? -23.708 120.515 106.000 1.00 46.16 10 LEU H O 1
ATOM 8638 N N . ILE H 2 11 ? -25.508 120.743 104.683 1.00 44.29 11 ILE H N 1
ATOM 8639 C CA . ILE H 2 11 ? -24.738 121.245 103.565 1.00 46.01 11 ILE H CA 1
ATOM 8640 C C . ILE H 2 11 ? -24.086 122.576 103.919 1.00 49.45 11 ILE H C 1
ATOM 8641 O O . ILE H 2 11 ? -22.873 122.734 103.756 1.00 50.46 11 ILE H O 1
ATOM 8646 N N . GLY H 2 12 ? -24.893 123.515 104.420 1.00 50.55 12 GLY H N 1
ATOM 8647 C CA . GLY H 2 12 ? -24.393 124.828 104.787 1.00 52.04 12 GLY H CA 1
ATOM 8648 C C . GLY H 2 12 ? -23.329 124.724 105.857 1.00 53.76 12 GLY H C 1
ATOM 8649 O O . GLY H 2 12 ? -22.385 125.511 105.902 1.00 54.36 12 GLY H O 1
ATOM 8650 N N . LEU H 2 13 ? -23.480 123.723 106.713 1.00 55.60 13 LEU H N 1
ATOM 8651 C CA . LEU H 2 13 ? -22.545 123.469 107.799 1.00 58.17 13 LEU H CA 1
ATOM 8652 C C . LEU H 2 13 ? -21.195 123.076 107.184 1.00 59.91 13 LEU H C 1
ATOM 8653 O O . LEU H 2 13 ? -20.125 123.473 107.654 1.00 59.85 13 LEU H O 1
ATOM 8658 N N . LEU H 2 14 ? -21.274 122.330 106.087 1.00 61.64 14 LEU H N 1
ATOM 8659 C CA . LEU H 2 14 ? -20.107 121.860 105.353 1.00 62.06 14 LEU H CA 1
ATOM 8660 C C . LEU H 2 14 ? -19.412 122.975 104.567 1.00 62.40 14 LEU H C 1
ATOM 8661 O O . LEU H 2 14 ? -18.188 123.044 104.527 1.00 61.38 14 LEU H O 1
ATOM 8666 N N . LEU H 2 15 ? -20.204 123.811 103.914 1.00 63.78 15 LEU H N 1
ATOM 8667 C CA . LEU H 2 15 ? -19.691 124.930 103.135 1.00 66.61 15 LEU H CA 1
ATOM 8668 C C . LEU H 2 15 ? -19.255 126.206 103.826 1.00 71.03 15 LEU H C 1
ATOM 8669 O O . LEU H 2 15 ? -18.618 127.014 103.263 1.00 70.38 15 LEU H O 1
ATOM 8674 N N . GLU H 2 16 ? -19.487 126.294 105.131 1.00 76.47 16 GLU H N 1
ATOM 8675 C CA . GLU H 2 16 ? -19.100 127.478 105.890 1.00 85.87 16 GLU H CA 1
ATOM 8676 C C . GLU H 2 16 ? -17.657 127.081 106.070 1.00 93.79 16 GLU H C 1
ATOM 8677 O O . GLU H 2 16 ? -16.834 127.908 106.431 1.00 93.44 16 GLU H O 1
ATOM 8679 N N . THR H 2 17 ? -17.371 125.768 106.040 1.00 100.09 17 THR H N 1
ATOM 8680 C CA . THR H 2 17 ? -15.949 125.266 106.109 1.00 107.80 17 THR H CA 1
ATOM 8681 C C . THR H 2 17 ? -15.069 125.911 105.031 1.00 112.80 17 THR H C 1
ATOM 8682 O O . THR H 2 17 ? -13.866 126.149 105.334 1.00 112.59 17 THR H O 1
ATOM 8684 N N . GLU H 2 18 ? -15.561 126.166 103.808 1.00 117.48 18 GLU H N 1
ATOM 8685 C CA . GLU H 2 18 ? -14.771 126.834 102.784 1.00 122.97 18 GLU H CA 1
ATOM 8686 C C . GLU H 2 18 ? -14.297 128.189 103.335 1.00 125.69 18 GLU H C 1
ATOM 8687 O O . GLU H 2 18 ? -13.357 128.733 102.801 1.00 127.69 18 GLU H O 1
ATOM 8689 N N . LYS H 2 19 ? -14.867 128.615 104.477 1.00 127.53 19 LYS H N 1
ATOM 8690 C CA . LYS H 2 19 ? -14.552 129.911 105.104 1.00 128.39 19 LYS H CA 1
ATOM 8691 C C . LYS H 2 19 ? -13.367 129.680 106.025 1.00 128.95 19 LYS H C 1
ATOM 8692 O O . LYS H 2 19 ? -12.818 130.614 106.573 1.00 129.30 19 LYS H O 1
ATOM 8694 N N . ARG H 2 20 ? -13.130 128.390 106.344 1.00 129.46 20 ARG H N 1
ATOM 8695 C CA . ARG H 2 20 ? -11.907 127.991 107.109 1.00 129.88 20 ARG H CA 1
ATOM 8696 C C . ARG H 2 20 ? -10.695 128.218 106.162 1.00 130.13 20 ARG H C 1
ATOM 8697 O O . ARG H 2 20 ? -9.610 128.697 106.553 1.00 130.47 20 ARG H O 1
ATOM 8699 N N . LYS H 2 21 ? -10.911 127.854 104.899 1.00 130.09 21 LYS H N 1
ATOM 8700 C CA . LYS H 2 21 ? -9.921 127.957 103.839 1.00 129.79 21 LYS H CA 1
ATOM 8701 C C . LYS H 2 21 ? -9.949 129.327 103.170 1.00 129.29 21 LYS H C 1
ATOM 8702 O O . LYS H 2 21 ? -8.905 129.803 102.647 1.00 128.90 21 LYS H O 1
ATOM 8704 N N . ASP H 2 35 ? -14.463 119.061 105.280 1.00 78.00 35 ASP H N 1
ATOM 8705 C CA . ASP H 2 35 ? -15.112 118.874 106.572 1.00 78.27 35 ASP H CA 1
ATOM 8706 C C . ASP H 2 35 ? -15.806 117.513 106.661 1.00 78.12 35 ASP H C 1
ATOM 8707 O O . ASP H 2 35 ? -16.741 117.231 105.907 1.00 79.08 35 ASP H O 1
ATOM 8712 N N . LYS H 2 36 ? -15.330 116.670 107.576 1.00 76.99 36 LYS H N 1
ATOM 8713 C CA . LYS H 2 36 ? -15.909 115.346 107.787 1.00 74.70 36 LYS H CA 1
ATOM 8714 C C . LYS H 2 36 ? -16.882 115.436 108.956 1.00 73.35 36 LYS H C 1
ATOM 8715 O O . LYS H 2 36 ? -17.153 116.531 109.454 1.00 73.59 36 LYS H O 1
ATOM 8717 N N . VAL H 2 37 ? -17.370 114.283 109.413 1.00 71.95 37 VAL H N 1
ATOM 8718 C CA . VAL H 2 37 ? -18.342 114.199 110.513 1.00 69.56 37 VAL H CA 1
ATOM 8719 C C . VAL H 2 37 ? -19.699 114.719 110.005 1.00 67.86 37 VAL H C 1
ATOM 8720 O O . VAL H 2 37 ? -20.730 114.051 110.138 1.00 66.84 37 VAL H O 1
ATOM 8722 N N . THR H 2 38 ? -19.674 115.915 109.420 1.00 65.57 38 THR H N 1
ATOM 8723 C CA . THR H 2 38 ? -20.854 116.538 108.839 1.00 64.62 38 THR H CA 1
ATOM 8724 C C . THR H 2 38 ? -21.188 115.733 107.587 1.00 63.73 38 THR H C 1
ATOM 8725 O O . THR H 2 38 ? -22.335 115.349 107.368 1.00 62.97 38 THR H O 1
ATOM 8729 N N . LEU H 2 39 ? -20.154 115.457 106.795 1.00 62.43 39 LEU H N 1
ATOM 8730 C CA . LEU H 2 39 ? -20.279 114.696 105.557 1.00 60.12 39 LEU H CA 1
ATOM 8731 C C . LEU H 2 39 ? -20.924 113.344 105.810 1.00 57.92 39 LEU H C 1
ATOM 8732 O O . LEU H 2 39 ? -21.786 112.915 105.053 1.00 57.83 39 LEU H O 1
ATOM 8737 N N . SER H 2 40 ? -20.516 112.690 106.890 1.00 57.61 40 SER H N 1
ATOM 8738 C CA . SER H 2 40 ? -21.063 111.388 107.251 1.00 58.05 40 SER H CA 1
ATOM 8739 C C . SER H 2 40 ? -22.519 111.489 107.720 1.00 56.61 40 SER H C 1
ATOM 8740 O O . SER H 2 40 ? -23.281 110.518 107.651 1.00 56.77 40 SER H O 1
ATOM 8743 N N . LYS H 2 41 ? -22.901 112.675 108.188 1.00 54.33 41 LYS H N 1
ATOM 8744 C CA . LYS H 2 41 ? -24.270 112.915 108.631 1.00 51.93 41 LYS H CA 1
ATOM 8745 C C . LYS H 2 41 ? -25.162 113.062 107.391 1.00 48.58 41 LYS H C 1
ATOM 8746 O O . LYS H 2 41 ? -26.304 112.588 107.377 1.00 46.72 41 LYS H O 1
ATOM 8748 N N . ILE H 2 42 ? -24.617 113.693 106.349 1.00 44.59 42 ILE H N 1
ATOM 8749 C CA . ILE H 2 42 ? -25.325 113.882 105.087 1.00 42.38 42 ILE H CA 1
ATOM 8750 C C . ILE H 2 42 ? -25.558 112.511 104.456 1.00 42.42 42 ILE H C 1
ATOM 8751 O O . ILE H 2 42 ? -26.664 112.210 104.000 1.00 41.40 42 ILE H O 1
ATOM 8756 N N . ALA H 2 43 ? -24.516 111.679 104.466 1.00 42.04 43 ALA H N 1
ATOM 8757 C CA . ALA H 2 43 ? -24.599 110.328 103.910 1.00 44.59 43 ALA H CA 1
ATOM 8758 C C . ALA H 2 43 ? -25.625 109.510 104.672 1.00 44.60 43 ALA H C 1
ATOM 8759 O O . ALA H 2 43 ? -26.458 108.818 104.072 1.00 44.18 43 ALA H O 1
ATOM 8761 N N . GLN H 2 44 ? -25.553 109.605 105.998 1.00 44.91 44 GLN H N 1
ATOM 8762 C CA . GLN H 2 44 ? -26.456 108.892 106.892 1.00 45.34 44 GLN H CA 1
ATOM 8763 C C . GLN H 2 44 ? -27.900 109.306 106.627 1.00 44.67 44 GLN H C 1
ATOM 8764 O O . GLN H 2 44 ? -28.797 108.466 106.590 1.00 42.41 44 GLN H O 1
ATOM 8770 N N . GLU H 2 45 ? -28.106 110.606 106.424 1.00 45.31 45 GLU H N 1
ATOM 8771 C CA . GLU H 2 45 ? -29.439 111.144 106.154 1.00 46.39 45 GLU H CA 1
ATOM 8772 C C . GLU H 2 45 ? -29.960 110.684 104.782 1.00 47.32 45 GLU H C 1
ATOM 8773 O O . GLU H 2 45 ? -31.159 110.447 104.610 1.00 46.12 45 GLU H O 1
ATOM 8779 N N . LEU H 2 46 ? -29.050 110.558 103.815 1.00 48.60 46 LEU H N 1
ATOM 8780 C CA . LEU H 2 46 ? -29.407 110.111 102.473 1.00 50.32 46 LEU H CA 1
ATOM 8781 C C . LEU H 2 46 ? -29.672 108.604 102.426 1.00 53.56 46 LEU H C 1
ATOM 8782 O O . LEU H 2 46 ? -30.475 108.130 101.619 1.00 52.15 46 LEU H O 1
ATOM 8787 N N . SER H 2 47 ? -29.013 107.860 103.310 1.00 57.51 47 SER H N 1
ATOM 8788 C CA . SER H 2 47 ? -29.196 106.410 103.388 1.00 61.24 47 SER H CA 1
ATOM 8789 C C . SER H 2 47 ? -30.485 106.060 104.149 1.00 63.74 47 SER H C 1
ATOM 8790 O O . SER H 2 47 ? -30.659 104.919 104.576 1.00 64.80 47 SER H O 1
ATOM 8792 N N . LYS H 2 48 ? -31.386 107.040 104.288 1.00 66.75 48 LYS H N 1
ATOM 8793 C CA . LYS H 2 48 ? -32.667 106.885 104.998 1.00 69.63 48 LYS H CA 1
ATOM 8794 C C . LYS H 2 48 ? -33.417 105.603 104.651 1.00 71.84 48 LYS H C 1
ATOM 8795 O O . LYS H 2 48 ? -33.777 104.819 105.540 1.00 73.01 48 LYS H O 1
ATOM 8797 N N . ASN H 2 49 ? -33.658 105.401 103.359 1.00 72.89 49 ASN H N 1
ATOM 8798 C CA . ASN H 2 49 ? -34.353 104.209 102.891 1.00 73.73 49 ASN H CA 1
ATOM 8799 C C . ASN H 2 49 ? -33.645 103.621 101.670 1.00 73.44 49 ASN H C 1
ATOM 8800 O O . ASN H 2 49 ? -32.440 103.348 101.704 1.00 72.79 49 ASN H O 1
ATOM 8802 N N . ASP H 2 55 ? -41.923 96.370 93.687 1.00 86.87 55 ASP H N 1
ATOM 8803 C CA . ASP H 2 55 ? -41.834 96.216 92.241 1.00 86.77 55 ASP H CA 1
ATOM 8804 C C . ASP H 2 55 ? -40.851 95.110 91.859 1.00 86.55 55 ASP H C 1
ATOM 8805 O O . ASP H 2 55 ? -41.053 94.410 90.864 1.00 86.54 55 ASP H O 1
ATOM 8807 N N . LEU H 2 56 ? -39.808 94.943 92.670 1.00 86.00 56 LEU H N 1
ATOM 8808 C CA . LEU H 2 56 ? -38.774 93.935 92.431 1.00 85.68 56 LEU H CA 1
ATOM 8809 C C . LEU H 2 56 ? -39.323 92.517 92.247 1.00 85.12 56 LEU H C 1
ATOM 8810 O O . LEU H 2 56 ? -38.938 91.810 91.311 1.00 84.93 56 LEU H O 1
ATOM 8812 N N . GLU H 2 57 ? -40.235 92.122 93.133 1.00 84.57 57 GLU H N 1
ATOM 8813 C CA . GLU H 2 57 ? -40.851 90.795 93.088 1.00 82.94 57 GLU H CA 1
ATOM 8814 C C . GLU H 2 57 ? -41.548 90.535 91.754 1.00 81.67 57 GLU H C 1
ATOM 8815 O O . GLU H 2 57 ? -41.297 89.514 91.104 1.00 81.38 57 GLU H O 1
ATOM 8817 N N . LYS H 2 58 ? -42.406 91.470 91.349 1.00 79.56 58 LYS H N 1
ATOM 8818 C CA . LYS H 2 58 ? -43.150 91.359 90.099 1.00 77.52 58 LYS H CA 1
ATOM 8819 C C . LYS H 2 58 ? -42.247 91.461 88.870 1.00 76.35 58 LYS H C 1
ATOM 8820 O O . LYS H 2 58 ? -42.466 90.760 87.879 1.00 75.50 58 LYS H O 1
ATOM 8822 N N . LYS H 2 59 ? -41.234 92.327 88.941 1.00 75.00 59 LYS H N 1
ATOM 8823 C CA . LYS H 2 59 ? -40.299 92.518 87.830 1.00 72.48 59 LYS H CA 1
ATOM 8824 C C . LYS H 2 59 ? -39.516 91.238 87.555 1.00 71.76 59 LYS H C 1
ATOM 8825 O O . LYS H 2 59 ? -39.412 90.805 86.406 1.00 70.98 59 LYS H O 1
ATOM 8831 N N . VAL H 2 60 ? -39.008 90.616 88.617 1.00 71.23 60 VAL H N 1
ATOM 8832 C CA . VAL H 2 60 ? -38.245 89.380 88.487 1.00 71.25 60 VAL H CA 1
ATOM 8833 C C . VAL H 2 60 ? -39.122 88.271 87.916 1.00 71.33 60 VAL H C 1
ATOM 8834 O O . VAL H 2 60 ? -38.727 87.579 86.976 1.00 70.90 60 VAL H O 1
ATOM 8836 N N . LYS H 2 61 ? -40.330 88.140 88.463 1.00 71.76 61 LYS H N 1
ATOM 8837 C CA . LYS H 2 61 ? -41.282 87.121 88.029 1.00 71.69 61 LYS H CA 1
ATOM 8838 C C . LYS H 2 61 ? -41.736 87.313 86.585 1.00 71.21 61 LYS H C 1
ATOM 8839 O O . LYS H 2 61 ? -41.845 86.344 85.837 1.00 71.93 61 LYS H O 1
ATOM 8841 N N . GLU H 2 62 ? -41.990 88.561 86.198 1.00 71.28 62 GLU H N 1
ATOM 8842 C CA . GLU H 2 62 ? -42.432 88.877 84.837 1.00 71.09 62 GLU H CA 1
ATOM 8843 C C . GLU H 2 62 ? -41.329 88.619 83.812 1.00 71.60 62 GLU H C 1
ATOM 8844 O O . GLU H 2 62 ? -41.595 88.117 82.718 1.00 72.03 62 GLU H O 1
ATOM 8846 N N . LEU H 2 63 ? -40.094 88.963 84.173 1.00 71.71 63 LEU H N 1
ATOM 8847 C CA . LEU H 2 63 ? -38.950 88.749 83.296 1.00 71.72 63 LEU H CA 1
ATOM 8848 C C . LEU H 2 63 ? -38.706 87.259 83.101 1.00 71.86 63 LEU H C 1
ATOM 8849 O O . LEU H 2 63 ? -38.379 86.814 82.001 1.00 71.90 63 LEU H O 1
ATOM 8854 N N . LYS H 2 64 ? -38.880 86.490 84.170 1.00 71.64 64 LYS H N 1
ATOM 8855 C CA . LYS H 2 64 ? -38.687 85.048 84.108 1.00 71.93 64 LYS H CA 1
ATOM 8856 C C . LYS H 2 64 ? -39.689 84.431 83.139 1.00 72.62 64 LYS H C 1
ATOM 8857 O O . LYS H 2 64 ? -39.333 83.585 82.316 1.00 72.42 64 LYS H O 1
ATOM 8863 N N . GLU H 2 65 ? -40.935 84.887 83.220 1.00 73.64 65 GLU H N 1
ATOM 8864 C CA . GLU H 2 65 ? -41.990 84.395 82.347 1.00 74.85 65 GLU H CA 1
ATOM 8865 C C . GLU H 2 65 ? -41.718 84.776 80.890 1.00 75.59 65 GLU H C 1
ATOM 8866 O O . GLU H 2 65 ? -41.727 83.917 80.007 1.00 75.21 65 GLU H O 1
ATOM 8868 N N . LYS H 2 66 ? -41.427 86.054 80.653 1.00 76.79 66 LYS H N 1
ATOM 8869 C CA . LYS H 2 66 ? -41.157 86.547 79.302 1.00 78.12 66 LYS H CA 1
ATOM 8870 C C . LYS H 2 66 ? -39.980 85.838 78.616 1.00 78.77 66 LYS H C 1
ATOM 8871 O O . LYS H 2 66 ? -39.912 85.783 77.388 1.00 79.08 66 LYS H O 1
ATOM 8873 N N . ILE H 2 67 ? -39.068 85.285 79.411 1.00 79.17 67 ILE H N 1
ATOM 8874 C CA . ILE H 2 67 ? -37.909 84.578 78.870 1.00 80.06 67 ILE H CA 1
ATOM 8875 C C . ILE H 2 67 ? -38.234 83.107 78.608 1.00 80.51 67 ILE H C 1
ATOM 8876 O O . ILE H 2 67 ? -37.686 82.497 77.687 1.00 79.46 67 ILE H O 1
ATOM 8881 N N . GLU H 2 68 ? -39.110 82.541 79.438 1.00 81.55 68 GLU H N 1
ATOM 8882 C CA . GLU H 2 68 ? -39.520 81.144 79.300 1.00 81.95 68 GLU H CA 1
ATOM 8883 C C . GLU H 2 68 ? -40.319 80.953 78.007 1.00 82.16 68 GLU H C 1
ATOM 8884 O O . GLU H 2 68 ? -40.093 79.997 77.261 1.00 81.12 68 GLU H O 1
ATOM 8886 N N . LYS H 2 69 ? -41.226 81.892 77.739 1.00 82.40 69 LYS H N 1
ATOM 8887 C CA . LYS H 2 69 ? -42.057 81.863 76.538 1.00 82.52 69 LYS H CA 1
ATOM 8888 C C . LYS H 2 69 ? -41.268 82.258 75.282 1.00 82.31 69 LYS H C 1
ATOM 8889 O O . LYS H 2 69 ? -41.720 82.018 74.162 1.00 83.33 69 LYS H O 1
ATOM 8891 N N . GLY H 2 70 ? -40.093 82.858 75.474 1.00 81.30 70 GLY H N 1
ATOM 8892 C CA . GLY H 2 70 ? -39.262 83.266 74.352 1.00 79.21 70 GLY H CA 1
ATOM 8893 C C . GLY H 2 70 ? -39.609 84.622 73.756 1.00 78.21 70 GLY H C 1
ATOM 8894 O O . GLY H 2 70 ? -39.120 84.971 72.677 1.00 77.79 70 GLY H O 1
ATOM 8895 N N . GLU H 2 71 ? -40.445 85.388 74.456 1.00 77.38 71 GLU H N 1
ATOM 8896 C CA . GLU H 2 71 ? -40.860 86.715 73.997 1.00 76.64 71 GLU H CA 1
ATOM 8897 C C . GLU H 2 71 ? -39.893 87.822 74.417 1.00 76.07 71 GLU H C 1
ATOM 8898 O O . GLU H 2 71 ? -40.048 88.969 73.995 1.00 76.35 71 GLU H O 1
ATOM 8900 N N . TYR H 2 72 ? -38.911 87.479 75.256 1.00 74.42 72 TYR H N 1
ATOM 8901 C CA . TYR H 2 72 ? -37.914 88.444 75.724 1.00 71.21 72 TYR H CA 1
ATOM 8902 C C . TYR H 2 72 ? -36.847 88.611 74.659 1.00 69.46 72 TYR H C 1
ATOM 8903 O O . TYR H 2 72 ? -36.202 87.641 74.257 1.00 69.33 72 TYR H O 1
ATOM 8912 N N . GLU H 2 73 ? -36.644 89.848 74.224 1.00 67.00 73 GLU H N 1
ATOM 8913 C CA . GLU H 2 73 ? -35.658 90.122 73.190 1.00 65.32 73 GLU H CA 1
ATOM 8914 C C . GLU H 2 73 ? -34.356 90.711 73.723 1.00 63.87 73 GLU H C 1
ATOM 8915 O O . GLU H 2 73 ? -34.361 91.639 74.531 1.00 63.94 73 GLU H O 1
ATOM 8917 N N . VAL H 2 74 ? -33.244 90.134 73.281 1.00 61.51 74 VAL H N 1
ATOM 8918 C CA . VAL H 2 74 ? -31.923 90.611 73.656 1.00 59.12 74 VAL H CA 1
ATOM 8919 C C . VAL H 2 74 ? -31.422 91.369 72.432 1.00 59.36 74 VAL H C 1
ATOM 8920 O O . VAL H 2 74 ? -31.368 90.815 71.331 1.00 62.00 74 VAL H O 1
ATOM 8924 N N . SER H 2 75 ? -31.080 92.637 72.611 1.00 57.69 75 SER H N 1
ATOM 8925 C CA . SER H 2 75 ? -30.604 93.440 71.495 1.00 56.99 75 SER H CA 1
ATOM 8926 C C . SER H 2 75 ? -29.410 94.299 71.869 1.00 56.58 75 SER H C 1
ATOM 8927 O O . SER H 2 75 ? -29.242 94.662 73.030 1.00 57.34 75 SER H O 1
ATOM 8930 N N . ASP H 2 76 ? -28.587 94.630 70.879 1.00 55.96 76 ASP H N 1
ATOM 8931 C CA . ASP H 2 76 ? -27.419 95.473 71.118 1.00 57.99 76 ASP H CA 1
ATOM 8932 C C . ASP H 2 76 ? -27.841 96.831 71.677 1.00 58.82 76 ASP H C 1
ATOM 8933 O O . ASP H 2 76 ? -27.116 97.439 72.459 1.00 60.00 76 ASP H O 1
ATOM 8938 N N . GLU H 2 77 ? -29.022 97.296 71.281 1.00 58.91 77 GLU H N 1
ATOM 8939 C CA . GLU H 2 77 ? -29.534 98.580 71.737 1.00 58.81 77 GLU H CA 1
ATOM 8940 C C . GLU H 2 77 ? -29.743 98.577 73.250 1.00 55.91 77 GLU H C 1
ATOM 8941 O O . GLU H 2 77 ? -29.233 99.453 73.949 1.00 54.46 77 GLU H O 1
ATOM 8947 N N . LYS H 2 78 ? -30.477 97.586 73.751 1.00 53.09 78 LYS H N 1
ATOM 8948 C CA . LYS H 2 78 ? -30.723 97.482 75.186 1.00 51.87 78 LYS H CA 1
ATOM 8949 C C . LYS H 2 78 ? -29.434 97.207 75.960 1.00 49.19 78 LYS H C 1
ATOM 8950 O O . LYS H 2 78 ? -29.185 97.816 77.003 1.00 47.99 78 LYS H O 1
ATOM 8956 N N . VAL H 2 79 ? -28.596 96.329 75.418 1.00 45.40 79 VAL H N 1
ATOM 8957 C CA . VAL H 2 79 ? -27.330 95.988 76.051 1.00 43.20 79 VAL H CA 1
ATOM 8958 C C . VAL H 2 79 ? -26.407 97.197 76.145 1.00 43.00 79 VAL H C 1
ATOM 8959 O O . VAL H 2 79 ? -25.816 97.454 77.200 1.00 41.06 79 VAL H O 1
ATOM 8963 N N . VAL H 2 80 ? -26.312 97.943 75.042 1.00 41.79 80 VAL H N 1
ATOM 8964 C CA . VAL H 2 80 ? -25.458 99.124 74.975 1.00 40.37 80 VAL H CA 1
ATOM 8965 C C . VAL H 2 80 ? -25.981 100.242 75.865 1.00 39.81 80 VAL H C 1
ATOM 8966 O O . VAL H 2 80 ? -25.216 100.869 76.593 1.00 41.19 80 VAL H O 1
ATOM 8970 N N . LYS H 2 81 ? -27.288 100.464 75.825 1.00 39.73 81 LYS H N 1
ATOM 8971 C CA . LYS H 2 81 ? -27.928 101.488 76.644 1.00 39.73 81 LYS H CA 1
ATOM 8972 C C . LYS H 2 81 ? -27.636 101.183 78.115 1.00 39.15 81 LYS H C 1
ATOM 8973 O O . LYS H 2 81 ? -27.316 102.080 78.888 1.00 38.68 81 LYS H O 1
ATOM 8979 N N . GLY H 2 82 ? -27.731 99.906 78.486 1.00 39.63 82 GLY H N 1
ATOM 8980 C CA . GLY H 2 82 ? -27.445 99.498 79.853 1.00 37.78 82 GLY H CA 1
ATOM 8981 C C . GLY H 2 82 ? -26.007 99.826 80.243 1.00 35.73 82 GLY H C 1
ATOM 8982 O O . GLY H 2 82 ? -25.754 100.457 81.274 1.00 35.37 82 GLY H O 1
ATOM 8983 N N . LEU H 2 83 ? -25.067 99.467 79.378 1.00 33.83 83 LEU H N 1
ATOM 8984 C CA . LEU H 2 83 ? -23.662 99.737 79.639 1.00 34.60 83 LEU H CA 1
ATOM 8985 C C . LEU H 2 83 ? -23.336 101.231 79.701 1.00 36.19 83 LEU H C 1
ATOM 8986 O O . LEU H 2 83 ? -22.793 101.708 80.701 1.00 37.04 83 LEU H O 1
ATOM 8991 N N . ILE H 2 84 ? -23.684 101.966 78.644 1.00 36.37 84 ILE H N 1
ATOM 8992 C CA . ILE H 2 84 ? -23.428 103.405 78.577 1.00 38.39 84 ILE H CA 1
ATOM 8993 C C . ILE H 2 84 ? -24.008 104.160 79.771 1.00 38.83 84 ILE H C 1
ATOM 8994 O O . ILE H 2 84 ? -23.313 104.948 80.410 1.00 37.73 84 ILE H O 1
ATOM 8999 N N . GLU H 2 85 ? -25.268 103.895 80.099 1.00 40.94 85 GLU H N 1
ATOM 9000 C CA . GLU H 2 85 ? -25.906 104.577 81.217 1.00 43.56 85 GLU H CA 1
ATOM 9001 C C . GLU H 2 85 ? -25.347 104.240 82.599 1.00 42.26 85 GLU H C 1
ATOM 9002 O O . GLU H 2 85 ? -25.496 105.028 83.536 1.00 42.58 85 GLU H O 1
ATOM 9008 N N . PHE H 2 86 ? -24.697 103.085 82.724 1.00 39.77 86 PHE H N 1
ATOM 9009 C CA . PHE H 2 86 ? -24.097 102.698 83.997 1.00 38.39 86 PHE H CA 1
ATOM 9010 C C . PHE H 2 86 ? -22.719 103.349 84.184 1.00 40.47 86 PHE H C 1
ATOM 9011 O O . PHE H 2 86 ? -22.415 103.884 85.250 1.00 37.61 86 PHE H O 1
ATOM 9019 N N . PHE H 2 87 ? -21.901 103.282 83.134 1.00 40.31 87 PHE H N 1
ATOM 9020 C CA . PHE H 2 87 ? -20.542 103.809 83.141 1.00 43.28 87 PHE H CA 1
ATOM 9021 C C . PHE H 2 87 ? -20.379 105.301 82.885 1.00 47.15 87 PHE H C 1
ATOM 9022 O O . PHE H 2 87 ? -19.290 105.834 83.084 1.00 49.78 87 PHE H O 1
ATOM 9030 N N . THR H 2 88 ? -21.431 105.970 82.414 1.00 49.71 88 THR H N 1
ATOM 9031 C CA . THR H 2 88 ? -21.346 107.405 82.141 1.00 52.07 88 THR H CA 1
ATOM 9032 C C . THR H 2 88 ? -22.523 108.182 82.721 1.00 54.87 88 THR H C 1
ATOM 9033 O O . THR H 2 88 ? -22.394 109.422 82.851 1.00 57.96 88 THR H O 1
#

Nearest PDB structures (foldseek):
  1rp3-assembly2_C  TM=9.950E-01  e=3.064E-27  Aquifex aeolicus
  1rp3-assembly4_G  TM=9.718E-01  e=6.451E-26  Aquifex aeolicus
  1sc5-assembly1_A  TM=9.475E-01  e=3.469E-24  Aquifex aeolicus
  6pfj-assembly1_A  TM=6.288E-01  e=7.124E-10  Streptomyces sp. PanSC19
  6pfv-assembly2_D  TM=6.241E-01  e=1.439E-09  Streptomyces sp. PanSC19

Radius of gyration: 38.69 Å; Cα contacts (8 Å, |Δi|>4): 1238; chains: 8; bounding box: 80×139×79 Å

Solvent-accessible surface area: 58565 Å² total; per-residue (Å²): 115,114,127,86,107,148,37,80,93,57,91,79,28,98,60,0,40,135,21,0,84,37,0,43,59,11,0,43,32,4,47,76,8,7,3,165,122,20,54,36,95,59,0,0,14,96,0,0,57,2,0,18,84,0,11,80,64,37,115,42,92,70,100,80,20,12,78,53,36,0,57,31,54,0,17,14,20,0,0,26,42,0,20,30,52,72,7,41,29,68,63,8,60,63,97,21,49,45,12,111,125,24,19,57,57,7,37,157,150,65,72,116,64,2,58,13,116,58,0,2,75,105,50,67,65,69,44,72,80,0,74,35,10,10,39,50,8,6,0,20,55,0,13,40,0,9,67,15,3,45,70,33,4,37,61,48,19,47,28,28,63,47,9,63,117,105,20,51,56,55,24,52,176,35,16,41,94,92,0,74,101,2,0,52,124,11,56,86,101,11,28,22,0,0,0,0,4,10,90,23,85,5,38,16,52,25,0,6,130,7,25,92,41,11,21,5,66,0,4,71,14,8,8,38,0,1,35,106,1,93,49,64,17,72,127,75,116,59,144,40,11,45,115,1,0,28,87,13,44,87,73,162,32,49,51,86,126,84,26,59,88,10,14,28,84,0,0,81,52,26,23,72,151,78,90,94,68,106,62,52,80,62,75,12,59,63,24,17,59,24,40,142,60,67,128,48,66,59,39,38,57,65,0,7,43,2,2,26,127,12,8,26,135,81,104,149,47,80,104,67,116,72,31,116,54,0,39,141,16,1,85,37,0,34,58,12,0,33,28,2,50,63,5,7,2,77,99,15,51,31,102,61,0,0,18,93,0,2,60,1,0,20,67,0,9,56,33,15,73,89,90,92,106,69,50,11,74,61,42,0,73,46,72,0,24,14,22,0,3,80,44,0,81,56,56,70,6,55,16,60,73,7,110,96,103,21,64,48,15,110,62,22,8,106,58,7,54,90,151,63,68,112,46,1,59,15,115,50,0,3,76,100,48,69,48,54,27,114,79,0,69,83,12,14,30,54,8,3,0,19,40,0,11,43,0,11,58,28,7,69,56,43,37,92,68,50,59,93,43,53,129,52,118,70,64,8,20,61,89,0,41,53,80,83,36,43,101,47,0,81,67,5,0,67,62,7,28,15,51,1,4,11,0,0,0,0,1,8,80,16,74,4,38,12,61,58,0,4,55,5,21,141,36,14,18,5,11,0,4,61,2,5,9,101,0,1,63,69,0,74,35,55,29,57,106,159,95,84,93,61,30,59,128,7,4,33,93,17,27,89,75,121,91,81,85,18,23,54,43,0,0,96,64,18,29,85,54,87,78,48,73,66,102,32,71,60,80,23,66,66,17,76,62,35,23,84,62,8,133,20,29,3,5,16,103,56,0,6,49,2,1,34,68,13,14,60,127,86,107,150,49,74,94,73,102,76,37,103,55,0,49,133,14,6,81,43,0,34,57,12,0,59,43,3,49,87,11,7,4,164,102,18,54,38,96,62,0,0,15,104,0,0,57,2,0,20,73,0,11,28,30,22,49,115,76,55,116,76,31,13,79,36,30,0,69,25,74,0,16,16,19,0,0,75,41,0,81,57,59,71,6,52,29,58,56,8,114,97,91,23,61,48,15,109,63,26,12,90,62,7,64,149,150,54,67,112,50,2,59,14,110,53,0,2,79,104,49,66,52,64,40,72,77,0,73,64,6,10,39,34,9,4,0,20,42,0,13,55,0,8,57,28,4,73,46,34,17,90,95,66,60,87,46,75,130,38,78,115,40,58,51,26,66,64,52,57,65,62,39,54,60,49,0,87,80,2,0,52,48,1,2,105,68,1,31,27,0,0,0,0,3,8,63,46,92,9,40,11,61,56,0,6,50,5,47,123,44,11,22,7,48,0,3,73,12,6,8,30,0,0,83,43,0,12,61,27,39,67,42,76,126,125,80,97,11,48,60,24,0,20,55,30,38,96,118,110,73,76,38,29,68,38,0,1,95,73,25,22,68,100,141,173,47,77,73,46,16,62,54,18,62,57,93,45,119,84,66,66,28,64,49,34,34,59,67,0,6,108,6,0,29,106,12,7,33,161,134,78,110,146,37,80,108,50,84,72,28,65,55,0,12,127,13,1,83,38,0,40,55,11,0,56,35,2,46,77,7,8,1,97,93,21,52,33,100,64,0,0,19,91,0,0,68,3,0,20,122,0,8,82,101,37,108,75,86,35,114,81,163,15,75,54,66,0,55,94,78,0,17,17,21,0,0,74,40,0,82,87,62,78,19,35,24,63,128,10,145,54,94,19,123,32,14,108,58,28,12,96,61,5,59,87,148,55,70,111,47,2,62,15,102,39,0,4,150,98,48,61,51,70,43,141,77,0,72,81,8,10,35,31,10,5,0,22,38,0,12,44,0,8,92,31,11,89,89,40,65,79,89,84,129,104,83,76,77,102,61,119,23,50,101,99,0,74,64,5,0,10,38,1,14,114,131,9,15,11,0,0,0,0,4,10,68,22,82,13,44,16,61,74,0,5,57,9,34,136,47,12,21,9,64,0,6,66,14,7,10,28,0,0,76,42,1,70,34,24,24,62,52,55,80,139,72,73,125,134,48,6,23,130,12,0,24,95,19,24,66,34,60,92,98,124,89,74,81,15,20,62,38,0,0,94,45,14,29,70,123,125,75,87,70,78,18,65,58,22,80,61,36,38,91,91,61,85,43,60,53,26,6,107,64,0,4,108,5,0,6,98,10,9,27

Foldseek 3Di:
DDDDPVVVVVVLVVQLVVCLVVQLVLLVLVCLLAQPPDDSVVLSVQLSVLLSVLSVPDDFDPVVLSVVSSNVSSNVSSLVVVVVDCLVPPVLVVVVVVLVVLQVVVCVVPVHGDALCSSCVVVVHHSSVVSNSLSSPLVSLVSLLVVLVVVLVVPVNVPVSVDDPVVNVVSVVVVVVLLVVQLVPADPVLNVLCCCCPVVVHRLVVVCVVVVHHSSVSSVSSSVSSNSSSVSSVD/DLPPLLVVLVVVLVVCVPDHPVVNVVSVVVNVCSVCVPDPPCDCVVVVVVVQVVCVVVVNDDDDPVVVVCVVVVVPD/DDPVVLVVVLVVQLVVCLVVQLVVLVLLVLLAQPPPDSVVLSVQLSVQQSVLSVVCDDDDPVLSVVSSNVSSVVSSLVVVVPDCLQDPVLVVVVVVLVVLQVVCCVVVVHGDALCSSQVVVVHDSSVVRNSLSSNLVSLVSLLVVLVVVLVVCVSPDDDDPDCVVVVVSVVVVVVQLVVLLVVQDPVLNLLCCCCPVVSHRLVVVCVVVVHHSSVSSVSSSVSSVSSSVSRVPD/DVVVLVVLVCVVVVVCHDVSVVVNCVVVVPDPPVVVVVVVVVVVVVVCVVVPNDDDDPVVVVVVVVVVVD/DDVVVLVVVLVVQLVVCLVVLVVLLVLVCLLAFPPPDSVVLSVQLSVQLSVLSVVDDDADPVLSVVSSNVSSVVSSLVVVVVDCLPPPVLVVVVVLLVVLQVVCCVVVVHGDALCSSQVVVVHHSSVVSNSLSSPLVSLVSLLVVLVVVLVVVSVVDDRDDVCVVVVVSVVVVVVQLVVLLVPQDPVLNVLCCCCPVVVHRLVVVCVVVVHHSSVSSVSSSVSSNSSSCSSPPVD/DVVLVVLVVVPVVPHVVSVVVNCVVVVPDDDVVVVCVVVVVCVVVVNDDDDPVVVVVVVVVVPD/DDDPVRVVVVLVVQLVVCLVVLVVVLVLVCLLAQVPPDSVVLSVQLSVQQSVLSVVDPDDDPVVSVVSSNVSSVVSSLVVVVVDCQPPVVLVVVVVLLVVLQVVCCVVVVHGDALCSSCVVVVHHSSVVSNSLSSLLVSLVSLLVVLLVCQLVVPPPVVSVVVVCVLQCQLLVPQPPVLNVLCCVCPVVVHRLVVVCVVVVHHSSVSSVSSNVSSVSSSVCSVVPD/DQPPVLLVVLVVVVVVVVVVCDPPSVVVNVVSVVVDCVVVVVVVVVVCVVVPVDDDDPVVVVCVVVVVVD